Protein 6PR1 (pdb70)

Foldseek 3Di:
DPADDDDDQQAAAEEEEEAADPQSVVVVVVSLVSNHAYEYEYQDHDCVVVVCVVVVSYHYHHDADDLVSCVRHQEYEYEHPDVVSSVVNLVSCVVVVHQYHDAVCLVDTHDDAFDWDDLVVDIDTFDPSPPCVPVRVVVSVVVNVVDDNLLNLLVVVCVVCVVVLPVLDPDPQQSVQLVVVSNPDVVLSVCSVVVVVVSNVVVVVVSSVDDDDLFAAEEEAECEQEANVQGDPVSLVLQQPFQEEEEEDRRYPVVVVSGHPNHHYHYCVDDDVRLLCVRLVVRVVSTHYYYYYYAFCPQPNCNVVSCPVCPVVVHHYYYHTGHHPVRQLCQQLQQPQDDDQFAPEEAEEEQDDPPPDDDPLLVVLDGRGKYKYFPNLVVQVVNLVSSVVNPRDQFWKKKKWASGPDPPIAMDIGTSVCRNVRSVVYDPPMMMITTNSSVSSVPRNDNDND/DPDDDDDDQAAAAEEEEEAADPQSVVVVVVSLVSNHAYEYEYQDHDVVVVVCVVVVSYHYHHDADDLVSCVRHQEYEYRHPDPVSSLVNQVSCVVVVHFYAYPVDQVSHRHDAFDWDDLPVDIDTDDDSPPCNPVSVVVSVVVNLQDDNNLNLLVVVCVVCVVVLCVLDVDVVLSVLLVVLSSLQDQCSVCSVVVVPVSNVVVVVVSSPDDSLADFAEEEAECEQEANVQGHSVNLNLQQPFQEEEEEDRRYPVVVVSGHPNHHYHYQYPVHHDVVVVLVVSVVQSVVRTRYYYYYYAFCPQPNCNVVSVVSVVVVVHHYYYHTGHHPVNQLCQQLQQPQDDDQFAPEEDEEELVPHDPLLVVLDGRYKYKYFPCLVCQVVNLVSSVVNDRDQQWKKKKWASGPDPAIAMDIGTSNCRNVVSVVYDPPMMMITTNSSVSSVPRNDHDHD

InterPro domains:
  IPR000878 Tetrapyrrole methylase [PF00590] (218-426)
  IPR003043 Uroporphiryn-III C-methyltransferase, conserved site [PS00839] (221-235)
  IPR003043 Uroporphiryn-III C-methyltransferase, conserved site [PS00840] (296-329)
  IPR006366 Uroporphyrin-III C-methyltransferase [TIGR01469] (216-448)
  IPR006366 Uroporphyrin-III C-methyltransferase [cd11642] (221-445)
  IPR006367 Sirohaem synthase, N-terminal [TIGR01470] (4-202)
  IPR012409 Sirohaem synthase [MF_01646] (1-457)
  IPR012409 Sirohaem synthase [PIRSF036426] (1-456)
  IPR014776 Tetrapyrrole methylase, subdomain 2 [G3DSA:3.30.950.10] (332-457)
  IPR014777 Tetrapyrrole methylase, subdomain 1 [G3DSA:3.40.1010.10] (210-331)
  IPR019478 Sirohaem synthase, dimerisation domain [PF10414] (150-207)
  IPR028281 Siroheme synthase, central domain [PF14824] (119-145)
  IPR035996 Tetrapyrrole methylase superfamily [SSF53790] (215-456)
  IPR036291 NAD(P)-binding domain superfamily [SSF51735] (1-112)
  IPR037115 Sirohaem synthase, dimerisation domain superfamily [G3DSA:1.10.8.210] (149-209)
  IPR050161 Siroheme/cobalamin biosynthesis enzyme [PTHR45790] (189-448)

B-factor: mean 43.77, std 21.54, range [15.13, 157.99]

Secondary structure (DSSP, 8-state):
---EEEEE--TT-EEEEE--SHHHHHHHHHHHHTT-EEEEEESS--HHHHHHHHTTSSEEEESS--GGGGTT-SEEEE--S-HHHHHHHHHHHHTTT-EEEETT-TTSSSEEPPEEEEETTEEEEEE-TTS-HHHHHHHHHHHHTTS-TTHHHHHHHHHHHHHHHHHH--SHHHHHHHHHHHTT-HHHHHHHHTT-HHHHHHHHHHHHHS------EEEEEE-BSS-GGGSBHHHHHHHHH-SEEEE-TTS-HHHHTTS-TTSEEEE----HHHHHHHHHHHHHTT-EEEEEESB-TTSSS-HHHHHHTTTTTT--EEEE----HHHHHHHHHT--S--TTS-SEEEEEES---TT----HHHHT-SSEEEEEES-GGGHHHHHHHHHHTT--TT-EEEEEESTTSTT-EEEEEEGGGHHHHHTT--SSEEEEESGGGGGHHHH--S---/---EEEEE--TT-EEEEE--SHHHHHHHHHHHHTT-EEEEEESS--HHHHHHHHTTSSEEEESS--GGGGTT-SEEEE--S-HHHHHHHHHHHHHTT-EEEETT-TTSSSEEPPEEEEETTEEEEEE-TTS-HHHHHHHHHHHHHHS-TTHHHHHHHHHHSHHHHHHH--SHHHHHHHHHHHTT-HHHHHHHHTT-HHHHHHHHHHHHHS-TT---EEEEEE-BSS-GGGSBHHHHHHHHH-SEEEE-TTS-HHHHTTS-TT-EEEE-------HHHHHHHHHHHHHTT-EEEEEESB-TTSSS-HHHHHHHHHHHT--EEEE----HHHHHHHHHT--S--TTS-SEEEEEE------HHHHT-SSEEEEEES-STTHHHHHHHHHHTT--TT-EEEEEESTTSTT-EEEEEEGGGHHHHGGG--SSEEEEESGGGGGHHHH--S---

Solvent-accessible surface area: 36578 Å² total; per-residue (Å²): 25,40,19,0,0,0,2,0,25,0,117,94,34,34,2,0,0,4,4,7,28,107,56,0,28,134,15,0,101,45,0,25,87,0,13,9,135,5,30,0,0,8,123,102,43,53,107,47,0,69,73,12,34,124,111,67,88,18,76,55,46,132,15,106,36,58,70,83,46,0,75,56,4,19,0,0,1,0,9,30,144,71,83,101,47,3,112,152,0,14,96,11,0,85,88,66,96,9,4,2,7,8,39,86,33,52,194,47,30,3,3,12,34,10,44,25,0,60,16,63,27,0,6,1,0,0,12,3,12,35,27,2,47,12,11,9,125,28,16,72,89,110,6,45,107,51,9,86,124,93,23,7,68,8,0,156,22,0,26,114,16,63,71,89,2,102,185,88,14,87,65,138,34,28,52,47,77,0,12,31,42,2,22,99,48,123,116,1,33,105,3,23,35,93,89,61,100,173,5,1,66,37,10,3,107,141,8,17,91,70,125,13,82,131,157,6,51,0,3,0,0,1,0,1,30,6,27,3,5,1,0,0,28,48,0,0,86,20,0,6,31,4,23,8,0,0,44,24,147,81,7,29,124,62,0,14,106,3,3,2,86,86,7,52,95,49,110,9,53,106,95,46,91,81,10,7,93,37,0,28,141,47,3,106,127,30,79,31,0,2,10,0,7,23,9,3,0,3,11,31,22,63,1,1,20,1,0,40,37,0,61,183,41,57,14,41,26,19,0,0,0,1,1,9,26,1,2,0,5,0,1,0,0,0,0,0,0,10,8,141,100,73,6,46,3,0,3,4,0,10,7,138,39,158,142,72,39,110,19,49,18,117,7,4,8,26,132,118,15,1,1,0,0,22,105,0,32,147,77,3,68,47,1,41,110,57,0,63,76,103,61,15,95,53,82,18,18,0,0,0,1,10,52,7,3,32,56,148,4,82,11,20,106,14,51,0,72,86,0,16,116,16,9,148,91,14,123,64,46,13,8,0,0,1,1,85,1,6,65,7,25,126,77,0,37,25,16,16,102,93,47,56,5,0,0,0,2,0,46,0,128,103,32,44,3,2,0,4,4,9,30,77,54,0,26,61,40,0,88,11,0,27,73,0,14,8,144,3,33,0,0,8,126,97,31,53,106,58,0,62,70,12,30,133,109,66,92,16,77,46,48,127,18,101,30,58,82,78,50,0,76,63,3,17,0,0,0,1,8,30,150,67,112,86,23,4,91,109,0,11,78,8,0,85,78,68,100,10,3,3,7,6,46,86,32,49,117,50,16,3,0,10,29,10,19,2,0,46,16,36,2,0,1,0,0,0,6,4,9,20,31,2,69,18,7,9,32,51,22,20,34,87,6,9,4,37,13,54,43,60,14,6,78,4,0,103,36,1,26,126,16,122,71,78,1,114,155,103,24,83,68,113,28,71,36,108,123,0,15,88,11,2,26,37,31,26,103,0,27,34,2,32,14,11,78,27,136,153,10,14,96,53,12,6,86,118,12,32,87,51,83,31,114,41,107,4,18,0,0,0,0,1,0,1,32,6,36,22,18,1,0,0,0,44,0,10,13,14,0,66,86,8,26,4,0,0,43,25,151,98,6,29,120,77,0,10,116,62,9,26,234,128,10,78,113,40,102,9,13,132,203,114,52,82,21,97,88,12,4,72,21,0,27,119,14,0,109,127,7,65,6,0,0,8,0,11,25,8,4,1,4,11,42,21,122,1,2,8,0,0,16,25,0,53,154,44,51,18,34,29,9,0,0,0,1,1,8,25,1,2,0,4,0,1,1,0,0,0,0,1,7,3,131,90,68,7,31,4,0,8,4,0,30,40,131,83,133,27,70,23,122,14,2,8,25,130,93,17,0,1,0,0,20,114,1,31,144,65,2,67,54,0,42,100,56,0,66,78,93,62,17,93,51,83,21,18,0,0,0,1,6,27,6,3,26,122,128,3,68,7,23,102,20,57,0,77,68,0,12,117,15,8,148,104,11,103,88,64,15,6,1,0,0,1,83,0,4,69,13,22,142,80,1,63,60,40,63,76,108

Sequence (899 aa):
MDHLPIFCQLRDRDCLIVGGGDVAERRKARLLLEAGARLTVNALTFIPQFTVWANEGMLTLVEGPFDETLLDSCWLAIAATDDDTVNQRVSSDAAESSRRIFCNVVDAPKAASFIMMPSIIDRSPLMMVAVSAGGTSPVLARLLREKLESLLPQHHLGQVARYAGQLRARVKKQFATMGERRRRFWEKFFVNDRLAQSLANADEKAVNATTEERLFSEPLDHRGEVVLVGAGPGDAGLLTLKGLQQQIQQADIVVYDRLVSDDIMNLVARDADRVFVGVPQEEINQILLREAQKGKRVVRLKGGDPFIFGRGGEELETLCCHAGIPFSVVPGITAASGCSAYSGIPLTHRDYAQSVRLVTGHLKTGGELDWENLAAEKQTLVFYMGLNQAATIQEKLIAFGMQADMPVALVENGTSVKQRVVHGVLTQLGELAQQVESPALIIVGRVVALRDKLNWFSNHMDHLPIFCQLRRDRDCLIVGGGDVAERKARLLLEAGARLTVNALTFIPQFTVWANEGMLTLVEGPFDETLLDSCCWLAIAATDDDTVNQRVSDAAESRRIFCNVVDAPKAASFIMMPSSIIDRSPLMVAVSAGGTSPVLARLLRREKLESLLPQHLGQVARYAGQLRRARVKKQFATMGERRRFWEKFFVNDRLAQSLANADEKAVNATTERLFSEPLDHRGEVVLVGAGPGDAGLLTLKGLQQIQQQADIVVYDRLVSDDIMNLVARDADRVFVGKHCVPQEEINQILLREAQKGKRVVRLKGGDPFIFGRGGEELETLCHAGIPFSVVPGITAASGCSAYSGIPLTHRDYAQSVRLVTGGGELDWENLAAEKQTLVFYMGLNQAATIQEKLIAFGMQADMPVALVENGTSVKQRVVHGVLTQQLGELAQQVESPALIIVGRVVALRDKLNWFSNH

Structure (mmCIF, N/CA/C/O backbone):
data_6PR1
#
_entry.id   6PR1
#
_cell.length_a   59.619
_cell.length_b   99.553
_cell.length_c   147.516
_cell.angle_alpha   90.000
_cell.angle_beta   90.000
_cell.angle_gamma   90.000
#
_symmetry.space_group_name_H-M   'P 21 21 21'
#
loop_
_entity.id
_entity.type
_entity.pdbx_description
1 polymer 'Siroheme synthase'
2 non-polymer 'CHLORIDE ION'
3 non-polymer S-ADENOSYL-L-HOMOCYSTEINE
4 water water
#
loop_
_atom_site.group_PDB
_atom_site.id
_atom_site.type_symbol
_atom_site.label_atom_id
_atom_site.label_alt_id
_atom_site.label_comp_id
_atom_site.label_asym_id
_atom_site.label_entity_id
_atom_site.label_seq_id
_atom_site.pdbx_PDB_ins_code
_atom_site.Cartn_x
_atom_site.Cartn_y
_atom_site.Cartn_z
_atom_site.occupancy
_atom_site.B_iso_or_equiv
_atom_site.auth_seq_id
_atom_site.auth_comp_id
_atom_site.auth_asym_id
_atom_site.auth_atom_id
_atom_site.pdbx_PDB_model_num
ATOM 1 N N . MET A 1 1 ? 42.62796 -6.95061 30.58723 1.000 44.74767 1 MET A N 1
ATOM 2 C CA . MET A 1 1 ? 42.58882 -8.31113 31.11017 1.000 42.78991 1 MET A CA 1
ATOM 3 C C . MET A 1 1 ? 41.17274 -8.75666 31.39736 1.000 36.63921 1 MET A C 1
ATOM 4 O O . MET A 1 1 ? 40.32437 -7.96410 31.80741 1.000 39.15651 1 MET A O 1
ATOM 9 N N . ASP A 1 2 ? 40.93800 -10.05275 31.16419 1.000 36.25048 2 ASP A N 1
ATOM 10 C CA . ASP A 1 2 ? 39.61054 -10.63941 31.32997 1.000 35.08409 2 ASP A CA 1
ATOM 11 C C . ASP A 1 2 ? 39.13921 -10.58732 32.77369 1.000 34.86031 2 ASP A C 1
ATOM 12 O O . ASP A 1 2 ? 37.95732 -10.33559 33.04187 1.000 30.55211 2 ASP A O 1
ATOM 17 N N . HIS A 1 3 ? 40.02824 -10.88815 33.71554 1.000 29.58013 3 HIS A N 1
ATOM 18 C CA . HIS A 1 3 ? 39.67507 -10.89558 35.12707 1.000 23.19202 3 HIS A CA 1
ATOM 19 C C . HIS A 1 3 ? 40.76648 -10.19653 35.91250 1.000 24.33475 3 HIS A C 1
ATOM 20 O O . HIS A 1 3 ? 41.91349 -10.10864 35.46500 1.000 30.28796 3 HIS A O 1
ATOM 27 N N . LEU A 1 4 ? 40.40404 -9.75216 37.12106 1.000 22.25127 4 LEU A N 1
ATOM 28 C CA . LEU A 1 4 ? 41.38018 -9.25939 38.08285 1.000 29.00806 4 LEU A CA 1
ATOM 29 C C . LEU A 1 4 ? 41.62179 -10.31883 39.15236 1.000 20.35376 4 LEU A C 1
ATOM 30 O O . LEU A 1 4 ? 40.72448 -10.57538 39.95925 1.000 20.93994 4 LEU A O 1
ATOM 35 N N . PRO A 1 5 ? 42.80639 -10.91951 39.22585 1.000 22.36944 5 PRO A N 1
ATOM 36 C CA . PRO A 1 5 ? 43.11529 -11.82012 40.34839 1.000 21.39015 5 PRO A CA 1
ATOM 37 C C . PRO A 1 5 ? 43.29850 -11.03062 41.63826 1.000 25.45558 5 PRO A C 1
ATOM 38 O O . PRO A 1 5 ? 44.01529 -10.02438 41.66949 1.000 21.33931 5 PRO A O 1
ATOM 42 N N . ILE A 1 6 ? 42.62494 -11.48044 42.69686 1.000 23.54563 6 ILE A N 1
ATOM 43 C CA . ILE A 1 6 ? 42.82232 -10.94812 44.04432 1.000 21.05347 6 ILE A CA 1
ATOM 44 C C . ILE A 1 6 ? 42.95204 -12.12709 44.99666 1.000 24.71212 6 ILE A C 1
ATOM 45 O O . ILE A 1 6 ? 42.45342 -13.21564 44.72358 1.000 23.40777 6 ILE A O 1
ATOM 50 N N . PHE A 1 7 ? 43.67208 -11.92955 46.09406 1.000 21.45137 7 PHE A N 1
ATOM 51 C CA . PHE A 1 7 ? 43.80040 -12.95996 47.11642 1.000 21.19700 7 PHE A CA 1
ATOM 52 C C . PHE A 1 7 ? 42.99562 -12.50156 48.32253 1.000 28.82357 7 PHE A C 1
ATOM 53 O O . PHE A 1 7 ? 43.40985 -11.57261 49.02083 1.000 27.49346 7 PHE A O 1
ATOM 61 N N . CYS A 1 8 ? 41.87239 -13.17534 48.58186 1.000 20.63945 8 CYS A N 1
ATOM 62 C CA . CYS A 1 8 ? 40.92870 -12.74749 49.61489 1.000 23.00717 8 CYS A CA 1
ATOM 63 C C . CYS A 1 8 ? 41.27357 -13.32099 50.97558 1.000 28.48826 8 CYS A C 1
ATOM 64 O O . CYS A 1 8 ? 41.68315 -14.47985 51.09325 1.000 29.88187 8 CYS A O 1
ATOM 67 N N . GLN A 1 9 ? 41.06161 -12.51604 52.01131 1.000 23.31369 9 GLN A N 1
ATOM 68 C CA . GLN A 1 9 ? 41.19633 -12.96858 53.38870 1.000 21.35872 9 GLN A CA 1
ATOM 69 C C . GLN A 1 9 ? 39.79250 -13.33505 53.85102 1.000 25.95505 9 GLN A C 1
ATOM 70 O O . GLN A 1 9 ? 38.92971 -12.45701 54.00751 1.000 25.43690 9 GLN A O 1
ATOM 76 N N . LEU A 1 10 ? 39.53823 -14.63631 53.99399 1.000 22.78699 10 LEU A N 1
ATOM 77 C CA . LEU A 1 10 ? 38.20874 -15.12915 54.32757 1.000 22.26328 10 LEU A CA 1
ATOM 78 C C . LEU A 1 10 ? 38.07155 -15.54911 55.78209 1.000 25.27657 10 LEU A C 1
ATOM 79 O O . LEU A 1 10 ? 36.98622 -16.00168 56.17644 1.000 27.88452 10 LEU A O 1
ATOM 84 N N . ARG A 1 11 ? 39.12520 -15.42093 56.58096 1.000 27.03388 11 ARG A N 1
ATOM 85 C CA . ARG A 1 11 ? 39.05695 -15.87153 57.96652 1.000 32.85562 11 ARG A CA 1
ATOM 86 C C . ARG A 1 11 ? 37.88083 -15.21409 58.66240 1.000 31.98000 11 ARG A C 1
ATOM 87 O O . ARG A 1 11 ? 37.78789 -13.98606 58.70863 1.000 29.07545 11 ARG A O 1
ATOM 95 N N . ASP A 1 12 ? 36.95465 -16.04081 59.14169 1.000 36.49865 12 ASP A N 1
ATOM 96 C CA . ASP A 1 12 ? 35.79221 -15.60485 59.91549 1.000 40.59696 12 ASP A CA 1
ATOM 97 C C . ASP A 1 12 ? 34.83087 -14.73223 59.11604 1.000 40.41102 12 ASP A C 1
ATOM 98 O O . ASP A 1 12 ? 34.06567 -13.96213 59.69844 1.000 38.37679 12 ASP A O 1
ATOM 103 N N . ARG A 1 13 ? 34.82773 -14.83636 57.79011 1.000 27.08728 13 ARG A N 1
ATOM 104 C CA . ARG A 1 13 ? 33.89311 -14.09744 56.95961 1.000 26.20799 13 ARG A CA 1
ATOM 105 C C . ARG A 1 13 ? 32.86473 -15.07471 56.41279 1.000 28.12370 13 ARG A C 1
ATOM 106 O O . ARG A 1 13 ? 33.22303 -16.16799 55.97440 1.000 25.24436 13 ARG A O 1
ATOM 114 N N . ASP A 1 14 ? 31.59116 -14.69226 56.48082 1.000 26.50550 14 ASP A N 1
ATOM 115 C CA . ASP A 1 14 ? 30.50315 -15.56291 56.04785 1.000 23.84803 14 ASP A CA 1
ATOM 116 C C . ASP A 1 14 ? 30.55615 -15.79003 54.54504 1.000 24.95120 14 ASP A C 1
ATOM 117 O O . ASP A 1 14 ? 30.66195 -14.83420 53.77013 1.000 24.57383 14 ASP A O 1
ATOM 122 N N . CYS A 1 15 ? 30.45567 -17.05598 54.13390 1.000 20.57106 15 CYS A N 1
ATOM 123 C CA . CYS A 1 15 ? 30.32181 -17.43231 52.73321 1.000 22.38307 15 CYS A CA 1
ATOM 124 C C . CYS A 1 15 ? 29.20043 -18.45522 52.60340 1.000 22.06924 15 CYS A C 1
ATOM 125 O O . CYS A 1 15 ? 28.87927 -19.17313 53.55617 1.000 24.69462 15 CYS A O 1
ATOM 128 N N . LEU A 1 16 ? 28.62769 -18.54066 51.40015 1.000 18.83595 16 LEU A N 1
ATOM 129 C CA . LEU A 1 16 ? 27.49792 -19.42683 51.13134 1.000 18.28269 16 LEU A CA 1
ATOM 130 C C . LEU A 1 16 ? 27.79458 -20.30750 49.92752 1.000 23.02969 16 LEU A C 1
ATOM 131 O O . LEU A 1 16 ? 28.15506 -19.79341 48.86624 1.000 21.78685 16 LEU A O 1
ATOM 136 N N . ILE A 1 17 ? 27.62753 -21.62918 50.08197 1.000 18.24067 17 ILE A N 1
ATOM 137 C CA . ILE A 1 17 ? 27.57214 -22.55960 48.95781 1.000 18.98367 17 ILE A CA 1
ATOM 138 C C . ILE A 1 17 ? 26.14326 -23.08192 48.83127 1.000 24.49090 17 ILE A C 1
ATOM 139 O O . ILE A 1 17 ? 25.54094 -23.51288 49.81963 1.000 24.16574 17 ILE A O 1
ATOM 144 N N . VAL A 1 18 ? 25.60359 -23.05173 47.61626 1.000 18.90610 18 VAL A N 1
ATOM 145 C CA . VAL A 1 18 ? 24.29638 -23.64054 47.33088 1.000 17.49575 18 VAL A CA 1
ATOM 146 C C . VAL A 1 18 ? 24.54203 -24.91291 46.52753 1.000 23.53601 18 VAL A C 1
ATOM 147 O O . VAL A 1 18 ? 25.19220 -24.88045 45.47104 1.000 22.23594 18 VAL A O 1
ATOM 151 N N . GLY A 1 19 ? 24.04562 -26.03990 47.03779 1.000 22.35822 19 GLY A N 1
ATOM 152 C CA . GLY A 1 19 ? 24.31341 -27.33563 46.44862 1.000 22.66332 19 GLY A CA 1
ATOM 153 C C . GLY A 1 19 ? 25.07106 -28.22059 47.41891 1.000 30.59280 19 GLY A C 1
ATOM 154 O O . GLY A 1 19 ? 25.72570 -27.71240 48.33509 1.000 25.64089 19 GLY A O 1
ATOM 155 N N . GLY A 1 20 ? 24.98837 -29.53861 47.24490 1.000 26.28112 20 GLY A N 1
ATOM 156 C CA . GLY A 1 20 ? 25.53904 -30.45106 48.22985 1.000 27.69441 20 GLY A CA 1
ATOM 157 C C . GLY A 1 20 ? 26.12905 -31.73627 47.67581 1.000 27.87450 20 GLY A C 1
ATOM 158 O O . GLY A 1 20 ? 26.18294 -32.74280 48.38382 1.000 32.29884 20 GLY A O 1
ATOM 159 N N . GLY A 1 21 ? 26.56880 -31.73190 46.41600 1.000 28.86158 21 GLY A N 1
ATOM 160 C CA . GLY A 1 21 ? 27.17556 -32.89169 45.80657 1.000 30.99928 21 GLY A CA 1
ATOM 161 C C . GLY A 1 21 ? 28.67860 -32.77238 45.72567 1.000 36.30612 21 GLY A C 1
ATOM 162 O O . GLY A 1 21 ? 29.31176 -31.99011 46.46443 1.000 29.38234 21 GLY A O 1
ATOM 163 N N . ASP A 1 22 ? 29.27291 -33.50757 44.78163 1.000 36.49123 22 ASP A N 1
ATOM 164 C CA . ASP A 1 22 ? 30.72836 -33.59027 44.67662 1.000 39.74314 22 ASP A CA 1
ATOM 165 C C . ASP A 1 22 ? 31.34736 -32.23454 44.36258 1.000 39.66273 22 ASP A C 1
ATOM 166 O O . ASP A 1 22 ? 32.41713 -31.89017 44.88825 1.000 34.95964 22 ASP A O 1
ATOM 171 N N . VAL A 1 23 ? 30.69319 -31.44780 43.50405 1.000 31.86732 23 VAL A N 1
ATOM 172 C CA . VAL A 1 23 ? 31.22480 -30.13153 43.16759 1.000 32.20696 23 VAL A CA 1
ATOM 173 C C . VAL A 1 23 ? 31.23774 -29.24019 44.39893 1.000 35.86375 23 VAL A C 1
ATOM 174 O O . VAL A 1 23 ? 32.23982 -28.58139 44.69946 1.000 31.26323 23 VAL A O 1
ATOM 178 N N . ALA A 1 24 ? 30.11584 -29.20171 45.12930 1.000 29.57838 24 ALA A N 1
ATOM 179 C CA . ALA A 1 24 ? 30.06304 -28.37693 46.33326 1.000 27.66264 24 ALA A CA 1
ATOM 180 C C . ALA A 1 24 ? 31.06413 -28.84856 47.37116 1.000 24.76945 24 ALA A C 1
ATOM 181 O O . ALA A 1 24 ? 31.60385 -28.03194 48.12289 1.000 30.82272 24 ALA A O 1
ATOM 183 N N . GLU A 1 25 ? 31.30814 -30.16042 47.44385 1.000 26.30245 25 GLU A N 1
ATOM 184 C CA . GLU A 1 25 ? 32.27381 -30.68781 48.40765 1.000 27.79490 25 GLU A CA 1
ATOM 185 C C . GLU A 1 25 ? 33.68553 -30.17371 48.13355 1.000 31.48972 25 GLU A C 1
ATOM 186 O O . GLU A 1 25 ? 34.41057 -29.81021 49.06706 1.000 31.28096 25 GLU A O 1
ATOM 192 N N A ARG A 1 26 ? 34.09922 -30.15736 46.86243 0.517 37.67003 26 ARG A N 1
ATOM 193 N N B ARG A 1 26 ? 34.09569 -30.12773 46.86411 0.483 37.56290 26 ARG A N 1
ATOM 194 C CA A ARG A 1 26 ? 35.42066 -29.63811 46.51609 0.517 36.77782 26 ARG A CA 1
ATOM 195 C CA B ARG A 1 26 ? 35.44029 -29.64470 46.55931 0.483 36.77152 26 ARG A CA 1
ATOM 196 C C A ARG A 1 26 ? 35.55255 -28.17645 46.92163 0.517 33.49276 26 ARG A C 1
ATOM 197 C C B ARG A 1 26 ? 35.58086 -28.16109 46.88326 0.483 33.57332 26 ARG A C 1
ATOM 198 O O A ARG A 1 26 ? 36.54082 -27.77723 47.55051 0.517 34.10359 26 ARG A O 1
ATOM 199 O O B ARG A 1 26 ? 36.60478 -27.73540 47.43295 0.483 33.70456 26 ARG A O 1
ATOM 214 N N . LYS A 1 27 ? 34.56600 -27.36018 46.55079 1.000 29.29983 27 LYS A N 1
ATOM 215 C CA . LYS A 1 27 ? 34.61999 -25.93295 46.85818 1.000 30.54155 27 LYS A CA 1
ATOM 216 C C . LYS A 1 27 ? 34.52097 -25.67999 48.35502 1.000 32.94283 27 LYS A C 1
ATOM 217 O O . LYS A 1 27 ? 35.14823 -24.74264 48.86589 1.000 28.14681 27 LYS A O 1
ATOM 223 N N . ALA A 1 28 ? 33.75654 -26.50524 49.07330 1.000 31.33550 28 ALA A N 1
ATOM 224 C CA . ALA A 1 28 ? 33.64994 -26.32822 50.51552 1.000 27.01991 28 ALA A CA 1
ATOM 225 C C . ALA A 1 28 ? 34.98641 -26.58965 51.19202 1.000 31.03045 28 ALA A C 1
ATOM 226 O O . ALA A 1 28 ? 35.36349 -25.86197 52.11636 1.000 29.40969 28 ALA A O 1
ATOM 228 N N . ARG A 1 29 ? 35.72028 -27.61681 50.73653 1.000 32.86272 29 ARG A N 1
ATOM 229 C CA . ARG A 1 29 ? 37.03099 -27.90791 51.32009 1.000 33.25680 29 ARG A CA 1
ATOM 230 C C . ARG A 1 29 ? 37.97349 -26.72402 51.16475 1.000 29.60040 29 ARG A C 1
ATOM 231 O O . ARG A 1 29 ? 38.72969 -26.40521 52.08881 1.000 30.92260 29 ARG A O 1
ATOM 239 N N . LEU A 1 30 ? 37.95276 -26.07348 49.99689 1.000 30.90474 30 LEU A N 1
ATOM 240 C CA . LEU A 1 30 ? 38.77266 -24.88565 49.77352 1.000 37.44353 30 LEU A CA 1
ATOM 241 C C . LEU A 1 30 ? 38.40692 -23.77873 50.74552 1.000 34.09869 30 LEU A C 1
ATOM 242 O O . LEU A 1 30 ? 39.27850 -23.18512 51.39231 1.000 32.14524 30 LEU A O 1
ATOM 247 N N . LEU A 1 31 ? 37.11537 -23.46969 50.84644 1.000 29.27177 31 LEU A N 1
ATOM 248 C CA . LEU A 1 31 ? 36.71444 -22.35131 51.68832 1.000 31.63252 31 LEU A CA 1
ATOM 249 C C . LEU A 1 31 ? 36.98370 -22.63742 53.15876 1.000 27.92380 31 LEU A C 1
ATOM 250 O O . LEU A 1 31 ? 37.27352 -21.71236 53.92505 1.000 30.03182 31 LEU A O 1
ATOM 255 N N . LEU A 1 32 ? 36.86954 -23.89917 53.58104 1.000 29.33284 32 LEU A N 1
ATOM 256 C CA . LEU A 1 32 ? 37.19026 -24.21933 54.96794 1.000 26.55536 32 LEU A CA 1
ATOM 257 C C . LEU A 1 32 ? 38.67572 -24.02752 55.23851 1.000 34.06425 32 LEU A C 1
ATOM 258 O O . LEU A 1 32 ? 39.05581 -23.44265 56.26001 1.000 34.36352 32 LEU A O 1
ATOM 263 N N . GLU A 1 33 ? 39.52954 -24.49952 54.32434 1.000 36.82577 33 GLU A N 1
ATOM 264 C CA . GLU A 1 33 ? 40.96869 -24.27751 54.46017 1.000 37.27670 33 GLU A CA 1
ATOM 265 C C . GLU A 1 33 ? 41.30929 -22.79291 54.54633 1.000 36.60936 33 GLU A C 1
ATOM 266 O O . GLU A 1 33 ? 42.28819 -22.42412 55.19776 1.000 37.74525 33 GLU A O 1
ATOM 272 N N . ALA A 1 34 ? 40.53617 -21.93356 53.88249 1.000 29.03830 34 ALA A N 1
ATOM 273 C CA . ALA A 1 34 ? 40.76848 -20.49323 53.95457 1.000 29.30796 34 ALA A CA 1
ATOM 274 C C . ALA A 1 34 ? 40.15635 -19.85007 55.19917 1.000 34.63254 34 ALA A C 1
ATOM 275 O O . ALA A 1 34 ? 40.27766 -18.63234 55.37521 1.000 31.02566 34 ALA A O 1
ATOM 277 N N . GLY A 1 35 ? 39.51746 -20.62671 56.07018 1.000 35.42577 35 GLY A N 1
ATOM 278 C CA . GLY A 1 35 ? 38.97931 -20.09580 57.30377 1.000 31.82918 35 GLY A CA 1
ATOM 279 C C . GLY A 1 35 ? 37.60518 -19.47484 57.20045 1.000 33.09119 35 GLY A C 1
ATOM 280 O O . GLY A 1 35 ? 37.17533 -18.81218 58.15251 1.000 30.67845 35 GLY A O 1
ATOM 281 N N . ALA A 1 36 ? 36.89624 -19.67265 56.08538 1.000 27.64917 36 ALA A N 1
ATOM 282 C CA . ALA A 1 36 ? 35.58417 -19.06783 55.91885 1.000 24.42895 36 ALA A CA 1
ATOM 283 C C . ALA A 1 36 ? 34.61846 -19.56229 56.98472 1.000 28.29819 36 ALA A C 1
ATOM 284 O O . ALA A 1 36 ? 34.73205 -20.68370 57.48923 1.000 27.91997 36 ALA A O 1
ATOM 286 N N . ARG A 1 37 ? 33.65333 -18.71707 57.32224 1.000 26.08723 37 ARG A N 1
ATOM 287 C CA . ARG A 1 37 ? 32.49180 -19.15633 58.09157 1.000 31.04253 37 ARG A CA 1
ATOM 288 C C . ARG A 1 37 ? 31.41623 -19.57912 57.09784 1.000 27.14933 37 ARG A C 1
ATOM 289 O O . ARG A 1 37 ? 30.73510 -18.73207 56.50868 1.000 30.10277 37 ARG A O 1
ATOM 297 N N . LEU A 1 38 ? 31.24242 -20.88622 56.92994 1.000 26.78036 38 LEU A N 1
ATOM 298 C CA . LEU A 1 38 ? 30.58715 -21.43608 55.75056 1.000 29.21226 38 LEU A CA 1
ATOM 299 C C . LEU A 1 38 ? 29.20416 -21.98334 56.07499 1.000 29.58363 38 LEU A C 1
ATOM 300 O O . LEU A 1 38 ? 29.05098 -22.76819 57.01545 1.000 31.41174 38 LEU A O 1
ATOM 305 N N . THR A 1 39 ? 28.20914 -21.58321 55.27884 1.000 27.95208 39 THR A N 1
ATOM 306 C CA . THR A 1 39 ? 26.89921 -22.21871 55.24156 1.000 23.32047 39 THR A CA 1
ATOM 307 C C . THR A 1 39 ? 26.73095 -22.91115 53.90085 1.000 24.92874 39 THR A C 1
ATOM 308 O O . THR A 1 39 ? 27.12423 -22.36705 52.86218 1.000 21.84147 39 THR A O 1
ATOM 312 N N . VAL A 1 40 ? 26.13054 -24.09953 53.92628 1.000 22.36352 40 VAL A N 1
ATOM 313 C CA . VAL A 1 40 ? 25.87318 -24.88078 52.72324 1.000 25.98654 40 VAL A CA 1
ATOM 314 C C . VAL A 1 40 ? 24.37042 -25.15456 52.67912 1.000 25.63863 40 VAL A C 1
ATOM 315 O O . VAL A 1 40 ? 23.80739 -25.72091 53.62450 1.000 29.90939 40 VAL A O 1
ATOM 319 N N . ASN A 1 41 ? 23.72403 -24.74057 51.59100 1.000 23.47550 41 ASN A N 1
ATOM 320 C CA . ASN A 1 41 ? 22.26669 -24.77804 51.42959 1.000 21.80794 41 ASN A CA 1
ATOM 321 C C . ASN A 1 41 ? 21.96637 -25.70633 50.25737 1.000 22.68275 41 ASN A C 1
ATOM 322 O O . ASN A 1 41 ? 22.30326 -25.38808 49.11405 1.000 25.47196 41 ASN A O 1
ATOM 327 N N . ALA A 1 42 ? 21.39374 -26.88588 50.53782 1.000 23.30176 42 ALA A N 1
ATOM 328 C CA . ALA A 1 42 ? 21.11240 -27.84869 49.47763 1.000 29.16954 42 ALA A CA 1
ATOM 329 C C . ALA A 1 42 ? 19.91074 -28.71357 49.83306 1.000 25.44460 42 ALA A C 1
ATOM 330 O O . ALA A 1 42 ? 19.60719 -28.93400 51.00770 1.000 27.71369 42 ALA A O 1
ATOM 332 N N . LEU A 1 43 ? 19.27140 -29.26533 48.78809 1.000 26.64634 43 LEU A N 1
ATOM 333 C CA . LEU A 1 43 ? 18.17054 -30.20751 48.98542 1.000 32.17846 43 LEU A CA 1
ATOM 334 C C . LEU A 1 43 ? 18.65638 -31.50580 49.61782 1.000 38.20290 43 LEU A C 1
ATOM 335 O O . LEU A 1 43 ? 17.94216 -32.12189 50.42061 1.000 34.89706 43 LEU A O 1
ATOM 340 N N . THR A 1 44 ? 19.84808 -31.95933 49.23351 1.000 33.42177 44 THR A N 1
ATOM 341 C CA . THR A 1 44 ? 20.42380 -33.18444 49.77267 1.000 38.22924 44 THR A CA 1
ATOM 342 C C . THR A 1 44 ? 21.92674 -32.99552 49.83048 1.000 31.38228 44 THR A C 1
ATOM 343 O O . THR A 1 44 ? 22.49905 -32.21785 49.06276 1.000 27.65654 44 THR A O 1
ATOM 347 N N . PHE A 1 45 ? 22.56712 -33.74032 50.72547 1.000 31.96045 45 PHE A N 1
ATOM 348 C CA . PHE A 1 45 ? 24.00235 -33.62968 50.93049 1.000 32.88121 45 PHE A CA 1
ATOM 349 C C . PHE A 1 45 ? 24.65939 -34.99733 50.82180 1.000 32.09181 45 PHE A C 1
ATOM 350 O O . PHE A 1 45 ? 24.11563 -35.99432 51.31017 1.000 35.35780 45 PHE A O 1
ATOM 358 N N . ILE A 1 46 ? 25.84289 -35.03723 50.21098 1.000 32.32318 46 ILE A N 1
ATOM 359 C CA . ILE A 1 46 ? 26.61561 -36.28429 50.15553 1.000 35.15821 46 ILE A CA 1
ATOM 360 C C . ILE A 1 46 ? 27.28798 -36.46824 51.51385 1.000 38.70568 46 ILE A C 1
ATOM 361 O O . ILE A 1 46 ? 27.39884 -35.49388 52.27214 1.000 37.17795 46 ILE A O 1
ATOM 366 N N . PRO A 1 47 ? 27.77884 -37.67167 51.84710 1.000 39.30249 47 PRO A N 1
ATOM 367 C CA . PRO A 1 47 ? 28.17574 -37.95220 53.24381 1.000 42.35192 47 PRO A CA 1
ATOM 368 C C . PRO A 1 47 ? 29.24678 -37.04419 53.82637 1.000 45.86842 47 PRO A C 1
ATOM 369 O O . PRO A 1 47 ? 29.21666 -36.79488 55.03736 1.000 46.54056 47 PRO A O 1
ATOM 373 N N . GLN A 1 48 ? 30.19312 -36.54624 53.02614 1.000 44.02169 48 GLN A N 1
ATOM 374 C CA . GLN A 1 48 ? 31.24886 -35.70130 53.58684 1.000 44.49756 48 GLN A CA 1
ATOM 375 C C . GLN A 1 48 ? 30.68481 -34.47192 54.29643 1.000 44.18996 48 GLN A C 1
ATOM 376 O O . GLN A 1 48 ? 31.29985 -33.97762 55.24911 1.000 38.98350 48 GLN A O 1
ATOM 382 N N . PHE A 1 49 ? 29.52432 -33.96113 53.85731 1.000 35.21569 49 PHE A N 1
ATOM 383 C CA . PHE A 1 49 ? 28.94253 -32.79267 54.52650 1.000 37.81146 49 PHE A CA 1
ATOM 384 C C . PHE A 1 49 ? 28.43699 -33.13944 55.91831 1.000 42.65656 49 PHE A C 1
ATOM 385 O O . PHE A 1 49 ? 28.37128 -32.26241 56.78862 1.000 40.02528 49 PHE A O 1
ATOM 393 N N . THR A 1 50 ? 28.05979 -34.40010 56.13325 1.000 49.39571 50 THR A N 1
ATOM 394 C CA . THR A 1 50 ? 27.72123 -34.86739 57.47325 1.000 53.13070 50 THR A CA 1
ATOM 395 C C . THR A 1 50 ? 28.95400 -34.90471 58.36809 1.000 50.94283 50 THR A C 1
ATOM 396 O O . THR A 1 50 ? 28.90435 -34.46189 59.52390 1.000 51.94429 50 THR A O 1
ATOM 400 N N . VAL A 1 51 ? 30.07313 -35.41648 57.84296 1.000 45.47762 51 VAL A N 1
ATOM 401 C CA . VAL A 1 51 ? 31.31114 -35.47493 58.61760 1.000 48.09663 51 VAL A CA 1
ATOM 402 C C . VAL A 1 51 ? 31.71387 -34.07851 59.07303 1.000 50.14060 51 VAL A C 1
ATOM 403 O O . VAL A 1 51 ? 32.08535 -33.87451 60.23380 1.000 51.71751 51 VAL A O 1
ATOM 407 N N . TRP A 1 52 ? 31.61396 -33.08918 58.17592 1.000 43.96801 52 TRP A N 1
ATOM 408 C CA . TRP A 1 52 ? 31.99780 -31.72177 58.52276 1.000 46.78156 52 TRP A CA 1
ATOM 409 C C . TRP A 1 52 ? 31.02444 -31.08928 59.50718 1.000 41.69943 52 TRP A C 1
ATOM 410 O O . TRP A 1 52 ? 31.43734 -30.35189 60.40876 1.000 44.30031 52 TRP A O 1
ATOM 421 N N . ALA A 1 53 ? 29.72699 -31.31911 59.31696 1.000 46.34627 53 ALA A N 1
ATOM 422 C CA . ALA A 1 53 ? 28.73775 -30.69071 60.18506 1.000 40.75983 53 ALA A CA 1
ATOM 423 C C . ALA A 1 53 ? 28.77586 -31.28277 61.58888 1.000 53.06281 53 ALA A C 1
ATOM 424 O O . ALA A 1 53 ? 28.52609 -30.56861 62.57001 1.000 46.79039 53 ALA A O 1
ATOM 426 N N . ASN A 1 54 ? 29.10541 -32.57408 61.70705 1.000 48.10336 54 ASN A N 1
ATOM 427 C CA . ASN A 1 54 ? 29.22856 -33.18940 63.02273 1.000 51.83497 54 ASN A CA 1
ATOM 428 C C . ASN A 1 54 ? 30.48656 -32.74101 63.75361 1.000 49.08611 54 ASN A C 1
ATOM 429 O O . ASN A 1 54 ? 30.55160 -32.85866 64.98191 1.000 49.58601 54 ASN A O 1
ATOM 434 N N . GLU A 1 55 ? 31.49237 -32.26029 63.03133 1.000 49.91381 55 GLU A N 1
ATOM 435 C CA . GLU A 1 55 ? 32.68138 -31.68469 63.64243 1.000 56.07933 55 GLU A CA 1
ATOM 436 C C . GLU A 1 55 ? 32.53163 -30.19380 63.91535 1.000 52.19212 55 GLU A C 1
ATOM 437 O O . GLU A 1 55 ? 33.47992 -29.56334 64.39069 1.000 49.59294 55 GLU A O 1
ATOM 443 N N . GLY A 1 56 ? 31.36799 -29.61780 63.62877 1.000 49.71420 56 GLY A N 1
ATOM 444 C CA . GLY A 1 56 ? 31.15457 -28.20296 63.86131 1.000 46.96240 56 GLY A CA 1
ATOM 445 C C . GLY A 1 56 ? 31.89209 -27.26802 62.92520 1.000 52.07796 56 GLY A C 1
ATOM 446 O O . GLY A 1 56 ? 32.10925 -26.10575 63.27674 1.000 50.95761 56 GLY A O 1
ATOM 447 N N . MET A 1 57 ? 32.26615 -27.72705 61.72926 1.000 44.89554 57 MET A N 1
ATOM 448 C CA . MET A 1 57 ? 33.09120 -26.91708 60.84096 1.000 38.88286 57 MET A CA 1
ATOM 449 C C . MET A 1 57 ? 32.28932 -26.07658 59.86103 1.000 34.27451 57 MET A C 1
ATOM 450 O O . MET A 1 57 ? 32.86587 -25.19282 59.21598 1.000 38.83968 57 MET A O 1
ATOM 455 N N . LEU A 1 58 ? 30.99099 -26.32386 59.72843 1.000 30.59918 58 LEU A N 1
ATOM 456 C CA . LEU A 1 58 ? 30.13921 -25.51421 58.86519 1.000 30.07596 58 LEU A CA 1
ATOM 457 C C . LEU A 1 58 ? 28.69124 -25.68888 59.30769 1.000 30.65857 58 LEU A C 1
ATOM 458 O O . LEU A 1 58 ? 28.38233 -26.47174 60.21147 1.000 35.75518 58 LEU A O 1
ATOM 463 N N . THR A 1 59 ? 27.80160 -24.96300 58.64011 1.000 29.26758 59 THR A N 1
ATOM 464 C CA . THR A 1 59 ? 26.36860 -25.01183 58.89335 1.000 37.24785 59 THR A CA 1
ATOM 465 C C . THR A 1 59 ? 25.66587 -25.56239 57.66065 1.000 34.85207 59 THR A C 1
ATOM 466 O O . THR A 1 59 ? 25.92370 -25.09803 56.55045 1.000 32.99387 59 THR A O 1
ATOM 470 N N . LEU A 1 60 ? 24.79157 -26.55168 57.85781 1.000 31.23397 60 LEU A N 1
ATOM 471 C CA . LEU A 1 60 ? 23.97398 -27.10662 56.78515 1.000 29.10283 60 LEU A CA 1
ATOM 472 C C . LEU A 1 60 ? 22.56778 -26.53770 56.88545 1.000 34.02087 60 LEU A C 1
ATOM 473 O O . LEU A 1 60 ? 21.98988 -26.51214 57.97724 1.000 37.01284 60 LEU A O 1
ATOM 478 N N . VAL A 1 61 ? 22.01302 -26.10260 55.75083 1.000 28.84672 61 VAL A N 1
ATOM 479 C CA . VAL A 1 61 ? 20.60755 -25.69384 55.64763 1.000 25.64707 61 VAL A CA 1
ATOM 480 C C . VAL A 1 61 ? 19.98302 -26.60384 54.60086 1.000 30.62639 61 VAL A C 1
ATOM 481 O O . VAL A 1 61 ? 20.16927 -26.39599 53.39598 1.000 27.59026 61 VAL A O 1
ATOM 485 N N . GLU A 1 62 ? 19.25654 -27.63206 55.05210 1.000 28.20721 62 GLU A N 1
ATOM 486 C CA . GLU A 1 62 ? 18.70792 -28.64290 54.15943 1.000 27.72604 62 GLU A CA 1
ATOM 487 C C . GLU A 1 62 ? 17.37555 -28.15277 53.60943 1.000 35.74513 62 GLU A C 1
ATOM 488 O O . GLU A 1 62 ? 16.39112 -28.05444 54.34613 1.000 40.23004 62 GLU A O 1
ATOM 494 N N . GLY A 1 63 ? 17.33938 -27.87005 52.31334 1.000 32.86111 63 GLY A N 1
ATOM 495 C CA . GLY A 1 63 ? 16.12873 -27.42731 51.66109 1.000 34.65747 63 GLY A CA 1
ATOM 496 C C . GLY A 1 63 ? 16.43569 -26.58837 50.43881 1.000 27.64029 63 GLY A C 1
ATOM 497 O O . GLY A 1 63 ? 17.59859 -26.43098 50.03885 1.000 25.12551 63 GLY A O 1
ATOM 498 N N . PRO A 1 64 ? 15.39868 -26.04403 49.80681 1.000 26.59192 64 PRO A N 1
ATOM 499 C CA . PRO A 1 64 ? 15.61970 -25.20158 48.62853 1.000 25.18027 64 PRO A CA 1
ATOM 500 C C . PRO A 1 64 ? 16.33581 -23.91397 49.00745 1.000 26.66385 64 PRO A C 1
ATOM 501 O O . PRO A 1 64 ? 16.55353 -23.59375 50.17726 1.000 25.01354 64 PRO A O 1
ATOM 505 N N . PHE A 1 65 ? 16.71405 -23.17597 47.97393 1.000 24.24127 65 PHE A N 1
ATOM 506 C CA . PHE A 1 65 ? 17.53157 -21.97729 48.14065 1.000 24.33268 65 PHE A CA 1
ATOM 507 C C . PHE A 1 65 ? 16.79217 -20.90779 48.94356 1.000 24.59870 65 PHE A C 1
ATOM 508 O O . PHE A 1 65 ? 15.63230 -20.59216 48.65996 1.000 24.51706 65 PHE A O 1
ATOM 516 N N . ASP A 1 66 ? 17.47773 -20.33257 49.93676 1.000 23.84019 66 ASP A N 1
ATOM 517 C CA . ASP A 1 66 ? 16.96275 -19.23108 50.75425 1.000 22.74924 66 ASP A CA 1
ATOM 518 C C . ASP A 1 66 ? 17.83443 -18.01274 50.45799 1.000 22.22128 66 ASP A C 1
ATOM 519 O O . ASP A 1 66 ? 18.96666 -17.92662 50.92632 1.000 22.02106 66 ASP A O 1
ATOM 524 N N . GLU A 1 67 ? 17.32346 -17.05528 49.67805 1.000 24.15756 67 GLU A N 1
ATOM 525 C CA . GLU A 1 67 ? 18.22939 -15.97259 49.31189 1.000 27.06595 67 GLU A CA 1
ATOM 526 C C . GLU A 1 67 ? 18.61616 -15.10962 50.51521 1.000 20.30290 67 GLU A C 1
ATOM 527 O O . GLU A 1 67 ? 19.62933 -14.41276 50.44997 1.000 21.68372 67 GLU A O 1
ATOM 533 N N . THR A 1 68 ? 17.84824 -15.13927 51.60757 1.000 20.95054 68 THR A N 1
ATOM 534 C CA . THR A 1 68 ? 18.27516 -14.36346 52.77505 1.000 22.48138 68 THR A CA 1
ATOM 535 C C . THR A 1 68 ? 19.57044 -14.88914 53.37558 1.000 22.92143 68 THR A C 1
ATOM 536 O O . THR A 1 68 ? 20.21367 -14.16281 54.14639 1.000 20.87840 68 THR A O 1
ATOM 540 N N . LEU A 1 69 ? 19.98338 -16.11770 53.03491 1.000 20.14068 69 LEU A N 1
ATOM 541 C CA . LEU A 1 69 ? 21.26295 -16.62351 53.52481 1.000 21.47935 69 LEU A CA 1
ATOM 542 C C . LEU A 1 69 ? 22.43170 -15.86370 52.91685 1.000 25.29825 69 LEU A C 1
ATOM 543 O O . LEU A 1 69 ? 23.55193 -15.94919 53.43074 1.000 25.51653 69 LEU A O 1
ATOM 548 N N . LEU A 1 70 ? 22.19767 -15.10677 51.84595 1.000 19.97281 70 LEU A N 1
ATOM 549 C CA . LEU A 1 70 ? 23.25154 -14.26045 51.30226 1.000 18.40029 70 LEU A CA 1
ATOM 550 C C . LEU A 1 70 ? 23.45651 -12.97336 52.08772 1.000 26.14412 70 LEU A C 1
ATOM 551 O O . LEU A 1 70 ? 24.46591 -12.29208 51.87802 1.000 24.83344 70 LEU A O 1
ATOM 556 N N . ASP A 1 71 ? 22.53785 -12.62086 52.98988 1.000 20.95444 71 ASP A N 1
ATOM 557 C CA . ASP A 1 71 ? 22.50951 -11.25115 53.48373 1.000 19.31258 71 ASP A CA 1
ATOM 558 C C . ASP A 1 71 ? 23.80049 -10.83953 54.17183 1.000 28.69318 71 ASP A C 1
ATOM 559 O O . ASP A 1 71 ? 24.17301 -9.66138 54.11656 1.000 30.82003 71 ASP A O 1
ATOM 564 N N . SER A 1 72 ? 24.49622 -11.76623 54.81949 1.000 22.64227 72 SER A N 1
ATOM 565 C CA . SER A 1 72 ? 25.72942 -11.40422 55.51477 1.000 29.03799 72 SER A CA 1
ATOM 566 C C . SER A 1 72 ? 26.98839 -11.85700 54.78518 1.000 31.07010 72 SER A C 1
ATOM 567 O O . SER A 1 72 ? 28.07418 -11.83594 55.38031 1.000 28.17932 72 SER A O 1
ATOM 570 N N . CYS A 1 73 ? 26.88839 -12.24265 53.51869 1.000 22.75387 73 CYS A N 1
ATOM 571 C CA . CYS A 1 73 ? 27.96203 -12.99700 52.88928 1.000 19.31380 73 CYS A CA 1
ATOM 572 C C . CYS A 1 73 ? 28.91126 -12.10969 52.09964 1.000 21.03749 73 CYS A C 1
ATOM 573 O O . CYS A 1 73 ? 28.53611 -11.05015 51.58888 1.000 22.85429 73 CYS A O 1
ATOM 576 N N . TRP A 1 74 ? 30.14659 -12.59666 51.98032 1.000 17.92989 74 TRP A N 1
ATOM 577 C CA . TRP A 1 74 ? 31.21965 -11.99192 51.20436 1.000 20.03443 74 TRP A CA 1
ATOM 578 C C . TRP A 1 74 ? 31.47637 -12.70485 49.88128 1.000 21.31932 74 TRP A C 1
ATOM 579 O O . TRP A 1 74 ? 31.98287 -12.08542 48.93843 1.000 21.33557 74 TRP A O 1
ATOM 590 N N . LEU A 1 75 ? 31.15770 -14.00046 49.79451 1.000 17.85793 75 LEU A N 1
ATOM 591 C CA . LEU A 1 75 ? 31.31182 -14.78863 48.57837 1.000 16.90687 75 LEU A CA 1
ATOM 592 C C . LEU A 1 75 ? 30.16449 -15.77866 48.52279 1.000 20.78032 75 LEU A C 1
ATOM 593 O O . LEU A 1 75 ? 29.70991 -16.25351 49.56132 1.000 20.92399 75 LEU A O 1
ATOM 598 N N . ALA A 1 76 ? 29.73260 -16.11941 47.31506 1.000 18.35341 76 ALA A N 1
ATOM 599 C CA . ALA A 1 76 ? 28.69573 -17.12284 47.11293 1.000 17.35987 76 ALA A CA 1
ATOM 600 C C . ALA A 1 76 ? 29.14194 -18.06658 46.01193 1.000 22.10925 76 ALA A C 1
ATOM 601 O O . ALA A 1 76 ? 29.75542 -17.63613 45.03203 1.000 20.70098 76 ALA A O 1
ATOM 603 N N . ILE A 1 77 ? 28.84569 -19.35493 46.16358 1.000 18.43733 77 ILE A N 1
ATOM 604 C CA . ILE A 1 77 ? 29.12905 -20.32656 45.10989 1.000 19.02055 77 ILE A CA 1
ATOM 605 C C . ILE A 1 77 ? 27.85209 -21.08993 44.79062 1.000 23.83193 77 ILE A C 1
ATOM 606 O O . ILE A 1 77 ? 27.21582 -21.63723 45.69697 1.000 25.50527 77 ILE A O 1
ATOM 611 N N . ALA A 1 78 ? 27.46700 -21.10620 43.50640 1.000 20.49308 78 ALA A N 1
ATOM 612 C CA . ALA A 1 78 ? 26.31788 -21.87206 43.03059 1.000 20.88436 78 ALA A CA 1
ATOM 613 C C . ALA A 1 78 ? 26.83619 -23.17603 42.44399 1.000 25.67389 78 ALA A C 1
ATOM 614 O O . ALA A 1 78 ? 27.41094 -23.19263 41.34662 1.000 21.63956 78 ALA A O 1
ATOM 616 N N . ALA A 1 79 ? 26.62354 -24.26961 43.16834 1.000 23.19153 79 ALA A N 1
ATOM 617 C CA . ALA A 1 79 ? 27.18944 -25.55893 42.81731 1.000 25.85642 79 ALA A CA 1
ATOM 618 C C . ALA A 1 79 ? 26.10975 -26.63285 42.71485 1.000 30.20052 79 ALA A C 1
ATOM 619 O O . ALA A 1 79 ? 26.33551 -27.79428 43.06064 1.000 30.32561 79 ALA A O 1
ATOM 621 N N . THR A 1 80 ? 24.92416 -26.28190 42.22689 1.000 28.41126 80 THR A N 1
ATOM 622 C CA . THR A 1 80 ? 23.94114 -27.31781 41.92364 1.000 28.45521 80 THR A CA 1
ATOM 623 C C . THR A 1 80 ? 24.01622 -27.71621 40.44761 1.000 32.75171 80 THR A C 1
ATOM 624 O O . THR A 1 80 ? 24.69623 -27.08478 39.63678 1.000 35.11338 80 THR A O 1
ATOM 628 N N . ASP A 1 81 ? 23.28937 -28.78289 40.09821 1.000 32.39106 81 ASP A N 1
ATOM 629 C CA . ASP A 1 81 ? 23.15103 -29.20510 38.71136 1.000 47.27167 81 ASP A CA 1
ATOM 630 C C . ASP A 1 81 ? 21.91142 -28.62261 38.05087 1.000 48.44623 81 ASP A C 1
ATOM 631 O O . ASP A 1 81 ? 21.60277 -28.97698 36.90762 1.000 50.44009 81 ASP A O 1
ATOM 636 N N . ASP A 1 82 ? 21.21012 -27.73240 38.74492 1.000 38.37731 82 ASP A N 1
ATOM 637 C CA . ASP A 1 82 ? 19.97418 -27.12751 38.27337 1.000 35.16784 82 ASP A CA 1
ATOM 638 C C . ASP A 1 82 ? 20.31417 -25.70632 37.85180 1.000 38.75408 82 ASP A C 1
ATOM 639 O O . ASP A 1 82 ? 20.60167 -24.85593 38.69896 1.000 31.79659 82 ASP A O 1
ATOM 644 N N . ASP A 1 83 ? 20.30469 -25.45730 36.54126 1.000 37.06109 83 ASP A N 1
ATOM 645 C CA . ASP A 1 83 ? 20.69022 -24.14461 36.03973 1.000 38.00441 83 ASP A CA 1
ATOM 646 C C . ASP A 1 83 ? 19.70052 -23.06419 36.45793 1.000 31.68373 83 ASP A C 1
ATOM 647 O O . ASP A 1 83 ? 20.08973 -21.90158 36.60506 1.000 30.27798 83 ASP A O 1
ATOM 652 N N . THR A 1 84 ? 18.42472 -23.41249 36.64223 1.000 31.90856 84 THR A N 1
ATOM 653 C CA . THR A 1 84 ? 17.46592 -22.41810 37.11284 1.000 29.33815 84 THR A CA 1
ATOM 654 C C . THR A 1 84 ? 17.82600 -21.94768 38.52006 1.000 31.96553 84 THR A C 1
ATOM 655 O O . THR A 1 84 ? 17.80035 -20.74489 38.81862 1.000 28.88875 84 THR A O 1
ATOM 659 N N . VAL A 1 85 ? 18.16261 -22.89167 39.39678 1.000 23.35236 85 VAL A N 1
ATOM 660 C CA . VAL A 1 85 ? 18.54259 -22.54814 40.76668 1.000 25.85148 85 VAL A CA 1
ATOM 661 C C . VAL A 1 85 ? 19.85738 -21.78320 40.77943 1.000 23.58212 85 VAL A C 1
ATOM 662 O O . VAL A 1 85 ? 20.00942 -20.79147 41.50018 1.000 25.57279 85 VAL A O 1
ATOM 666 N N . ASN A 1 86 ? 20.84334 -22.24671 40.00078 1.000 21.91566 86 ASN A N 1
ATOM 667 C CA . ASN A 1 86 ? 22.12673 -21.54398 39.97135 1.000 18.82218 86 ASN A CA 1
ATOM 668 C C . ASN A 1 86 ? 21.93863 -20.09029 39.55394 1.000 23.12492 86 ASN A C 1
ATOM 669 O O . ASN A 1 86 ? 22.60333 -19.19474 40.07953 1.000 22.77113 86 ASN A O 1
ATOM 674 N N . GLN A 1 87 ? 21.03932 -19.83728 38.59949 1.000 28.48966 87 GLN A N 1
ATOM 675 C CA . GLN A 1 87 ? 20.81671 -18.46866 38.13633 1.000 27.31213 87 GLN A CA 1
ATOM 676 C C . GLN A 1 87 ? 20.11327 -17.62922 39.19995 1.000 24.64000 87 GLN A C 1
ATOM 677 O O . GLN A 1 87 ? 20.36509 -16.41696 39.31673 1.000 26.80067 87 GLN A O 1
ATOM 683 N N . ARG A 1 88 ? 19.21709 -18.24814 39.97329 1.000 25.28007 88 ARG A N 1
ATOM 684 C CA . ARG A 1 88 ? 18.58322 -17.52994 41.07066 1.000 23.21984 88 ARG A CA 1
ATOM 685 C C . ARG A 1 88 ? 19.61273 -17.10808 42.09854 1.000 20.05161 88 ARG A C 1
ATOM 686 O O . ARG A 1 88 ? 19.52971 -15.99907 42.63981 1.000 21.17602 88 ARG A O 1
ATOM 694 N N . VAL A 1 89 ? 20.58997 -17.97905 42.37509 1.000 20.31514 89 VAL A N 1
ATOM 695 C CA . VAL A 1 89 ? 21.65969 -17.64837 43.32035 1.000 18.59578 89 VAL A CA 1
ATOM 696 C C . VAL A 1 89 ? 22.49309 -16.49805 42.77425 1.000 22.40191 89 VAL A C 1
ATOM 697 O O . VAL A 1 89 ? 22.75903 -15.50332 43.46741 1.000 19.09416 89 VAL A O 1
ATOM 701 N N . SER A 1 90 ? 22.89847 -16.60007 41.50627 1.000 20.48552 90 SER A N 1
ATOM 702 C CA A SER A 1 90 ? 23.74991 -15.56105 40.94039 0.559 20.22531 90 SER A CA 1
ATOM 703 C CA B SER A 1 90 ? 23.73927 -15.56493 40.91509 0.441 20.39619 90 SER A CA 1
ATOM 704 C C . SER A 1 90 ? 23.01411 -14.22493 40.85880 1.000 20.90759 90 SER A C 1
ATOM 705 O O . SER A 1 90 ? 23.60656 -13.16939 41.11661 1.000 21.87637 90 SER A O 1
ATOM 710 N N . ASP A 1 91 ? 21.71893 -14.24361 40.52815 1.000 22.11356 91 ASP A N 1
ATOM 711 C CA . ASP A 1 91 ? 20.93258 -13.00955 40.50395 1.000 27.15997 91 ASP A CA 1
ATOM 712 C C . ASP A 1 91 ? 20.84059 -12.38034 41.88835 1.000 23.86763 91 ASP A C 1
ATOM 713 O O . ASP A 1 91 ? 20.99181 -11.16018 42.04073 1.000 23.16952 91 ASP A O 1
ATOM 718 N N . ALA A 1 92 ? 20.58109 -13.20291 42.90375 1.000 21.90165 92 ALA A N 1
ATOM 719 C CA . ALA A 1 92 ? 20.51139 -12.72794 44.28289 1.000 20.85845 92 ALA A CA 1
ATOM 720 C C . ALA A 1 92 ? 21.85192 -12.19128 44.76488 1.000 22.84700 92 ALA A C 1
ATOM 721 O O . ALA A 1 92 ? 21.89991 -11.18354 45.48468 1.000 21.91180 92 ALA A O 1
ATOM 723 N N . ALA A 1 93 ? 22.94806 -12.86417 44.42763 1.000 20.72186 93 ALA A N 1
ATOM 724 C CA . ALA A 1 93 ? 24.26107 -12.34521 44.81195 1.000 21.45770 93 ALA A CA 1
ATOM 725 C C . ALA A 1 93 ? 24.56109 -11.02589 44.10574 1.000 23.67057 93 ALA A C 1
ATOM 726 O O . ALA A 1 93 ? 25.07251 -10.08202 44.71791 1.000 22.90057 93 ALA A O 1
ATOM 728 N N . GLU A 1 94 ? 24.24520 -10.94130 42.81458 1.000 22.51280 94 GLU A N 1
ATOM 729 C CA . GLU A 1 94 ? 24.51112 -9.71639 42.06629 1.000 22.40100 94 GLU A CA 1
ATOM 730 C C . GLU A 1 94 ? 23.78050 -8.52152 42.66669 1.000 23.13680 94 GLU A C 1
ATOM 731 O O . GLU A 1 94 ? 24.35288 -7.42599 42.77691 1.000 25.04824 94 GLU A O 1
ATOM 737 N N A SER A 1 95 ? 22.52181 -8.71064 43.07183 0.324 22.23588 95 SER A N 1
ATOM 738 N N B SER A 1 95 ? 22.51631 -8.70320 43.06101 0.676 20.58341 95 SER A N 1
ATOM 739 C CA A SER A 1 95 ? 21.74549 -7.61970 43.65431 0.324 25.90391 95 SER A CA 1
ATOM 740 C CA B SER A 1 95 ? 21.78552 -7.58043 43.64547 0.676 25.83750 95 SER A CA 1
ATOM 741 C C A SER A 1 95 ? 22.24565 -7.20671 45.03216 0.324 26.21324 95 SER A C 1
ATOM 742 C C B SER A 1 95 ? 22.45491 -7.09337 44.92364 0.676 27.48291 95 SER A C 1
ATOM 743 O O A SER A 1 95 ? 21.80002 -6.17804 45.55167 0.324 26.09473 95 SER A O 1
ATOM 744 O O B SER A 1 95 ? 22.38185 -5.90165 45.25069 0.676 26.01839 95 SER A O 1
ATOM 749 N N . ARG A 1 96 ? 23.14814 -7.97948 45.63148 1.000 25.95473 96 ARG A N 1
ATOM 750 C CA . ARG A 1 96 ? 23.80793 -7.63211 46.89061 1.000 23.60580 96 ARG A CA 1
ATOM 751 C C . ARG A 1 96 ? 25.27072 -7.25851 46.70470 1.000 22.92050 96 ARG A C 1
ATOM 752 O O . ARG A 1 96 ? 25.96993 -7.03436 47.70259 1.000 24.36144 96 ARG A O 1
ATOM 760 N N . ARG A 1 97 ? 25.75134 -7.19448 45.46166 1.000 20.68887 97 ARG A N 1
ATOM 761 C CA . ARG A 1 97 ? 27.17079 -6.96712 45.15800 1.000 18.10159 97 ARG A CA 1
ATOM 762 C C . ARG A 1 97 ? 28.08572 -7.97025 45.88556 1.000 24.61179 97 ARG A C 1
ATOM 763 O O . ARG A 1 97 ? 29.14831 -7.62877 46.42719 1.000 20.63590 97 ARG A O 1
ATOM 771 N N . ILE A 1 98 ? 27.69402 -9.24386 45.83998 1.000 21.06884 98 ILE A N 1
ATOM 772 C CA . ILE A 1 98 ? 28.48204 -10.34841 46.38549 1.000 18.89695 98 ILE A CA 1
ATOM 773 C C . ILE A 1 98 ? 29.11025 -11.08999 45.21366 1.000 18.76932 98 ILE A C 1
ATOM 774 O O . ILE A 1 98 ? 28.39115 -11.56765 44.32425 1.000 20.83223 98 ILE A O 1
ATOM 779 N N . PHE A 1 99 ? 30.44553 -11.18519 45.19114 1.000 18.06514 99 PHE A N 1
ATOM 780 C CA . PHE A 1 99 ? 31.07355 -11.95677 44.12758 1.000 16.93730 99 PHE A CA 1
ATOM 781 C C . PHE A 1 99 ? 30.56699 -13.39040 44.19109 1.000 20.15125 99 PHE A C 1
ATOM 782 O O . PHE A 1 99 ? 30.47956 -13.97891 45.27100 1.000 18.58519 99 PHE A O 1
ATOM 790 N N . CYS A 1 100 ? 30.22768 -13.94291 43.02414 1.000 18.28352 100 CYS A N 1
ATOM 791 C CA . CYS A 1 100 ? 29.54957 -15.23186 42.92568 1.000 16.35139 100 CYS A CA 1
ATOM 792 C C . CYS A 1 100 ? 30.17797 -16.05838 41.81398 1.000 19.13903 100 CYS A C 1
ATOM 793 O O . CYS A 1 100 ? 30.41861 -15.54805 40.71923 1.000 22.24959 100 CYS A O 1
ATOM 796 N N . ASN A 1 101 ? 30.44283 -17.33079 42.09132 1.000 20.48061 101 ASN A N 1
ATOM 797 C CA . ASN A 1 101 ? 30.93867 -18.28749 41.10612 1.000 21.83074 101 ASN A CA 1
ATOM 798 C C . ASN A 1 101 ? 29.82040 -19.27646 40.80893 1.000 25.57788 101 ASN A C 1
ATOM 799 O O . ASN A 1 101 ? 29.24888 -19.84459 41.74009 1.000 24.21864 101 ASN A O 1
ATOM 804 N N . VAL A 1 102 ? 29.48392 -19.45884 39.53278 1.000 25.30630 102 VAL A N 1
ATOM 805 C CA . VAL A 1 102 ? 28.58675 -20.53816 39.11774 1.000 22.26946 102 VAL A CA 1
ATOM 806 C C . VAL A 1 102 ? 29.46330 -21.61304 38.51112 1.000 24.14596 102 VAL A C 1
ATOM 807 O O . VAL A 1 102 ? 29.99225 -21.44492 37.40527 1.000 26.15717 102 VAL A O 1
ATOM 811 N N . VAL A 1 103 ? 29.62993 -22.72519 39.22731 1.000 26.06183 103 VAL A N 1
ATOM 812 C CA . VAL A 1 103 ? 30.73266 -23.62195 38.88780 1.000 29.09011 103 VAL A CA 1
ATOM 813 C C . VAL A 1 103 ? 30.62212 -24.11822 37.45223 1.000 38.50426 103 VAL A C 1
ATOM 814 O O . VAL A 1 103 ? 31.62429 -24.18021 36.72689 1.000 37.80501 103 VAL A O 1
ATOM 818 N N . ASP A 1 104 ? 29.42026 -24.45714 37.00043 1.000 30.94799 104 ASP A N 1
ATOM 819 C CA . ASP A 1 104 ? 29.32701 -25.03508 35.66714 1.000 40.24407 104 ASP A CA 1
ATOM 820 C C . ASP A 1 104 ? 29.14684 -23.98474 34.57450 1.000 41.05353 104 ASP A C 1
ATOM 821 O O . ASP A 1 104 ? 28.92692 -24.34839 33.41888 1.000 35.13836 104 ASP A O 1
ATOM 826 N N . ALA A 1 105 ? 29.26915 -22.70027 34.89971 1.000 31.97186 105 ALA A N 1
ATOM 827 C CA . ALA A 1 105 ? 29.04250 -21.62090 33.93821 1.000 33.73301 105 ALA A CA 1
ATOM 828 C C . ALA A 1 105 ? 30.06970 -20.52484 34.17106 1.000 30.02038 105 ALA A C 1
ATOM 829 O O . ALA A 1 105 ? 29.75994 -19.47148 34.74159 1.000 28.90665 105 ALA A O 1
ATOM 831 N N . PRO A 1 106 ? 31.31475 -20.73557 33.73374 1.000 33.03218 106 PRO A N 1
ATOM 832 C CA . PRO A 1 106 ? 32.36854 -19.73347 34.00710 1.000 35.32163 106 PRO A CA 1
ATOM 833 C C . PRO A 1 106 ? 32.07467 -18.35103 33.45189 1.000 33.02021 106 PRO A C 1
ATOM 834 O O . PRO A 1 106 ? 32.47469 -17.35186 34.06148 1.000 42.05757 106 PRO A O 1
ATOM 838 N N . LYS A 1 107 ? 31.39757 -18.25537 32.30632 1.000 31.50830 107 LYS A N 1
ATOM 839 C CA . LYS A 1 107 ? 31.14871 -16.95024 31.69622 1.000 30.15746 107 LYS A CA 1
ATOM 840 C C . LYS A 1 107 ? 30.07549 -16.16592 32.43471 1.000 31.94840 107 LYS A C 1
ATOM 841 O O . LYS A 1 107 ? 30.00045 -14.94118 32.29239 1.000 43.71676 107 LYS A O 1
ATOM 847 N N . ALA A 1 108 ? 29.25201 -16.83920 33.21713 1.000 26.83431 108 ALA A N 1
ATOM 848 C CA . ALA A 1 108 ? 28.20093 -16.18072 33.96891 1.000 32.89613 108 ALA A CA 1
ATOM 849 C C . ALA A 1 108 ? 28.76283 -15.70707 35.30702 1.000 33.50798 108 ALA A C 1
ATOM 850 O O . ALA A 1 108 ? 29.87501 -16.06597 35.70139 1.000 35.34498 108 ALA A O 1
ATOM 852 N N . ALA A 1 109 ? 27.98774 -14.87187 35.99615 1.000 35.31178 109 ALA A N 1
ATOM 853 C CA . ALA A 1 109 ? 28.35557 -14.39256 37.32929 1.000 37.04498 109 ALA A CA 1
ATOM 854 C C . ALA A 1 109 ? 29.76470 -13.79698 37.35739 1.000 45.56710 109 ALA A C 1
ATOM 855 O O . ALA A 1 109 ? 30.32106 -13.45541 36.30665 1.000 59.59895 109 ALA A O 1
ATOM 857 N N . SER A 1 110 ? 30.36589 -13.66883 38.53827 1.000 29.66497 110 SER A N 1
ATOM 858 C CA . SER A 1 110 ? 31.32580 -12.59136 38.71012 1.000 23.15110 110 SER A CA 1
ATOM 859 C C . SER A 1 110 ? 32.70403 -12.99892 39.22642 1.000 21.98257 110 SER A C 1
ATOM 860 O O . SER A 1 110 ? 33.56858 -12.11855 39.36433 1.000 23.69460 110 SER A O 1
ATOM 863 N N . PHE A 1 111 ? 32.95143 -14.27766 39.51734 1.000 20.58165 111 PHE A N 1
ATOM 864 C CA . PHE A 1 111 ? 34.33271 -14.69876 39.75521 1.000 20.93658 111 PHE A CA 1
ATOM 865 C C . PHE A 1 111 ? 34.48813 -16.16182 39.37993 1.000 25.62510 111 PHE A C 1
ATOM 866 O O . PHE A 1 111 ? 33.52493 -16.93019 39.36212 1.000 24.51393 111 PHE A O 1
ATOM 874 N N . ILE A 1 112 ? 35.71312 -16.52447 39.00744 1.000 21.65698 112 ILE A N 1
ATOM 875 C CA . ILE A 1 112 ? 36.02449 -17.92432 38.77782 1.000 25.30746 112 ILE A CA 1
ATOM 876 C C . ILE A 1 112 ? 37.11178 -18.33153 39.75664 1.000 29.97883 112 ILE A C 1
ATOM 877 O O . ILE A 1 112 ? 37.90303 -17.50879 40.23869 1.000 25.51962 112 ILE A O 1
ATOM 882 N N A MET A 1 113 ? 37.12371 -19.62081 40.07464 0.435 25.69266 113 MET A N 1
ATOM 883 N N B MET A 1 113 ? 37.15344 -19.62393 40.03413 0.565 25.23923 113 MET A N 1
ATOM 884 C CA A MET A 1 113 ? 38.09561 -20.19328 40.99981 0.435 28.07683 113 MET A CA 1
ATOM 885 C CA B MET A 1 113 ? 38.09412 -20.17938 40.98933 0.565 27.92577 113 MET A CA 1
ATOM 886 C C A MET A 1 113 ? 39.28539 -20.71450 40.20942 0.435 29.19787 113 MET A C 1
ATOM 887 C C B MET A 1 113 ? 39.28806 -20.73971 40.24056 0.565 29.15176 113 MET A C 1
ATOM 888 O O A MET A 1 113 ? 39.10422 -21.59626 39.35853 0.435 33.18681 113 MET A O 1
ATOM 889 O O B MET A 1 113 ? 39.11172 -21.66793 39.43516 0.565 33.70259 113 MET A O 1
ATOM 898 N N . PRO A 1 114 ? 40.50124 -20.23215 40.45314 1.000 25.95248 114 PRO A N 1
ATOM 899 C CA . PRO A 1 114 ? 41.65574 -20.73464 39.70259 1.000 25.77200 114 PRO A CA 1
ATOM 900 C C . PRO A 1 114 ? 42.21133 -22.03427 40.26973 1.000 36.53095 114 PRO A C 1
ATOM 901 O O . PRO A 1 114 ? 41.95447 -22.40886 41.41135 1.000 36.08741 114 PRO A O 1
ATOM 905 N N . SER A 1 115 ? 43.02148 -22.70141 39.44516 1.000 29.91202 115 SER A N 1
ATOM 906 C CA . SER A 1 115 ? 43.91044 -23.75157 39.93423 1.000 32.75473 115 SER A CA 1
ATOM 907 C C . SER A 1 115 ? 45.01418 -23.13906 40.77845 1.000 29.43668 115 SER A C 1
ATOM 908 O O . SER A 1 115 ? 45.53702 -22.07135 40.45127 1.000 31.86994 115 SER A O 1
ATOM 911 N N . ILE A 1 116 ? 45.40431 -23.82964 41.84351 1.000 28.44482 116 ILE A N 1
ATOM 912 C CA . ILE A 1 116 ? 46.34724 -23.28148 42.80972 1.000 31.01163 116 ILE A CA 1
ATOM 913 C C . ILE A 1 116 ? 47.57383 -24.18541 42.92684 1.000 39.58199 116 ILE A C 1
ATOM 914 O O . ILE A 1 116 ? 47.43940 -25.40787 43.06169 1.000 44.16158 116 ILE A O 1
ATOM 919 N N . ILE A 1 117 ? 48.76154 -23.57842 42.89524 1.000 35.42066 117 ILE A N 1
ATOM 920 C CA . ILE A 1 117 ? 50.01408 -24.22101 43.29340 1.000 33.21203 117 ILE A CA 1
ATOM 921 C C . ILE A 1 117 ? 50.38220 -23.70827 44.68121 1.000 35.44519 117 ILE A C 1
ATOM 922 O O . ILE A 1 117 ? 50.61100 -22.50757 44.86239 1.000 34.04597 117 ILE A O 1
ATOM 927 N N . ASP A 1 118 ? 50.46960 -24.60611 45.66040 1.000 34.44822 118 ASP A N 1
ATOM 928 C CA . ASP A 1 118 ? 50.56111 -24.21282 47.06262 1.000 37.07243 118 ASP A CA 1
ATOM 929 C C . ASP A 1 118 ? 51.98332 -24.37370 47.59485 1.000 34.92939 118 ASP A C 1
ATOM 930 O O . ASP A 1 118 ? 52.50970 -25.48792 47.66525 1.000 35.92482 118 ASP A O 1
ATOM 935 N N . ARG A 1 119 ? 52.58670 -23.26214 47.99557 1.000 33.89526 119 ARG A N 1
ATOM 936 C CA . ARG A 1 119 ? 53.85986 -23.22119 48.71858 1.000 29.85578 119 ARG A CA 1
ATOM 937 C C . ARG A 1 119 ? 53.71553 -22.30698 49.92522 1.000 35.19755 119 ARG A C 1
ATOM 938 O O . ARG A 1 119 ? 54.53411 -21.41620 50.16553 1.000 31.90070 119 ARG A O 1
ATOM 946 N N . SER A 1 120 ? 52.63063 -22.50989 50.67053 1.000 36.75216 120 SER A N 1
ATOM 947 C CA . SER A 1 120 ? 52.16411 -21.53221 51.64070 1.000 38.27478 120 SER A CA 1
ATOM 948 C C . SER A 1 120 ? 53.32383 -21.03240 52.50294 1.000 31.34102 120 SER A C 1
ATOM 949 O O . SER A 1 120 ? 54.10690 -21.84798 53.00985 1.000 38.96307 120 SER A O 1
ATOM 952 N N . PRO A 1 121 ? 53.46065 -19.70960 52.70754 1.000 34.44909 121 PRO A N 1
ATOM 953 C CA . PRO A 1 121 ? 52.52085 -18.64308 52.30765 1.000 34.10364 121 PRO A CA 1
ATOM 954 C C . PRO A 1 121 ? 52.55565 -18.23796 50.83631 1.000 32.41315 121 PRO A C 1
ATOM 955 O O . PRO A 1 121 ? 51.73331 -17.42843 50.41029 1.000 31.39299 121 PRO A O 1
ATOM 959 N N . LEU A 1 122 ? 53.50709 -18.77057 50.07562 1.000 24.62347 122 LEU A N 1
ATOM 960 C CA . LEU A 1 122 ? 53.56816 -18.49241 48.65357 1.000 27.93683 122 LEU A CA 1
ATOM 961 C C . LEU A 1 122 ? 52.51050 -19.31719 47.93498 1.000 30.31504 122 LEU A C 1
ATOM 962 O O . LEU A 1 122 ? 52.35949 -20.50885 48.20454 1.000 28.79711 122 LEU A O 1
ATOM 967 N N A MET A 1 123 ? 51.76755 -18.67506 47.03252 0.669 28.26119 123 MET A N 1
ATOM 968 N N B MET A 1 123 ? 51.76701 -18.67247 47.03603 0.331 27.93611 123 MET A N 1
ATOM 969 C CA A MET A 1 123 ? 50.73136 -19.33936 46.24859 0.669 28.99923 123 MET A CA 1
ATOM 970 C CA B MET A 1 123 ? 50.72986 -19.32582 46.24872 0.331 29.13843 123 MET A CA 1
ATOM 971 C C A MET A 1 123 ? 50.76759 -18.80338 44.82846 0.669 28.23199 123 MET A C 1
ATOM 972 C C B MET A 1 123 ? 50.79094 -18.80328 44.82417 0.331 27.92006 123 MET A C 1
ATOM 973 O O A MET A 1 123 ? 50.97624 -17.60585 44.61409 0.669 27.14563 123 MET A O 1
ATOM 974 O O B MET A 1 123 ? 51.04253 -17.61549 44.60245 0.331 27.68540 123 MET A O 1
ATOM 983 N N . VAL A 1 124 ? 50.55574 -19.68814 43.86095 1.000 25.22965 124 VAL A N 1
ATOM 984 C CA . VAL A 1 124 ? 50.46142 -19.31193 42.46014 1.000 24.09047 124 VAL A CA 1
ATOM 985 C C . VAL A 1 124 ? 49.12308 -19.81778 41.93941 1.000 29.09958 124 VAL A C 1
ATOM 986 O O . VAL A 1 124 ? 48.76280 -20.97977 42.16227 1.000 31.55984 124 VAL A O 1
ATOM 990 N N . ALA A 1 125 ? 48.37135 -18.93904 41.28366 1.000 23.02106 125 ALA A N 1
ATOM 991 C CA . ALA A 1 125 ? 47.03924 -19.27048 40.79735 1.000 26.43506 125 ALA A CA 1
ATOM 992 C C . ALA A 1 125 ? 47.00750 -19.15669 39.28102 1.000 29.00356 125 ALA A C 1
ATOM 993 O O . ALA A 1 125 ? 47.56341 -18.21215 38.70764 1.000 25.90170 125 ALA A O 1
ATOM 995 N N . VAL A 1 126 ? 46.36433 -20.12718 38.62438 1.000 24.62583 126 VAL A N 1
ATOM 996 C CA . VAL A 1 126 ? 46.34870 -20.21267 37.16769 1.000 24.60652 126 VAL A CA 1
ATOM 997 C C . VAL A 1 126 ? 44.92575 -20.45912 36.69345 1.000 25.87632 126 VAL A C 1
ATOM 998 O O . VAL A 1 126 ? 44.23233 -21.32427 37.23747 1.000 34.02097 126 VAL A O 1
ATOM 1002 N N . SER A 1 127 ? 44.49233 -19.71301 35.67256 1.000 27.67739 127 SER A N 1
ATOM 1003 C CA . SER A 1 127 ? 43.20483 -20.01096 35.04386 1.000 30.36402 127 SER A CA 1
ATOM 1004 C C . SER A 1 127 ? 43.15446 -19.43548 33.63849 1.000 35.01296 127 SER A C 1
ATOM 1005 O O . SER A 1 127 ? 43.76424 -18.40425 33.35391 1.000 37.53492 127 SER A O 1
ATOM 1008 N N . ALA A 1 128 ? 42.38363 -20.09908 32.77020 1.000 33.90339 128 ALA A N 1
ATOM 1009 C CA . ALA A 1 128 ? 42.11839 -19.60649 31.42512 1.000 35.40961 128 ALA A CA 1
ATOM 1010 C C . ALA A 1 128 ? 40.68157 -19.12543 31.26564 1.000 45.67553 128 ALA A C 1
ATOM 1011 O O . ALA A 1 128 ? 40.19914 -18.98653 30.13640 1.000 47.89375 128 ALA A O 1
ATOM 1013 N N . GLY A 1 129 ? 39.98829 -18.87207 32.37133 1.000 43.14578 129 GLY A N 1
ATOM 1014 C CA . GLY A 1 129 ? 38.61763 -18.39665 32.29521 1.000 51.36470 129 GLY A CA 1
ATOM 1015 C C . GLY A 1 129 ? 37.61589 -19.40034 31.77129 1.000 54.88934 129 GLY A C 1
ATOM 1016 O O . GLY A 1 129 ? 36.59233 -19.00320 31.20362 1.000 60.55494 129 GLY A O 1
ATOM 1017 N N . GLY A 1 130 ? 37.87190 -20.69650 31.95291 1.000 51.97718 130 GLY A N 1
ATOM 1018 C CA . GLY A 1 130 ? 37.02785 -21.72463 31.38087 1.000 50.01667 130 GLY A CA 1
ATOM 1019 C C . GLY A 1 130 ? 37.18921 -21.93796 29.89119 1.000 58.89595 130 GLY A C 1
ATOM 1020 O O . GLY A 1 130 ? 36.62749 -22.90572 29.35996 1.000 65.60649 130 GLY A O 1
ATOM 1021 N N . THR A 1 131 ? 37.94124 -21.07715 29.19385 1.000 53.29679 131 THR A N 1
ATOM 1022 C CA . THR A 1 131 ? 38.10112 -21.23427 27.74966 1.000 55.97630 131 THR A CA 1
ATOM 1023 C C . THR A 1 131 ? 38.91114 -22.47972 27.40692 1.000 58.01364 131 THR A C 1
ATOM 1024 O O . THR A 1 131 ? 38.58220 -23.19495 26.45666 1.000 65.31294 131 THR A O 1
ATOM 1028 N N . SER A 1 132 ? 39.96601 -22.76531 28.16220 1.000 56.04416 132 SER A N 1
ATOM 1029 C CA . SER A 1 132 ? 40.81768 -23.92352 27.89456 1.000 54.34210 132 SER A CA 1
ATOM 1030 C C . SER A 1 132 ? 41.28825 -24.54020 29.20003 1.000 52.93034 132 SER A C 1
ATOM 1031 O O . SER A 1 132 ? 42.41271 -24.29403 29.65741 1.000 49.18215 132 SER A O 1
ATOM 1034 N N . PRO A 1 133 ? 40.45285 -25.37386 29.82233 1.000 61.76125 133 PRO A N 1
ATOM 1035 C CA . PRO A 1 133 ? 40.87421 -26.03811 31.06680 1.000 64.27982 133 PRO A CA 1
ATOM 1036 C C . PRO A 1 133 ? 42.12099 -26.88814 30.90219 1.000 54.69169 133 PRO A C 1
ATOM 1037 O O . PRO A 1 133 ? 42.89531 -27.03186 31.85626 1.000 60.05547 133 PRO A O 1
ATOM 1041 N N . VAL A 1 134 ? 42.34759 -27.44873 29.71388 1.000 48.99955 134 VAL A N 1
ATOM 1042 C CA . VAL A 1 134 ? 43.51939 -28.29411 29.50948 1.000 49.95228 134 VAL A CA 1
ATOM 1043 C C . VAL A 1 134 ? 44.79971 -27.46932 29.56175 1.000 48.54702 134 VAL A C 1
ATOM 1044 O O . VAL A 1 134 ? 45.81369 -27.91075 30.11597 1.000 53.19391 134 VAL A O 1
ATOM 1048 N N . LEU A 1 135 ? 44.78181 -26.26033 28.99045 1.000 47.68865 135 LEU A N 1
ATOM 1049 C CA . LEU A 1 135 ? 45.97188 -25.41333 29.04938 1.000 39.50777 135 LEU A CA 1
ATOM 1050 C C . LEU A 1 135 ? 46.28912 -25.02360 30.48436 1.000 34.35330 135 LEU A C 1
ATOM 1051 O O . LEU A 1 135 ? 47.45783 -24.99423 30.88548 1.000 36.57116 135 LEU A O 1
ATOM 1056 N N . ALA A 1 136 ? 45.25960 -24.71921 31.27288 1.000 42.45359 136 ALA A N 1
ATOM 1057 C CA . ALA A 1 136 ? 45.48929 -24.39416 32.67449 1.000 44.20017 136 ALA A CA 1
ATOM 1058 C C . ALA A 1 136 ? 46.14652 -25.56182 33.39664 1.000 44.46732 136 ALA A C 1
ATOM 1059 O O . ALA A 1 136 ? 47.11136 -25.38050 34.15130 1.000 46.14265 136 ALA A O 1
ATOM 1061 N N . ARG A 1 137 ? 45.64066 -26.77654 33.16451 1.000 45.57195 137 ARG A N 1
ATOM 1062 C CA . ARG A 1 137 ? 46.20654 -27.94941 33.82136 1.000 51.33375 137 ARG A CA 1
ATOM 1063 C C . ARG A 1 137 ? 47.62255 -28.22267 33.33830 1.000 49.11967 137 ARG A C 1
ATOM 1064 O O . ARG A 1 137 ? 48.50127 -28.56430 34.13731 1.000 47.94452 137 ARG A O 1
ATOM 1072 N N . LEU A 1 138 ? 47.86540 -28.08486 32.03329 1.000 46.45435 138 LEU A N 1
ATOM 1073 C CA . LEU A 1 138 ? 49.23160 -28.21072 31.53896 1.000 46.54027 138 LEU A CA 1
ATOM 1074 C C . LEU A 1 138 ? 50.14539 -27.17570 32.17849 1.000 45.57722 138 LEU A C 1
ATOM 1075 O O . LEU A 1 138 ? 51.21965 -27.51626 32.68613 1.000 47.77243 138 LEU A O 1
ATOM 1080 N N . LEU A 1 139 ? 49.72870 -25.90798 32.19258 1.000 39.93607 139 LEU A N 1
ATOM 1081 C CA . LEU A 1 139 ? 50.55877 -24.87032 32.79919 1.000 37.63877 139 LEU A CA 1
ATOM 1082 C C . LEU A 1 139 ? 50.73161 -25.09629 34.29879 1.000 43.06296 139 LEU A C 1
ATOM 1083 O O . LEU A 1 139 ? 51.81296 -24.85810 34.85011 1.000 36.99285 139 LEU A O 1
ATOM 1088 N N . ARG A 1 140 ? 49.67376 -25.53915 34.98323 1.000 41.05316 140 ARG A N 1
ATOM 1089 C CA . ARG A 1 140 ? 49.79908 -25.78902 36.41669 1.000 42.07535 140 ARG A CA 1
ATOM 1090 C C . ARG A 1 140 ? 50.89077 -26.81516 36.69883 1.000 39.55309 140 ARG A C 1
ATOM 1091 O O . ARG A 1 140 ? 51.66504 -26.66927 37.65525 1.000 42.91865 140 ARG A O 1
ATOM 1099 N N . GLU A 1 141 ? 50.99942 -27.83775 35.84915 1.000 49.19511 141 GLU A N 1
ATOM 1100 C CA . GLU A 1 141 ? 51.95202 -28.90818 36.11569 1.000 48.38339 141 GLU A CA 1
ATOM 1101 C C . GLU A 1 141 ? 53.39335 -28.44502 35.92369 1.000 44.34759 141 GLU A C 1
ATOM 1102 O O . GLU A 1 141 ? 54.28767 -28.86931 36.66595 1.000 53.28319 141 GLU A O 1
ATOM 1108 N N . LYS A 1 142 ? 53.64792 -27.55326 34.95967 1.000 49.62235 142 LYS A N 1
ATOM 1109 C CA . LYS A 1 142 ? 55.01608 -27.06589 34.79506 1.000 52.07593 142 LYS A CA 1
ATOM 1110 C C . LYS A 1 142 ? 55.39710 -26.07823 35.89188 1.000 49.61891 142 LYS A C 1
ATOM 1111 O O . LYS A 1 142 ? 56.55695 -26.04129 36.31290 1.000 44.08131 142 LYS A O 1
ATOM 1117 N N . LEU A 1 143 ? 54.44397 -25.29317 36.39221 1.000 39.83704 143 LEU A N 1
ATOM 1118 C CA . LEU A 1 143 ? 54.76279 -24.40949 37.50578 1.000 39.97206 143 LEU A CA 1
ATOM 1119 C C . LEU A 1 143 ? 55.11040 -25.21529 38.75187 1.000 41.10642 143 LEU A C 1
ATOM 1120 O O . LEU A 1 143 ? 55.97867 -24.81664 39.53781 1.000 43.14568 143 LEU A O 1
ATOM 1125 N N . GLU A 1 144 ? 54.43658 -26.35274 38.94707 1.000 43.88111 144 GLU A N 1
ATOM 1126 C CA . GLU A 1 144 ? 54.78051 -27.24831 40.04901 1.000 51.66535 144 GLU A CA 1
ATOM 1127 C C . GLU A 1 144 ? 56.23253 -27.70092 39.95748 1.000 54.51731 144 GLU A C 1
ATOM 1128 O O . GLU A 1 144 ? 56.96729 -27.67102 40.95130 1.000 42.08021 144 GLU A O 1
ATOM 1134 N N . SER A 1 145 ? 56.66941 -28.10922 38.76460 1.000 67.06527 145 SER A N 1
ATOM 1135 C CA . SER A 1 145 ? 58.02646 -28.59871 38.54048 1.000 71.35878 145 SER A CA 1
ATOM 1136 C C . SER A 1 145 ? 59.06478 -27.48636 38.47848 1.000 72.60719 145 SER A C 1
ATOM 1137 O O . SER A 1 145 ? 60.22801 -27.76081 38.17130 1.000 84.59776 145 SER A O 1
ATOM 1140 N N . LEU A 1 146 ? 58.67564 -26.24469 38.74978 1.000 59.62263 146 LEU A N 1
ATOM 1141 C CA . LEU A 1 146 ? 59.59157 -25.11913 38.72284 1.000 54.13713 146 LEU A CA 1
ATOM 1142 C C . LEU A 1 146 ? 59.76991 -24.45598 40.07988 1.000 54.43820 146 LEU A C 1
ATOM 1143 O O . LEU A 1 146 ? 60.82142 -23.85092 40.31945 1.000 56.44874 146 LEU A O 1
ATOM 1148 N N . LEU A 1 147 ? 58.79363 -24.57783 40.98191 1.000 40.46094 147 LEU A N 1
ATOM 1149 C CA . LEU A 1 147 ? 58.86313 -23.94722 42.29253 1.000 35.92114 147 LEU A CA 1
ATOM 1150 C C . LEU A 1 147 ? 59.34061 -24.95758 43.32192 1.000 40.54766 147 LEU A C 1
ATOM 1151 O O . LEU A 1 147 ? 58.60751 -25.91648 43.60908 1.000 37.95348 147 LEU A O 1
ATOM 1156 N N . PRO A 1 148 ? 60.53137 -24.79343 43.91005 1.000 37.56933 148 PRO A N 1
ATOM 1157 C CA . PRO A 1 148 ? 61.00514 -25.76463 44.90879 1.000 41.17219 148 PRO A CA 1
ATOM 1158 C C . PRO A 1 148 ? 60.02890 -25.93457 46.06812 1.000 45.21921 148 PRO A C 1
ATOM 1159 O O . PRO A 1 148 ? 59.34177 -24.99722 46.47789 1.000 40.40366 148 PRO A O 1
ATOM 1163 N N . GLN A 1 149 ? 59.98957 -27.15420 46.61000 1.000 46.82650 149 GLN A N 1
ATOM 1164 C CA . GLN A 1 149 ? 59.01189 -27.48642 47.63868 1.000 57.91402 149 GLN A CA 1
ATOM 1165 C C . GLN A 1 149 ? 59.25077 -26.74468 48.94683 1.000 64.76093 149 GLN A C 1
ATOM 1166 O O . GLN A 1 149 ? 58.31376 -26.59141 49.73596 1.000 75.86451 149 GLN A O 1
ATOM 1172 N N A HIS A 1 150 ? 60.46989 -26.27806 49.19905 0.497 60.39473 150 HIS A N 1
ATOM 1173 N N B HIS A 1 150 ? 60.47312 -26.27921 49.19063 0.503 60.40504 150 HIS A N 1
ATOM 1174 C CA A HIS A 1 150 ? 60.77320 -25.55694 50.42563 0.497 58.63590 150 HIS A CA 1
ATOM 1175 C CA B HIS A 1 150 ? 60.80969 -25.56732 50.41600 0.503 58.54980 150 HIS A CA 1
ATOM 1176 C C A HIS A 1 150 ? 60.83469 -24.04823 50.20960 0.497 50.17467 150 HIS A C 1
ATOM 1177 C C B HIS A 1 150 ? 60.67958 -24.05556 50.28605 0.503 50.25593 150 HIS A C 1
ATOM 1178 O O A HIS A 1 150 ? 61.44557 -23.33105 51.00954 0.497 46.97745 150 HIS A O 1
ATOM 1179 O O B HIS A 1 150 ? 61.01494 -23.33904 51.23553 0.503 46.84958 150 HIS A O 1
ATOM 1192 N N . LEU A 1 151 ? 60.21252 -23.55416 49.13859 1.000 42.04079 151 LEU A N 1
ATOM 1193 C CA . LEU A 1 151 ? 60.08974 -22.11109 48.96370 1.000 37.85179 151 LEU A CA 1
ATOM 1194 C C . LEU A 1 151 ? 59.19328 -21.50080 50.02496 1.000 35.60069 151 LEU A C 1
ATOM 1195 O O . LEU A 1 151 ? 59.37980 -20.34267 50.39866 1.000 32.56232 151 LEU A O 1
ATOM 1200 N N . GLY A 1 152 ? 58.21761 -22.25965 50.52444 1.000 30.18934 152 GLY A N 1
ATOM 1201 C CA . GLY A 1 152 ? 57.35495 -21.72788 51.56543 1.000 31.41877 152 GLY A CA 1
ATOM 1202 C C . GLY A 1 152 ? 58.10360 -21.41246 52.84525 1.000 33.46962 152 GLY A C 1
ATOM 1203 O O . GLY A 1 152 ? 57.80258 -20.42728 53.52559 1.000 31.46479 152 GLY A O 1
ATOM 1204 N N . GLN A 1 153 ? 59.08153 -22.24909 53.20219 1.000 30.87025 153 GLN A N 1
ATOM 1205 C CA . GLN A 1 153 ? 59.85765 -21.97358 54.40653 1.000 32.31642 153 GLN A CA 1
ATOM 1206 C C . GLN A 1 153 ? 60.66180 -20.69479 54.24634 1.000 29.18892 153 GLN A C 1
ATOM 1207 O O . GLN A 1 153 ? 60.81764 -19.92683 55.20629 1.000 30.15149 153 GLN A O 1
ATOM 1213 N N . VAL A 1 154 ? 61.15051 -20.43873 53.02908 1.000 25.29389 154 VAL A N 1
ATOM 1214 C CA . VAL A 1 154 ? 61.88385 -19.20440 52.76468 1.000 28.83871 154 VAL A CA 1
ATOM 1215 C C . VAL A 1 154 ? 60.95704 -18.00104 52.88623 1.000 27.79475 154 VAL A C 1
ATOM 1216 O O . VAL A 1 154 ? 61.29848 -17.00158 53.52943 1.000 25.64757 154 VAL A O 1
ATOM 1220 N N . ALA A 1 155 ? 59.75990 -18.08323 52.28317 1.000 22.91233 155 ALA A N 1
ATOM 1221 C CA . ALA A 1 155 ? 58.80918 -16.98013 52.38710 1.000 21.53231 155 ALA A CA 1
ATOM 1222 C C . ALA A 1 155 ? 58.32009 -16.80284 53.81546 1.000 27.61154 155 ALA A C 1
ATOM 1223 O O . ALA A 1 155 ? 58.10474 -15.67440 54.26313 1.000 26.27672 155 ALA A O 1
ATOM 1225 N N . ARG A 1 156 ? 58.10366 -17.90169 54.53617 1.000 29.08814 156 ARG A N 1
ATOM 1226 C CA . ARG A 1 156 ? 57.69488 -17.78734 55.93421 1.000 32.65294 156 ARG A CA 1
ATOM 1227 C C . ARG A 1 156 ? 58.73373 -17.02185 56.74167 1.000 30.67018 156 ARG A C 1
ATOM 1228 O O . ARG A 1 156 ? 58.39467 -16.14741 57.55391 1.000 28.70734 156 ARG A O 1
ATOM 1236 N N . TYR A 1 157 ? 60.00661 -17.35125 56.54066 1.000 26.87873 157 TYR A N 1
ATOM 1237 C CA . TYR A 1 157 ? 61.06280 -16.70841 57.32109 1.000 26.95962 157 TYR A CA 1
ATOM 1238 C C . TYR A 1 157 ? 61.19321 -15.23918 56.93905 1.000 28.08186 157 TYR A C 1
ATOM 1239 O O . TYR A 1 157 ? 61.41942 -14.38329 57.80377 1.000 29.46387 157 TYR A O 1
ATOM 1248 N N . ALA A 1 158 ? 61.02993 -14.92701 55.64719 1.000 27.78739 158 ALA A N 1
ATOM 1249 C CA . ALA A 1 158 ? 61.02121 -13.53347 55.21357 1.000 26.27704 158 ALA A CA 1
ATOM 1250 C C . ALA A 1 158 ? 59.95749 -12.73558 55.95606 1.000 27.64947 158 ALA A C 1
ATOM 1251 O O . ALA A 1 158 ? 60.22768 -11.63428 56.44745 1.000 31.98500 158 ALA A O 1
ATOM 1253 N N . GLY A 1 159 ? 58.73416 -13.27585 56.04578 1.000 27.98033 159 GLY A N 1
ATOM 1254 C CA . GLY A 1 159 ? 57.68004 -12.57279 56.75683 1.000 30.57071 159 GLY A CA 1
ATOM 1255 C C . GLY A 1 159 ? 58.03071 -12.31339 58.20991 1.000 34.09229 159 GLY A C 1
ATOM 1256 O O . GLY A 1 159 ? 57.70745 -11.25355 58.75506 1.000 35.58128 159 GLY A O 1
ATOM 1257 N N . GLN A 1 160 ? 58.70887 -13.27369 58.85345 1.000 35.16106 160 GLN A N 1
ATOM 1258 C CA . GLN A 1 160 ? 59.13002 -13.09652 60.24293 1.000 39.66240 160 GLN A CA 1
ATOM 1259 C C . GLN A 1 160 ? 60.20240 -12.02290 60.38823 1.000 40.06310 160 GLN A C 1
ATOM 1260 O O . GLN A 1 160 ? 60.33768 -11.43096 61.46393 1.000 38.06762 160 GLN A O 1
ATOM 1266 N N . LEU A 1 161 ? 60.98927 -11.77762 59.33918 1.000 31.38446 161 LEU A N 1
ATOM 1267 C CA . LEU A 1 161 ? 62.07445 -10.80038 59.38243 1.000 32.57014 161 LEU A CA 1
ATOM 1268 C C . LEU A 1 161 ? 61.66459 -9.41502 58.90364 1.000 33.35990 161 LEU A C 1
ATOM 1269 O O . LEU A 1 161 ? 62.45202 -8.47451 59.05364 1.000 32.17311 161 LEU A O 1
ATOM 1274 N N . ARG A 1 162 ? 60.46674 -9.26648 58.32816 1.000 34.21343 162 ARG A N 1
ATOM 1275 C CA . ARG A 1 162 ? 60.09692 -7.99421 57.71506 1.000 27.42831 162 ARG A CA 1
ATOM 1276 C C . ARG A 1 162 ? 60.19072 -6.83955 58.70482 1.000 36.36046 162 ARG A C 1
ATOM 1277 O O . ARG A 1 162 ? 60.67310 -5.75861 58.35388 1.000 33.08444 162 ARG A O 1
ATOM 1285 N N . ALA A 1 163 ? 59.76133 -7.04813 59.95281 1.000 34.62758 163 ALA A N 1
ATOM 1286 C CA . ALA A 1 163 ? 59.82703 -5.96497 60.92428 1.000 35.57341 163 ALA A CA 1
ATOM 1287 C C . ALA A 1 163 ? 61.26746 -5.54990 61.18529 1.000 37.54215 163 ALA A C 1
ATOM 1288 O O . ALA A 1 163 ? 61.56265 -4.35323 61.29466 1.000 36.19269 163 ALA A O 1
ATOM 1290 N N . ARG A 1 164 ? 62.17848 -6.52281 61.27687 1.000 32.87715 164 ARG A N 1
ATOM 1291 C CA . ARG A 1 164 ? 63.57950 -6.20020 61.53752 1.000 33.39636 164 ARG A CA 1
ATOM 1292 C C . ARG A 1 164 ? 64.21007 -5.48615 60.34536 1.000 35.34718 164 ARG A C 1
ATOM 1293 O O . ARG A 1 164 ? 64.99381 -4.54209 60.52077 1.000 31.88068 164 ARG A O 1
ATOM 1301 N N . VAL A 1 165 ? 63.86165 -5.91265 59.12587 1.000 33.46317 165 VAL A N 1
ATOM 1302 C CA . VAL A 1 165 ? 64.38068 -5.27071 57.92282 1.000 28.92277 165 VAL A CA 1
ATOM 1303 C C . VAL A 1 165 ? 63.92425 -3.81868 57.83958 1.000 33.07343 165 VAL A C 1
ATOM 1304 O O . VAL A 1 165 ? 64.70914 -2.93446 57.47759 1.000 31.14399 165 VAL A O 1
ATOM 1308 N N . LYS A 1 166 ? 62.65339 -3.53926 58.17100 1.000 33.96930 166 LYS A N 1
ATOM 1309 C CA . LYS A 1 166 ? 62.20686 -2.14753 58.13406 1.000 36.82309 166 LYS A CA 1
ATOM 1310 C C . LYS A 1 166 ? 62.89604 -1.31654 59.19582 1.000 37.14878 166 LYS A C 1
ATOM 1311 O O . LYS A 1 166 ? 63.17575 -0.13634 58.96579 1.000 43.96201 166 LYS A O 1
ATOM 1317 N N . LYS A 1 167 ? 63.18746 -1.91324 60.35031 1.000 36.36924 167 LYS A N 1
ATOM 1318 C CA . LYS A 1 167 ? 63.81046 -1.15957 61.43226 1.000 38.56196 167 LYS A CA 1
ATOM 1319 C C . LYS A 1 167 ? 65.26854 -0.84154 61.12142 1.000 40.97395 167 LYS A C 1
ATOM 1320 O O . LYS A 1 167 ? 65.73987 0.26631 61.39990 1.000 36.86734 167 LYS A O 1
ATOM 1326 N N . GLN A 1 168 ? 65.99733 -1.78500 60.52985 1.000 32.30920 168 GLN A N 1
ATOM 1327 C CA . GLN A 1 168 ? 67.44222 -1.62838 60.40088 1.000 36.10720 168 GLN A CA 1
ATOM 1328 C C . GLN A 1 168 ? 67.88099 -0.91111 59.12532 1.000 35.24668 168 GLN A C 1
ATOM 1329 O O . GLN A 1 168 ? 68.98744 -0.36447 59.09649 1.000 39.03385 168 GLN A O 1
ATOM 1335 N N . PHE A 1 169 ? 67.05861 -0.87667 58.07949 1.000 30.63315 169 PHE A N 1
ATOM 1336 C CA . PHE A 1 169 ? 67.45032 -0.24781 56.82089 1.000 39.54469 169 PHE A CA 1
ATOM 1337 C C . PHE A 1 169 ? 66.57320 0.97564 56.57378 1.000 41.06068 169 PHE A C 1
ATOM 1338 O O . PHE A 1 169 ? 65.34305 0.87100 56.56108 1.000 47.25004 169 PHE A O 1
ATOM 1346 N N . ALA A 1 170 ? 67.21871 2.13077 56.37707 1.000 43.55200 170 ALA A N 1
ATOM 1347 C CA . ALA A 1 170 ? 66.50395 3.40344 56.33481 1.000 52.27967 170 ALA A CA 1
ATOM 1348 C C . ALA A 1 170 ? 65.73579 3.59212 55.03005 1.000 54.70675 170 ALA A C 1
ATOM 1349 O O . ALA A 1 170 ? 64.65492 4.18985 55.02664 1.000 55.17751 170 ALA A O 1
ATOM 1351 N N . THR A 1 171 ? 66.26899 3.10281 53.91443 1.000 45.12524 171 THR A N 1
ATOM 1352 C CA . THR A 1 171 ? 65.71142 3.40129 52.60006 1.000 41.43039 171 THR A CA 1
ATOM 1353 C C . THR A 1 171 ? 65.13284 2.16132 51.93210 1.000 49.69111 171 THR A C 1
ATOM 1354 O O . THR A 1 171 ? 65.48653 1.02359 52.25572 1.000 47.81698 171 THR A O 1
ATOM 1358 N N . MET A 1 172 ? 64.23116 2.40261 50.97492 1.000 45.80758 172 MET A N 1
ATOM 1359 C CA . MET A 1 172 ? 63.65832 1.30039 50.20737 1.000 52.57271 172 MET A CA 1
ATOM 1360 C C . MET A 1 172 ? 64.72081 0.60427 49.36783 1.000 46.34492 172 MET A C 1
ATOM 1361 O O . MET A 1 172 ? 64.67646 -0.61867 49.18367 1.000 41.48959 172 MET A O 1
ATOM 1366 N N . GLY A 1 173 ? 65.68461 1.36906 48.85047 1.000 45.17692 173 GLY A N 1
ATOM 1367 C CA . GLY A 1 173 ? 66.76137 0.76832 48.08112 1.000 45.49211 173 GLY A CA 1
ATOM 1368 C C . GLY A 1 173 ? 67.53469 -0.27147 48.86715 1.000 42.15135 173 GLY A C 1
ATOM 1369 O O . GLY A 1 173 ? 67.83381 -1.35109 48.35292 1.000 36.57281 173 GLY A O 1
ATOM 1370 N N . GLU A 1 174 ? 67.86478 0.03805 50.12641 1.000 40.20057 174 GLU A N 1
ATOM 1371 C CA . GLU A 1 174 ? 68.60899 -0.90267 50.96270 1.000 35.04412 174 GLU A CA 1
ATOM 1372 C C . GLU A 1 174 ? 67.77216 -2.13163 51.28943 1.000 31.71828 174 GLU A C 1
ATOM 1373 O O . GLU A 1 174 ? 68.27384 -3.26150 51.26221 1.000 26.66921 174 GLU A O 1
ATOM 1379 N N . ARG A 1 175 ? 66.49516 -1.93198 51.60775 1.000 29.60694 175 ARG A N 1
ATOM 1380 C CA . ARG A 1 175 ? 65.63685 -3.07308 51.90757 1.000 29.83190 175 ARG A CA 1
ATOM 1381 C C . ARG A 1 175 ? 65.49524 -3.97954 50.69602 1.000 32.58629 175 ARG A C 1
ATOM 1382 O O . ARG A 1 175 ? 65.57358 -5.20749 50.81499 1.000 26.23129 175 ARG A O 1
ATOM 1390 N N . ARG A 1 176 ? 65.29719 -3.39395 49.51545 1.000 29.15979 176 ARG A N 1
ATOM 1391 C CA . ARG A 1 176 ? 65.19194 -4.21576 48.31305 1.000 25.41519 176 ARG A CA 1
ATOM 1392 C C . ARG A 1 176 ? 66.46504 -5.02347 48.08887 1.000 27.04385 176 ARG A C 1
ATOM 1393 O O . ARG A 1 176 ? 66.40998 -6.21231 47.74631 1.000 26.26149 176 ARG A O 1
ATOM 1401 N N A ARG A 1 177 ? 67.62901 -4.40250 48.28433 0.490 29.95302 177 ARG A N 1
ATOM 1402 N N B ARG A 1 177 ? 67.62214 -4.37919 48.25652 0.510 29.98678 177 ARG A N 1
ATOM 1403 C CA A ARG A 1 177 ? 68.87964 -5.11821 48.04967 0.490 28.72441 177 ARG A CA 1
ATOM 1404 C CA B ARG A 1 177 ? 68.89919 -5.06511 48.09083 0.510 28.89259 177 ARG A CA 1
ATOM 1405 C C A ARG A 1 177 ? 69.05602 -6.26314 49.04119 0.490 24.87402 177 ARG A C 1
ATOM 1406 C C B ARG A 1 177 ? 68.99503 -6.26399 49.02336 0.510 24.95556 177 ARG A C 1
ATOM 1407 O O A ARG A 1 177 ? 69.57593 -7.32653 48.68420 0.490 25.65267 177 ARG A O 1
ATOM 1408 O O B ARG A 1 177 ? 69.39347 -7.35938 48.61014 0.510 24.03858 177 ARG A O 1
ATOM 1423 N N . PHE A 1 178 ? 68.61072 -6.07598 50.28644 1.000 21.68503 178 PHE A N 1
ATOM 1424 C CA . PHE A 1 178 ? 68.61669 -7.17955 51.24336 1.000 21.79405 178 PHE A CA 1
ATOM 1425 C C . PHE A 1 178 ? 67.76153 -8.34569 50.74811 1.000 21.93398 178 PHE A C 1
ATOM 1426 O O . PHE A 1 178 ? 68.20275 -9.50553 50.74705 1.000 19.48854 178 PHE A O 1
ATOM 1434 N N . TRP A 1 179 ? 66.52676 -8.05825 50.32701 1.000 20.74202 179 TRP A N 1
ATOM 1435 C CA . TRP A 1 179 ? 65.63528 -9.13517 49.89516 1.000 20.47796 179 TRP A CA 1
ATOM 1436 C C . TRP A 1 179 ? 66.14609 -9.81757 48.63353 1.000 26.04620 179 TRP A C 1
ATOM 1437 O O . TRP A 1 179 ? 65.98910 -11.03294 48.48140 1.000 23.74587 179 TRP A O 1
ATOM 1448 N N . GLU A 1 180 ? 66.74271 -9.05695 47.70834 1.000 23.06340 180 GLU A N 1
ATOM 1449 C CA . GLU A 1 180 ? 67.24746 -9.68634 46.49557 1.000 21.80529 180 GLU A CA 1
ATOM 1450 C C . GLU A 1 180 ? 68.35615 -10.67157 46.81787 1.000 27.53308 180 GLU A C 1
ATOM 1451 O O . GLU A 1 180 ? 68.46128 -11.71363 46.17170 1.000 26.65281 180 GLU A O 1
ATOM 1457 N N . LYS A 1 181 ? 69.16862 -10.37756 47.83779 1.000 22.19461 181 LYS A N 1
ATOM 1458 C CA . LYS A 1 181 ? 70.15636 -11.35080 48.29737 1.000 21.96070 181 LYS A CA 1
ATOM 1459 C C . LYS A 1 181 ? 69.49372 -12.49425 49.05483 1.000 19.77805 181 LYS A C 1
ATOM 1460 O O . LYS A 1 181 ? 69.78954 -13.67265 48.81512 1.000 24.19741 181 LYS A O 1
ATOM 1466 N N . PHE A 1 182 ? 68.60043 -12.15601 49.98139 1.000 18.95332 182 PHE A N 1
ATOM 1467 C CA . PHE A 1 182 ? 67.91384 -13.15085 50.79901 1.000 20.84970 182 PHE A CA 1
ATOM 1468 C C . PHE A 1 182 ? 67.29566 -14.25844 49.95117 1.000 25.27161 182 PHE A C 1
ATOM 1469 O O . PHE A 1 182 ? 67.49210 -15.44916 50.21917 1.000 20.28345 182 PHE A O 1
ATOM 1477 N N . PHE A 1 183 ? 66.56623 -13.88583 48.90479 1.000 19.51831 183 PHE A N 1
ATOM 1478 C CA . PHE A 1 183 ? 65.77022 -14.88109 48.18223 1.000 24.34313 183 PHE A CA 1
ATOM 1479 C C . PHE A 1 183 ? 66.56302 -15.70784 47.17259 1.000 28.83749 183 PHE A C 1
ATOM 1480 O O . PHE A 1 183 ? 65.97722 -16.59239 46.53911 1.000 28.68182 183 PHE A O 1
ATOM 1488 N N . VAL A 1 18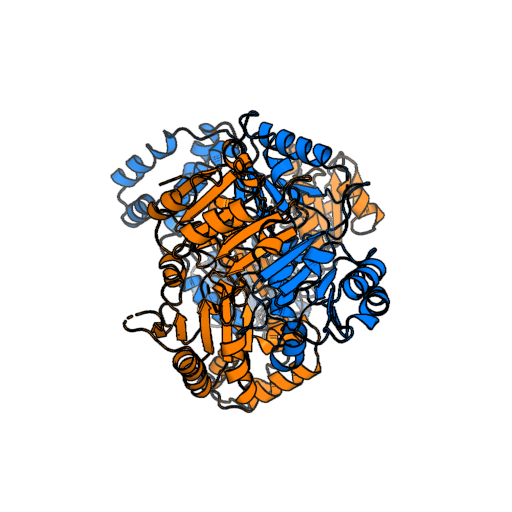4 ? 67.86338 -15.46777 46.98912 1.000 24.20735 184 VAL A N 1
ATOM 1489 C CA . VAL A 1 184 ? 68.67590 -16.30925 46.12148 1.000 29.46511 184 VAL A CA 1
ATOM 1490 C C . VAL A 1 184 ? 69.79095 -17.02330 46.88014 1.000 26.34480 184 VAL A C 1
ATOM 1491 O O . VAL A 1 184 ? 70.65476 -17.65578 46.25991 1.000 24.03437 184 VAL A O 1
ATOM 1495 N N . ASN A 1 185 ? 69.78800 -16.96294 48.20920 1.000 22.22338 185 ASN A N 1
ATOM 1496 C CA . ASN A 1 185 ? 70.81861 -17.65460 48.98503 1.000 23.59303 185 ASN A CA 1
ATOM 1497 C C . ASN A 1 185 ? 70.42154 -19.11731 49.15803 1.000 21.72339 185 ASN A C 1
ATOM 1498 O O . ASN A 1 185 ? 69.53925 -19.43521 49.96028 1.000 24.61282 185 ASN A O 1
ATOM 1503 N N . ASP A 1 186 ? 71.09786 -20.01250 48.42663 1.000 24.52353 186 ASP A N 1
ATOM 1504 C CA . ASP A 1 186 ? 70.71009 -21.42354 48.43684 1.000 28.06480 186 ASP A CA 1
ATOM 1505 C C . ASP A 1 186 ? 71.03000 -22.08533 49.76382 1.000 28.68835 186 ASP A C 1
ATOM 1506 O O . ASP A 1 186 ? 70.35469 -23.04631 50.15706 1.000 28.39884 186 ASP A O 1
ATOM 1511 N N . ARG A 1 187 ? 72.05758 -21.60466 50.46439 1.000 23.42089 187 ARG A N 1
ATOM 1512 C CA . ARG A 1 187 ? 72.39310 -22.23377 51.73561 1.000 28.66303 187 ARG A CA 1
ATOM 1513 C C . ARG A 1 187 ? 71.35037 -21.90872 52.78830 1.000 27.19552 187 ARG A C 1
ATOM 1514 O O . ARG A 1 187 ? 70.96115 -22.77342 53.58299 1.000 25.83155 187 ARG A O 1
ATOM 1522 N N . LEU A 1 188 ? 70.88447 -20.66820 52.80432 1.000 26.37816 188 LEU A N 1
ATOM 1523 C CA . LEU A 1 188 ? 69.81598 -20.29573 53.71281 1.000 26.58154 188 LEU A CA 1
ATOM 1524 C C . LEU A 1 188 ? 68.56223 -21.13601 53.47428 1.000 27.75070 188 LEU A C 1
ATOM 1525 O O . LEU A 1 188 ? 67.91366 -21.58652 54.42822 1.000 27.72992 188 LEU A O 1
ATOM 1530 N N . ALA A 1 189 ? 68.19452 -21.33890 52.20987 1.000 26.68108 189 ALA A N 1
ATOM 1531 C CA . ALA A 1 189 ? 67.03174 -22.17170 51.90349 1.000 24.94958 189 ALA A CA 1
ATOM 1532 C C . ALA A 1 189 ? 67.23042 -23.60074 52.39353 1.000 31.83646 189 ALA A C 1
ATOM 1533 O O . ALA A 1 189 ? 66.31702 -24.19825 52.97831 1.000 35.46896 189 ALA A O 1
ATOM 1535 N N . GLN A 1 190 ? 68.43256 -24.15548 52.20627 1.000 28.52861 190 GLN A N 1
ATOM 1536 C CA . GLN A 1 190 ? 68.71355 -25.49928 52.70922 1.000 29.73090 190 GLN A CA 1
ATOM 1537 C C . GLN A 1 190 ? 68.67699 -25.54638 54.23289 1.000 33.30809 190 GLN A C 1
ATOM 1538 O O . GLN A 1 190 ? 68.13508 -26.49281 54.82009 1.000 37.62903 190 GLN A O 1
ATOM 1544 N N . SER A 1 191 ? 69.24459 -24.53506 54.89160 1.000 30.46046 191 SER A N 1
ATOM 1545 C CA . SER A 1 191 ? 69.27460 -24.54116 56.34840 1.000 33.61753 191 SER A CA 1
ATOM 1546 C C . SER A 1 191 ? 67.86554 -24.45733 56.92665 1.000 30.97917 191 SER A C 1
ATOM 1547 O O . SER A 1 191 ? 67.56475 -25.10435 57.94238 1.000 36.11092 191 SER A O 1
ATOM 1550 N N . LEU A 1 192 ? 66.98608 -23.68237 56.29052 1.000 28.81196 192 LEU A N 1
ATOM 1551 C CA . LEU A 1 192 ? 65.59994 -23.62460 56.74378 1.000 32.31703 192 LEU A CA 1
ATOM 1552 C C . LEU A 1 192 ? 64.93058 -24.98495 56.59054 1.000 42.43498 192 LEU A C 1
ATOM 1553 O O . LEU A 1 192 ? 64.25118 -25.46557 57.50622 1.000 50.43839 192 LEU A O 1
ATOM 1558 N N . ALA A 1 193 ? 65.14088 -25.63721 55.44190 1.000 41.85587 193 ALA A N 1
ATOM 1559 C CA . ALA A 1 193 ? 64.55411 -26.95756 55.21256 1.000 44.25495 193 ALA A CA 1
ATOM 1560 C C . ALA A 1 193 ? 65.05854 -27.98781 56.21357 1.000 48.60722 193 ALA A C 1
ATOM 1561 O O . ALA A 1 193 ? 64.32623 -28.91645 56.57339 1.000 49.38030 193 ALA A O 1
ATOM 1563 N N . ASN A 1 194 ? 66.29614 -27.85108 56.67110 1.000 44.39923 194 ASN A N 1
ATOM 1564 C CA . ASN A 1 194 ? 66.87800 -28.78727 57.61959 1.000 54.70496 194 ASN A CA 1
ATOM 1565 C C . ASN A 1 194 ? 66.60928 -28.41091 59.07083 1.000 55.71163 194 ASN A C 1
ATOM 1566 O O . ASN A 1 194 ? 67.08643 -29.11319 59.96955 1.000 58.51002 194 ASN A O 1
ATOM 1571 N N . ALA A 1 195 ? 65.87520 -27.32070 59.31955 1.000 48.32408 195 ALA A N 1
ATOM 1572 C CA . ALA A 1 195 ? 65.63867 -26.82362 60.67882 1.000 50.06322 195 ALA A CA 1
ATOM 1573 C C . ALA A 1 195 ? 66.94647 -26.64244 61.44350 1.000 49.02566 195 ALA A C 1
ATOM 1574 O O . ALA A 1 195 ? 67.01609 -26.87770 62.65134 1.000 55.44712 195 ALA A O 1
ATOM 1576 N N . ASP A 1 196 ? 68.00132 -26.23884 60.73515 1.000 48.49723 196 ASP A N 1
ATOM 1577 C CA . ASP A 1 196 ? 69.31258 -25.99477 61.33589 1.000 47.51960 196 ASP A CA 1
ATOM 1578 C C . ASP A 1 196 ? 69.36740 -24.52791 61.73599 1.000 51.25069 196 ASP A C 1
ATOM 1579 O O . ASP A 1 196 ? 69.86692 -23.68405 60.99189 1.000 48.07585 196 ASP A O 1
ATOM 1584 N N . GLU A 1 197 ? 68.86846 -24.21538 62.93703 1.000 49.84889 197 GLU A N 1
ATOM 1585 C CA . GLU A 1 197 ? 68.72152 -22.80761 63.29661 1.000 48.42311 197 GLU A CA 1
ATOM 1586 C C . GLU A 1 197 ? 70.06893 -22.13419 63.50244 1.000 40.59575 197 GLU A C 1
ATOM 1587 O O . GLU A 1 197 ? 70.18258 -20.91971 63.30140 1.000 43.01919 197 GLU A O 1
ATOM 1593 N N . LYS A 1 198 ? 71.09312 -22.89592 63.89544 1.000 41.28577 198 LYS A N 1
ATOM 1594 C CA . LYS A 1 198 ? 72.43090 -22.32868 64.02808 1.000 45.10030 198 LYS A CA 1
ATOM 1595 C C . LYS A 1 198 ? 72.90927 -21.75853 62.69852 1.000 42.54767 198 LYS A C 1
ATOM 1596 O O . LYS A 1 198 ? 73.40488 -20.62667 62.63343 1.000 34.23648 198 LYS A O 1
ATOM 1602 N N . ALA A 1 199 ? 72.74286 -22.52762 61.61868 1.000 41.17766 199 ALA A N 1
ATOM 1603 C CA . ALA A 1 199 ? 73.20246 -22.07830 60.30715 1.000 38.54308 199 ALA A CA 1
ATOM 1604 C C . ALA A 1 199 ? 72.32181 -20.95767 59.76842 1.000 26.40895 199 ALA A C 1
ATOM 1605 O O . ALA A 1 199 ? 72.81866 -20.03059 59.11880 1.000 29.47423 199 ALA A O 1
ATOM 1607 N N . VAL A 1 200 ? 71.01083 -21.04076 60.01164 1.000 28.49276 200 VAL A N 1
ATOM 1608 C CA . VAL A 1 200 ? 70.09590 -19.97039 59.61632 1.000 30.12290 200 VAL A CA 1
ATOM 1609 C C . VAL A 1 200 ? 70.53988 -18.65001 60.22548 1.000 31.58802 200 VAL A C 1
ATOM 1610 O O . VAL A 1 200 ? 70.65063 -17.62967 59.53467 1.000 28.59759 200 VAL A O 1
ATOM 1614 N N . ASN A 1 201 ? 70.78179 -18.64615 61.53996 1.000 33.66340 201 ASN A N 1
ATOM 1615 C CA . ASN A 1 201 ? 71.16528 -17.40743 62.21049 1.000 34.49740 201 ASN A CA 1
ATOM 1616 C C . ASN A 1 201 ? 72.50035 -16.88573 61.69955 1.000 32.61124 201 ASN A C 1
ATOM 1617 O O . ASN A 1 201 ? 72.67046 -15.67580 61.52531 1.000 33.79520 201 ASN A O 1
ATOM 1622 N N . ALA A 1 202 ? 73.46239 -17.77725 61.44952 1.000 36.37720 202 ALA A N 1
ATOM 1623 C CA . ALA A 1 202 ? 74.76997 -17.32004 60.98461 1.000 33.66033 202 ALA A CA 1
ATOM 1624 C C . ALA A 1 202 ? 74.66420 -16.59958 59.64210 1.000 30.53550 202 ALA A C 1
ATOM 1625 O O . ALA A 1 202 ? 75.18531 -15.48983 59.48007 1.000 26.70122 202 ALA A O 1
ATOM 1627 N N . THR A 1 203 ? 74.00373 -17.21584 58.65770 1.000 24.74760 203 THR A N 1
ATOM 1628 C CA . THR A 1 203 ? 73.82725 -16.54279 57.37169 1.000 23.67245 203 THR A CA 1
ATOM 1629 C C . THR A 1 203 ? 73.02282 -15.25685 57.53120 1.000 23.85893 203 THR A C 1
ATOM 1630 O O . THR A 1 203 ? 73.32044 -14.23859 56.89150 1.000 22.74232 203 THR A O 1
ATOM 1634 N N . THR A 1 204 ? 71.99122 -15.28859 58.37488 1.000 25.44945 204 THR A N 1
ATOM 1635 C CA . THR A 1 204 ? 71.12494 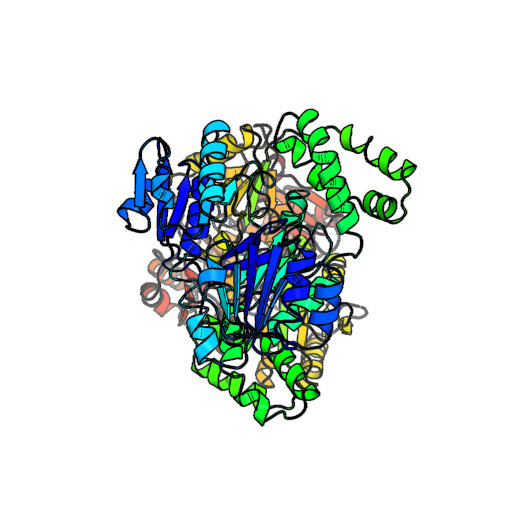-14.12445 58.53474 1.000 27.24481 204 THR A CA 1
ATOM 1636 C C . THR A 1 204 ? 71.89067 -12.95127 59.12584 1.000 26.79478 204 THR A C 1
ATOM 1637 O O . THR A 1 204 ? 71.76457 -11.81197 58.65848 1.000 23.81550 204 THR A O 1
ATOM 1641 N N A GLU A 1 205 ? 72.70550 -13.21115 60.14756 0.493 25.96351 205 GLU A N 1
ATOM 1642 N N B GLU A 1 205 ? 72.69398 -13.21084 60.15853 0.507 25.94138 205 GLU A N 1
ATOM 1643 C CA A GLU A 1 205 ? 73.45347 -12.12568 60.77020 0.493 31.16632 205 GLU A CA 1
ATOM 1644 C CA B GLU A 1 205 ? 73.45941 -12.12981 60.76899 0.507 31.14760 205 GLU A CA 1
ATOM 1645 C C A GLU A 1 205 ? 74.50420 -11.55218 59.82531 0.493 30.35996 205 GLU A C 1
ATOM 1646 C C B GLU A 1 205 ? 74.45664 -11.53704 59.77947 0.507 30.30220 205 GLU A C 1
ATOM 1647 O O A GLU A 1 205 ? 74.77344 -10.34772 59.86340 0.493 26.81138 205 GLU A O 1
ATOM 1648 O O B GLU A 1 205 ? 74.64551 -10.31626 59.73717 0.507 28.13710 205 GLU A O 1
ATOM 1659 N N . ARG A 1 206 ? 75.08601 -12.37661 58.95204 1.000 27.13868 206 ARG A N 1
ATOM 1660 C CA . ARG A 1 206 ? 76.00569 -11.83352 57.95594 1.000 23.72858 206 ARG A CA 1
ATOM 1661 C C . ARG A 1 206 ? 75.26088 -10.98135 56.93142 1.000 22.80842 206 ARG A C 1
ATOM 1662 O O . ARG A 1 206 ? 75.73055 -9.90090 56.55956 1.000 25.33750 206 ARG A O 1
ATOM 1670 N N . LEU A 1 207 ? 74.08542 -11.43206 56.48226 1.000 23.64489 207 LEU A N 1
ATOM 1671 C CA . LEU A 1 207 ? 73.31794 -10.65670 55.51125 1.000 20.49524 207 LEU A CA 1
ATOM 1672 C C . LEU A 1 207 ? 72.96465 -9.27946 56.05937 1.000 22.17447 207 LEU A C 1
ATOM 1673 O O . LEU A 1 207 ? 73.07892 -8.27323 55.35287 1.000 25.32607 207 LEU A O 1
ATOM 1678 N N . PHE A 1 208 ? 72.51942 -9.22239 57.30891 1.000 20.97383 208 PHE A N 1
ATOM 1679 C CA . PHE A 1 208 ? 72.21586 -7.93053 57.92295 1.000 25.58288 208 PHE A CA 1
ATOM 1680 C C . PHE A 1 208 ? 73.45187 -7.04777 58.05170 1.000 31.56669 208 PHE A C 1
ATOM 1681 O O . PHE A 1 208 ? 73.32106 -5.81751 58.15589 1.000 28.99108 208 PHE A O 1
ATOM 1689 N N . SER A 1 209 ? 74.64912 -7.63298 58.03605 1.000 25.65800 209 SER A N 1
ATOM 1690 C CA . SER A 1 209 ? 75.85721 -6.86644 58.30715 1.000 25.43387 209 SER A CA 1
ATOM 1691 C C . SER A 1 209 ? 76.52990 -6.34617 57.05015 1.000 28.18150 209 SER A C 1
ATOM 1692 O O . SER A 1 209 ? 77.53691 -5.63785 57.16193 1.000 30.13215 209 SER A O 1
ATOM 1695 N N . GLU A 1 210 ? 76.02154 -6.67610 55.88461 1.000 52.46043 210 GLU A N 1
ATOM 1696 C CA . GLU A 1 210 ? 76.71989 -6.29944 54.67119 1.000 51.55919 210 GLU A CA 1
ATOM 1697 C C . GLU A 1 210 ? 76.44841 -4.83853 54.33197 1.000 52.51175 210 GLU A C 1
ATOM 1698 O O . GLU A 1 210 ? 75.34803 -4.33970 54.57188 1.000 52.43279 210 GLU A O 1
ATOM 1704 N N . PRO A 1 211 ? 77.43068 -4.13759 53.77569 1.000 66.69662 211 PRO A N 1
ATOM 1705 C CA . PRO A 1 211 ? 77.14421 -2.83556 53.17102 1.000 64.09744 211 PRO A CA 1
ATOM 1706 C C . PRO A 1 211 ? 76.23188 -3.01412 51.97342 1.000 58.94749 211 PRO A C 1
ATOM 1707 O O . PRO A 1 211 ? 76.35077 -3.97986 51.21962 1.000 67.46597 211 PRO A O 1
ATOM 1711 N N . LEU A 1 212 ? 75.31556 -2.07681 51.79201 1.000 62.38077 212 LEU A N 1
ATOM 1712 C CA . LEU A 1 212 ? 74.45888 -2.05867 50.61419 1.000 74.04308 212 LEU A CA 1
ATOM 1713 C C . LEU A 1 212 ? 74.74005 -0.80077 49.80642 1.000 89.70358 212 LEU A C 1
ATOM 1714 O O . LEU A 1 212 ? 74.75877 0.30263 50.35931 1.000 89.65670 212 LEU A O 1
ATOM 1719 N N . ASP A 1 213 ? 74.96367 -0.96634 48.50383 1.000 98.65674 213 ASP A N 1
ATOM 1720 C CA . ASP A 1 213 ? 75.34720 0.16408 47.66388 1.000 110.47839 213 ASP A CA 1
ATOM 1721 C C . ASP A 1 213 ? 74.15009 1.08768 47.46699 1.000 110.36096 213 ASP A C 1
ATOM 1722 O O . ASP A 1 213 ? 73.16289 0.72980 46.81464 1.000 111.26423 213 ASP A O 1
ATOM 1727 N N . HIS A 1 214 ? 74.23753 2.28744 48.03633 1.000 106.19326 214 HIS A N 1
ATOM 1728 C CA . HIS A 1 214 ? 73.17875 3.27330 47.87016 1.000 103.46656 214 HIS A CA 1
ATOM 1729 C C . HIS A 1 214 ? 73.10993 3.83228 46.45887 1.000 94.48670 214 HIS A C 1
ATOM 1730 O O . HIS A 1 214 ? 72.23771 4.66571 46.18595 1.000 101.59532 214 HIS A O 1
ATOM 1737 N N . ARG A 1 215 ? 73.99119 3.39612 45.56355 1.000 74.20883 215 ARG A N 1
ATOM 1738 C CA . ARG A 1 215 ? 74.10592 4.03532 44.26487 1.000 66.63272 215 ARG A CA 1
ATOM 1739 C C . ARG A 1 215 ? 72.88300 3.73118 43.41135 1.000 66.13691 215 ARG A C 1
ATOM 1740 O O . ARG A 1 215 ? 72.45301 2.57881 43.30731 1.000 69.28581 215 ARG A O 1
ATOM 1748 N N . GLY A 1 216 ? 72.30677 4.77117 42.82506 1.000 58.88172 216 GLY A N 1
ATOM 1749 C CA . GLY A 1 216 ? 71.46390 4.57547 41.67016 1.000 50.36534 216 GLY A CA 1
ATOM 1750 C C . GLY A 1 216 ? 72.29827 4.30996 40.43794 1.000 50.31225 216 GLY A C 1
ATOM 1751 O O . GLY A 1 216 ? 73.46587 4.69122 40.36238 1.000 53.51223 216 GLY A O 1
ATOM 1752 N N . GLU A 1 217 ? 71.68457 3.65386 39.45636 1.000 45.05118 217 GLU A N 1
ATOM 1753 C CA . GLU A 1 217 ? 72.38097 3.21872 38.25471 1.000 48.65461 217 GLU A CA 1
ATOM 1754 C C . GLU A 1 217 ? 71.53191 3.54398 37.03668 1.000 35.31942 217 GLU A C 1
ATOM 1755 O O . GLU A 1 217 ? 70.33266 3.81068 37.14401 1.000 42.20078 217 GLU A O 1
ATOM 1761 N N . VAL A 1 218 ? 72.17386 3.53907 35.87406 1.000 34.27315 218 VAL A N 1
ATOM 1762 C CA . VAL A 1 218 ? 71.48573 3.67948 34.59638 1.000 32.75026 218 VAL A CA 1
ATOM 1763 C C . VAL A 1 218 ? 71.85939 2.49976 33.71878 1.000 36.71943 218 VAL A C 1
ATOM 1764 O O . VAL A 1 218 ? 73.04460 2.23687 33.50670 1.000 37.51974 218 VAL A O 1
ATOM 1768 N N . VAL A 1 219 ? 70.85532 1.80868 33.18722 1.000 30.97265 219 VAL A N 1
ATOM 1769 C CA . VAL A 1 219 ? 71.06872 0.69442 32.27563 1.000 26.14883 219 VAL A CA 1
ATOM 1770 C C . VAL A 1 219 ? 70.41726 1.05186 30.95105 1.000 25.25925 219 VAL A C 1
ATOM 1771 O O . VAL A 1 219 ? 69.20462 1.29211 30.90081 1.000 28.13489 219 VAL A O 1
ATOM 1775 N N . LEU A 1 220 ? 71.20479 1.08895 29.88435 1.000 24.65825 220 LEU A N 1
ATOM 1776 C CA . LEU A 1 220 ? 70.61392 1.18961 28.55670 1.000 25.43718 220 LEU A CA 1
ATOM 1777 C C . LEU A 1 220 ? 70.17443 -0.19504 28.13518 1.000 27.75284 220 LEU A C 1
ATOM 1778 O O . LEU A 1 220 ? 70.97831 -1.12673 28.15619 1.000 25.26792 220 LEU A O 1
ATOM 1783 N N . VAL A 1 221 ? 68.91946 -0.33282 27.72172 1.000 20.95410 221 VAL A N 1
ATOM 1784 C CA . VAL A 1 221 ? 68.37743 -1.63078 27.35372 1.000 19.41793 221 VAL A CA 1
ATOM 1785 C C . VAL A 1 221 ? 67.84373 -1.55826 25.93403 1.000 21.63106 221 VAL A C 1
ATOM 1786 O O . VAL A 1 221 ? 66.97903 -0.72592 25.64089 1.000 22.34178 221 VAL A O 1
ATOM 1790 N N . GLY A 1 222 ? 68.31781 -2.46569 25.07885 1.000 21.28221 222 GLY A N 1
ATOM 1791 C CA . GLY A 1 222 ? 67.79322 -2.57560 23.72520 1.000 22.11310 222 GLY A CA 1
ATOM 1792 C C . GLY A 1 222 ? 66.46222 -3.31301 23.71365 1.000 23.44900 222 GLY A C 1
ATOM 1793 O O . GLY A 1 222 ? 66.39798 -4.48593 24.07834 1.000 23.98555 222 GLY A O 1
ATOM 1794 N N . ALA A 1 223 ? 65.38667 -2.63724 23.32015 1.000 20.04493 223 ALA A N 1
ATOM 1795 C CA . ALA A 1 223 ? 64.07221 -3.26550 23.30504 1.000 20.36909 223 ALA A CA 1
ATOM 1796 C C . ALA A 1 223 ? 63.88761 -4.20938 22.12953 1.000 27.60211 223 ALA A C 1
ATOM 1797 O O . ALA A 1 223 ? 62.93715 -4.99980 22.12811 1.000 22.72326 223 ALA A O 1
ATOM 1799 N N . GLY A 1 224 ? 64.76503 -4.14858 21.13315 1.000 22.19143 224 GLY A N 1
ATOM 1800 C CA . GLY A 1 224 ? 64.52472 -4.85947 19.90170 1.000 21.72031 224 GLY A CA 1
ATOM 1801 C C . GLY A 1 224 ? 63.56492 -4.06583 19.04201 1.000 20.16368 224 GLY A C 1
ATOM 1802 O O . GLY A 1 224 ? 63.07914 -3.00222 19.43278 1.000 23.56145 224 GLY A O 1
ATOM 1803 N N . PRO A 1 225 ? 63.25539 -4.58564 17.84807 1.000 18.01119 225 PRO A N 1
ATOM 1804 C CA . PRO A 1 225 ? 62.52213 -3.78847 16.85556 1.000 20.13426 225 PRO A CA 1
ATOM 1805 C C . PRO A 1 225 ? 61.01297 -3.79776 17.03782 1.000 23.70224 225 PRO A C 1
ATOM 1806 O O . PRO A 1 225 ? 60.31587 -3.05547 16.33613 1.000 26.29775 225 PRO A O 1
ATOM 1810 N N . GLY A 1 226 ? 60.47453 -4.59559 17.95482 1.000 20.41648 226 GLY A N 1
ATOM 1811 C CA . GLY A 1 226 ? 59.04936 -4.46317 18.23191 1.000 25.69237 226 GLY A CA 1
ATOM 1812 C C . GLY A 1 226 ? 58.39156 -5.68809 18.83879 1.000 27.87499 226 GLY A C 1
ATOM 1813 O O . GLY A 1 226 ? 57.67080 -5.57023 19.83370 1.000 27.87928 226 GLY A O 1
ATOM 1814 N N . ASP A 1 227 ? 58.58671 -6.85631 18.22256 1.000 20.68671 227 ASP A N 1
ATOM 1815 C CA . ASP A 1 227 ? 58.09600 -8.10789 18.79436 1.000 19.84327 227 ASP A CA 1
ATOM 1816 C C . ASP A 1 227 ? 58.63650 -8.26719 20.21610 1.000 19.15145 227 ASP A C 1
ATOM 1817 O O . ASP A 1 227 ? 59.85088 -8.28665 20.41805 1.000 21.20356 227 ASP A O 1
ATOM 1822 N N . ALA A 1 228 ? 57.73000 -8.33196 21.20806 1.000 21.94277 228 ALA A N 1
ATOM 1823 C CA . ALA A 1 228 ? 58.16527 -8.42171 22.60018 1.000 22.11616 228 ALA A CA 1
ATOM 1824 C C . ALA A 1 228 ? 58.93685 -9.69546 22.87373 1.000 26.25910 228 ALA A C 1
ATOM 1825 O O . ALA A 1 228 ? 59.73744 -9.73763 23.81519 1.000 21.69930 228 ALA A O 1
ATOM 1827 N N . GLY A 1 229 ? 58.72682 -10.73127 22.06467 1.000 23.09224 229 GLY A N 1
ATOM 1828 C CA . GLY A 1 229 ? 59.52581 -11.92728 22.21395 1.000 22.74346 229 GLY A CA 1
ATOM 1829 C C . GLY A 1 229 ? 60.99244 -11.73593 21.89166 1.000 23.78783 229 GLY A C 1
ATOM 1830 O O . GLY A 1 229 ? 61.79631 -12.61802 22.20327 1.000 20.03879 229 GLY A O 1
ATOM 1831 N N . LEU A 1 230 ? 61.36509 -10.61803 21.26193 1.000 16.44470 230 LEU A N 1
ATOM 1832 C CA . LEU A 1 230 ? 62.76328 -10.38455 20.93458 1.000 15.80992 230 LEU A CA 1
ATOM 1833 C C . LEU A 1 230 ? 63.49673 -9.55932 21.98601 1.000 17.44035 230 LEU A C 1
ATOM 1834 O O . LEU A 1 230 ? 64.67775 -9.25971 21.80468 1.000 19.72031 230 LEU A O 1
ATOM 1839 N N . LEU A 1 231 ? 62.85438 -9.22571 23.09489 1.000 18.31841 231 LEU A N 1
ATOM 1840 C CA . LEU A 1 231 ? 63.60212 -8.71952 24.24338 1.000 15.28922 231 LEU A CA 1
ATOM 1841 C C . LEU A 1 231 ? 64.55169 -9.80059 24.76050 1.000 22.91148 231 LEU A C 1
ATOM 1842 O O . LEU A 1 231 ? 64.26129 -10.99956 24.68586 1.000 17.23970 231 LEU A O 1
ATOM 1847 N N . THR A 1 232 ? 65.71722 -9.37736 25.25732 1.000 17.32126 232 THR A N 1
ATOM 1848 C CA . THR A 1 232 ? 66.62132 -10.35231 25.84745 1.000 20.99517 232 THR A CA 1
ATOM 1849 C C . THR A 1 232 ? 66.14832 -10.72863 27.24542 1.000 19.66158 232 THR A C 1
ATOM 1850 O O . THR A 1 232 ? 65.39726 -9.99580 27.88419 1.000 18.24728 232 THR A O 1
ATOM 1854 N N . LEU A 1 233 ? 66.61258 -11.89336 27.72129 1.000 16.93046 233 LEU A N 1
ATOM 1855 C CA . LEU A 1 233 ? 66.31350 -12.29641 29.09317 1.000 20.36577 233 LEU A CA 1
ATOM 1856 C C . LEU A 1 233 ? 66.84833 -11.26981 30.09335 1.000 19.43692 233 LEU A C 1
ATOM 1857 O O . LEU A 1 233 ? 66.15804 -10.90240 31.05497 1.000 20.34051 233 LEU A O 1
ATOM 1862 N N . LYS A 1 234 ? 68.07155 -10.78606 29.86999 1.000 18.02893 234 LYS A N 1
ATOM 1863 C CA . LYS A 1 234 ? 68.62754 -9.76112 30.74704 1.000 17.78419 234 LYS A CA 1
ATOM 1864 C C . LYS A 1 234 ? 67.83914 -8.46069 30.63729 1.000 19.91635 234 LYS A C 1
ATOM 1865 O O . LYS A 1 234 ? 67.63084 -7.77150 31.63951 1.000 19.52696 234 LYS A O 1
ATOM 1871 N N . GLY A 1 235 ? 67.37245 -8.12310 29.43408 1.000 18.74523 235 GLY A N 1
ATOM 1872 C CA . GLY A 1 235 ? 66.59067 -6.90577 29.27954 1.000 17.56230 235 GLY A CA 1
ATOM 1873 C C . GLY A 1 235 ? 65.27771 -6.98426 30.01995 1.000 23.70532 235 GLY A C 1
ATOM 1874 O O . GLY A 1 235 ? 64.83075 -6.00642 30.63619 1.000 18.00031 235 GLY A O 1
ATOM 1875 N N . LEU A 1 236 ? 64.63765 -8.15208 29.97877 1.000 17.20449 236 LEU A N 1
ATOM 1876 C CA . LEU A 1 236 ? 63.43256 -8.33377 30.78568 1.000 19.43514 236 LEU A CA 1
ATOM 1877 C C . LEU A 1 236 ? 63.72251 -8.16272 32.27165 1.000 17.92956 236 LEU A C 1
ATOM 1878 O O . LEU A 1 236 ? 62.94381 -7.51588 32.99120 1.000 19.90575 236 LEU A O 1
ATOM 1883 N N A GLN A 1 237 ? 64.81366 -8.76644 32.76110 0.581 18.76982 237 GLN A N 1
ATOM 1884 N N B GLN A 1 237 ? 64.82733 -8.73598 32.75629 0.419 18.95642 237 GLN A N 1
ATOM 1885 C CA A GLN A 1 237 ? 65.15870 -8.62354 34.17532 0.581 22.51770 237 GLN A CA 1
ATOM 1886 C CA B GLN A 1 237 ? 65.14247 -8.62698 34.17955 0.419 22.27305 237 GLN A CA 1
ATOM 1887 C C A GLN A 1 237 ? 65.24325 -7.15174 34.56153 0.581 27.43989 237 GLN A C 1
ATOM 1888 C C B GLN A 1 237 ? 65.32087 -7.17145 34.60249 0.419 26.82124 237 GLN A C 1
ATOM 1889 O O A GLN A 1 237 ? 64.66830 -6.72601 35.57027 0.581 20.76315 237 GLN A O 1
ATOM 1890 O O B GLN A 1 237 ? 64.90047 -6.78035 35.69818 0.419 26.28058 237 GLN A O 1
ATOM 1901 N N . GLN A 1 238 ? 65.94158 -6.35710 33.74594 1.000 24.08464 238 GLN A N 1
ATOM 1902 C CA . GLN A 1 238 ? 66.14859 -4.93932 34.06564 1.000 23.13903 238 GLN A CA 1
ATOM 1903 C C . GLN A 1 238 ? 64.82881 -4.17564 34.15245 1.000 22.68790 238 GLN A C 1
ATOM 1904 O O . GLN A 1 238 ? 64.60835 -3.40788 35.10045 1.000 28.03009 238 GLN A O 1
ATOM 1910 N N . ILE A 1 239 ? 63.93672 -4.35323 33.17188 1.000 22.14119 239 ILE A N 1
ATOM 1911 C CA . ILE A 1 239 ? 62.69589 -3.57811 33.23099 1.000 24.87089 239 ILE A CA 1
ATOM 1912 C C . ILE A 1 239 ? 61.70185 -4.12953 34.25419 1.000 26.55350 239 ILE A C 1
ATOM 1913 O O . ILE A 1 239 ? 60.78778 -3.40729 34.66581 1.000 29.60850 239 ILE A O 1
ATOM 1918 N N . GLN A 1 240 ? 61.85491 -5.37724 34.69605 1.000 24.20200 240 GLN A N 1
ATOM 1919 C CA . GLN A 1 240 ? 61.01141 -5.88836 35.77049 1.000 26.07640 240 GLN A CA 1
ATOM 1920 C C . GLN A 1 240 ? 61.47647 -5.43439 37.14864 1.000 31.91418 240 GLN A C 1
ATOM 1921 O O . GLN A 1 240 ? 60.71576 -5.54282 38.11580 1.000 30.14771 240 GLN A O 1
ATOM 1927 N N . GLN A 1 241 ? 62.69620 -4.91527 37.26679 1.000 25.80570 241 GLN A N 1
ATOM 1928 C CA . GLN A 1 241 ? 63.21039 -4.47407 38.55548 1.000 30.61484 241 GLN A CA 1
ATOM 1929 C C . GLN A 1 241 ? 63.52558 -2.98089 38.58935 1.000 36.11441 241 GLN A C 1
ATOM 1930 O O . GLN A 1 241 ? 64.05918 -2.49129 39.59898 1.000 33.41593 241 GLN A O 1
ATOM 1936 N N . ALA A 1 242 ? 63.19298 -2.24189 37.53459 1.000 26.73388 242 ALA A N 1
ATOM 1937 C CA . ALA A 1 242 ? 63.54073 -0.82407 37.45212 1.000 31.62787 242 ALA A CA 1
ATOM 1938 C C . ALA A 1 242 ? 62.64153 0.03856 38.33560 1.000 42.19680 242 ALA A C 1
ATOM 1939 O O . ALA A 1 242 ? 61.47994 -0.29233 38.59544 1.000 35.65213 242 ALA A O 1
ATOM 1941 N N . ASP A 1 243 ? 63.19761 1.16499 38.79818 1.000 32.47339 243 ASP A N 1
ATOM 1942 C CA . ASP A 1 243 ? 62.39110 2.17368 39.48827 1.000 34.95748 243 ASP A CA 1
ATOM 1943 C C . ASP A 1 243 ? 61.73059 3.11735 38.49264 1.000 35.54503 243 ASP A C 1
ATOM 1944 O O . ASP A 1 243 ? 60.58971 3.55117 38.69087 1.000 36.90038 243 ASP A O 1
ATOM 1949 N N . ILE A 1 244 ? 62.46237 3.48196 37.44979 1.000 37.79806 244 ILE A N 1
ATOM 1950 C CA . ILE A 1 244 ? 62.01708 4.44619 36.45035 1.000 40.56331 244 ILE A CA 1
ATOM 1951 C C . ILE A 1 244 ? 62.47731 3.93722 35.10111 1.000 37.39439 244 ILE A C 1
ATOM 1952 O O . ILE A 1 244 ? 63.63279 3.53138 34.95124 1.000 33.37812 244 ILE A O 1
ATOM 1957 N N . VAL A 1 245 ? 61.58996 3.98020 34.11238 1.000 32.49784 245 VAL A N 1
ATOM 1958 C CA . VAL A 1 245 ? 61.91780 3.56432 32.75316 1.000 30.49187 245 VAL A CA 1
ATOM 1959 C C . VAL A 1 245 ? 61.66978 4.74690 31.82232 1.000 32.54245 245 VAL A C 1
ATOM 1960 O O . VAL A 1 245 ? 60.54852 5.26277 31.75402 1.000 39.03374 245 VAL A O 1
ATOM 1964 N N . VAL A 1 246 ? 62.71284 5.16616 31.11186 1.000 32.17685 246 VAL A N 1
ATOM 1965 C CA . VAL A 1 246 ? 62.66635 6.27679 30.16393 1.000 35.89429 246 VAL A CA 1
ATOM 1966 C C . VAL A 1 246 ? 62.64633 5.67435 28.76659 1.000 40.10597 246 VAL A C 1
ATOM 1967 O O . VAL A 1 246 ? 63.59681 4.98791 28.37556 1.000 34.75869 246 VAL A O 1
ATOM 1971 N N . TYR A 1 247 ? 61.57596 5.92541 28.00852 1.000 33.66915 247 TYR A N 1
ATOM 1972 C CA . TYR A 1 247 ? 61.32955 5.20194 26.75878 1.000 33.00163 247 TYR A CA 1
ATOM 1973 C C . TYR A 1 247 ? 60.82243 6.16776 25.69281 1.000 39.84261 247 TYR A C 1
ATOM 1974 O O . TYR A 1 247 ? 60.47582 7.31776 25.97905 1.000 41.74608 247 TYR A O 1
ATOM 1983 N N . ASP A 1 248 ? 60.75681 5.68647 24.44934 1.000 54.48104 248 ASP A N 1
ATOM 1984 C CA . ASP A 1 248 ? 60.36934 6.53710 23.32677 1.000 63.73619 248 ASP A CA 1
ATOM 1985 C C . ASP A 1 248 ? 59.45866 5.77076 22.37340 1.000 53.86382 248 ASP A C 1
ATOM 1986 O O . ASP A 1 248 ? 59.10958 4.61082 22.60833 1.000 42.06555 248 ASP A O 1
ATOM 1991 N N . ARG A 1 249 ? 59.12335 6.42890 21.25496 1.000 47.83850 249 ARG A N 1
ATOM 1992 C CA . ARG A 1 249 ? 58.08233 5.94693 20.34765 1.000 48.68900 249 ARG A CA 1
ATOM 1993 C C . ARG A 1 249 ? 58.45738 4.63942 19.65287 1.000 48.04360 249 ARG A C 1
ATOM 1994 O O . ARG A 1 249 ? 57.56650 3.88840 19.24174 1.000 49.44649 249 ARG A O 1
ATOM 2002 N N . LEU A 1 250 ? 59.74875 4.34040 19.50334 1.000 39.39857 250 LEU A N 1
ATOM 2003 C CA . LEU A 1 250 ? 60.16328 3.12382 18.81915 1.000 36.21037 250 LEU A CA 1
ATOM 2004 C C . LEU A 1 250 ? 60.25394 1.92241 19.75349 1.000 34.70341 250 LEU A C 1
ATOM 2005 O O . LEU A 1 250 ? 60.66688 0.84860 19.31959 1.000 37.40343 250 LEU A O 1
ATOM 2010 N N . VAL A 1 251 ? 59.88291 2.07516 21.01917 1.000 35.69454 251 VAL A N 1
ATOM 2011 C CA . VAL A 1 251 ? 59.67831 0.93260 21.90554 1.000 32.42735 251 VAL A CA 1
ATOM 2012 C C . VAL A 1 251 ? 58.21372 0.52806 21.78847 1.000 30.53478 251 VAL A C 1
ATOM 2013 O O . VAL A 1 251 ? 57.32174 1.34917 22.01927 1.000 33.14777 251 VAL A O 1
ATOM 2017 N N . SER A 1 252 ? 57.95837 -0.73395 21.44387 1.000 29.32381 252 SER A N 1
ATOM 2018 C CA . SER A 1 252 ? 56.58987 -1.14132 21.13193 1.000 34.04645 252 SER A CA 1
ATOM 2019 C C . SER A 1 252 ? 55.71584 -1.18464 22.38856 1.000 36.37339 252 SER A C 1
ATOM 2020 O O . SER A 1 252 ? 56.20076 -1.33013 23.51198 1.000 32.60902 252 SER A O 1
ATOM 2023 N N . ASP A 1 253 ? 54.39757 -1.04819 22.18466 1.000 35.66462 253 ASP A N 1
ATOM 2024 C CA . ASP A 1 253 ? 53.45297 -1.17469 23.29978 1.000 38.22066 253 ASP A CA 1
ATOM 2025 C C . ASP A 1 253 ? 53.59016 -2.52440 23.98322 1.000 33.14075 253 ASP A C 1
ATOM 2026 O O . ASP A 1 253 ? 53.41300 -2.63942 25.20357 1.000 35.53655 253 ASP A O 1
ATOM 2031 N N . ASP A 1 254 ? 53.89319 -3.56910 23.21133 1.000 35.97947 254 ASP A N 1
ATOM 2032 C CA . ASP A 1 254 ? 54.01194 -4.89428 23.81200 1.000 35.02900 254 ASP A CA 1
ATOM 2033 C C . ASP A 1 254 ? 55.21752 -4.97283 24.73807 1.000 25.00668 254 ASP A C 1
ATOM 2034 O O . ASP A 1 254 ? 55.15358 -5.61503 25.78788 1.000 29.87839 254 ASP A O 1
ATOM 2039 N N . ILE A 1 255 ? 56.32478 -4.33113 24.36630 1.000 29.07489 255 ILE A N 1
ATOM 2040 C CA . ILE A 1 255 ? 57.47810 -4.28875 25.26212 1.000 25.60920 255 ILE A CA 1
ATOM 2041 C C . ILE A 1 255 ? 57.13558 -3.50766 26.52765 1.000 26.87405 255 ILE A C 1
ATOM 2042 O O . ILE A 1 255 ? 57.48077 -3.92184 27.64539 1.000 30.05446 255 ILE A O 1
ATOM 2047 N N . MET A 1 256 ? 56.41561 -2.38174 26.38410 1.000 27.80362 256 MET A N 1
ATOM 2048 C CA . MET A 1 256 ? 56.07270 -1.60439 27.57328 1.000 32.22769 256 MET A CA 1
ATOM 2049 C C . MET A 1 256 ? 55.17406 -2.39796 28.51394 1.000 36.19196 256 MET A C 1
ATOM 2050 O O . MET A 1 256 ? 55.19628 -2.16581 29.72477 1.000 33.58175 256 MET A O 1
ATOM 2055 N N . ASN A 1 257 ? 54.42106 -3.37127 27.98983 1.000 40.59272 257 ASN A N 1
ATOM 2056 C CA . ASN A 1 257 ? 53.62343 -4.24073 28.85058 1.000 36.45134 257 ASN A CA 1
ATOM 2057 C C . ASN A 1 257 ? 54.47963 -5.11557 29.76113 1.000 37.75427 257 ASN A C 1
ATOM 2058 O O . ASN A 1 257 ? 53.95072 -5.69300 30.71537 1.000 37.83915 257 ASN A O 1
ATOM 2063 N N . LEU A 1 258 ? 55.77856 -5.24709 29.48486 1.000 33.15990 258 LEU A N 1
ATOM 2064 C CA . LEU A 1 258 ? 56.66128 -6.06047 30.31154 1.000 29.81523 258 LEU A CA 1
ATOM 2065 C C . LEU A 1 258 ? 57.37168 -5.24594 31.38223 1.000 28.97848 258 LEU A C 1
ATOM 2066 O O . LEU A 1 258 ? 58.11236 -5.81421 32.18865 1.000 30.99682 258 LEU A O 1
ATOM 2071 N N . VAL A 1 259 ? 57.19319 -3.92930 31.38152 1.000 28.54328 259 VAL A N 1
ATOM 2072 C CA . VAL A 1 259 ? 57.79105 -3.09253 32.40695 1.000 24.51101 259 VAL A CA 1
ATOM 2073 C C . VAL A 1 259 ? 57.04754 -3.31869 33.71916 1.000 35.27789 259 VAL A C 1
ATOM 2074 O O . VAL A 1 259 ? 55.81286 -3.43517 33.73352 1.000 41.68015 259 VAL A O 1
ATOM 2078 N N . ALA A 1 260 ? 57.79726 -3.41258 34.82424 1.000 31.73164 260 ALA A N 1
ATOM 2079 C CA . ALA A 1 260 ? 57.18847 -3.58751 36.14289 1.000 33.69220 260 ALA A CA 1
ATOM 2080 C C . ALA A 1 260 ? 56.05843 -2.59337 36.34451 1.000 34.60580 260 ALA A C 1
ATOM 2081 O O . ALA A 1 260 ? 56.18394 -1.41720 36.01057 1.000 32.44211 260 ALA A O 1
ATOM 2083 N N . ARG A 1 261 ? 54.94483 -3.07908 36.89018 1.000 37.02571 261 ARG A N 1
ATOM 2084 C CA . ARG A 1 261 ? 53.78373 -2.22365 37.04797 1.000 42.87007 261 ARG A CA 1
ATOM 2085 C C . ARG A 1 261 ? 54.06150 -1.09849 38.03640 1.000 43.02411 261 ARG A C 1
ATOM 2086 O O . ARG A 1 261 ? 53.49772 -0.01066 37.90053 1.000 42.87841 261 ARG A O 1
ATOM 2094 N N . ASP A 1 262 ? 54.95474 -1.31422 39.00399 1.000 40.73741 262 ASP A N 1
ATOM 2095 C CA . ASP A 1 262 ? 55.26955 -0.27633 39.98208 1.000 45.59129 262 ASP A CA 1
ATOM 2096 C C . ASP A 1 262 ? 56.35306 0.69455 39.51401 1.000 49.63911 262 ASP A C 1
ATOM 2097 O O . ASP A 1 262 ? 56.69604 1.61953 40.25923 1.000 52.61656 262 ASP A O 1
ATOM 2102 N N . ALA A 1 263 ? 56.88609 0.52500 38.30228 1.000 47.39477 263 ALA A N 1
ATOM 2103 C CA . ALA A 1 263 ? 57.86747 1.46079 37.77317 1.000 34.03312 263 ALA A CA 1
ATOM 2104 C C . ALA A 1 263 ? 57.18330 2.71244 37.23793 1.000 46.18011 263 ALA A C 1
ATOM 2105 O O . ALA A 1 263 ? 56.10272 2.64075 36.64513 1.000 44.47072 263 ALA A O 1
ATOM 2107 N N . ASP A 1 264 ? 57.82440 3.86122 37.44896 1.000 40.52526 264 ASP A N 1
ATOM 2108 C CA . ASP A 1 264 ? 57.42702 5.09508 36.78206 1.000 49.92235 264 ASP A CA 1
ATOM 2109 C C . ASP A 1 264 ? 57.93487 5.09090 35.34782 1.000 51.57069 264 ASP A C 1
ATOM 2110 O O . ASP A 1 264 ? 59.01358 4.56192 35.05754 1.000 46.24347 264 ASP A O 1
ATOM 2115 N N . ARG A 1 265 ? 57.16154 5.69720 34.45032 1.000 38.22181 265 ARG A N 1
ATOM 2116 C CA . ARG A 1 265 ? 57.47858 5.70801 33.02838 1.000 45.84006 265 ARG A CA 1
ATOM 2117 C C . ARG A 1 265 ? 57.57838 7.14727 32.55388 1.000 50.63432 265 ARG A C 1
ATOM 2118 O O . ARG A 1 265 ? 56.70082 7.96627 32.84832 1.000 49.19249 265 ARG A O 1
ATOM 2126 N N . VAL A 1 266 ? 58.65721 7.45652 31.84443 1.000 43.90169 266 VAL A N 1
ATOM 2127 C CA . VAL A 1 266 ? 58.89914 8.79410 31.32256 1.000 44.60514 266 VAL A CA 1
ATOM 2128 C C . VAL A 1 266 ? 59.09073 8.67596 29.82051 1.000 47.24922 266 VAL A C 1
ATOM 2129 O O . VAL A 1 266 ? 60.04397 8.03545 29.35783 1.000 45.80721 266 VAL A O 1
ATOM 2133 N N . PHE A 1 267 ? 58.18921 9.29210 29.06081 1.000 49.06826 267 PHE A N 1
ATOM 2134 C CA . PHE A 1 267 ? 58.22838 9.23971 27.60380 1.000 49.30935 267 PHE A CA 1
ATOM 2135 C C . PHE A 1 267 ? 59.06589 10.39173 27.06290 1.000 51.38945 267 PHE A C 1
ATOM 2136 O O . PHE A 1 267 ? 58.92068 11.53372 27.50420 1.000 60.55407 267 PHE A O 1
ATOM 2144 N N . VAL A 1 268 ? 59.94508 10.09319 26.10386 1.000 49.60761 268 VAL A N 1
ATOM 2145 C CA . VAL A 1 268 ? 60.83037 11.12466 25.56360 1.000 58.61529 268 VAL A CA 1
ATOM 2146 C C . VAL A 1 268 ? 60.79453 11.15225 24.03914 1.000 77.58830 268 VAL A C 1
ATOM 2147 O O . VAL A 1 268 ? 61.80096 11.46322 23.39170 1.000 84.91524 268 VAL A O 1
ATOM 2151 N N . GLY A 1 269 ? 59.63770 10.85705 23.45380 1.000 88.02139 269 GLY A N 1
ATOM 2152 C CA . GLY A 1 269 ? 59.49229 10.89185 22.00621 1.000 90.52692 269 GLY A CA 1
ATOM 2153 C C . GLY A 1 269 ? 59.08695 12.24257 21.43525 1.000 88.77996 269 GLY A C 1
ATOM 2154 O O . GLY A 1 269 ? 59.14186 13.26763 22.11670 1.000 82.99161 269 GLY A O 1
ATOM 2155 N N . VAL A 1 277 ? 61.75101 16.44668 21.70478 1.000 110.23370 277 VAL A N 1
ATOM 2156 C CA . VAL A 1 277 ? 62.66635 16.44040 22.83987 1.000 108.75152 277 VAL A CA 1
ATOM 2157 C C . VAL A 1 277 ? 64.10536 16.29648 22.35260 1.000 114.95721 277 VAL A C 1
ATOM 2158 O O . VAL A 1 277 ? 64.43357 15.33442 21.65445 1.000 110.53740 277 VAL A O 1
ATOM 2162 N N . PRO A 1 278 ? 64.96108 17.25066 22.71701 1.000 121.23377 278 PRO A N 1
ATOM 2163 C CA . PRO A 1 278 ? 66.36839 17.18249 22.30616 1.000 120.02755 278 PRO A CA 1
ATOM 2164 C C . PRO A 1 278 ? 67.11921 16.11988 23.09443 1.000 111.38344 278 PRO A C 1
ATOM 2165 O O . PRO A 1 278 ? 66.60785 15.52356 24.04481 1.000 117.79816 278 PRO A O 1
ATOM 2169 N N . GLN A 1 279 ? 68.36889 15.89164 22.68586 1.000 96.91156 279 GLN A N 1
ATOM 2170 C CA . GLN A 1 279 ? 69.12203 14.76962 23.23756 1.000 80.51392 279 GLN A CA 1
ATOM 2171 C C . GLN A 1 279 ? 69.65769 15.07745 24.63483 1.000 75.72745 279 GLN A C 1
ATOM 2172 O O . GLN A 1 279 ? 69.47597 14.27765 25.56028 1.000 66.51193 279 GLN A O 1
ATOM 2178 N N . GLU A 1 280 ? 70.30674 16.23224 24.82758 1.000 77.14700 280 GLU A N 1
ATOM 2179 C CA . GLU A 1 280 ? 70.79407 16.49868 26.17786 1.000 72.76654 280 GLU A CA 1
ATOM 2180 C C . GLU A 1 280 ? 69.65768 16.74224 27.16734 1.000 68.22084 280 GLU A C 1
ATOM 2181 O O . GLU A 1 280 ? 69.90380 16.73599 28.37952 1.000 76.28068 280 GLU A O 1
ATOM 2187 N N . GLU A 1 281 ? 68.42256 16.92402 26.68863 1.000 58.34718 281 GLU A N 1
ATOM 2188 C CA . GLU A 1 281 ? 67.27458 16.87532 27.59079 1.000 64.29181 281 GLU A CA 1
ATOM 2189 C C . GLU A 1 281 ? 67.09436 15.47993 28.17409 1.000 65.65777 281 GLU A C 1
ATOM 2190 O O . GLU A 1 281 ? 66.88443 15.32604 29.38578 1.000 68.42946 281 GLU A O 1
ATOM 2196 N N . ILE A 1 282 ? 67.15914 14.45419 27.31952 1.000 52.92924 282 ILE A N 1
ATOM 2197 C CA . ILE A 1 282 ? 67.13620 13.07519 27.79541 1.000 50.10121 282 ILE A CA 1
ATOM 2198 C C . ILE A 1 282 ? 68.30409 12.82244 28.73684 1.000 52.62254 282 ILE A C 1
ATOM 2199 O O . ILE A 1 282 ? 68.14023 12.22380 29.80881 1.000 52.70583 282 ILE A O 1
ATOM 2204 N N . ASN A 1 283 ? 69.49430 13.30849 28.36514 1.000 62.99892 283 ASN A N 1
ATOM 2205 C CA . ASN A 1 283 ? 70.69001 13.08693 29.17391 1.000 63.21661 283 ASN A CA 1
ATOM 2206 C C . ASN A 1 283 ? 70.50078 13.58049 30.60029 1.000 67.76244 283 ASN A C 1
ATOM 2207 O O . ASN A 1 283 ? 70.92688 12.91911 31.55590 1.000 61.44288 283 ASN A O 1
ATOM 2212 N N . GLN A 1 284 ? 69.86193 14.74016 30.76446 1.000 77.92682 284 GLN A N 1
ATOM 2213 C CA . GLN A 1 284 ? 69.68149 15.29340 32.10142 1.000 85.55475 284 GLN A CA 1
ATOM 2214 C C . GLN A 1 284 ? 68.73040 14.43785 32.92528 1.000 80.55562 284 GLN A C 1
ATOM 2215 O O . GLN A 1 284 ? 68.99501 14.17197 34.10311 1.000 75.58404 284 GLN A O 1
ATOM 2221 N N . ILE A 1 285 ? 67.63122 13.98189 32.31455 1.000 78.45865 285 ILE A N 1
ATOM 2222 C CA . ILE A 1 285 ? 66.65660 13.15231 33.02432 1.000 65.24266 285 ILE A CA 1
ATOM 2223 C C . ILE A 1 285 ? 67.32939 11.91213 33.60299 1.000 59.24594 285 ILE A C 1
ATOM 2224 O O . ILE A 1 285 ? 67.11947 11.55296 34.76898 1.000 55.17932 285 ILE A O 1
ATOM 2229 N N . LEU A 1 286 ? 68.15020 11.24192 32.79140 1.000 53.73667 286 LEU A N 1
ATOM 2230 C CA . LEU A 1 286 ? 68.85549 10.04754 33.24658 1.000 57.97509 286 LEU A CA 1
ATOM 2231 C C . LEU A 1 286 ? 69.75523 10.36081 34.43211 1.000 64.33452 286 LEU A C 1
ATOM 2232 O O . LEU A 1 286 ? 69.67253 9.71600 35.48503 1.000 63.11793 286 LEU A O 1
ATOM 2237 N N . LEU A 1 287 ? 70.64779 11.33938 34.26253 1.000 63.55299 287 LEU A N 1
ATOM 2238 C CA . LEU A 1 287 ? 71.53936 11.71729 35.35064 1.000 65.38101 287 LEU A CA 1
ATOM 2239 C C . LEU A 1 287 ? 70.74211 12.18690 36.56592 1.000 64.61606 287 LEU A C 1
ATOM 2240 O O . LEU A 1 287 ? 71.06148 11.81891 37.70354 1.000 70.73749 287 LEU A O 1
ATOM 2245 N N . ARG A 1 288 ? 69.67547 12.96501 36.33295 1.000 65.19529 288 ARG A N 1
ATOM 2246 C CA . ARG A 1 288 ? 68.78561 13.42183 37.40469 1.000 73.95602 288 ARG A CA 1
ATOM 2247 C C . ARG A 1 288 ? 68.27846 12.26375 38.25187 1.000 72.26221 288 ARG A C 1
ATOM 2248 O O . ARG A 1 288 ? 68.42663 12.25506 39.48221 1.000 65.64875 288 ARG A O 1
ATOM 2256 N N . GLU A 1 289 ? 67.64258 11.28756 37.60206 1.000 71.40356 289 GLU A N 1
ATOM 2257 C CA . GLU A 1 289 ? 66.95625 10.23763 38.34013 1.000 66.09708 289 GLU A CA 1
ATOM 2258 C C . GLU A 1 289 ? 67.93660 9.26479 38.97452 1.000 56.65739 289 GLU A C 1
ATOM 2259 O O . GLU A 1 289 ? 67.65120 8.70588 40.04106 1.000 58.69555 289 GLU A O 1
ATOM 2265 N N . ALA A 1 290 ? 69.09940 9.06557 38.35420 1.000 57.77777 290 ALA A N 1
ATOM 2266 C CA . ALA A 1 290 ? 70.10077 8.18998 38.95153 1.000 58.48940 290 ALA A CA 1
ATOM 2267 C C . ALA A 1 290 ? 70.73690 8.83945 40.17227 1.000 59.12925 290 ALA A C 1
ATOM 2268 O O . ALA A 1 290 ? 71.01393 8.16294 41.17217 1.000 58.71900 290 ALA A O 1
ATOM 2270 N N . GLN A 1 291 ? 70.96186 10.15438 40.11426 1.000 59.78041 291 GLN A N 1
ATOM 2271 C CA . GLN A 1 291 ? 71.51467 10.86125 41.26222 1.000 65.98252 291 GLN A CA 1
ATOM 2272 C C . GLN A 1 291 ? 70.59625 10.79812 42.47515 1.000 71.58923 291 GLN A C 1
ATOM 2273 O O . GLN A 1 291 ? 71.05579 11.01760 43.60167 1.000 76.90185 291 GLN A O 1
ATOM 2279 N N . LYS A 1 292 ? 69.31934 10.49232 42.27956 1.000 70.07527 292 LYS A N 1
ATOM 2280 C CA . LYS A 1 292 ? 68.39629 10.33025 43.39395 1.000 70.60146 292 LYS A CA 1
ATOM 2281 C C . LYS A 1 292 ? 68.36454 8.89998 43.92397 1.000 67.43465 292 LYS A C 1
ATOM 2282 O O . LYS A 1 292 ? 67.48105 8.57007 44.72295 1.000 64.78989 292 LYS A O 1
ATOM 2288 N N . GLY A 1 293 ? 69.29608 8.05116 43.48443 1.000 61.35773 293 GLY A N 1
ATOM 2289 C CA . GLY A 1 293 ? 69.44495 6.70971 44.00887 1.000 52.48709 293 GLY A CA 1
ATOM 2290 C C . GLY A 1 293 ? 68.57325 5.65005 43.37226 1.000 56.69671 293 GLY A C 1
ATOM 2291 O O . GLY A 1 293 ? 68.48474 4.54176 43.91198 1.000 56.39529 293 GLY A O 1
ATOM 2292 N N . LYS A 1 294 ? 67.94122 5.94085 42.24127 1.000 53.38896 294 LYS A N 1
ATOM 2293 C CA . LYS A 1 294 ? 66.98759 5.02525 41.63589 1.000 50.84117 294 LYS A CA 1
ATOM 2294 C C . LYS A 1 294 ? 67.65566 4.16766 40.57062 1.000 40.59170 294 LYS A C 1
ATOM 2295 O O . LYS A 1 294 ? 68.62263 4.58349 39.92424 1.000 40.50720 294 LYS A O 1
ATOM 2301 N N . ARG A 1 295 ? 67.11007 2.96551 40.38301 1.000 39.07642 295 ARG A N 1
ATOM 2302 C CA . ARG A 1 295 ? 67.46967 2.11513 39.25756 1.000 36.44236 295 ARG A CA 1
ATOM 2303 C C . ARG A 1 295 ? 66.76009 2.63519 38.01666 1.000 33.67644 295 ARG A C 1
ATOM 2304 O O . ARG A 1 295 ? 65.54675 2.46798 37.87640 1.000 33.37407 295 ARG A O 1
ATOM 2312 N N . VAL A 1 296 ? 67.50582 3.25276 37.11462 1.000 33.71730 296 VAL A N 1
ATOM 2313 C CA . VAL A 1 296 ? 66.94383 3.84412 35.90697 1.000 36.17996 296 VAL A CA 1
ATOM 2314 C C . VAL A 1 296 ? 67.23640 2.92481 34.73056 1.000 38.59526 296 VAL A C 1
ATOM 2315 O O . VAL A 1 296 ? 68.36235 2.43652 34.57717 1.000 31.36122 296 VAL A O 1
ATOM 2319 N N . VAL A 1 297 ? 66.23022 2.68438 33.89801 1.000 29.41116 297 VAL A N 1
ATOM 2320 C CA . VAL A 1 297 ? 66.43126 2.00923 32.62682 1.000 27.28762 297 VAL A CA 1
ATOM 2321 C C . VAL A 1 297 ? 66.08931 2.98360 31.51420 1.000 29.05424 297 VAL A C 1
ATOM 2322 O O . VAL A 1 297 ? 65.00452 3.57739 31.51348 1.000 31.40176 297 VAL A O 1
ATOM 2326 N N . ARG A 1 298 ? 67.01899 3.15800 30.58342 1.000 29.26060 298 ARG A N 1
ATOM 2327 C CA . ARG A 1 298 ? 66.74899 3.83345 29.31971 1.000 30.56807 298 ARG A CA 1
ATOM 2328 C C . ARG A 1 298 ? 66.44889 2.74147 28.30692 1.000 24.82047 298 ARG A C 1
ATOM 2329 O O . ARG A 1 298 ? 67.35755 2.03278 27.85774 1.000 25.26482 298 ARG A O 1
ATOM 2337 N N . LEU A 1 299 ? 65.17241 2.59903 27.96533 1.000 26.50379 299 LEU A N 1
ATOM 2338 C CA . LEU A 1 299 ? 64.70921 1.54924 27.06588 1.000 26.26689 299 LEU A CA 1
ATOM 2339 C C . LEU A 1 299 ? 64.65298 2.11649 25.65313 1.000 27.74069 299 LEU A C 1
ATOM 2340 O O . LEU A 1 299 ? 63.92848 3.08641 25.40610 1.000 27.65820 299 LEU A O 1
ATOM 2345 N N . LYS A 1 300 ? 65.43397 1.54738 24.73974 1.000 28.43955 300 LYS A N 1
ATOM 2346 C CA . LYS A 1 300 ? 65.63637 2.13052 23.41853 1.000 25.16294 300 LYS A CA 1
ATOM 2347 C C . LYS A 1 300 ? 65.21244 1.14279 22.34771 1.000 27.28752 300 LYS A C 1
ATOM 2348 O O . LYS A 1 300 ? 65.48046 -0.05123 22.46508 1.000 25.29851 300 LYS A O 1
ATOM 2354 N N . GLY A 1 301 ? 64.59680 1.63880 21.27784 1.000 26.23800 301 GLY A N 1
ATOM 2355 C CA . GLY A 1 301 ? 64.25841 0.74519 20.18039 1.000 25.85143 301 GLY A CA 1
ATOM 2356 C C . GLY A 1 301 ? 65.50495 0.08321 19.61501 1.000 24.24994 301 GLY A C 1
ATOM 2357 O O . GLY A 1 301 ? 66.58038 0.68876 19.56368 1.000 25.15612 301 GLY A O 1
ATOM 2358 N N . GLY A 1 302 ? 65.36281 -1.18839 19.22291 1.000 21.07741 302 GLY A N 1
ATOM 2359 C CA . GLY A 1 302 ? 66.46685 -1.91180 18.58048 1.000 22.25347 302 GLY A CA 1
ATOM 2360 C C . GLY A 1 302 ? 67.62113 -2.17602 19.53825 1.000 24.75012 302 GLY A C 1
ATOM 2361 O O . GLY A 1 302 ? 67.42649 -2.68151 20.64771 1.000 19.71139 302 GLY A O 1
ATOM 2362 N N . ASP A 1 303 ? 68.85349 -1.83081 19.10505 1.000 19.82652 303 ASP A N 1
ATOM 2363 C CA . ASP A 1 303 ? 70.08254 -1.92677 19.89560 1.000 19.88857 303 ASP A CA 1
ATOM 2364 C C . ASP A 1 303 ? 70.53852 -0.53548 20.33097 1.000 25.12842 303 ASP A C 1
ATOM 2365 O O . ASP A 1 303 ? 70.45121 0.40375 19.53802 1.000 27.14110 303 ASP A O 1
ATOM 2370 N N . PRO A 1 304 ? 71.01506 -0.35482 21.57661 1.000 26.46452 304 PRO A N 1
ATOM 2371 C CA . PRO A 1 304 ? 71.32228 1.01008 22.05099 1.000 25.62660 304 PRO A CA 1
ATOM 2372 C C . PRO A 1 304 ? 72.49263 1.68634 21.34853 1.000 28.77663 304 PRO A C 1
ATOM 2373 O O . PRO A 1 304 ? 72.58070 2.92002 21.37243 1.000 32.34242 304 PRO A O 1
ATOM 2377 N N . PHE A 1 305 ? 73.42348 0.93052 20.77616 1.000 27.88988 305 PHE A N 1
ATOM 2378 C CA . PHE A 1 305 ? 74.65952 1.50048 20.25416 1.000 29.30842 305 PHE A CA 1
ATOM 2379 C C . PHE A 1 305 ? 74.69844 1.51650 18.72064 1.000 36.58023 305 PHE A C 1
ATOM 2380 O O . PHE A 1 305 ? 75.77329 1.67092 18.14146 1.000 35.70352 305 PHE A O 1
ATOM 2388 N N . ILE A 1 306 ? 73.55659 1.33693 18.05063 1.000 29.09349 306 ILE A N 1
ATOM 2389 C CA . ILE A 1 306 ? 73.45948 1.42354 16.58128 1.000 26.62776 306 ILE A CA 1
ATOM 2390 C C . ILE A 1 306 ? 72.44347 2.51756 16.24931 1.000 32.80519 306 ILE A C 1
ATOM 2391 O O . ILE A 1 306 ? 71.22494 2.29745 16.31310 1.000 33.23411 306 ILE A O 1
ATOM 2396 N N . PHE A 1 307 ? 72.94470 3.70751 15.89270 1.000 26.98096 307 PHE A N 1
ATOM 2397 C CA . PHE A 1 307 ? 72.10893 4.86558 15.54833 1.000 34.09284 307 PHE A CA 1
ATOM 2398 C C . PHE A 1 307 ? 71.08585 5.17291 16.64466 1.000 39.11816 307 PHE A C 1
ATOM 2399 O O . PHE A 1 307 ? 69.98062 5.64099 16.37204 1.000 34.54855 307 PHE A O 1
ATOM 2407 N N . GLY A 1 308 ? 71.46467 4.94145 17.90228 1.000 36.75045 308 GLY A N 1
ATOM 2408 C CA . GLY A 1 308 ? 70.56614 5.19393 19.01778 1.000 38.71190 308 GLY A CA 1
ATOM 2409 C C . GLY A 1 308 ? 70.99149 6.29030 19.97983 1.000 37.97573 308 GLY A C 1
ATOM 2410 O O . GLY A 1 308 ? 70.28150 6.56735 20.95028 1.000 37.76081 308 GLY A O 1
ATOM 2411 N N . ARG A 1 309 ? 72.13337 6.92839 19.72821 1.000 33.40726 309 ARG A N 1
ATOM 2412 C CA . ARG A 1 309 ? 72.71075 7.95910 20.60098 1.000 34.30844 309 ARG A CA 1
ATOM 2413 C C . ARG A 1 309 ? 72.98970 7.45783 22.01600 1.000 31.96029 309 ARG A C 1
ATOM 2414 O O . ARG A 1 309 ? 73.13906 8.26291 22.94038 1.000 33.42535 309 ARG A O 1
ATOM 2422 N N . GLY A 1 310 ? 73.13752 6.14413 22.19147 1.000 34.82039 310 GLY A N 1
ATOM 2423 C CA . GLY A 1 310 ? 73.42016 5.60676 23.51630 1.000 38.56827 310 GLY A CA 1
ATOM 2424 C C . GLY A 1 310 ? 74.75006 6.07916 24.06820 1.000 37.93090 310 GLY A C 1
ATOM 2425 O O . GLY A 1 310 ? 74.89172 6.30354 25.27391 1.000 36.99895 310 GLY A O 1
ATOM 2426 N N . GLY A 1 311 ? 75.74218 6.24171 23.19346 1.000 32.86396 311 GLY A N 1
ATOM 2427 C CA . GLY A 1 311 ? 77.01020 6.80050 23.63202 1.000 33.71042 311 GLY A CA 1
ATOM 2428 C C . GLY A 1 311 ? 76.85276 8.14782 24.30753 1.000 40.39535 311 GLY A C 1
ATOM 2429 O O . GLY A 1 311 ? 77.42564 8.38938 25.37253 1.000 44.99415 311 GLY A O 1
ATOM 2430 N N . GLU A 1 312 ? 76.06630 9.04817 23.69913 1.000 36.11910 312 GLU A N 1
ATOM 2431 C CA . GLU A 1 312 ? 75.87091 10.37423 24.29506 1.000 39.13356 312 GLU A CA 1
ATOM 2432 C C . GLU A 1 312 ? 75.22197 10.26762 25.66822 1.000 42.09994 312 GLU A C 1
ATOM 2433 O O . GLU A 1 312 ? 75.60611 10.97841 26.60752 1.000 41.77810 312 GLU A O 1
ATOM 2439 N N . GLU A 1 313 ? 74.24184 9.37250 25.80109 1.000 41.86342 313 GLU A N 1
ATOM 2440 C CA . GLU A 1 313 ? 73.51092 9.20375 27.04962 1.000 45.25595 313 GLU A CA 1
ATOM 2441 C C . GLU A 1 313 ? 74.39214 8.68092 28.17378 1.000 50.85705 313 GLU A C 1
ATOM 2442 O O . GLU A 1 313 ? 74.07066 8.89637 29.34495 1.000 57.46205 313 GLU A O 1
ATOM 2448 N N . LEU A 1 314 ? 75.48807 7.99939 27.85159 1.000 41.36969 314 LEU A N 1
ATOM 2449 C CA . LEU A 1 314 ? 76.36949 7.45869 28.87513 1.000 41.00458 314 LEU A CA 1
ATOM 2450 C C . LEU A 1 314 ? 77.55536 8.35131 29.18114 1.000 41.69907 314 LEU A C 1
ATOM 2451 O O . LEU A 1 314 ? 78.07150 8.29916 30.29777 1.000 48.32747 314 LEU A O 1
ATOM 2456 N N . GLU A 1 315 ? 78.00641 9.16730 28.22863 1.000 40.52711 315 GLU A N 1
ATOM 2457 C CA . GLU A 1 315 ? 79.28315 9.84643 28.42508 1.000 56.00754 315 GLU A CA 1
ATOM 2458 C C . GLU A 1 315 ? 79.24239 10.85253 29.57120 1.000 66.06576 315 GLU A C 1
ATOM 2459 O O . GLU A 1 315 ? 80.29946 11.20322 30.11053 1.000 70.70540 315 GLU A O 1
ATOM 2465 N N . THR A 1 316 ? 78.05328 11.29878 29.98328 1.000 78.07834 316 THR A N 1
ATOM 2466 C CA . THR A 1 316 ? 77.96177 12.18059 31.14553 1.000 85.65357 316 THR A CA 1
ATOM 2467 C C . THR A 1 316 ? 78.25479 11.41525 32.43714 1.000 75.59108 316 THR A C 1
ATOM 2468 O O . THR A 1 316 ? 78.97979 11.90286 33.31854 1.000 64.93417 316 THR A O 1
ATOM 2472 N N . LEU A 1 317 ? 77.70764 10.19279 32.55108 1.000 61.62995 317 LEU A N 1
ATOM 2473 C CA . LEU A 1 317 ? 77.65628 9.44817 33.80476 1.000 58.17362 317 LEU A CA 1
ATOM 2474 C C . LEU A 1 317 ? 79.01674 8.94682 34.27891 1.000 75.06083 317 LEU A C 1
ATOM 2475 O O . LEU A 1 317 ? 79.13201 8.55105 35.44433 1.000 76.18157 317 LEU A O 1
ATOM 2480 N N A CYS A 1 318 ? 80.03359 8.92537 33.41010 0.610 84.00822 318 CYS A N 1
ATOM 2481 N N B CYS A 1 318 ? 80.04359 8.97490 33.42915 0.390 84.21091 318 CYS A N 1
ATOM 2482 C CA A CYS A 1 318 ? 81.32404 8.35749 33.79407 0.610 89.56918 318 CYS A CA 1
ATOM 2483 C CA B CYS A 1 318 ? 81.31680 8.35704 33.78634 0.390 89.46377 318 CY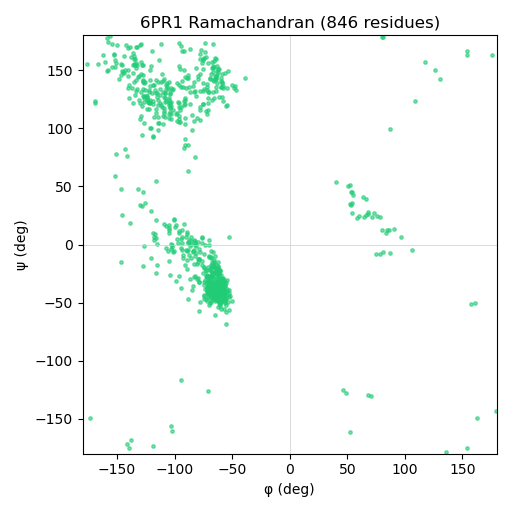S A CA 1
ATOM 2484 C C A CYS A 1 318 ? 81.98848 9.19378 34.88030 0.610 99.03895 318 CYS A C 1
ATOM 2485 C C B CYS A 1 318 ? 82.06112 9.17555 34.83523 0.390 98.93897 318 CYS A C 1
ATOM 2486 O O A CYS A 1 318 ? 82.32970 8.68467 35.95454 0.610 98.49756 318 CYS A O 1
ATOM 2487 O O B CYS A 1 318 ? 82.53196 8.63128 35.84073 0.390 98.56066 318 CYS A O 1
ATOM 2492 N N . HIS A 1 319 ? 82.18663 10.48302 34.61697 1.000 111.42578 319 HIS A N 1
ATOM 2493 C CA . HIS A 1 319 ? 82.76944 11.36472 35.61654 1.000 122.92066 319 HIS A CA 1
ATOM 2494 C C . HIS A 1 319 ? 81.72829 11.92703 36.57120 1.000 115.56142 319 HIS A C 1
ATOM 2495 O O . HIS A 1 319 ? 82.09867 12.46346 37.62111 1.000 123.19078 319 HIS A O 1
ATOM 2502 N N . ALA A 1 320 ? 80.44072 11.80955 36.24065 1.000 95.89304 320 ALA A N 1
ATOM 2503 C CA . ALA A 1 320 ? 79.39882 12.16318 37.19398 1.000 76.60111 320 ALA A CA 1
ATOM 2504 C C . ALA A 1 320 ? 79.25343 11.13392 38.30266 1.000 69.84202 320 ALA A C 1
ATOM 2505 O O . ALA A 1 320 ? 78.41496 11.32290 39.19014 1.000 73.64008 320 ALA A O 1
ATOM 2507 N N . GLY A 1 321 ? 80.04954 10.06542 38.27916 1.000 65.60608 321 GLY A N 1
ATOM 2508 C CA . GLY A 1 321 ? 80.09256 9.10540 39.36409 1.000 63.01521 321 GLY A CA 1
ATOM 2509 C C . GLY A 1 321 ? 78.98009 8.08314 39.37772 1.000 60.19375 321 GLY A C 1
ATOM 2510 O O . GLY A 1 321 ? 78.82547 7.37593 40.38169 1.000 65.07187 321 GLY A O 1
ATOM 2511 N N . ILE A 1 322 ? 78.21689 7.96157 38.30171 1.000 61.20737 322 ILE A N 1
ATOM 2512 C CA . ILE A 1 322 ? 77.01410 7.12475 38.27924 1.000 56.39165 322 ILE A CA 1
ATOM 2513 C C . ILE A 1 322 ? 77.31693 5.84952 37.53881 1.000 49.52249 322 ILE A C 1
ATOM 2514 O O . ILE A 1 322 ? 77.73931 5.89700 36.36392 1.000 49.70019 322 ILE A O 1
ATOM 2519 N N . PRO A 1 323 ? 77.14078 4.66965 38.14841 1.000 44.88834 323 PRO A N 1
ATOM 2520 C CA . PRO A 1 323 ? 77.38139 3.40943 37.45106 1.000 45.76379 323 PRO A CA 1
ATOM 2521 C C . PRO A 1 323 ? 76.37616 3.16668 36.34196 1.000 37.11077 323 PRO A C 1
ATOM 2522 O O . PRO A 1 323 ? 75.22494 3.60782 36.39169 1.000 40.45431 323 PRO A O 1
ATOM 2526 N N . PHE A 1 324 ? 76.81951 2.42204 35.34096 1.000 35.21104 324 PHE A N 1
ATOM 2527 C CA . PHE A 1 324 ? 75.95548 2.15449 34.21116 1.000 32.84783 324 PHE A CA 1
ATOM 2528 C C . PHE A 1 324 ? 76.36025 0.83544 33.58189 1.000 31.16395 324 PHE A C 1
ATOM 2529 O O . PHE A 1 324 ? 77.45337 0.31749 33.82019 1.000 33.94667 324 PHE A O 1
ATOM 2537 N N . SER A 1 325 ? 75.46121 0.30965 32.75542 1.000 31.90488 325 SER A N 1
ATOM 2538 C CA . SER A 1 325 ? 75.74662 -0.86766 31.95786 1.000 30.25015 325 SER A CA 1
ATOM 2539 C C . SER A 1 325 ? 74.84546 -0.81595 30.73910 1.000 31.01318 325 SER A C 1
ATOM 2540 O O . SER A 1 325 ? 73.96847 0.04630 30.63018 1.000 27.72960 325 SER A O 1
ATOM 2543 N N . VAL A 1 326 ? 75.07960 -1.74252 29.80954 1.000 24.55070 326 VAL A N 1
ATOM 2544 C CA . VAL A 1 326 ? 74.41087 -1.74335 28.51689 1.000 22.22500 326 VAL A CA 1
ATOM 2545 C C . VAL A 1 326 ? 73.94471 -3.16564 28.23108 1.000 21.49072 326 VAL A C 1
ATOM 2546 O O . VAL A 1 326 ? 74.73595 -4.10764 28.33510 1.000 26.56755 326 VAL A O 1
ATOM 2550 N N . VAL A 1 327 ? 72.66778 -3.32356 27.89463 1.000 19.56994 327 VAL A N 1
ATOM 2551 C CA . VAL A 1 327 ? 72.13946 -4.61129 27.45249 1.000 19.82263 327 VAL A CA 1
ATOM 2552 C C . VAL A 1 327 ? 71.84953 -4.48961 25.96233 1.000 19.59549 327 VAL A C 1
ATOM 2553 O O . VAL A 1 327 ? 70.96434 -3.71099 25.56455 1.000 19.48733 327 VAL A O 1
ATOM 2557 N N . PRO A 1 328 ? 72.57028 -5.19152 25.09484 1.000 16.89080 328 PRO A N 1
ATOM 2558 C CA . PRO A 1 328 ? 72.31963 -5.04447 23.65650 1.000 22.55641 328 PRO A CA 1
ATOM 2559 C C . PRO A 1 328 ? 70.93355 -5.55101 23.30522 1.000 23.01455 328 PRO A C 1
ATOM 2560 O O . PRO A 1 328 ? 70.29663 -6.29599 24.05675 1.000 20.64469 328 PRO A O 1
ATOM 2564 N N . GLY A 1 329 ? 70.44528 -5.11107 22.14313 1.000 21.48171 329 GLY A N 1
ATOM 2565 C CA . GLY A 1 329 ? 69.15970 -5.54761 21.65374 1.000 15.50466 329 GLY A CA 1
ATOM 2566 C C . GLY A 1 329 ? 69.27775 -5.96083 20.20064 1.000 16.34292 329 GLY A C 1
ATOM 2567 O O . GLY A 1 329 ? 70.29826 -5.74307 19.54785 1.000 20.49294 329 GLY A O 1
ATOM 2568 N N . ILE A 1 330 ? 68.21030 -6.58308 19.70852 1.000 17.15227 330 ILE A N 1
ATOM 2569 C CA . ILE A 1 330 ? 68.13434 -6.94127 18.29527 1.000 18.54225 330 ILE A CA 1
ATOM 2570 C C . ILE A 1 330 ? 67.95205 -5.65933 17.48079 1.000 18.49671 330 ILE A C 1
ATOM 2571 O O . ILE A 1 330 ? 66.92908 -4.97675 17.59892 1.000 18.26445 330 ILE A O 1
ATOM 2576 N N . THR A 1 331 ? 68.92766 -5.33687 16.64022 1.000 18.51790 331 THR A N 1
ATOM 2577 C CA . THR A 1 331 ? 68.79311 -4.11342 15.85018 1.000 18.58448 331 THR A CA 1
ATOM 2578 C C . THR A 1 331 ? 67.77769 -4.33140 14.72876 1.000 19.41594 331 THR A C 1
ATOM 2579 O O . THR A 1 331 ? 67.43357 -5.46189 14.36758 1.000 18.58759 331 THR A O 1
ATOM 2583 N N . ALA A 1 332 ? 67.25723 -3.22497 14.19467 1.000 19.54578 332 ALA A N 1
ATOM 2584 C CA . ALA A 1 332 ? 66.20430 -3.35040 13.19099 1.000 21.27883 332 ALA A CA 1
ATOM 2585 C C . ALA A 1 332 ? 66.66023 -4.18479 12.00145 1.000 18.42039 332 ALA A C 1
ATOM 2586 O O . ALA A 1 332 ? 65.86085 -4.93354 11.43161 1.000 22.11793 332 ALA A O 1
ATOM 2588 N N . ALA A 1 333 ? 67.92733 -4.04148 11.58408 1.000 22.70312 333 ALA A N 1
ATOM 2589 C CA . ALA A 1 333 ? 68.43178 -4.82745 10.45081 1.000 22.19490 333 ALA A CA 1
ATOM 2590 C C . ALA A 1 333 ? 68.27689 -6.32688 10.68882 1.000 25.54546 333 ALA A C 1
ATOM 2591 O O . ALA A 1 333 ? 67.86704 -7.06442 9.79442 1.000 21.35093 333 ALA A O 1
ATOM 2593 N N . SER A 1 334 ? 68.62536 -6.80319 11.88764 1.000 20.14104 334 SER A N 1
ATOM 2594 C CA . SER A 1 334 ? 68.55692 -8.23461 12.16171 1.000 19.53053 334 SER A CA 1
ATOM 2595 C C . SER A 1 334 ? 67.12062 -8.72351 12.26275 1.000 25.00024 334 SER A C 1
ATOM 2596 O O . SER A 1 334 ? 66.78922 -9.82186 11.78846 1.000 26.54020 334 SER A O 1
ATOM 2599 N N . GLY A 1 335 ? 66.26969 -7.95459 12.93067 1.000 17.40535 335 GLY A N 1
ATOM 2600 C CA . GLY A 1 335 ? 64.87616 -8.35410 13.06010 1.000 20.10115 335 GLY A CA 1
ATOM 2601 C C . GLY A 1 335 ? 64.13073 -8.28708 11.74080 1.000 24.16839 335 GLY A C 1
ATOM 2602 O O . GLY A 1 335 ? 63.38302 -9.20255 11.39110 1.000 21.13891 335 GLY A O 1
ATOM 2603 N N . CYS A 1 336 ? 64.31306 -7.19546 10.99096 1.000 20.44014 336 CYS A N 1
ATOM 2604 C CA . CYS A 1 336 ? 63.63648 -7.09502 9.69601 1.000 26.52828 336 CYS A CA 1
ATOM 2605 C C . CYS A 1 336 ? 64.13292 -8.16105 8.73569 1.000 24.05888 336 CYS A C 1
ATOM 2606 O O . CYS A 1 336 ? 63.34948 -8.71390 7.95303 1.000 25.91800 336 CYS A O 1
ATOM 2609 N N . SER A 1 337 ? 65.43106 -8.46035 8.78336 1.000 23.72362 337 SER A N 1
ATOM 2610 C CA . SER A 1 337 ? 66.00074 -9.55797 7.99536 1.000 22.53751 337 SER A CA 1
ATOM 2611 C C . SER A 1 337 ? 65.28912 -10.87771 8.27171 1.000 28.57086 337 SER A C 1
ATOM 2612 O O . SER A 1 337 ? 64.76752 -11.53296 7.35764 1.000 28.42228 337 SER A O 1
ATOM 2615 N N . ALA A 1 338 ? 65.27897 -11.30327 9.53275 1.000 26.04340 338 ALA A N 1
ATOM 2616 C CA . ALA A 1 338 ? 64.69625 -12.59296 9.85487 1.000 25.52237 338 ALA A CA 1
ATOM 2617 C C . ALA A 1 338 ? 63.22273 -12.64583 9.45768 1.000 28.11039 338 ALA A C 1
ATOM 2618 O O . ALA A 1 338 ? 62.75564 -13.64148 8.89025 1.000 27.32931 338 ALA A O 1
ATOM 2620 N N . TYR A 1 339 ? 62.47809 -11.58247 9.73818 1.000 21.65592 339 TYR A N 1
ATOM 2621 C CA . TYR A 1 339 ? 61.02467 -11.63754 9.60544 1.000 22.07660 339 TYR A CA 1
ATOM 2622 C C . TYR A 1 339 ? 60.53224 -11.30242 8.20416 1.000 20.83250 339 TYR A C 1
ATOM 2623 O O . TYR A 1 339 ? 59.33289 -11.46776 7.93361 1.000 25.57069 339 TYR A O 1
ATOM 2632 N N . SER A 1 340 ? 61.40425 -10.82821 7.30875 1.000 25.33067 340 SER A N 1
ATOM 2633 C CA . SER A 1 340 ? 61.02045 -10.64002 5.91200 1.000 26.92116 340 SER A CA 1
ATOM 2634 C C . SER A 1 340 ? 61.52596 -11.75503 5.01227 1.000 31.02632 340 SER A C 1
ATOM 2635 O O . SER A 1 340 ? 61.18500 -11.77757 3.82192 1.000 32.38630 340 SER A O 1
ATOM 2638 N N . GLY A 1 341 ? 62.33677 -12.66644 5.54092 1.000 24.76223 341 GLY A N 1
ATOM 2639 C CA . GLY A 1 341 ? 62.90662 -13.70812 4.71650 1.000 27.34013 341 GLY A CA 1
ATOM 2640 C C . GLY A 1 341 ? 64.08129 -13.24725 3.89291 1.000 24.52179 341 GLY A C 1
ATOM 2641 O O . GLY A 1 341 ? 64.38223 -13.85500 2.86159 1.000 25.76588 341 GLY A O 1
ATOM 2642 N N . ILE A 1 342 ? 64.75202 -12.18568 4.32048 1.000 23.54796 342 ILE A N 1
ATOM 2643 C CA . ILE A 1 342 ? 65.86075 -11.61391 3.56480 1.000 21.49827 342 ILE A CA 1
ATOM 2644 C C . ILE A 1 342 ? 67.10307 -11.71379 4.43745 1.000 22.90612 342 ILE A C 1
ATOM 2645 O O . ILE A 1 342 ? 67.34269 -10.81911 5.25932 1.000 26.26636 342 ILE A O 1
ATOM 2650 N N . PRO A 1 343 ? 67.90285 -12.76636 4.31085 1.000 26.11463 343 PRO A N 1
ATOM 2651 C CA . PRO A 1 343 ? 69.11418 -12.85689 5.12783 1.000 21.18549 343 PRO A CA 1
ATOM 2652 C C . PRO A 1 343 ? 70.08790 -11.76136 4.73134 1.000 26.89647 343 PRO A C 1
ATOM 2653 O O . PRO A 1 343 ? 70.22158 -11.41940 3.55298 1.000 24.79447 343 PRO A O 1
ATOM 2657 N N . LEU A 1 344 ? 70.77236 -11.19384 5.72487 1.000 20.35487 344 LEU A N 1
ATOM 2658 C CA . LEU A 1 344 ? 71.66430 -10.07634 5.40628 1.000 24.04073 344 LEU A CA 1
ATOM 2659 C C . LEU A 1 344 ? 72.91483 -10.55795 4.68038 1.000 26.19945 344 LEU A C 1
ATOM 2660 O O . LEU A 1 344 ? 73.51688 -9.80233 3.91350 1.000 24.89347 344 LEU A O 1
ATOM 2665 N N . THR A 1 345 ? 73.32419 -11.80186 4.91291 1.000 22.06471 345 THR A N 1
ATOM 2666 C CA . THR A 1 345 ? 74.37548 -12.43642 4.12818 1.000 25.49334 345 THR A CA 1
ATOM 2667 C C . THR A 1 345 ? 73.87267 -13.79399 3.66068 1.000 27.68293 345 THR A C 1
ATOM 2668 O O . THR A 1 345 ? 72.96304 -14.37531 4.25140 1.000 24.98935 345 THR A O 1
ATOM 2672 N N . HIS A 1 346 ? 74.47700 -14.29081 2.58579 1.000 26.72623 346 HIS A N 1
ATOM 2673 C CA . HIS A 1 346 ? 74.11066 -15.58762 2.02978 1.000 29.29001 346 HIS A CA 1
ATOM 2674 C C . HIS A 1 346 ? 75.14936 -15.98303 1.00132 1.000 33.46031 346 HIS A C 1
ATOM 2675 O O . HIS A 1 346 ? 75.37623 -15.23762 0.04390 1.000 34.47875 346 HIS A O 1
ATOM 2682 N N . ARG A 1 347 ? 75.77413 -17.14607 1.18546 1.000 33.48048 347 ARG A N 1
ATOM 2683 C CA . ARG A 1 347 ? 76.72979 -17.69577 0.22064 1.000 41.50522 347 ARG A CA 1
ATOM 2684 C C . ARG A 1 347 ? 77.70641 -16.57718 -0.13539 1.000 41.25076 347 ARG A C 1
ATOM 2685 O O . ARG A 1 347 ? 78.23791 -15.93305 0.77970 1.000 45.66226 347 ARG A O 1
ATOM 2693 N N . ASP A 1 348 ? 77.92400 -16.28841 -1.41519 1.000 40.02314 348 ASP A N 1
ATOM 2694 C CA . ASP A 1 348 ? 78.84719 -15.25964 -1.86659 1.000 52.32771 348 ASP A CA 1
ATOM 2695 C C . ASP A 1 348 ? 78.14073 -13.95969 -2.24472 1.000 54.07622 348 ASP A C 1
ATOM 2696 O O . ASP A 1 348 ? 78.74910 -13.10864 -2.90386 1.000 49.15937 348 ASP A O 1
ATOM 2701 N N . TYR A 1 349 ? 76.87228 -13.79132 -1.84172 1.000 48.21385 349 TYR A N 1
ATOM 2702 C CA . TYR A 1 349 ? 76.10011 -12.61248 -2.23605 1.000 44.87544 349 TYR A CA 1
ATOM 2703 C C . TYR A 1 349 ? 76.68723 -11.33566 -1.65456 1.000 45.70127 349 TYR A C 1
ATOM 2704 O O . TYR A 1 349 ? 76.72185 -10.29668 -2.33179 1.000 41.19613 349 TYR A O 1
ATOM 2713 N N . ALA A 1 350 ? 77.11173 -11.38023 -0.38727 1.000 35.64454 350 ALA A N 1
ATOM 2714 C CA . ALA A 1 350 ? 77.55384 -10.19469 0.33543 1.000 33.32207 350 ALA A CA 1
ATOM 2715 C C . ALA A 1 350 ? 78.83032 -10.48972 1.11225 1.000 35.15069 350 ALA A C 1
ATOM 2716 O O . ALA A 1 350 ? 78.85800 -11.37204 1.97600 1.000 35.42122 350 ALA A O 1
ATOM 2718 N N . GLN A 1 351 ? 79.87929 -9.73045 0.81052 1.000 37.55273 351 GLN A N 1
ATOM 2719 C CA . GLN A 1 351 ? 81.08420 -9.71505 1.62706 1.000 37.66920 351 GLN A CA 1
ATOM 2720 C C . GLN A 1 351 ? 80.93766 -8.79512 2.83728 1.000 41.94366 351 GLN A C 1
ATOM 2721 O O . GLN A 1 351 ? 81.59194 -9.01532 3.86545 1.000 35.18432 351 GLN A O 1
ATOM 2727 N N . SER A 1 352 ? 80.08721 -7.76957 2.72063 1.000 33.69759 352 SER A N 1
ATOM 2728 C CA . SER A 1 352 ? 79.83736 -6.76945 3.74883 1.000 29.98311 352 SER A CA 1
ATOM 2729 C C . SER A 1 352 ? 78.33866 -6.58653 3.93217 1.000 25.77581 352 SER A C 1
ATOM 2730 O O . SER A 1 352 ? 77.57472 -6.64936 2.96823 1.000 32.17908 352 SER A O 1
ATOM 2733 N N . VAL A 1 353 ? 77.93494 -6.34857 5.18009 1.000 23.11652 353 VAL A N 1
ATOM 2734 C CA . VAL A 1 353 ? 76.66020 -5.72510 5.51776 1.000 23.62326 353 VAL A CA 1
ATOM 2735 C C . VAL A 1 353 ? 76.95748 -4.29399 5.93798 1.000 25.60552 353 VAL A C 1
ATOM 2736 O O . VAL A 1 353 ? 77.77421 -4.07589 6.83756 1.000 27.01309 353 VAL A O 1
ATOM 2740 N N . ARG A 1 354 ? 76.29702 -3.32392 5.31213 1.000 20.43025 354 ARG A N 1
ATOM 2741 C CA . ARG A 1 354 ? 76.47675 -1.91657 5.65838 1.000 18.77092 354 ARG A CA 1
ATOM 2742 C C . ARG A 1 354 ? 75.21293 -1.38002 6.31719 1.000 22.59079 354 ARG A C 1
ATOM 2743 O O . ARG A 1 354 ? 74.14643 -1.34917 5.69561 1.000 24.57618 354 ARG A O 1
ATOM 2751 N N . LEU A 1 355 ? 75.32723 -0.94705 7.56676 1.000 20.20956 355 LEU A N 1
ATOM 2752 C CA . LEU A 1 355 ? 74.24320 -0.25844 8.23971 1.000 19.41950 355 LEU A CA 1
ATOM 2753 C C . LEU A 1 355 ? 74.50110 1.23502 8.09765 1.000 26.81200 355 LEU A C 1
ATOM 2754 O O . LEU A 1 355 ? 75.52343 1.73362 8.57245 1.000 23.38286 355 LEU A O 1
ATOM 2759 N N . VAL A 1 356 ? 73.58454 1.94348 7.44061 1.000 20.41551 356 VAL A N 1
ATOM 2760 C CA . VAL A 1 356 ? 73.82838 3.30225 6.97039 1.000 21.95488 356 VAL A CA 1
ATOM 2761 C C . VAL A 1 356 ? 72.73631 4.21860 7.49493 1.000 22.19161 356 VAL A C 1
ATOM 2762 O O . VAL A 1 356 ? 71.55334 3.85911 7.48007 1.000 24.60287 356 VAL A O 1
ATOM 2766 N N . THR A 1 357 ? 73.11101 5.42436 7.90663 1.000 28.23289 357 THR A N 1
ATOM 2767 C CA . THR A 1 357 ? 72.08317 6.37601 8.28463 1.000 30.35650 357 THR A CA 1
ATOM 2768 C C . THR A 1 357 ? 71.61390 7.14905 7.06201 1.000 30.32642 357 THR A C 1
ATOM 2769 O O . THR A 1 357 ? 72.42170 7.57868 6.23169 1.000 34.06954 357 THR A O 1
ATOM 2773 N N . GLY A 1 358 ? 70.29630 7.30436 6.95070 1.000 42.78851 358 GLY A N 1
ATOM 2774 C CA . GLY A 1 358 ? 69.70539 8.10004 5.89428 1.000 57.06119 358 GLY A CA 1
ATOM 2775 C C . GLY A 1 358 ? 69.50706 9.57282 6.19492 1.000 66.49504 358 GLY A C 1
ATOM 2776 O O . GLY A 1 358 ? 69.09605 10.31788 5.30100 1.000 68.70351 358 GLY A O 1
ATOM 2777 N N . HIS A 1 359 ? 69.76755 10.01855 7.42520 1.000 77.77473 359 HIS A N 1
ATOM 2778 C CA . HIS A 1 359 ? 69.67734 11.43047 7.79312 1.000 94.21324 359 HIS A CA 1
ATOM 2779 C C . HIS A 1 359 ? 70.96242 11.81461 8.51710 1.000 102.14286 359 HIS A C 1
ATOM 2780 O O . HIS A 1 359 ? 71.28274 11.24614 9.56613 1.000 107.53360 359 HIS A O 1
ATOM 2787 N N . LEU A 1 360 ? 71.67013 12.80457 7.98230 1.000 103.55451 360 LEU A N 1
ATOM 2788 C CA . LEU A 1 360 ? 72.99056 13.21689 8.44739 1.000 96.30551 360 LEU A CA 1
ATOM 2789 C C . LEU A 1 360 ? 72.96557 14.66783 8.93825 1.000 98.91294 360 LEU A C 1
ATOM 2790 O O . LEU A 1 360 ? 71.91677 15.31288 9.01607 1.000 99.63029 360 LEU A O 1
ATOM 2795 N N . LYS A 1 361 ? 74.15002 15.18158 9.25931 1.000 98.18805 361 LYS A N 1
ATOM 2796 C CA . LYS A 1 361 ? 74.29454 16.57069 9.67105 1.000 100.06709 361 LYS A CA 1
ATOM 2797 C C . LYS A 1 361 ? 73.98427 17.50653 8.50420 1.000 103.66720 361 LYS A C 1
ATOM 2798 O O . LYS A 1 361 ? 74.16543 17.15914 7.33342 1.000 97.69529 361 LYS A O 1
ATOM 2804 N N . THR A 1 362 ? 73.51990 18.71310 8.84139 1.000 109.23689 362 THR A N 1
ATOM 2805 C CA . THR A 1 362 ? 73.08095 19.73344 7.89185 1.000 112.85032 362 THR A CA 1
ATOM 2806 C C . THR A 1 362 ? 74.09083 20.07582 6.79657 1.000 115.02930 362 THR A C 1
ATOM 2807 O O . THR A 1 362 ? 73.86043 21.01022 6.02224 1.000 118.78171 362 THR A O 1
ATOM 2811 N N . GLY A 1 363 ? 75.19986 19.34194 6.70870 1.000 113.13191 363 GLY A N 1
ATOM 2812 C CA . GLY A 1 363 ? 76.20968 19.63635 5.70964 1.000 112.95063 363 GLY A CA 1
ATOM 2813 C C . GLY A 1 363 ? 76.95219 18.42939 5.17116 1.000 108.24599 363 GLY A C 1
ATOM 2814 O O . GLY A 1 363 ? 77.62301 18.52059 4.13793 1.000 107.89248 363 GLY A O 1
ATOM 2815 N N . GLY A 1 364 ? 76.84877 17.29449 5.85795 1.000 103.27038 364 GLY A N 1
ATOM 2816 C CA . GLY A 1 364 ? 77.53189 16.08566 5.42989 1.000 101.06144 364 GLY A CA 1
ATOM 2817 C C . GLY A 1 364 ? 76.65954 15.24571 4.51051 1.000 97.05311 364 GLY A C 1
ATOM 2818 O O . GLY A 1 364 ? 75.44427 15.17107 4.68174 1.000 104.71590 364 GLY A O 1
ATOM 2819 N N . GLU A 1 365 ? 77.29988 14.61304 3.52770 1.000 82.94298 365 GLU A N 1
ATOM 2820 C CA . GLU A 1 365 ? 76.60541 13.74208 2.59191 1.000 71.09035 365 GLU A CA 1
ATOM 2821 C C . GLU A 1 365 ? 77.30584 12.38618 2.52553 1.000 54.77336 365 GLU A C 1
ATOM 2822 O O . GLU A 1 365 ? 78.49799 12.25622 2.81513 1.000 53.89991 365 GLU A O 1
ATOM 2828 N N . LEU A 1 366 ? 76.53352 11.36832 2.15691 1.000 43.97944 366 LEU A N 1
ATOM 2829 C CA . LEU A 1 366 ? 77.01976 10.00060 2.08626 1.000 39.38278 366 LEU A CA 1
ATOM 2830 C C . LEU A 1 366 ? 78.05787 9.83033 0.96839 1.000 40.84625 366 LEU A C 1
ATOM 2831 O O . LEU A 1 366 ? 78.11288 10.59654 0.00029 1.000 39.91482 366 LEU A O 1
ATOM 2836 N N . ASP A 1 367 ? 78.89249 8.79783 1.12523 1.000 35.56161 367 ASP A N 1
ATOM 2837 C CA . ASP A 1 367 ? 79.96707 8.46539 0.18359 1.000 38.39498 367 ASP A CA 1
ATOM 2838 C C . ASP A 1 367 ? 79.41537 7.47225 -0.83632 1.000 34.32511 367 ASP A C 1
ATOM 2839 O O . ASP A 1 367 ? 79.57977 6.25214 -0.72557 1.000 30.41211 367 ASP A O 1
ATOM 2844 N N . TRP A 1 368 ? 78.73597 8.01519 -1.85611 1.000 36.05593 368 TRP A N 1
ATOM 2845 C CA . TRP A 1 368 ? 77.92238 7.16139 -2.71906 1.000 32.79127 368 TRP A CA 1
ATOM 2846 C C . TRP A 1 368 ? 78.77858 6.17367 -3.49855 1.000 33.17623 368 TRP A C 1
ATOM 2847 O O . TRP A 1 368 ? 78.35596 5.03439 -3.72791 1.000 31.55868 368 TRP A O 1
ATOM 2858 N N . GLU A 1 369 ? 79.98065 6.58993 -3.91411 1.000 36.54243 369 GLU A N 1
ATOM 2859 C CA . GLU A 1 369 ? 80.88622 5.66748 -4.59805 1.000 42.64521 369 GLU A CA 1
ATOM 2860 C C . GLU A 1 369 ? 81.17709 4.45853 -3.71521 1.000 40.14401 369 GLU A C 1
ATOM 2861 O O . GLU A 1 369 ? 81.19823 3.31594 -4.19000 1.000 41.54891 369 GLU A O 1
ATOM 2867 N N . ASN A 1 370 ? 81.34995 4.69622 -2.41258 1.000 41.72636 370 ASN A N 1
ATOM 2868 C CA . ASN A 1 370 ? 81.59364 3.62576 -1.45623 1.000 35.98968 370 ASN A CA 1
ATOM 2869 C C . ASN A 1 370 ? 80.37795 2.71839 -1.33247 1.000 40.80455 370 ASN A C 1
ATOM 2870 O O . ASN A 1 370 ? 80.50812 1.48892 -1.35590 1.000 43.47879 370 ASN A O 1
ATOM 2875 N N . LEU A 1 371 ? 79.17976 3.30685 -1.23739 1.000 34.40108 371 LEU A N 1
ATOM 2876 C CA . LEU A 1 371 ? 77.98203 2.51158 -0.99722 1.000 29.36607 371 LEU A CA 1
ATOM 2877 C C . LEU A 1 371 ? 77.59204 1.69289 -2.21859 1.000 35.28006 371 LEU A C 1
ATOM 2878 O O . LEU A 1 371 ? 76.97854 0.62785 -2.07869 1.000 31.35850 371 LEU A O 1
ATOM 2883 N N . ALA A 1 372 ? 77.93338 2.16200 -3.41862 1.000 28.53870 372 ALA A N 1
ATOM 2884 C CA . ALA A 1 372 ? 77.45320 1.49571 -4.62193 1.000 26.17738 372 ALA A CA 1
ATOM 2885 C C . ALA A 1 372 ? 78.23518 0.23158 -4.97743 1.000 35.42458 372 ALA A C 1
ATOM 2886 O O . ALA A 1 372 ? 77.85020 -0.45645 -5.93124 1.000 36.96869 372 ALA A O 1
ATOM 2888 N N . ALA A 1 373 ? 79.29849 -0.09613 -4.23892 1.000 41.13224 373 ALA A N 1
ATOM 2889 C CA . ALA A 1 373 ? 80.16658 -1.21796 -4.59252 1.000 39.58709 373 ALA A CA 1
ATOM 2890 C C . ALA A 1 373 ? 79.41307 -2.54513 -4.54579 1.000 36.88504 373 ALA A C 1
ATOM 2891 O O . ALA A 1 373 ? 78.44410 -2.71259 -3.80482 1.000 31.56905 373 ALA A O 1
ATOM 2893 N N . GLU A 1 374 ? 79.88396 -3.50681 -5.33518 1.000 39.28966 374 GLU A N 1
ATOM 2894 C CA . GLU A 1 374 ? 79.21011 -4.79214 -5.43918 1.000 31.28423 374 GLU A CA 1
ATOM 2895 C C . GLU A 1 374 ? 79.50079 -5.66731 -4.21908 1.000 33.37212 374 GLU A C 1
ATOM 2896 O O . GLU A 1 374 ? 80.39070 -5.38685 -3.41138 1.000 34.55291 374 GLU A O 1
ATOM 2902 N N . LYS A 1 375 ? 78.72207 -6.74776 -4.10184 1.000 35.30498 375 LYS A N 1
ATOM 2903 C CA . LYS A 1 375 ? 78.90135 -7.76554 -3.06176 1.000 31.57532 375 LYS A CA 1
ATOM 2904 C C . LYS A 1 375 ? 78.68702 -7.19857 -1.65782 1.000 35.43900 375 LYS A C 1
ATOM 2905 O O . LYS A 1 375 ? 79.41348 -7.53104 -0.71508 1.000 29.75952 375 LYS A O 1
ATOM 2911 N N . GLN A 1 376 ? 77.68026 -6.34036 -1.50397 1.000 29.93967 376 GLN A N 1
ATOM 2912 C CA . GLN A 1 376 ? 77.25478 -5.94866 -0.16727 1.000 29.66709 376 GLN A CA 1
ATOM 2913 C C . GLN A 1 376 ? 75.73902 -5.91225 -0.07577 1.000 28.02264 376 GLN A C 1
ATOM 2914 O O . GLN A 1 376 ? 75.01350 -5.91582 -1.07686 1.000 29.83681 376 GLN A O 1
ATOM 2920 N N . THR A 1 377 ? 75.27948 -5.94590 1.16029 1.000 23.03170 377 THR A N 1
ATOM 2921 C CA . THR A 1 377 ? 73.88835 -5.71085 1.50901 1.000 22.44860 377 THR A CA 1
ATOM 2922 C C . THR A 1 377 ? 73.83728 -4.35808 2.20096 1.000 25.03130 377 THR A C 1
ATOM 2923 O O . THR A 1 377 ? 74.46524 -4.18247 3.24798 1.000 24.78412 377 THR A O 1
ATOM 2927 N N . LEU A 1 378 ? 73.12609 -3.40180 1.60908 1.000 20.14223 378 LEU A N 1
ATOM 2928 C CA . LEU A 1 378 ? 72.95876 -2.08474 2.21597 1.000 18.61339 378 LEU A CA 1
ATOM 2929 C C . LEU A 1 378 ? 71.66742 -2.04787 3.01486 1.000 22.40591 378 LEU A C 1
ATOM 2930 O O . LEU A 1 378 ? 70.61962 -2.48107 2.52369 1.000 24.27074 378 LEU A O 1
ATOM 2935 N N . VAL A 1 379 ? 71.73089 -1.48722 4.22097 1.000 18.26415 379 VAL A N 1
ATOM 2936 C CA . VAL A 1 379 ? 70.55774 -1.31721 5.06731 1.000 17.73649 379 VAL A CA 1
ATOM 2937 C C . VAL A 1 379 ? 70.51684 0.13382 5.52624 1.000 23.53223 379 VAL A C 1
ATOM 2938 O O . VAL A 1 379 ? 71.36744 0.56412 6.31839 1.000 21.22601 379 VAL A O 1
ATOM 2942 N N . PHE A 1 380 ? 69.53942 0.89301 5.03378 1.000 18.79787 380 PHE A N 1
ATOM 2943 C CA . PHE A 1 380 ? 69.42456 2.30306 5.38087 1.000 22.41119 380 PHE A CA 1
ATOM 2944 C C . PHE A 1 380 ? 68.43794 2.45552 6.52515 1.000 24.93110 380 PHE A C 1
ATOM 2945 O O . PHE A 1 380 ? 67.27583 2.06080 6.39435 1.000 25.03467 380 PHE A O 1
ATOM 2953 N N . TYR A 1 381 ? 68.90998 3.04245 7.62648 1.000 22.66137 381 TYR A N 1
ATOM 2954 C CA . TYR A 1 381 ? 68.08172 3.50689 8.73280 1.000 23.70901 381 TYR A CA 1
ATOM 2955 C C . TYR A 1 381 ? 67.63304 4.95111 8.50117 1.000 25.02615 381 TYR A C 1
ATOM 2956 O O . TYR A 1 381 ? 68.41483 5.77399 8.01510 1.000 29.07060 381 TYR A O 1
ATOM 2965 N N . MET A 1 382 ? 66.39304 5.26616 8.91153 1.000 22.80687 382 MET A N 1
ATOM 2966 C CA . MET A 1 382 ? 65.75608 6.58969 8.74551 1.000 25.83138 382 MET A CA 1
ATOM 2967 C C . MET A 1 382 ? 66.06831 7.21659 7.38483 1.000 32.64789 382 MET A C 1
ATOM 2968 O O . MET A 1 382 ? 66.51165 8.36938 7.27469 1.000 30.43227 382 MET A O 1
ATOM 2973 N N . GLY A 1 383 ? 65.78133 6.45434 6.32747 1.000 31.07750 383 GLY A N 1
ATOM 2974 C CA . GLY A 1 383 ? 66.08518 6.90811 4.97411 1.000 34.69387 383 GLY A CA 1
ATOM 2975 C C . GLY A 1 383 ? 64.88938 7.11907 4.06299 1.000 34.65768 383 GLY A C 1
ATOM 2976 O O . GLY A 1 383 ? 65.05498 7.41949 2.87280 1.000 29.96028 383 GLY A O 1
ATOM 2977 N N . LEU A 1 384 ? 63.67592 6.99409 4.60741 1.000 32.92837 384 LEU A N 1
ATOM 2978 C CA . LEU A 1 384 ? 62.47102 7.15659 3.79136 1.000 38.62717 384 LEU A CA 1
ATOM 2979 C C . LEU A 1 384 ? 62.47001 8.47254 3.03205 1.000 38.96542 384 LEU A C 1
ATOM 2980 O O . LEU A 1 384 ? 62.22193 8.50951 1.81765 1.000 38.99404 384 LEU A O 1
ATOM 2985 N N . ASN A 1 385 ? 62.73896 9.57242 3.73473 1.000 35.23282 385 ASN A N 1
ATOM 2986 C CA . ASN A 1 385 ? 62.68475 10.88195 3.10139 1.000 41.81401 385 ASN A CA 1
ATOM 2987 C C . ASN A 1 385 ? 63.71412 11.03499 1.99317 1.000 40.84891 385 ASN A C 1
ATOM 2988 O O . ASN A 1 385 ? 63.52035 11.85885 1.09668 1.000 41.42261 385 ASN A O 1
ATOM 2993 N N . GLN A 1 386 ? 64.79025 10.25545 2.01888 1.000 37.20998 386 GLN A N 1
ATOM 2994 C CA . GLN A 1 386 ? 65.85729 10.37243 1.03259 1.000 38.97053 386 GLN A CA 1
ATOM 2995 C C . GLN A 1 386 ? 65.83190 9.25474 -0.00238 1.000 38.29769 386 GLN A C 1
ATOM 2996 O O . GLN A 1 386 ? 66.80130 9.10811 -0.76238 1.000 37.74900 386 GLN A O 1
ATOM 3002 N N . ALA A 1 387 ? 64.74839 8.47021 -0.05853 1.000 34.31382 387 ALA A N 1
ATOM 3003 C CA . ALA A 1 387 ? 64.74427 7.27312 -0.89745 1.000 31.14916 387 ALA A CA 1
ATOM 3004 C C . ALA A 1 387 ? 64.98105 7.61733 -2.36286 1.000 27.70509 387 ALA A C 1
ATOM 3005 O O . ALA A 1 387 ? 65.73472 6.92133 -3.05810 1.000 32.89044 387 ALA A O 1
ATOM 3007 N N . ALA A 1 388 ? 64.34852 8.69163 -2.85077 1.000 32.67571 388 ALA A N 1
ATOM 3008 C CA . ALA A 1 388 ? 64.53084 9.07554 -4.24863 1.000 37.09562 388 ALA A CA 1
ATOM 3009 C C . ALA A 1 388 ? 65.97072 9.49792 -4.51915 1.000 37.01298 388 ALA A C 1
ATOM 3010 O O . ALA A 1 388 ? 66.52778 9.19100 -5.58241 1.000 33.94723 388 ALA A O 1
ATOM 3012 N N . THR A 1 389 ? 66.59075 10.19328 -3.56389 1.000 34.39836 389 THR A N 1
ATOM 3013 C CA . THR A 1 389 ? 67.99981 10.54884 -3.69003 1.000 37.79550 389 THR A CA 1
ATOM 3014 C C . THR A 1 389 ? 68.88437 9.31165 -3.66474 1.000 32.80158 389 THR A C 1
ATOM 3015 O O . THR A 1 389 ? 69.84687 9.22453 -4.43424 1.000 28.31061 389 THR A O 1
ATOM 3019 N N . ILE A 1 390 ? 68.58503 8.35311 -2.77161 1.000 27.35761 390 ILE A N 1
ATOM 3020 C CA . ILE A 1 390 ? 69.34352 7.10482 -2.71183 1.000 29.37610 390 ILE A CA 1
ATOM 3021 C C . ILE A 1 390 ? 69.30491 6.38562 -4.05809 1.000 32.36806 390 ILE A C 1
ATOM 3022 O O . ILE A 1 390 ? 70.33032 5.89958 -4.55731 1.000 26.00249 390 ILE A O 1
ATOM 3027 N N . GLN A 1 391 ? 68.12045 6.30434 -4.66925 1.000 26.48474 391 GLN A N 1
ATOM 3028 C CA . GLN A 1 391 ? 68.01584 5.67016 -5.98230 1.000 26.96021 391 GLN A CA 1
ATOM 3029 C C . GLN A 1 391 ? 68.87808 6.39236 -7.01291 1.000 29.71350 391 GLN A C 1
ATOM 3030 O O . GLN A 1 391 ? 69.64272 5.76875 -7.76158 1.000 30.83998 391 GLN A O 1
ATOM 3036 N N . GLU A 1 392 ? 68.74539 7.71444 -7.08641 1.000 28.87257 392 GLU A N 1
ATOM 3037 C CA . GLU A 1 392 ? 69.44717 8.46008 -8.12118 1.000 29.94219 392 GLU A CA 1
ATOM 3038 C C . GLU A 1 392 ? 70.95936 8.34233 -7.95820 1.000 32.94562 392 GLU A C 1
ATOM 3039 O O . GLU A 1 392 ? 71.68513 8.17997 -8.94792 1.000 29.83811 392 GLU A O 1
ATOM 3045 N N . LYS A 1 393 ? 71.44621 8.40623 -6.71672 1.000 28.57858 393 LYS A N 1
ATOM 3046 C CA . LYS A 1 393 ? 72.88571 8.37912 -6.46146 1.000 28.32953 393 LYS A CA 1
ATOM 3047 C C . LYS A 1 393 ? 73.48258 6.98257 -6.64975 1.000 27.39740 393 LYS A C 1
ATOM 3048 O O . LYS A 1 393 ? 74.57755 6.84306 -7.20996 1.000 28.53454 393 LYS A O 1
ATOM 3054 N N . LEU A 1 394 ? 72.81240 5.94345 -6.14957 1.000 26.37416 394 LEU A N 1
ATOM 3055 C CA . LEU A 1 394 ? 73.32004 4.58488 -6.34393 1.000 25.75777 394 LEU A CA 1
ATOM 3056 C C . LEU A 1 394 ? 73.40503 4.24332 -7.83622 1.000 26.69585 394 LEU A C 1
ATOM 3057 O O . LEU A 1 394 ? 74.40570 3.68721 -8.31066 1.000 26.90598 394 LEU A O 1
ATOM 3062 N N . ILE A 1 395 ? 72.36821 4.58382 -8.59223 1.000 27.38589 395 ILE A N 1
ATOM 3063 C CA . ILE A 1 395 ? 72.42595 4.39668 -10.04481 1.000 28.49118 395 ILE A CA 1
ATOM 3064 C C . ILE A 1 395 ? 73.57836 5.19851 -10.65311 1.000 30.01242 395 ILE A C 1
ATOM 3065 O O . ILE A 1 395 ? 74.31158 4.69894 -11.51916 1.000 29.89172 395 ILE A O 1
ATOM 3070 N N . ALA A 1 396 ? 73.75682 6.45543 -10.22132 1.000 29.58254 396 ALA A N 1
ATOM 3071 C CA . ALA A 1 396 ? 74.77393 7.29563 -10.85491 1.000 30.63903 396 ALA A CA 1
ATOM 3072 C C . ALA A 1 396 ? 76.18260 6.79019 -10.56724 1.000 30.36363 396 ALA A C 1
ATOM 3073 O O . ALA A 1 396 ? 77.09974 7.02918 -11.36073 1.000 31.34897 396 ALA A O 1
ATOM 3075 N N . PHE A 1 397 ? 76.37821 6.09740 -9.44603 1.000 29.19865 397 PHE A N 1
ATOM 3076 C CA . PHE A 1 397 ? 77.68526 5.55310 -9.10522 1.000 29.59190 397 PHE A CA 1
ATOM 3077 C C . PHE A 1 397 ? 77.79131 4.06261 -9.41874 1.000 28.73696 397 PHE A C 1
ATOM 3078 O O . PHE A 1 397 ? 78.65693 3.37336 -8.87462 1.000 30.70621 397 PHE A O 1
ATOM 3086 N N . GLY A 1 398 ? 76.93689 3.55630 -10.29830 1.000 29.43631 398 GLY A N 1
ATOM 3087 C CA . GLY A 1 398 ? 77.21507 2.30918 -10.97748 1.000 35.27107 398 GLY A CA 1
ATOM 3088 C C . GLY A 1 398 ? 76.42456 1.10919 -10.51322 1.000 34.80434 398 GLY A C 1
ATOM 3089 O O . GLY A 1 398 ? 76.56552 0.04356 -11.12208 1.000 29.17421 398 GLY A O 1
ATOM 3090 N N . MET A 1 399 ? 75.60086 1.21773 -9.47323 1.000 29.25715 399 MET A N 1
ATOM 3091 C CA . MET A 1 399 ? 74.80695 0.05459 -9.09240 1.000 27.56546 399 MET A CA 1
ATOM 3092 C C . MET A 1 399 ? 73.85057 -0.32017 -10.21683 1.000 31.67980 399 MET A C 1
ATOM 3093 O O . MET A 1 399 ? 73.26604 0.54376 -10.87211 1.000 30.93604 399 MET A O 1
ATOM 3098 N N . GLN A 1 400 ? 73.70884 -1.62159 -10.46192 1.000 31.26137 400 GLN A N 1
ATOM 3099 C CA . GLN A 1 400 ? 72.88999 -2.05815 -11.58605 1.000 41.86926 400 GLN A CA 1
ATOM 3100 C C . GLN A 1 400 ? 71.42167 -1.70105 -11.36807 1.000 38.20970 400 GLN A C 1
ATOM 3101 O O . GLN A 1 400 ? 70.89153 -1.79591 -10.25698 1.000 31.82344 400 GLN A O 1
ATOM 3107 N N . ALA A 1 401 ? 70.76659 -1.27937 -12.45018 1.000 35.99670 401 ALA A N 1
ATOM 3108 C CA . ALA A 1 401 ? 69.39325 -0.79116 -12.35996 1.000 40.62171 401 ALA A CA 1
ATOM 3109 C C . ALA A 1 401 ? 68.43066 -1.85981 -11.85675 1.000 35.18393 401 ALA A C 1
ATOM 3110 O O . ALA A 1 401 ? 67.38922 -1.53079 -11.27741 1.000 39.23420 401 ALA A O 1
ATOM 3112 N N . ASP A 1 402 ? 68.75577 -3.13641 -12.04841 1.000 34.61419 402 ASP A N 1
ATOM 3113 C CA . ASP A 1 402 ? 67.85850 -4.21497 -11.66150 1.000 35.22499 402 ASP A CA 1
ATOM 3114 C C . ASP A 1 402 ? 68.19669 -4.80235 -10.28802 1.000 35.43888 402 ASP A C 1
ATOM 3115 O O . ASP A 1 402 ? 67.65969 -5.85601 -9.92079 1.000 33.13896 402 ASP A O 1
ATOM 3120 N N . MET A 1 403 ? 69.06245 -4.14477 -9.52191 1.000 31.43002 403 MET A N 1
ATOM 3121 C CA . MET A 1 403 ? 69.36282 -4.61140 -8.17155 1.000 28.48396 403 MET A CA 1
ATOM 3122 C C . MET A 1 403 ? 68.07762 -4.65808 -7.35676 1.000 28.89749 403 MET A C 1
ATOM 3123 O O . MET A 1 403 ? 67.34753 -3.66127 -7.31908 1.000 26.53873 403 MET A O 1
ATOM 3128 N N . PRO A 1 404 ? 67.74949 -5.78556 -6.72152 1.000 27.98197 404 PRO A N 1
ATOM 3129 C CA . PRO A 1 404 ? 66.52034 -5.84204 -5.92060 1.000 30.73927 404 PRO A CA 1
ATOM 3130 C C . PRO A 1 404 ? 66.59175 -4.98180 -4.66696 1.000 24.58715 404 PRO A C 1
ATOM 3131 O O . PRO A 1 404 ? 67.63984 -4.82310 -4.02995 1.000 28.86572 404 PRO A O 1
ATOM 3135 N N . VAL A 1 405 ? 65.43472 -4.43529 -4.29993 1.000 24.67523 405 VAL A N 1
ATOM 3136 C CA . VAL A 1 405 ? 65.30223 -3.63042 -3.09423 1.000 24.92433 405 VAL A CA 1
ATOM 3137 C C . VAL A 1 405 ? 64.02393 -4.03758 -2.38017 1.000 27.71548 405 VAL A C 1
ATOM 3138 O O . VAL A 1 405 ? 63.07035 -4.53361 -2.98662 1.000 29.84122 405 VAL A O 1
ATOM 3142 N N . ALA A 1 406 ? 64.01655 -3.81840 -1.07073 1.000 22.62737 406 ALA A N 1
ATOM 3143 C CA . ALA A 1 406 ? 62.84682 -4.07348 -0.25088 1.000 23.39371 406 ALA A CA 1
ATOM 3144 C C . ALA A 1 406 ? 62.77303 -3.00234 0.82657 1.000 28.08536 406 ALA A C 1
ATOM 3145 O O . ALA A 1 406 ? 63.79634 -2.47576 1.27891 1.000 26.83376 406 ALA A O 1
ATOM 3147 N N . LEU A 1 407 ? 61.55212 -2.65404 1.20023 1.000 25.28709 407 LEU A N 1
ATOM 3148 C CA . LEU A 1 407 ? 61.30043 -1.79275 2.34488 1.000 22.29541 407 LEU A CA 1
ATOM 3149 C C . LEU A 1 407 ? 60.46302 -2.57582 3.34038 1.000 24.96917 407 LEU A C 1
ATOM 3150 O O . LEU A 1 407 ? 59.44518 -3.16720 2.97185 1.000 26.94447 407 LEU A O 1
ATOM 3155 N N . VAL A 1 408 ? 60.88955 -2.57604 4.59529 1.000 22.10469 408 VAL A N 1
ATOM 3156 C CA . VAL A 1 408 ? 60.20769 -3.31220 5.65075 1.000 25.13798 408 VAL A CA 1
ATOM 3157 C C . VAL A 1 408 ? 59.69333 -2.28191 6.64002 1.000 26.53973 408 VAL A C 1
ATOM 3158 O O . VAL A 1 408 ? 60.48777 -1.56571 7.25707 1.000 24.89604 408 VAL A O 1
ATOM 3162 N N . GLU A 1 409 ? 58.37388 -2.21078 6.78587 1.000 26.07488 409 GLU A N 1
ATOM 3163 C CA . GLU A 1 409 ? 57.71122 -1.24227 7.64747 1.000 26.79405 409 GLU A CA 1
ATOM 3164 C C . GLU A 1 409 ? 57.23634 -1.94594 8.91360 1.000 25.22316 409 GLU A C 1
ATOM 3165 O O . GLU A 1 409 ? 56.57513 -2.98489 8.82885 1.000 30.62780 409 GLU A O 1
ATOM 3171 N N . ASN A 1 410 ? 57.56829 -1.38429 10.07494 1.000 25.35212 410 ASN A N 1
ATOM 3172 C CA . ASN A 1 410 ? 57.18472 -1.98403 11.35311 1.000 23.70163 410 ASN A CA 1
ATOM 3173 C C . ASN A 1 410 ? 57.61325 -3.45003 11.40231 1.000 23.99996 410 ASN A C 1
ATOM 3174 O O . ASN A 1 410 ? 56.81781 -4.35654 11.68910 1.000 24.80567 410 ASN A O 1
ATOM 3179 N N . GLY A 1 411 ? 58.89010 -3.67211 11.10114 1.000 22.54839 411 GLY A N 1
ATOM 3180 C CA . GLY A 1 411 ? 59.40994 -5.03018 11.05732 1.000 23.59081 411 GLY A CA 1
ATOM 3181 C C . GLY A 1 411 ? 59.24637 -5.73012 12.39672 1.000 23.34294 411 GLY A C 1
ATOM 3182 O O . GLY A 1 411 ? 59.45117 -5.14068 13.45728 1.000 22.49514 411 GLY A O 1
ATOM 3183 N N . THR A 1 412 ? 58.87931 -7.01009 12.33720 1.000 21.55038 412 THR A N 1
ATOM 3184 C CA . THR A 1 412 ? 58.68339 -7.95976 13.43649 1.000 22.71988 412 THR A CA 1
ATOM 3185 C C . THR A 1 412 ? 57.35720 -7.76496 14.16135 1.000 30.63154 412 THR A C 1
ATOM 3186 O O . THR A 1 412 ? 57.01620 -8.60076 14.99395 1.000 23.17935 412 THR A O 1
ATOM 3190 N N . SER A 1 413 ? 56.58695 -6.71665 13.87991 1.000 27.17114 413 SER A N 1
ATOM 3191 C CA . SER A 1 413 ? 55.31349 -6.57684 14.56826 1.000 25.19649 413 SER A CA 1
ATOM 3192 C C . SER A 1 413 ? 54.19771 -7.23684 13.75431 1.000 27.06642 413 SER A C 1
ATOM 3193 O O . SER A 1 413 ? 54.36629 -7.58076 12.58119 1.000 26.84027 413 SER A O 1
ATOM 3196 N N . VAL A 1 414 ? 53.04044 -7.42770 14.39734 1.000 27.78195 414 VAL A N 1
ATOM 3197 C CA . VAL A 1 414 ? 51.89282 -7.99118 13.68156 1.000 31.64127 414 VAL A CA 1
ATOM 3198 C C . VAL A 1 414 ? 51.44527 -7.09616 12.53292 1.000 38.07456 414 VAL A C 1
ATOM 3199 O O . VAL A 1 414 ? 50.74664 -7.55819 11.62463 1.000 38.80592 414 VAL A O 1
ATOM 3203 N N . LYS A 1 415 ? 51.83203 -5.82558 12.53809 1.000 35.77635 415 LYS A N 1
ATOM 3204 C CA . LYS A 1 415 ? 51.48478 -4.90952 11.45848 1.000 33.41304 415 LYS A CA 1
ATOM 3205 C C . LYS A 1 415 ? 52.56238 -4.82048 10.37805 1.000 34.01478 415 LYS A C 1
ATOM 3206 O O . LYS A 1 415 ? 52.49436 -3.92846 9.52578 1.000 34.64488 415 LYS A O 1
ATOM 3212 N N . GLN A 1 416 ? 53.54035 -5.72134 10.38314 1.000 27.92888 416 GLN A N 1
ATOM 3213 C CA . GLN A 1 416 ? 54.65746 -5.61028 9.44381 1.000 28.72090 416 GLN A CA 1
ATOM 3214 C C . GLN A 1 416 ? 54.16501 -5.59826 8.00327 1.000 30.20589 416 GLN A C 1
ATOM 3215 O O . GLN A 1 416 ? 53.28566 -6.37697 7.62118 1.000 30.30271 416 GLN A O 1
ATOM 3221 N N . ARG A 1 417 ? 54.74025 -4.70245 7.20041 1.000 29.20849 417 ARG A N 1
ATOM 3222 C CA . ARG A 1 417 ? 54.49484 -4.65884 5.76579 1.000 27.71076 417 ARG A CA 1
ATOM 3223 C C . ARG A 1 417 ? 55.82606 -4.67113 5.02786 1.000 32.95650 417 ARG A C 1
ATOM 3224 O O . ARG A 1 417 ? 56.78273 -4.01879 5.45292 1.000 30.19880 417 ARG A O 1
ATOM 3232 N N . VAL A 1 418 ? 55.87974 -5.41415 3.92263 1.000 30.31882 418 VAL A N 1
ATOM 3233 C CA . VAL A 1 418 ? 57.05803 -5.50129 3.06978 1.000 27.81741 418 VAL A CA 1
ATOM 3234 C C . VAL A 1 418 ? 56.64244 -5.16268 1.64542 1.000 29.16584 418 VAL A C 1
ATOM 3235 O O . VAL A 1 418 ? 55.67880 -5.73364 1.12559 1.000 32.96174 418 VAL A O 1
ATOM 3239 N N . VAL A 1 419 ? 57.34501 -4.21909 1.02389 1.000 33.11049 419 VAL A N 1
ATOM 3240 C CA . VAL A 1 419 ? 57.19657 -3.97821 -0.40412 1.000 32.21492 419 VAL A CA 1
ATOM 3241 C C . VAL A 1 419 ? 58.56397 -4.17309 -1.03519 1.000 35.99059 419 VAL A C 1
ATOM 3242 O O . VAL A 1 419 ? 59.59918 -3.95332 -0.39711 1.000 28.69228 419 VAL A O 1
ATOM 3246 N N . HIS A 1 420 ? 58.57814 -4.60550 -2.29201 1.000 33.88159 420 HIS A N 1
ATOM 3247 C CA . HIS A 1 420 ? 59.87408 -4.88791 -2.88302 1.000 28.55743 420 HIS A CA 1
ATOM 3248 C C . HIS A 1 420 ? 59.80856 -4.70288 -4.38645 1.000 29.10518 420 HIS A C 1
ATOM 3249 O O . HIS A 1 420 ? 58.73521 -4.67510 -4.98550 1.000 30.83496 420 HIS A O 1
ATOM 3256 N N . GLY A 1 421 ? 60.98280 -4.58463 -4.98413 1.000 32.42619 421 GLY A N 1
ATOM 3257 C CA . GLY A 1 421 ? 61.08225 -4.36017 -6.41070 1.000 38.41653 421 GLY A CA 1
ATOM 3258 C C . GLY A 1 421 ? 62.53668 -4.25682 -6.80092 1.000 32.01672 421 GLY A C 1
ATOM 3259 O O . GLY A 1 421 ? 63.39331 -4.95909 -6.24226 1.000 32.23216 421 GLY A O 1
ATOM 3260 N N . VAL A 1 422 ? 62.83340 -3.38487 -7.75661 1.000 31.93713 422 VAL A N 1
ATOM 3261 C CA . VAL A 1 422 ? 64.19892 -3.15330 -8.18719 1.000 34.67031 422 VAL A CA 1
ATOM 3262 C C . VAL A 1 422 ? 64.54766 -1.69342 -7.93919 1.000 28.39074 422 VAL A C 1
ATOM 3263 O O . VAL A 1 422 ? 63.68502 -0.85464 -7.68265 1.000 35.12015 422 VAL A O 1
ATOM 3267 N N . LEU A 1 423 ? 65.84766 -1.41045 -8.03187 1.000 27.67885 423 LEU A N 1
ATOM 3268 C CA . LEU A 1 423 ? 66.38408 -0.10729 -7.65420 1.000 32.33625 423 LEU A CA 1
ATOM 3269 C C . LEU A 1 423 ? 65.69143 1.04435 -8.37673 1.000 33.92981 423 LEU A C 1
ATOM 3270 O O . LEU A 1 423 ? 65.42843 2.08955 -7.77268 1.000 29.52363 423 LEU A O 1
ATOM 3275 N N . THR A 1 424 ? 65.37806 0.88428 -9.67072 1.000 31.32993 424 THR A N 1
ATOM 3276 C CA . THR A 1 424 ? 64.70388 1.97552 -10.36848 1.000 31.00956 424 THR A CA 1
ATOM 3277 C C . THR A 1 424 ? 63.30322 2.26220 -9.82710 1.000 36.57652 424 THR A C 1
ATOM 3278 O O . THR A 1 424 ? 62.71122 3.27977 -10.20912 1.000 35.99366 424 THR A O 1
ATOM 3282 N N . GLN A 1 425 ? 62.77000 1.40849 -8.95485 1.000 33.44952 425 GLN A N 1
ATOM 3283 C CA . GLN A 1 425 ? 61.48020 1.60472 -8.30402 1.000 33.58524 425 GLN A CA 1
ATOM 3284 C C . GLN A 1 425 ? 61.58615 2.09819 -6.85888 1.000 34.00803 425 GLN A C 1
ATOM 3285 O O . GLN A 1 425 ? 60.54886 2.29966 -6.21949 1.000 34.60694 425 GLN A O 1
ATOM 3291 N N . LEU A 1 426 ? 62.79936 2.29741 -6.33009 1.000 32.37835 426 LEU A N 1
ATOM 3292 C CA . LEU A 1 426 ? 62.96076 2.58612 -4.90015 1.000 30.13250 426 LEU A CA 1
ATOM 3293 C C . LEU A 1 426 ? 62.17804 3.83111 -4.47761 1.000 34.50112 426 LEU A C 1
ATOM 3294 O O . LEU A 1 426 ? 61.44442 3.81121 -3.48121 1.000 31.65743 426 LEU A O 1
ATOM 3299 N N . GLY A 1 427 ? 62.32090 4.92925 -5.22123 1.000 33.80966 427 GLY A N 1
ATOM 3300 C CA . GLY A 1 427 ? 61.59421 6.13742 -4.86382 1.000 37.60114 427 GLY A CA 1
ATOM 3301 C C . GLY A 1 427 ? 60.09410 5.91261 -4.79576 1.000 43.60476 427 GLY A C 1
ATOM 3302 O O . GLY A 1 427 ? 59.42967 6.33068 -3.83864 1.000 36.67624 427 GLY A O 1
ATOM 3303 N N . GLU A 1 428 ? 59.54397 5.22683 -5.80416 1.000 35.72454 428 GLU A N 1
ATOM 3304 C CA . GLU A 1 428 ? 58.10810 4.95118 -5.83907 1.000 42.01686 428 GLU A CA 1
ATOM 3305 C C . GLU A 1 428 ? 57.70113 4.00785 -4.71867 1.000 39.50281 428 GLU A C 1
ATOM 3306 O O . GLU A 1 428 ? 56.66459 4.20976 -4.07138 1.000 39.56053 428 GLU A O 1
ATOM 3312 N N . LEU A 1 429 ? 58.50704 2.96842 -4.47896 1.000 35.62982 429 LEU A N 1
ATOM 3313 C CA . LEU A 1 429 ? 58.19543 2.00692 -3.42739 1.000 38.30592 429 LEU A CA 1
ATOM 3314 C C . LEU A 1 429 ? 58.13650 2.67064 -2.05843 1.000 41.03003 429 LEU A C 1
ATOM 3315 O O . LEU A 1 429 ? 57.30765 2.30038 -1.21831 1.000 36.03736 429 LEU A O 1
ATOM 3320 N N . ALA A 1 430 ? 59.00838 3.65191 -1.80993 1.000 37.35391 430 ALA A N 1
ATOM 3321 C CA . ALA A 1 430 ? 59.06983 4.25865 -0.48470 1.000 36.69427 430 ALA A CA 1
ATOM 3322 C C . ALA A 1 430 ? 57.83160 5.07881 -0.15299 1.000 37.21022 430 ALA A C 1
ATOM 3323 O O . ALA A 1 430 ? 57.54475 5.29039 1.03090 1.000 40.02874 430 ALA A O 1
ATOM 3325 N N . GLN A 1 431 ? 57.09338 5.54837 -1.15797 1.000 38.22156 431 GLN A N 1
ATOM 3326 C CA . GLN A 1 431 ? 55.86893 6.27482 -0.85902 1.000 45.06605 431 GLN A CA 1
ATOM 3327 C C . GLN A 1 431 ? 54.74785 5.35582 -0.40214 1.000 49.04017 431 GLN A C 1
ATOM 3328 O O . GLN A 1 431 ? 53.71031 5.84956 0.04739 1.000 49.30006 431 GLN A O 1
ATOM 3334 N N . GLN A 1 432 ? 54.93621 4.04350 -0.48636 1.000 42.76414 432 GLN A N 1
ATOM 3335 C CA . GLN A 1 432 ? 53.91761 3.09035 -0.07400 1.000 42.71822 432 GLN A CA 1
ATOM 3336 C C . GLN A 1 432 ? 54.03303 2.68066 1.38675 1.000 40.52075 432 GLN A C 1
ATOM 3337 O O . GLN A 1 432 ? 53.17751 1.92961 1.86797 1.000 44.31339 432 GLN A O 1
ATOM 3343 N N . VAL A 1 433 ? 55.06626 3.13972 2.09691 1.000 41.79835 433 VAL A N 1
ATOM 3344 C CA . VAL A 1 433 ? 55.27616 2.81864 3.50613 1.000 42.07849 433 VAL A CA 1
ATOM 3345 C C . VAL A 1 433 ? 55.50011 4.11628 4.27715 1.000 41.75219 433 VAL A C 1
ATOM 3346 O O . VAL A 1 433 ? 55.63463 5.19497 3.70127 1.000 39.42999 433 VAL A O 1
ATOM 3350 N N . GLU A 1 434 ? 55.54714 3.99900 5.60038 1.000 40.02171 434 GLU A N 1
ATOM 3351 C CA . GLU A 1 434 ? 55.84499 5.13830 6.45737 1.000 37.21695 434 GLU A CA 1
ATOM 3352 C C . GLU A 1 434 ? 56.74422 4.67979 7.59137 1.000 36.47482 434 GLU A C 1
ATOM 3353 O O . GLU A 1 434 ? 56.95313 3.48101 7.80475 1.000 30.75609 434 GLU A O 1
ATOM 3359 N N . SER A 1 435 ? 57.27767 5.64874 8.32983 1.000 32.52047 435 SER A N 1
ATOM 3360 C CA . SER A 1 435 ? 58.16959 5.31003 9.43649 1.000 34.44897 435 SER A CA 1
ATOM 3361 C C . SER A 1 435 ? 57.42567 4.48448 10.48813 1.000 37.60379 435 SER A C 1
ATOM 3362 O O . SER A 1 435 ? 56.21005 4.62699 10.65300 1.000 39.77107 435 SER A O 1
ATOM 3365 N N . PRO A 1 436 ? 58.13295 3.60959 11.22028 1.000 33.18009 436 PRO A N 1
ATOM 3366 C CA . PRO A 1 436 ? 59.54654 3.28197 10.99368 1.000 27.45164 436 PRO A CA 1
ATOM 3367 C C . PRO A 1 436 ? 59.71588 2.24406 9.89567 1.000 27.62593 436 PRO A C 1
ATOM 3368 O O . PRO A 1 436 ? 59.04025 1.21220 9.91149 1.000 29.93317 436 PRO A O 1
ATOM 3372 N N . ALA A 1 437 ? 60.62515 2.49502 8.95636 1.000 26.07493 437 ALA A N 1
ATOM 3373 C CA . ALA A 1 437 ? 60.87835 1.53211 7.89868 1.000 26.17586 437 ALA A CA 1
ATOM 3374 C C . ALA A 1 437 ? 62.36734 1.47138 7.60240 1.000 27.14226 437 ALA A C 1
ATOM 3375 O O . ALA A 1 437 ? 63.09355 2.45904 7.75194 1.000 26.90856 437 ALA A O 1
ATOM 3377 N N . LEU A 1 438 ? 62.79979 0.29696 7.16744 1.000 25.14959 438 LEU A N 1
ATOM 3378 C CA . LEU A 1 438 ? 64.16782 0.03799 6.74124 1.000 22.07830 438 LEU A CA 1
ATOM 3379 C C . LEU A 1 438 ? 64.19063 -0.15299 5.23297 1.000 28.44166 438 LEU A C 1
ATOM 3380 O O . LEU A 1 438 ? 63.27395 -0.75293 4.66682 1.000 25.06724 438 LEU A O 1
ATOM 3385 N N . ILE A 1 439 ? 65.23418 0.34680 4.58162 1.000 24.53609 439 ILE A N 1
ATOM 3386 C CA . ILE A 1 439 ? 65.46592 0.08901 3.16446 1.000 21.79899 439 ILE A CA 1
ATOM 3387 C C . ILE A 1 439 ? 66.59637 -0.92566 3.06786 1.000 21.60662 439 ILE A C 1
ATOM 3388 O O . ILE A 1 439 ? 67.69528 -0.68198 3.58638 1.000 24.16797 439 ILE A O 1
ATOM 3393 N N . ILE A 1 440 ? 66.34854 -2.04759 2.39221 1.000 20.51939 440 ILE A N 1
ATOM 3394 C CA . ILE A 1 440 ? 67.37272 -3.05970 2.14206 1.000 22.63786 440 ILE A CA 1
ATOM 3395 C C . ILE A 1 440 ? 67.67109 -3.10781 0.64647 1.000 23.63494 440 ILE A C 1
ATOM 3396 O O . ILE A 1 440 ? 66.75054 -3.23981 -0.17450 1.000 24.63808 440 ILE A O 1
ATOM 3401 N N . VAL A 1 441 ? 68.95446 -3.01989 0.29441 1.000 22.11702 441 VAL A N 1
ATOM 3402 C CA . VAL A 1 441 ? 69.39727 -3.01941 -1.10424 1.000 22.66776 441 VAL A CA 1
ATOM 3403 C C . VAL A 1 441 ? 70.45244 -4.10640 -1.26639 1.000 23.28188 441 VAL A C 1
ATOM 3404 O O . VAL A 1 441 ? 71.47886 -4.07940 -0.57382 1.000 23.45953 441 VAL A O 1
ATOM 3408 N N . GLY A 1 442 ? 70.21987 -5.04705 -2.17525 1.000 22.52861 442 GLY A N 1
ATOM 3409 C CA . GLY A 1 442 ? 71.20114 -6.09119 -2.41674 1.000 24.33621 442 GLY A CA 1
ATOM 3410 C C . GLY A 1 442 ? 70.56190 -7.35324 -2.96546 1.000 24.36230 442 GLY A C 1
ATOM 3411 O O . GLY A 1 442 ? 69.35575 -7.57626 -2.86757 1.000 26.31487 442 GLY A O 1
ATOM 3412 N N . ARG A 1 443 ? 71.40737 -8.21852 -3.53216 1.000 23.72173 443 ARG A N 1
ATOM 3413 C CA . ARG A 1 443 ? 70.90744 -9.42857 -4.18091 1.000 25.71302 443 ARG A CA 1
ATOM 3414 C C . ARG A 1 443 ? 70.19222 -10.36195 -3.20612 1.000 24.82223 443 ARG A C 1
ATOM 3415 O O . ARG A 1 443 ? 69.36524 -11.17513 -3.64042 1.000 27.26568 443 ARG A O 1
ATOM 3423 N N . VAL A 1 444 ? 70.47615 -10.26556 -1.90555 1.000 23.60968 444 VAL A N 1
ATOM 3424 C CA . VAL A 1 444 ? 69.79909 -11.13316 -0.94115 1.000 27.16242 444 VAL A CA 1
ATOM 3425 C C . VAL A 1 444 ? 68.29215 -10.90963 -0.95484 1.000 29.85579 444 VAL A C 1
ATOM 3426 O O . VAL A 1 444 ? 67.53226 -11.79104 -0.55592 1.000 27.94906 444 VAL A O 1
ATOM 3430 N N . VAL A 1 445 ? 67.83025 -9.74256 -1.40284 1.000 25.83329 445 VAL A N 1
ATOM 3431 C CA . VAL A 1 445 ? 66.39137 -9.48030 -1.37849 1.000 23.47396 445 VAL A CA 1
ATOM 3432 C C . VAL A 1 445 ? 65.64115 -10.53205 -2.18344 1.000 26.40095 445 VAL A C 1
ATOM 3433 O O . VAL A 1 445 ? 64.50227 -10.88289 -1.85181 1.000 28.73331 445 VAL A O 1
ATOM 3437 N N . ALA A 1 446 ? 66.28528 -11.10127 -3.21037 1.000 30.08676 446 ALA A N 1
ATOM 3438 C CA . ALA A 1 446 ? 65.62711 -12.10211 -4.04057 1.000 36.21688 446 ALA A CA 1
ATOM 3439 C C . ALA A 1 446 ? 65.39789 -13.42188 -3.31448 1.000 32.13673 446 ALA A C 1
ATOM 3440 O O . ALA A 1 446 ? 64.69256 -14.28084 -3.84934 1.000 40.13604 446 ALA A O 1
ATOM 3442 N N . LEU A 1 447 ? 65.97027 -13.61319 -2.12833 1.000 30.53870 447 LEU A N 1
ATOM 3443 C CA . LEU A 1 447 ? 65.72755 -14.84531 -1.38432 1.000 30.82334 447 LEU A CA 1
ATOM 3444 C C . LEU A 1 447 ? 64.39006 -14.85113 -0.65776 1.000 36.25692 447 LEU A C 1
ATOM 3445 O O . LEU A 1 447 ? 63.95412 -15.91707 -0.20955 1.000 38.91348 447 LEU A O 1
ATOM 3450 N N . ARG A 1 448 ? 63.72466 -13.69745 -0.55654 1.000 29.68326 448 ARG A N 1
ATOM 3451 C CA . ARG A 1 448 ? 62.45303 -13.60936 0.15846 1.000 31.94550 448 ARG A CA 1
ATOM 3452 C C . ARG A 1 448 ? 61.43366 -14.64170 -0.33149 1.000 35.40254 448 ARG A C 1
ATOM 3453 O O . ARG A 1 448 ? 60.73192 -15.26949 0.47432 1.000 38.16143 448 ARG A O 1
ATOM 3461 N N . ASP A 1 449 ? 61.33864 -14.84697 -1.64604 1.000 38.65640 449 ASP A N 1
ATOM 3462 C CA . ASP A 1 449 ? 60.31220 -15.76557 -2.13331 1.000 55.91416 449 ASP A CA 1
ATOM 3463 C C . ASP A 1 449 ? 60.50417 -17.18877 -1.61315 1.000 56.30461 449 ASP A C 1
ATOM 3464 O O . ASP A 1 449 ? 59.52928 -17.94643 -1.55076 1.000 60.96338 449 ASP A O 1
ATOM 3469 N N . LYS A 1 450 ? 61.72156 -17.56280 -1.21092 1.000 46.69300 450 LYS A N 1
ATOM 3470 C CA . LYS A 1 450 ? 61.98263 -18.89969 -0.68320 1.000 48.12248 450 LYS A CA 1
ATOM 3471 C C . LYS A 1 450 ? 62.01205 -18.96160 0.83616 1.000 46.94017 450 LYS A C 1
ATOM 3472 O O . LYS A 1 450 ? 61.66027 -19.99739 1.40975 1.000 42.71431 450 LYS A O 1
ATOM 3478 N N . LEU A 1 451 ? 62.43152 -17.88795 1.49656 1.000 33.12583 451 LEU A N 1
ATOM 3479 C CA . LEU A 1 451 ? 62.70835 -17.90717 2.92131 1.000 33.47699 451 LEU A CA 1
ATOM 3480 C C . LEU A 1 451 ? 61.66646 -17.17662 3.75276 1.000 34.88852 451 LEU A C 1
ATOM 3481 O O . LEU A 1 451 ? 61.78572 -17.15520 4.98097 1.000 33.15853 451 LEU A O 1
ATOM 3486 N N . ASN A 1 452 ? 60.66577 -16.55691 3.13428 1.000 35.90218 452 ASN A N 1
ATOM 3487 C CA . ASN A 1 452 ? 59.70454 -15.78801 3.91518 1.000 38.38899 452 ASN A CA 1
ATOM 3488 C C . ASN A 1 452 ? 58.74778 -16.72907 4.63789 1.000 36.50510 452 ASN A C 1
ATOM 3489 O O . ASN A 1 452 ? 58.02875 -17.50133 3.99907 1.000 42.85106 452 ASN A O 1
ATOM 3494 N N . TRP A 1 453 ? 58.72097 -16.64658 5.96690 1.000 27.28508 453 TRP A N 1
ATOM 3495 C CA . TRP A 1 453 ? 57.88933 -17.52018 6.78110 1.000 39.70262 453 TRP A CA 1
ATOM 3496 C C . TRP A 1 453 ? 56.88710 -16.77453 7.64234 1.000 37.79939 453 TRP A C 1
ATOM 3497 O O . TRP A 1 453 ? 56.00673 -17.41157 8.22449 1.000 45.34294 453 TRP A O 1
ATOM 3508 N N . PHE A 1 454 ? 57.00511 -15.45411 7.76095 1.000 27.12312 454 PHE A N 1
ATOM 3509 C CA . PHE A 1 454 ? 56.29126 -14.74828 8.81942 1.000 30.58888 454 PHE A CA 1
ATOM 3510 C C . PHE A 1 454 ? 54.88990 -14.33201 8.39649 1.000 41.34623 454 PHE A C 1
ATOM 3511 O O . PHE A 1 454 ? 53.92981 -14.51389 9.15177 1.000 51.82506 454 PHE A O 1
ATOM 3519 N N . SER A 1 455 ? 54.77367 -13.75640 7.20539 1.000 40.11039 455 SER A N 1
ATOM 3520 C CA . SER A 1 455 ? 53.50556 -13.30662 6.64810 1.000 55.79779 455 SER A CA 1
ATOM 3521 C C . SER A 1 455 ? 53.75803 -12.59779 5.33229 1.000 66.98406 455 SER A C 1
ATOM 3522 O O . SER A 1 455 ? 54.89073 -12.20508 5.03547 1.000 58.59182 455 SER A O 1
ATOM 3525 N N . ASN A 1 456 ? 52.70526 -12.44154 4.53935 1.000 90.16044 456 ASN A N 1
ATOM 3526 C CA . ASN A 1 456 ? 52.60826 -11.31172 3.62828 1.000 103.70072 456 ASN A CA 1
ATOM 3527 C C . ASN A 1 456 ? 51.42586 -10.45451 4.05159 1.000 107.41875 456 ASN A C 1
ATOM 3528 O O . ASN A 1 456 ? 50.51367 -10.19555 3.25787 1.000 113.90576 456 ASN A O 1
ATOM 3533 N N . HIS A 1 457 ? 51.45644 -10.05214 5.32810 1.000 101.96751 457 HIS A N 1
ATOM 3534 C CA . HIS A 1 457 ? 50.65709 -8.97927 5.93944 1.000 93.82145 457 HIS A CA 1
ATOM 3535 C C . HIS A 1 457 ? 49.34333 -9.48749 6.52457 1.000 88.04232 457 HIS A C 1
ATOM 3536 O O . HIS A 1 457 ? 49.01814 -9.15835 7.66475 1.000 82.97287 457 HIS A O 1
ATOM 3544 N N . MET B 1 1 ? 45.81582 -22.48396 54.44690 1.000 70.37811 1 MET B N 1
ATOM 3545 C CA . MET B 1 1 ? 45.78951 -21.46255 53.40702 1.000 66.74936 1 MET B CA 1
ATOM 3546 C C . MET B 1 1 ? 45.41141 -20.10530 53.99476 1.000 57.81542 1 MET B C 1
ATOM 3547 O O . MET B 1 1 ? 44.36665 -19.96271 54.62765 1.000 62.04062 1 MET B O 1
ATOM 3552 N N . ASP B 1 2 ? 46.25862 -19.10134 53.78159 1.000 47.15146 2 ASP B N 1
ATOM 3553 C CA . ASP B 1 2 ? 46.03406 -17.80168 54.40262 1.000 47.22048 2 ASP B CA 1
ATOM 3554 C C . ASP B 1 2 ? 45.07110 -16.92924 53.60403 1.000 36.83370 2 ASP B C 1
ATOM 3555 O O . ASP B 1 2 ? 44.29599 -16.16615 54.19609 1.000 41.53009 2 ASP B O 1
ATOM 3560 N N . HIS B 1 3 ? 45.11379 -17.01542 52.27743 1.000 35.58809 3 HIS B N 1
ATOM 3561 C CA . HIS B 1 3 ? 44.24776 -16.23536 51.40340 1.000 32.99155 3 HIS B CA 1
ATOM 3562 C C . HIS B 1 3 ? 43.70535 -17.13438 50.30515 1.000 32.28905 3 HIS B C 1
ATOM 3563 O O . HIS B 1 3 ? 44.38601 -18.05459 49.84875 1.000 34.62305 3 HIS B O 1
ATOM 3570 N N . LEU B 1 4 ? 42.47628 -16.84811 49.86432 1.000 23.97082 4 LEU B N 1
ATOM 3571 C CA . LEU B 1 4 ? 41.88330 -17.60279 48.76611 1.000 20.08978 4 LEU B CA 1
ATOM 3572 C C . LEU B 1 4 ? 41.99382 -16.78862 47.49352 1.000 20.13818 4 LEU B C 1
ATOM 3573 O O . LEU B 1 4 ? 41.38397 -15.70829 47.41491 1.000 23.49621 4 LEU B O 1
ATOM 3578 N N . PRO B 1 5 ? 42.73128 -17.24125 46.48663 1.000 23.24334 5 PRO B N 1
ATOM 3579 C CA . PRO B 1 5 ? 42.77903 -16.49132 45.22602 1.000 21.66410 5 PRO B CA 1
ATOM 3580 C C . PRO B 1 5 ? 41.49056 -16.69748 44.44486 1.000 25.65586 5 PRO B C 1
ATOM 3581 O O . PRO B 1 5 ? 41.01958 -17.82476 44.28561 1.000 23.83625 5 PRO B O 1
ATOM 3585 N N . ILE B 1 6 ? 40.91469 -15.60087 43.96915 1.000 19.59752 6 ILE B N 1
ATOM 3586 C CA . ILE B 1 6 ? 39.78078 -15.66412 43.05060 1.000 21.55335 6 ILE B CA 1
ATOM 3587 C C . ILE B 1 6 ? 40.06984 -14.69905 41.90966 1.000 24.05255 6 ILE B C 1
ATOM 3588 O O . ILE B 1 6 ? 40.84145 -13.74679 42.06508 1.000 24.67892 6 ILE B O 1
ATOM 3593 N N . PHE B 1 7 ? 39.46868 -14.96778 40.74783 1.000 20.19067 7 PHE B N 1
ATOM 3594 C CA . PHE B 1 7 ? 39.66598 -14.15571 39.54956 1.000 24.00770 7 PHE B CA 1
ATOM 3595 C C . PHE B 1 7 ? 38.34420 -13.42219 39.29872 1.000 21.95415 7 PHE B C 1
ATOM 3596 O O . PHE B 1 7 ? 37.39017 -14.02085 38.80723 1.000 22.51473 7 PHE B O 1
ATOM 3604 N N . CYS B 1 8 ? 38.30563 -12.13201 39.62468 1.000 22.37490 8 CYS B N 1
ATOM 3605 C CA . CYS B 1 8 ? 37.08188 -11.34688 39.58662 1.000 23.36033 8 CYS B CA 1
ATOM 3606 C C . CYS B 1 8 ? 36.76190 -10.83116 38.19359 1.000 27.05019 8 CYS B C 1
ATOM 3607 O O . CYS B 1 8 ? 37.63324 -10.32984 37.48019 1.000 24.56274 8 CYS B O 1
ATOM 3610 N N . GLN B 1 9 ? 35.48763 -10.86454 37.85034 1.000 23.74330 9 GLN B N 1
ATOM 3611 C CA . GLN B 1 9 ? 35.00489 -10.20978 36.64221 1.000 24.75453 9 GLN B CA 1
ATOM 3612 C C . GLN B 1 9 ? 34.58363 -8.79102 37.01558 1.000 28.72065 9 GLN B C 1
ATOM 3613 O O . GLN B 1 9 ? 33.56707 -8.59592 37.69177 1.000 26.43091 9 GLN B O 1
ATOM 3619 N N . LEU B 1 10 ? 35.35735 -7.79835 36.58021 1.000 28.05029 10 LEU B N 1
ATOM 3620 C CA . LEU B 1 10 ? 35.12485 -6.41251 36.97836 1.000 30.38102 10 LEU B CA 1
ATOM 3621 C C . LEU B 1 10 ? 34.51778 -5.54753 35.88663 1.000 28.84430 10 LEU B C 1
ATOM 3622 O O . LEU B 1 10 ? 34.26363 -4.36385 36.13423 1.000 27.86968 10 LEU B O 1
ATOM 3627 N N A ARG B 1 11 ? 34.29140 -6.08150 34.68997 0.491 30.62701 11 ARG B N 1
ATOM 3628 N N B ARG B 1 11 ? 34.25978 -6.10334 34.70236 0.509 30.59553 11 ARG B N 1
ATOM 3629 C CA A ARG B 1 11 ? 33.86905 -5.22596 33.58853 0.491 35.84438 11 ARG B CA 1
ATOM 3630 C CA B ARG B 1 11 ? 33.73574 -5.31754 33.59060 0.509 35.83952 11 ARG B CA 1
ATOM 3631 C C A ARG B 1 11 ? 32.53469 -4.56486 33.91468 0.491 31.51883 11 ARG B C 1
ATOM 3632 C C B ARG B 1 11 ? 32.48631 -4.56046 34.00908 0.509 32.38232 11 ARG B C 1
ATOM 3633 O O A ARG B 1 11 ? 31.54749 -5.23716 34.23304 0.491 33.49587 11 ARG B O 1
ATOM 3634 O O B ARG B 1 11 ? 31.50341 -5.15884 34.46171 0.509 27.22064 11 ARG B O 1
ATOM 3649 N N . ASP B 1 12 ? 32.54332 -3.23300 33.89730 1.000 33.74083 12 ASP B N 1
ATOM 3650 C CA . ASP B 1 12 ? 31.40842 -2.36994 34.22474 1.000 33.60214 12 ASP B CA 1
ATOM 3651 C C . ASP B 1 12 ? 30.93395 -2.49496 35.67835 1.000 35.04646 12 ASP B C 1
ATOM 3652 O O . ASP B 1 12 ? 29.82825 -2.06680 35.99321 1.000 37.39448 12 ASP B O 1
ATOM 3657 N N . ARG B 1 13 ? 31.73552 -3.03247 36.60154 1.000 30.11617 13 ARG B N 1
ATOM 3658 C CA . ARG B 1 13 ? 31.36502 -3.04232 38.01753 1.000 28.41383 13 ARG B CA 1
ATOM 3659 C C . ARG B 1 13 ? 31.99576 -1.86015 38.74627 1.000 25.45908 13 ARG B C 1
ATOM 3660 O O . ARG B 1 13 ? 33.16606 -1.54027 38.53145 1.000 27.90186 13 ARG B O 1
ATOM 3668 N N . ASP B 1 14 ? 31.20506 -1.22667 39.61237 1.000 25.74194 14 ASP B N 1
ATOM 3669 C CA . ASP B 1 14 ? 31.66788 -0.05786 40.35665 1.000 26.47508 14 ASP B CA 1
ATOM 3670 C C . ASP B 1 14 ? 32.77487 -0.45911 41.31632 1.000 29.46857 14 ASP B C 1
ATOM 3671 O O . ASP B 1 14 ? 32.59340 -1.37786 42.11890 1.000 25.38926 14 ASP B O 1
ATOM 3676 N N . CYS B 1 15 ? 33.91814 0.22561 41.22389 1.000 24.62845 15 CYS B N 1
ATOM 3677 C CA . CYS B 1 15 ? 35.04962 0.08237 42.13557 1.000 22.60940 15 CYS B CA 1
ATOM 3678 C C . CYS B 1 15 ? 35.53630 1.46797 42.52869 1.000 28.31831 15 CYS B C 1
ATOM 3679 O O . CYS B 1 15 ? 35.37650 2.43339 41.77914 1.000 27.61968 15 CYS B O 1
ATOM 3682 N N . LEU B 1 16 ? 36.16859 1.54620 43.69685 1.000 22.58040 16 LEU B N 1
ATOM 3683 C CA . LEU B 1 16 ? 36.58337 2.82460 44.26624 1.000 23.59937 16 LEU B CA 1
ATOM 3684 C C . LEU B 1 16 ? 38.04379 2.76331 44.66184 1.000 26.48139 16 LEU B C 1
ATOM 3685 O O . LEU B 1 16 ? 38.46627 1.83259 45.35051 1.000 24.92706 16 LEU B O 1
ATOM 3690 N N . ILE B 1 17 ? 38.80745 3.76737 44.24391 1.000 22.76140 17 ILE B N 1
ATOM 3691 C CA . ILE B 1 17 ? 40.15281 3.99395 44.73892 1.000 22.56881 17 ILE B CA 1
ATOM 3692 C C . ILE B 1 17 ? 40.12471 5.29284 45.52096 1.000 27.83751 17 ILE B C 1
ATOM 3693 O O . ILE B 1 17 ? 39.54309 6.28209 45.06368 1.000 23.90862 17 ILE B O 1
ATOM 3698 N N . VAL B 1 18 ? 40.71921 5.28392 46.70251 1.000 23.12477 18 VAL B N 1
ATOM 3699 C CA . VAL B 1 18 ? 40.90254 6.50083 47.48808 1.000 26.58631 18 VAL B CA 1
ATOM 3700 C C . VAL B 1 18 ? 42.38740 6.84673 47.44044 1.000 26.11455 18 VAL B C 1
ATOM 3701 O O . VAL B 1 18 ? 43.23107 6.02757 47.82040 1.000 25.14765 18 VAL B O 1
ATOM 3705 N N . GLY B 1 19 ? 42.70879 8.04678 46.96149 1.000 28.51141 19 GLY B N 1
ATOM 3706 C CA . GLY B 1 19 ? 44.08552 8.45752 46.73219 1.000 26.52630 19 GLY B CA 1
ATOM 3707 C C . GLY B 1 19 ? 44.24163 8.93887 45.30194 1.000 30.13751 19 GLY B C 1
ATOM 3708 O O . GLY B 1 19 ? 43.55426 8.48076 44.38460 1.000 27.56370 19 GLY B O 1
ATOM 3709 N N . GLY B 1 20 ? 45.16573 9.87102 45.10753 1.000 28.13659 20 GLY B N 1
ATOM 3710 C CA . GLY B 1 20 ? 45.31779 10.49632 43.80973 1.000 33.05821 20 GLY B CA 1
ATOM 3711 C C . GLY B 1 20 ? 46.75228 10.71010 43.37070 1.000 34.73730 20 GLY B C 1
ATOM 3712 O O . GLY B 1 20 ? 47.00104 11.50893 42.46155 1.000 32.29551 20 GLY B O 1
ATOM 3713 N N . GLY B 1 21 ? 47.69845 9.99844 43.99047 1.000 26.29538 21 GLY B N 1
ATOM 3714 C CA . GLY B 1 21 ? 49.10230 10.10344 43.65654 1.000 30.63071 21 GLY B CA 1
ATOM 3715 C C . GLY B 1 21 ? 49.58763 8.94474 42.80606 1.000 30.21557 21 GLY B C 1
ATOM 3716 O O . GLY B 1 21 ? 48.80628 8.23147 42.17046 1.000 30.33185 21 GLY B O 1
ATOM 3717 N N . ASP B 1 22 ? 50.90813 8.74660 42.80439 1.000 31.43992 22 ASP B N 1
ATOM 3718 C CA . ASP B 1 22 ? 51.49371 7.73246 41.92980 1.000 32.54456 22 ASP B CA 1
ATOM 3719 C C . ASP B 1 22 ? 51.00426 6.33827 42.28508 1.000 25.70330 22 ASP B C 1
ATOM 3720 O O . ASP B 1 22 ? 50.74050 5.52239 41.39400 1.000 30.27683 22 ASP B O 1
ATOM 3725 N N . VAL B 1 23 ? 50.88118 6.03610 43.57807 1.000 27.95576 23 VAL B N 1
ATOM 3726 C CA . VAL B 1 23 ? 50.43131 4.70028 43.97987 1.000 32.43175 23 VAL B CA 1
ATOM 3727 C C . VAL B 1 23 ? 49.01458 4.45245 43.49340 1.000 31.55169 23 VAL B C 1
ATOM 3728 O O . VAL B 1 23 ? 48.70825 3.40049 42.91845 1.000 29.89798 23 VAL B O 1
ATOM 3732 N N . ALA B 1 24 ? 48.12710 5.42655 43.70224 1.000 23.43249 24 ALA B N 1
ATOM 3733 C CA . ALA B 1 24 ? 46.75678 5.27069 43.22419 1.000 23.15981 24 ALA B CA 1
ATOM 3734 C C . ALA B 1 24 ? 46.70798 5.15143 41.70450 1.000 30.40096 24 ALA B C 1
ATOM 3735 O O . ALA B 1 24 ? 45.87668 4.41398 41.16066 1.000 27.03873 24 ALA B O 1
ATOM 3737 N N . GLU B 1 25 ? 47.59412 5.86006 41.00209 1.000 25.03192 25 GLU B N 1
ATOM 3738 C CA . GLU B 1 25 ? 47.58814 5.81099 39.53947 1.000 29.50774 25 GLU B CA 1
ATOM 3739 C C . GLU B 1 25 ? 47.89102 4.40313 39.03677 1.000 30.03657 25 GLU B C 1
ATOM 3740 O O . GLU B 1 25 ? 47.27065 3.93016 38.06925 1.000 27.22806 25 GLU B O 1
ATOM 3746 N N . ARG B 1 26 ? 48.84277 3.71662 39.68584 1.000 25.00196 26 ARG B N 1
ATOM 3747 C CA . ARG B 1 26 ? 49.19772 2.35540 39.27466 1.000 32.08053 26 ARG B CA 1
ATOM 3748 C C . ARG B 1 26 ? 48.04038 1.39073 39.48382 1.000 31.55950 26 ARG B C 1
ATOM 3749 O O . ARG B 1 26 ? 47.78122 0.52472 38.63503 1.000 28.99420 26 ARG B O 1
ATOM 3757 N N . LYS B 1 27 ? 47.34323 1.51462 40.61681 1.000 22.70757 27 LYS B N 1
ATOM 3758 C CA . LYS B 1 27 ? 46.17226 0.68613 40.86684 1.000 27.12131 27 LYS B CA 1
ATOM 3759 C C . LYS B 1 27 ? 45.04674 1.02131 39.89977 1.000 27.31574 27 LYS B C 1
ATOM 3760 O O . LYS B 1 27 ? 44.31432 0.13118 39.46950 1.000 26.70854 27 LYS B O 1
ATOM 3766 N N . ALA B 1 28 ? 44.87110 2.30533 39.57911 1.000 26.13979 28 ALA B N 1
ATOM 3767 C CA . ALA B 1 28 ? 43.82381 2.69207 38.63729 1.000 23.91960 28 ALA B CA 1
ATOM 3768 C C . ALA B 1 28 ? 44.09328 2.12807 37.24700 1.000 23.08117 28 ALA B C 1
ATOM 3769 O O . ALA B 1 28 ? 43.16587 1.66466 36.56400 1.000 26.80180 28 ALA B O 1
ATOM 3771 N N . ARG B 1 29 ? 45.34688 2.17773 36.79692 1.000 25.78749 29 ARG B N 1
ATOM 3772 C CA . ARG B 1 29 ? 45.64971 1.62566 35.48257 1.000 30.43481 29 ARG B CA 1
ATOM 3773 C C . ARG B 1 29 ? 45.30756 0.14219 35.43503 1.000 32.61157 29 ARG B C 1
ATOM 3774 O O . ARG B 1 29 ? 44.79052 -0.35636 34.42781 1.000 31.63964 29 ARG B O 1
ATOM 3782 N N . LEU B 1 30 ? 45.56121 -0.56712 36.53373 1.000 26.86748 30 LEU B N 1
ATOM 3783 C CA . LEU B 1 30 ? 45.25304 -1.99400 36.60783 1.000 31.68465 30 LEU B CA 1
ATOM 3784 C C . LEU B 1 30 ? 43.74991 -2.23735 36.55491 1.000 30.59287 30 LEU B C 1
ATOM 3785 O O . LEU B 1 30 ? 43.27300 -3.11089 35.81262 1.000 31.25302 30 LEU B O 1
ATOM 3790 N N . LEU B 1 31 ? 42.97912 -1.47010 37.33505 1.000 26.48482 31 LEU B N 1
ATOM 3791 C CA . LEU B 1 31 ? 41.53130 -1.68019 37.36032 1.000 28.32513 31 LEU B CA 1
ATOM 3792 C C . LEU B 1 31 ? 40.88031 -1.24414 36.05291 1.000 29.52016 31 LEU B C 1
ATOM 3793 O O . LEU B 1 31 ? 39.88459 -1.84084 35.63412 1.000 26.72988 31 LEU B O 1
ATOM 3798 N N . LEU B 1 32 ? 41.42524 -0.21410 35.39724 1.000 24.93956 32 LEU B N 1
ATOM 3799 C CA . LEU B 1 32 ? 40.93419 0.15084 34.07118 1.000 27.81186 32 LEU B CA 1
ATOM 3800 C C . LEU B 1 32 ? 41.18707 -0.97124 33.06607 1.000 31.00626 32 LEU B C 1
ATOM 3801 O O . LEU B 1 32 ? 40.31548 -1.27777 32.24440 1.000 35.59423 32 LEU B O 1
ATOM 3806 N N . GLU B 1 33 ? 42.36589 -1.59860 33.12021 1.000 31.34698 33 GLU B N 1
ATOM 3807 C CA . GLU B 1 33 ? 42.65458 -2.72884 32.23464 1.000 29.47738 33 GLU B CA 1
ATOM 3808 C C . GLU B 1 33 ? 41.66485 -3.86524 32.41975 1.000 34.49413 33 GLU B C 1
ATOM 3809 O O . GLU B 1 33 ? 41.36893 -4.58640 31.46376 1.000 34.50693 33 GLU B O 1
ATOM 3815 N N . ALA B 1 34 ? 41.17426 -4.06646 33.64184 1.000 28.66152 34 ALA B N 1
ATOM 3816 C CA . ALA B 1 34 ? 40.15210 -5.06406 33.92375 1.000 26.65972 34 ALA B CA 1
ATOM 3817 C C . ALA B 1 34 ? 38.73463 -4.59252 33.62442 1.000 32.82352 34 ALA B C 1
ATOM 3818 O O . ALA B 1 34 ? 37.78512 -5.33588 33.89914 1.000 31.23810 34 ALA B O 1
ATOM 3820 N N . GLY B 1 35 ? 38.55181 -3.38286 33.09566 1.000 28.89639 35 GLY B N 1
ATOM 3821 C CA . GLY B 1 35 ? 37.24108 -2.92992 32.68480 1.000 33.22300 35 GLY B CA 1
ATOM 3822 C C . GLY B 1 35 ? 36.36691 -2.33673 33.76815 1.000 29.73802 35 GLY B C 1
ATOM 3823 O O . GLY B 1 35 ? 35.18689 -2.07842 33.50627 1.000 30.63593 35 GLY B O 1
ATOM 3824 N N . ALA B 1 36 ? 36.90509 -2.08402 34.96316 1.000 26.39876 36 ALA B N 1
ATOM 3825 C CA . ALA B 1 36 ? 36.08199 -1.60527 36.06619 1.000 24.03181 36 ALA B CA 1
ATOM 3826 C C . ALA B 1 36 ? 35.46680 -0.24670 35.74214 1.000 28.47795 36 ALA B C 1
ATOM 3827 O O . ALA B 1 36 ? 36.05571 0.57431 35.03373 1.000 30.22302 36 ALA B O 1
ATOM 3829 N N . ARG B 1 37 ? 34.27260 -0.01012 36.27652 1.000 26.69508 37 ARG B N 1
ATOM 3830 C CA . ARG B 1 37 ? 33.67821 1.33069 36.26923 1.000 30.34727 37 ARG B CA 1
ATOM 3831 C C . ARG B 1 37 ? 34.24382 2.06193 37.47996 1.000 32.00955 37 ARG B C 1
ATOM 3832 O O . ARG B 1 37 ? 33.77761 1.87507 38.60401 1.000 32.03739 37 ARG B O 1
ATOM 3840 N N . LEU B 1 38 ? 35.26437 2.89091 37.26154 1.000 29.47027 38 LEU B N 1
ATOM 3841 C CA . LEU B 1 38 ? 36.14018 3.34103 38.33424 1.000 26.47149 38 LEU B CA 1
ATOM 3842 C C . LEU B 1 38 ? 35.80609 4.76410 38.76359 1.000 35.56529 38 LEU B C 1
ATOM 3843 O O . LEU B 1 38 ? 35.62515 5.64865 37.91869 1.000 32.01277 38 LEU B O 1
ATOM 3848 N N . THR B 1 39 ? 35.70779 4.96824 40.07909 1.000 28.16442 39 THR B N 1
ATOM 3849 C CA . THR B 1 39 ? 35.67259 6.28716 40.69740 1.000 29.54987 39 THR B CA 1
ATOM 3850 C C . THR B 1 39 ? 36.93577 6.43402 41.53080 1.000 29.41430 39 THR B C 1
ATOM 3851 O O . THR B 1 39 ? 37.38896 5.47341 42.16178 1.000 25.54182 39 THR B O 1
ATOM 3855 N N . VAL B 1 40 ? 37.53630 7.61507 41.49020 1.000 25.65759 40 VAL B N 1
ATOM 3856 C CA . VAL B 1 40 ? 38.72921 7.90218 42.26902 1.000 25.37826 40 VAL B CA 1
ATOM 3857 C C . VAL B 1 40 ? 38.41887 9.12424 43.11062 1.000 29.35283 40 VAL B C 1
ATOM 3858 O O . VAL B 1 40 ? 37.96437 10.14297 42.57992 1.000 28.89221 40 VAL B O 1
ATOM 3862 N N . ASN B 1 41 ? 38.65530 9.01732 44.41342 1.000 25.87092 41 ASN B N 1
ATOM 3863 C CA . ASN B 1 41 ? 38.30823 10.05537 45.37724 1.000 26.59741 41 ASN B CA 1
ATOM 3864 C C . ASN B 1 41 ? 39.58494 10.46496 46.09504 1.000 29.86401 41 ASN B C 1
ATOM 3865 O O . ASN B 1 41 ? 40.26717 9.61578 46.66844 1.000 28.24215 41 ASN B O 1
ATOM 3870 N N . ALA B 1 42 ? 39.93720 11.75687 46.03291 1.000 27.47054 42 ALA B N 1
ATOM 3871 C CA . ALA B 1 42 ? 41.21025 12.18246 46.59755 1.000 27.60153 42 ALA B CA 1
ATOM 3872 C C . ALA B 1 42 ? 41.16558 13.67859 46.83959 1.000 28.80041 42 ALA B C 1
ATOM 3873 O O . ALA B 1 42 ? 40.38188 14.39536 46.21758 1.000 29.52742 42 ALA B O 1
ATOM 3875 N N . LEU B 1 43 ? 42.02334 14.13731 47.75003 1.000 29.41990 43 LEU B N 1
ATOM 3876 C CA . LEU B 1 43 ? 42.09189 15.57412 48.01587 1.000 30.33800 43 LEU B CA 1
ATOM 3877 C C . LEU B 1 43 ? 42.68302 16.32566 46.83263 1.000 37.76839 43 LEU B C 1
ATOM 3878 O O . LEU B 1 43 ? 42.32387 17.48093 46.59244 1.000 34.03764 43 LEU B O 1
ATOM 3883 N N . THR B 1 44 ? 43.57996 15.68895 46.08382 1.000 30.44407 44 THR B N 1
ATOM 3884 C CA . THR B 1 44 ? 44.14752 16.26389 44.87243 1.000 33.54649 44 THR B CA 1
ATOM 3885 C C . THR B 1 44 ? 44.53324 15.11263 43.95123 1.000 33.18769 44 THR B C 1
ATOM 3886 O O . THR B 1 44 ? 44.70961 13.97655 44.39643 1.000 31.89272 44 THR B O 1
ATOM 3890 N N . PHE B 1 45 ? 44.64973 15.40370 42.65543 1.000 30.55978 45 PHE B N 1
ATOM 3891 C CA . PHE B 1 45 ? 44.95952 14.37460 41.66442 1.000 31.79026 45 PHE B CA 1
ATOM 3892 C C . PHE B 1 45 ? 46.16889 14.77181 40.82819 1.000 36.92012 45 PHE B C 1
ATOM 3893 O O . PHE B 1 45 ? 46.28623 15.92423 40.40460 1.000 33.87967 45 PHE B O 1
ATOM 3901 N N . ILE B 1 46 ? 47.04220 13.80811 40.54654 1.000 32.79829 46 ILE B N 1
ATOM 3902 C CA . ILE B 1 46 ? 48.14774 14.05284 39.61750 1.000 35.87202 46 ILE B CA 1
ATOM 3903 C C . ILE B 1 46 ? 47.59299 14.06867 38.19198 1.000 40.96741 46 ILE B C 1
ATOM 3904 O O . ILE B 1 46 ? 46.50801 13.51570 37.95050 1.000 35.19958 46 ILE B O 1
ATOM 3909 N N . PRO B 1 47 ? 48.30110 14.66319 37.21837 1.000 36.19713 47 PRO B N 1
ATOM 3910 C CA . PRO B 1 47 ? 47.66701 14.94535 35.91016 1.000 39.81448 47 PRO B CA 1
ATOM 3911 C C . PRO B 1 47 ? 47.11763 13.73932 35.15666 1.000 38.26302 47 PRO B C 1
ATOM 3912 O O . PRO B 1 47 ? 46.09977 13.88673 34.46520 1.000 40.79196 47 PRO B O 1
ATOM 3916 N N . GLN B 1 48 ? 47.74617 12.56144 35.24709 1.000 39.48069 48 GLN B N 1
ATOM 3917 C CA . GLN B 1 48 ? 47.21771 11.39535 34.53590 1.000 35.07763 48 GLN B CA 1
ATOM 3918 C C . GLN B 1 48 ? 45.75562 11.12802 34.87475 1.000 34.58934 48 GLN B C 1
ATOM 3919 O O . GLN B 1 48 ? 45.00263 10.62802 34.03217 1.000 34.07357 48 GLN B O 1
ATOM 3925 N N . PHE B 1 49 ? 45.32173 11.46372 36.09207 1.000 36.67453 49 PHE B N 1
ATOM 3926 C CA . PHE B 1 49 ? 43.92072 11.23816 36.43563 1.000 31.42734 49 PHE B CA 1
ATOM 3927 C C . PHE B 1 49 ? 43.00591 12.19026 35.67224 1.000 35.43210 49 PHE B C 1
ATOM 3928 O O . PHE B 1 49 ? 41.91813 11.79642 35.23793 1.000 34.67174 49 PHE B O 1
ATOM 3936 N N . THR B 1 50 ? 43.41646 13.45218 35.50260 1.000 39.96457 50 THR B N 1
ATOM 3937 C CA . THR B 1 50 ? 42.57281 14.36045 34.73083 1.000 38.69837 50 THR B CA 1
ATOM 3938 C C . THR B 1 50 ? 42.57582 13.99382 33.25419 1.000 44.65874 50 THR B C 1
ATOM 3939 O O . THR B 1 50 ? 41.54808 14.14678 32.58265 1.000 46.08434 50 THR B O 1
ATOM 3943 N N . VAL B 1 51 ? 43.69965 13.49072 32.73517 1.000 39.61292 51 VAL B N 1
ATOM 3944 C CA . VAL B 1 51 ? 43.70746 12.97225 31.36633 1.000 44.62136 51 VAL B CA 1
ATOM 3945 C C . VAL B 1 51 ? 42.65398 11.88050 31.21541 1.000 47.33375 51 VAL B C 1
ATOM 3946 O O . VAL B 1 51 ? 41.76960 11.95976 30.35505 1.000 42.88145 51 VAL B O 1
ATOM 3950 N N . TRP B 1 52 ? 42.72614 10.85063 32.06949 1.000 41.05450 52 TRP B N 1
ATOM 3951 C CA . TRP B 1 52 ? 41.73536 9.77875 32.03187 1.000 32.67831 52 TRP B CA 1
ATOM 3952 C C . TRP B 1 52 ? 40.31624 10.31619 32.18591 1.000 36.58051 52 TRP B C 1
ATOM 3953 O O . TRP B 1 52 ? 39.39062 9.85275 31.50982 1.000 44.23758 52 TRP B O 1
ATOM 3964 N N . ALA B 1 53 ? 40.11444 11.26612 33.09842 1.000 30.41524 53 ALA B N 1
ATOM 3965 C CA . ALA B 1 53 ? 38.77342 11.79112 33.31921 1.000 35.95058 53 ALA B CA 1
ATOM 3966 C C . ALA B 1 53 ? 38.24716 12.48638 32.06661 1.000 43.92926 53 ALA B C 1
ATOM 3967 O O . ALA B 1 53 ? 37.09861 12.27351 31.65789 1.000 46.76149 53 ALA B O 1
ATOM 3969 N N . ASN B 1 54 ? 39.08103 13.32326 31.44225 1.000 43.81239 54 ASN B N 1
ATOM 3970 C CA . ASN B 1 54 ? 38.65787 14.03278 30.23744 1.000 48.50861 54 ASN B CA 1
ATOM 3971 C C . ASN B 1 54 ? 38.40439 13.07136 29.08559 1.000 50.12603 54 ASN B C 1
ATOM 3972 O O . ASN B 1 54 ? 37.54880 13.33538 28.23402 1.000 54.73228 54 ASN B O 1
ATOM 3977 N N . GLU B 1 55 ? 39.14557 11.96699 29.03101 1.000 47.22819 55 GLU B N 1
ATOM 3978 C CA . GLU B 1 55 ? 38.88973 10.90747 28.06481 1.000 49.69380 55 GLU B CA 1
ATOM 3979 C C . GLU B 1 55 ? 37.69147 10.04893 28.44737 1.000 54.81955 55 GLU B C 1
ATOM 3980 O O . GLU B 1 55 ? 37.38735 9.08774 27.73555 1.000 53.88904 55 GLU B O 1
ATOM 3986 N N . GLY B 1 56 ? 37.01842 10.36854 29.55160 1.000 53.09498 56 GLY B N 1
ATOM 3987 C CA . GLY B 1 56 ? 35.83010 9.64646 29.97084 1.000 47.64345 56 GLY B CA 1
ATOM 3988 C C . GLY B 1 56 ? 36.08152 8.22505 30.41652 1.000 45.26288 56 GLY B C 1
ATOM 3989 O O . GLY B 1 56 ? 35.17296 7.39540 30.34432 1.000 46.66197 56 GLY B O 1
ATOM 3990 N N . MET B 1 57 ? 37.28980 7.92205 30.89255 1.000 43.61619 57 MET B N 1
ATOM 3991 C CA . MET B 1 57 ? 37.64896 6.56338 31.28468 1.000 43.90474 57 MET B CA 1
ATOM 3992 C C . MET B 1 57 ? 37.37151 6.26444 32.75186 1.000 41.19444 57 MET B C 1
ATOM 3993 O O . MET B 1 57 ? 37.31356 5.08812 33.13257 1.000 36.53634 57 MET B O 1
ATOM 3998 N N . LEU B 1 58 ? 37.19612 7.29153 33.57586 1.000 40.22264 58 LEU B N 1
ATOM 3999 C CA . LEU B 1 58 ? 36.85601 7.11875 34.98358 1.000 36.97923 58 LEU B CA 1
ATOM 4000 C C . LEU B 1 58 ? 36.16084 8.38846 35.46026 1.000 39.68259 58 LEU B C 1
ATOM 4001 O O . LEU B 1 58 ? 35.98170 9.35170 34.70535 1.000 36.39005 58 LEU B O 1
ATOM 4006 N N . THR B 1 59 ? 35.77322 8.38094 36.72655 1.000 30.66290 59 THR B N 1
ATOM 4007 C CA . THR B 1 59 ? 35.13962 9.51470 37.38559 1.000 32.77843 59 THR B CA 1
ATOM 4008 C C . THR B 1 59 ? 36.01404 9.95490 38.55178 1.000 36.65859 59 THR B C 1
ATOM 4009 O O . THR B 1 59 ? 36.54041 9.11396 39.28112 1.000 30.96948 59 THR B O 1
ATOM 4013 N N . LEU B 1 60 ? 36.18744 11.27186 38.71928 1.000 32.72221 60 LEU B N 1
ATOM 4014 C CA . LEU B 1 60 ? 36.96317 11.81649 39.82776 1.000 33.51148 60 LEU B CA 1
ATOM 4015 C C . LEU B 1 60 ? 36.04387 12.51479 40.82295 1.000 40.31776 60 LEU B C 1
ATOM 4016 O O . LEU B 1 60 ? 35.10401 13.21745 40.43285 1.000 40.69057 60 LEU B O 1
ATOM 4021 N N . VAL B 1 61 ? 36.32950 12.34048 42.10948 1.000 32.80242 61 VAL B N 1
ATOM 4022 C CA . VAL B 1 61 ? 35.62274 13.04470 43.18086 1.000 37.61702 61 VAL B CA 1
ATOM 4023 C C . VAL B 1 61 ? 36.68832 13.72670 44.03719 1.000 33.52985 61 VAL B C 1
ATOM 4024 O O . VAL B 1 61 ? 37.39551 13.07093 44.81100 1.000 29.18904 61 VAL B O 1
ATOM 4028 N N . GLU B 1 62 ? 36.82261 15.03942 43.89733 1.000 31.15878 62 GLU B N 1
ATOM 4029 C CA . GLU B 1 62 ? 37.84854 15.76695 44.62716 1.000 37.80071 62 GLU B CA 1
ATOM 4030 C C . GLU B 1 62 ? 37.30682 16.15562 45.99272 1.000 48.29938 62 GLU B C 1
ATOM 4031 O O . GLU B 1 62 ? 36.20039 16.69600 46.09606 1.000 60.02297 62 GLU B O 1
ATOM 4037 N N . GLY B 1 63 ? 38.08375 15.87827 47.03489 1.000 37.76355 63 GLY B N 1
ATOM 4038 C CA . GLY B 1 63 ? 37.67762 16.19879 48.37927 1.000 32.79513 63 GLY B CA 1
ATOM 4039 C C . GLY B 1 63 ? 37.95243 15.06557 49.33992 1.000 33.04894 63 GLY B C 1
ATOM 4040 O O . GLY B 1 63 ? 38.49617 14.01883 48.96402 1.000 30.97948 63 GLY B O 1
ATOM 4041 N N . PRO B 1 64 ? 37.58331 15.26427 50.60725 1.000 32.55580 64 PRO B N 1
ATOM 4042 C CA . PRO B 1 64 ? 37.83952 14.24764 51.63476 1.000 34.99167 64 PRO B CA 1
ATOM 4043 C C . PRO B 1 64 ? 37.06721 12.96626 51.36323 1.000 35.02765 64 PRO B C 1
ATOM 4044 O O . PRO B 1 64 ? 36.07028 12.95270 50.64081 1.000 32.74067 64 PRO B O 1
ATOM 4048 N N . PHE B 1 65 ? 37.53784 11.87787 51.97053 1.000 32.55900 65 PHE B N 1
ATOM 4049 C CA . PHE B 1 65 ? 36.92045 10.57516 51.73500 1.000 32.11552 65 PHE B CA 1
ATOM 4050 C C . PHE B 1 65 ? 35.46437 10.57967 52.17029 1.000 39.15580 65 PHE B C 1
ATOM 4051 O O . PHE B 1 65 ? 35.14454 10.91669 53.31147 1.000 38.83875 65 PHE B O 1
ATOM 4059 N N . ASP B 1 66 ? 34.59306 10.17447 51.25363 1.000 41.85339 66 ASP B N 1
ATOM 4060 C CA . ASP B 1 66 ? 33.14879 10.12725 51.45113 1.000 44.09846 66 ASP B CA 1
ATOM 4061 C C . ASP B 1 66 ? 32.74242 8.65688 51.43018 1.000 33.94380 66 ASP B C 1
ATOM 4062 O O . ASP B 1 66 ? 32.70759 8.03746 50.36335 1.000 41.26718 66 ASP B O 1
ATOM 4067 N N . GLU B 1 67 ? 32.45469 8.09679 52.60825 1.000 31.72891 67 GLU B N 1
ATOM 4068 C CA . GLU B 1 67 ? 32.14343 6.67374 52.68078 1.000 34.80387 67 GLU B CA 1
ATOM 4069 C C . GLU B 1 67 ? 30.86749 6.31538 51.92324 1.000 38.43734 67 GLU B C 1
ATOM 4070 O O . GLU B 1 67 ? 30.68104 5.14584 51.57938 1.000 35.60932 67 GLU B O 1
ATOM 4076 N N . THR B 1 68 ? 30.00135 7.28702 51.60854 1.000 30.50284 68 THR B N 1
ATOM 4077 C CA . THR B 1 68 ? 28.86595 6.95527 50.74994 1.000 36.66136 68 THR B CA 1
ATOM 4078 C C . THR B 1 68 ? 29.30135 6.60293 49.33051 1.000 38.65506 68 THR B C 1
ATOM 4079 O O . THR B 1 68 ? 28.52816 5.97428 48.59821 1.000 38.43859 68 THR B O 1
ATOM 4083 N N . LEU B 1 69 ? 30.52658 6.96792 48.93473 1.000 31.50251 69 LEU B N 1
ATOM 4084 C CA . LEU B 1 69 ? 31.05181 6.53495 47.64098 1.000 39.28908 69 LEU B CA 1
ATOM 4085 C C . LEU B 1 69 ? 31.18827 5.01858 47.54353 1.000 38.78105 69 LEU B C 1
ATOM 4086 O O . LEU B 1 69 ? 31.38396 4.49079 46.44145 1.000 40.25988 69 LEU B O 1
ATOM 4091 N N . LEU B 1 70 ? 31.13063 4.30836 48.66718 1.000 30.70084 70 LEU B N 1
ATOM 4092 C CA . LEU B 1 70 ? 31.18887 2.84879 48.63910 1.000 25.35862 70 LEU B CA 1
ATOM 4093 C C . LEU B 1 70 ? 29.82932 2.19858 48.47534 1.000 33.33315 70 LEU B C 1
ATOM 4094 O O . LEU B 1 70 ? 29.76057 0.97035 48.34584 1.000 35.57987 70 LEU B O 1
ATOM 4099 N N . ASP B 1 71 ? 28.75043 2.97851 48.47145 1.000 35.58313 71 ASP B N 1
ATOM 4100 C CA . ASP B 1 71 ? 27.42249 2.39077 48.62111 1.000 39.83413 71 ASP B CA 1
ATOM 4101 C C . ASP B 1 71 ? 27.08331 1.39048 47.52039 1.000 34.77943 71 ASP B C 1
ATOM 4102 O O . ASP B 1 71 ? 26.31826 0.44667 47.76701 1.000 37.52023 71 ASP B O 1
ATOM 4107 N N . SER B 1 72 ? 27.62419 1.56061 46.31130 1.000 32.55636 72 SER B N 1
ATOM 4108 C CA . SER B 1 72 ? 27.32093 0.63008 45.22065 1.000 41.85526 72 SER B CA 1
ATOM 4109 C C . SER B 1 72 ? 28.56572 -0.10054 44.73219 1.000 38.62932 72 SER B C 1
ATOM 4110 O O . SER B 1 72 ? 28.59408 -0.60590 43.60277 1.000 34.66761 72 SER B O 1
ATOM 4113 N N A CYS B 1 73 ? 29.55226 -0.22672 45.60831 0.415 29.16789 73 CYS B N 1
ATOM 4114 N N B CYS B 1 73 ? 29.61524 -0.14992 45.55046 0.585 27.22904 73 CYS B N 1
ATOM 4115 C CA A CYS B 1 73 ? 30.89746 -0.65869 45.27321 0.415 28.45160 73 CYS B CA 1
ATOM 4116 C CA B CYS B 1 73 ? 30.92037 -0.62372 45.11203 0.585 24.20311 73 CYS B CA 1
ATOM 4117 C C A CYS B 1 73 ? 31.07087 -2.17219 45.39439 0.415 25.84354 73 CYS B C 1
ATOM 4118 C C B CYS B 1 73 ? 31.13146 -2.10695 45.39660 0.585 25.84197 73 CYS B C 1
ATOM 4119 O O A CYS B 1 73 ? 30.47226 -2.81638 46.26114 0.415 26.74149 73 CYS B O 1
ATOM 4120 O O B CYS B 1 73 ? 30.62705 -2.65751 46.37970 0.585 26.05403 73 CYS B O 1
ATOM 4125 N N . TRP B 1 74 ? 31.92527 -2.73385 44.52803 1.000 24.44152 74 TRP B N 1
ATOM 4126 C CA . TRP B 1 74 ? 32.31564 -4.14474 44.61820 1.000 22.46306 74 TRP B CA 1
ATOM 4127 C C . TRP B 1 74 ? 33.73430 -4.35678 45.14649 1.000 22.59119 74 TRP B C 1
ATOM 4128 O O . TRP B 1 74 ? 34.03834 -5.42949 45.67247 1.000 24.14702 74 TRP B O 1
ATOM 4139 N N . LEU B 1 75 ? 34.63361 -3.39517 44.95065 1.000 21.48878 75 LEU B N 1
ATOM 4140 C CA . LEU B 1 75 ? 36.00827 -3.47422 45.42519 1.000 20.91134 75 LEU B CA 1
ATOM 4141 C C . LEU B 1 75 ? 36.45109 -2.07419 45.79745 1.000 21.11991 75 LEU B C 1
ATOM 4142 O O . LEU B 1 75 ? 36.10093 -1.11428 45.11850 1.000 24.50969 75 LEU B O 1
ATOM 4147 N N . ALA B 1 76 ? 37.28265 -1.97224 46.82434 1.000 20.90591 76 ALA B N 1
ATOM 4148 C CA . ALA B 1 76 ? 37.82442 -0.68866 47.24399 1.000 21.67627 76 ALA B CA 1
ATOM 4149 C C . ALA B 1 76 ? 39.33228 -0.81188 47.41930 1.000 22.57610 76 ALA B C 1
ATOM 4150 O O . ALA B 1 76 ? 39.84719 -1.86638 47.81363 1.000 23.35633 76 ALA B O 1
ATOM 4152 N N . ILE B 1 77 ? 40.05857 0.24808 47.08661 1.000 20.97664 77 ILE B N 1
ATOM 4153 C CA . ILE B 1 77 ? 41.49611 0.27129 47.31145 1.000 20.80120 77 ILE B CA 1
ATOM 4154 C C . ILE B 1 77 ? 41.83984 1.57868 48.01411 1.000 23.79672 77 ILE B C 1
ATOM 4155 O O . ILE B 1 77 ? 41.51565 2.65752 47.50922 1.000 26.04365 77 ILE B O 1
ATOM 4160 N N . ALA B 1 78 ? 42.49920 1.48112 49.16967 1.000 21.83388 78 ALA B N 1
ATOM 4161 C CA . ALA B 1 78 ? 42.95803 2.64186 49.92011 1.000 24.83652 78 ALA B CA 1
ATOM 4162 C C . ALA B 1 78 ? 44.41118 2.86356 49.53041 1.000 28.30122 78 ALA B C 1
ATOM 4163 O O . ALA B 1 78 ? 45.28515 2.06009 49.87189 1.000 25.03861 78 ALA B O 1
ATOM 4165 N N . ALA B 1 79 ? 44.66728 3.94504 48.80620 1.000 23.14811 79 ALA B N 1
ATOM 4166 C CA . ALA B 1 79 ? 45.96685 4.16075 48.20027 1.000 22.55897 79 ALA B CA 1
ATOM 4167 C C . ALA B 1 79 ? 46.50561 5.54238 48.55022 1.000 28.48082 79 ALA B C 1
ATOM 4168 O O . ALA B 1 79 ? 47.20312 6.15313 47.74602 1.000 31.51233 79 ALA B O 1
ATOM 4170 N N . THR B 1 80 ? 46.20059 6.04666 49.74572 1.000 28.46584 80 THR B N 1
ATOM 4171 C CA . THR B 1 80 ? 46.76159 7.31938 50.18478 1.000 28.46943 80 THR B CA 1
ATOM 4172 C C . THR B 1 80 ? 47.99037 7.08843 51.05397 1.000 35.27353 80 THR B C 1
ATOM 4173 O O . THR B 1 80 ? 48.33241 5.95270 51.40932 1.000 30.79158 80 THR B O 1
ATOM 4177 N N . ASP B 1 81 ? 48.65268 8.20966 51.39259 1.000 34.87646 81 ASP B N 1
ATOM 4178 C CA . ASP B 1 81 ? 49.79844 8.27916 52.29157 1.000 42.53016 81 ASP B CA 1
ATOM 4179 C C . ASP B 1 81 ? 49.40146 8.49926 53.74096 1.000 42.69267 81 ASP B C 1
ATOM 4180 O O . ASP B 1 81 ? 50.27733 8.74076 54.58009 1.000 39.44985 81 ASP B O 1
ATOM 4185 N N . ASP B 1 82 ? 48.11012 8.46656 54.04479 1.000 30.80645 82 ASP B N 1
ATOM 4186 C CA . ASP B 1 82 ? 47.58060 8.88295 55.33809 1.000 36.34752 82 ASP B CA 1
ATOM 4187 C C . ASP B 1 82 ? 46.99853 7.64427 56.00329 1.000 37.06908 82 ASP B C 1
ATOM 4188 O O . ASP B 1 82 ? 45.97171 7.12612 55.55177 1.000 29.76863 82 ASP B O 1
ATOM 4193 N N . ASP B 1 83 ? 47.66423 7.15889 57.05950 1.000 31.06821 83 ASP B N 1
ATOM 4194 C CA . ASP B 1 83 ? 47.18671 5.94973 57.73036 1.000 36.68699 83 ASP B CA 1
ATOM 4195 C C . ASP B 1 83 ? 45.77485 6.13394 58.25323 1.000 34.41850 83 ASP B C 1
ATOM 4196 O O . ASP B 1 83 ? 44.99204 5.17740 58.28477 1.000 32.59960 83 ASP B O 1
ATOM 4201 N N . THR B 1 84 ? 45.44022 7.35123 58.69009 1.000 31.54753 84 THR B N 1
ATOM 4202 C CA . THR B 1 84 ? 44.10697 7.61552 59.21793 1.000 29.63850 84 THR B CA 1
ATOM 4203 C C . THR B 1 84 ? 43.05556 7.52755 58.12628 1.000 29.30680 84 THR B C 1
ATOM 4204 O O . THR B 1 84 ? 41.99196 6.93454 58.33429 1.000 31.56428 84 THR B O 1
ATOM 4208 N N . VAL B 1 85 ? 43.32355 8.11827 56.95984 1.000 28.20476 85 VAL B N 1
ATOM 4209 C CA . VAL B 1 85 ? 42.36904 7.99575 55.85712 1.000 27.00690 85 VAL B CA 1
ATOM 4210 C C . VAL B 1 85 ? 42.21538 6.53550 55.44813 1.000 26.76973 85 VAL B C 1
ATOM 4211 O O . VAL B 1 85 ? 41.09360 6.05237 55.23904 1.000 26.57046 85 VAL B O 1
ATOM 4215 N N . ASN B 1 86 ? 43.33477 5.80819 55.32219 1.000 24.66985 86 ASN B N 1
ATOM 4216 C CA . ASN B 1 86 ? 43.24490 4.42236 54.84752 1.000 23.84840 86 ASN B CA 1
ATOM 4217 C C . ASN B 1 86 ? 42.45496 3.55521 55.81387 1.000 27.77216 86 ASN B C 1
ATOM 4218 O O . ASN B 1 86 ? 41.69961 2.67106 55.38883 1.000 27.36383 86 ASN B O 1
ATOM 4223 N N . GLN B 1 87 ? 42.62452 3.77545 57.12130 1.000 24.84662 87 GLN B N 1
ATOM 4224 C CA . GLN B 1 87 ? 41.84917 2.99532 58.08456 1.000 29.29402 87 GLN B CA 1
ATOM 4225 C C . GLN B 1 87 ? 40.37009 3.35236 58.03352 1.000 28.11405 87 GLN B C 1
ATOM 4226 O O . GLN B 1 87 ? 39.51573 2.48300 58.25272 1.000 27.43465 87 GLN B O 1
ATOM 4232 N N . ARG B 1 88 ? 40.04362 4.62074 57.76138 1.000 25.08521 88 ARG B N 1
ATOM 4233 C CA . ARG B 1 88 ? 38.64323 4.98484 57.57677 1.000 25.38311 88 ARG B CA 1
ATOM 4234 C C . ARG B 1 88 ? 38.05226 4.26247 56.37694 1.000 24.83389 88 ARG B C 1
ATOM 4235 O O . ARG B 1 88 ? 36.89614 3.81751 56.41926 1.000 29.26770 88 ARG B O 1
ATOM 4243 N N . VAL B 1 89 ? 38.82146 4.16955 55.28971 1.000 24.22177 89 VAL B N 1
ATOM 4244 C CA . VAL B 1 89 ? 38.34461 3.47133 54.09879 1.000 23.67783 89 VAL B CA 1
ATOM 4245 C C . VAL B 1 89 ? 38.15948 2.00234 54.40063 1.000 25.41645 89 VAL B C 1
ATOM 4246 O O . VAL B 1 89 ? 37.15394 1.39209 54.01435 1.000 23.20742 89 VAL B O 1
ATOM 4250 N N . SER B 1 90 ? 39.15985 1.41016 55.05211 1.000 22.98666 90 SER B N 1
ATOM 4251 C CA . SER B 1 90 ? 39.13251 -0.01737 55.36414 1.000 27.02688 90 SER B CA 1
ATOM 4252 C C . SER B 1 90 ? 37.95339 -0.35671 56.27441 1.000 25.75539 90 SER B C 1
ATOM 4253 O O . SER B 1 90 ? 37.28824 -1.38841 56.09917 1.000 22.88329 90 SER B O 1
ATOM 4256 N N . ASP B 1 91 ? 37.66245 0.51507 57.23943 1.000 24.40106 91 ASP B N 1
ATOM 4257 C CA . ASP B 1 91 ? 36.56519 0.25389 58.16842 1.000 29.32285 91 ASP B CA 1
ATOM 4258 C C . ASP B 1 91 ? 35.20952 0.37883 57.48622 1.000 29.20963 91 ASP B C 1
ATOM 4259 O O . ASP B 1 91 ? 34.29773 -0.41490 57.75484 1.000 28.44667 91 ASP B O 1
ATOM 4264 N N . ALA B 1 92 ? 35.05584 1.38302 56.61981 1.000 26.29286 92 ALA B N 1
ATOM 4265 C CA . ALA B 1 92 ? 33.79752 1.58014 55.91515 1.000 26.07567 92 ALA B CA 1
ATOM 4266 C C . ALA B 1 92 ? 33.53171 0.43522 54.94982 1.000 24.31681 92 ALA B C 1
ATOM 4267 O O . ALA B 1 92 ? 32.39242 -0.03129 54.82889 1.000 24.66034 92 ALA B O 1
ATOM 4269 N N . ALA B 1 93 ? 34.57349 -0.02613 54.25333 1.000 23.55992 93 ALA B N 1
ATOM 4270 C CA . ALA B 1 93 ? 34.40008 -1.14704 53.33349 1.000 23.07419 93 ALA B CA 1
ATOM 4271 C C . ALA B 1 93 ? 34.03817 -2.41672 54.08851 1.000 27.76867 93 ALA B C 1
ATOM 4272 O O . ALA B 1 93 ? 33.16922 -3.18677 53.65602 1.000 23.20618 93 ALA B O 1
ATOM 4274 N N . GLU B 1 94 ? 34.68773 -2.64910 55.22742 1.000 23.93980 94 GLU B N 1
ATOM 4275 C CA . GLU B 1 94 ? 34.40940 -3.85675 56.00594 1.000 24.99586 94 GLU B CA 1
ATOM 4276 C C . GLU B 1 94 ? 32.95961 -3.89901 56.48787 1.000 27.77699 94 GLU B C 1
ATOM 4277 O O . GLU B 1 94 ? 32.30683 -4.95070 56.43229 1.000 24.18314 94 GLU B O 1
ATOM 4283 N N . SER B 1 95 ? 32.44130 -2.76964 56.97533 1.000 25.33641 95 SER B N 1
ATOM 4284 C CA . SER B 1 95 ? 31.04832 -2.72604 57.41530 1.000 29.92401 95 SER B CA 1
ATOM 4285 C C . SER B 1 95 ? 30.07553 -3.02875 56.27612 1.000 31.27856 95 SER B C 1
ATOM 4286 O O . SER B 1 95 ? 28.96808 -3.51489 56.53397 1.000 31.02596 95 SER B O 1
ATOM 4289 N N . ARG B 1 96 ? 30.48441 -2.79761 55.02959 1.000 28.20255 96 ARG B N 1
ATOM 4290 C CA . ARG B 1 96 ? 29.67239 -3.04046 53.84481 1.000 26.57014 96 ARG B CA 1
ATOM 4291 C C . ARG B 1 96 ? 29.97925 -4.37647 53.16318 1.000 25.62059 96 ARG B C 1
ATOM 4292 O O . ARG B 1 96 ? 29.40406 -4.65764 52.10138 1.000 24.66404 96 ARG B O 1
ATOM 4300 N N . ARG B 1 97 ? 30.85603 -5.19965 53.74743 1.000 24.08934 97 ARG B N 1
ATOM 4301 C CA . ARG B 1 97 ? 31.30017 -6.47044 53.15469 1.000 23.55950 97 ARG B CA 1
ATOM 4302 C C . ARG B 1 97 ? 31.86026 -6.26583 51.74570 1.000 25.59638 97 ARG B C 1
ATOM 4303 O O . ARG B 1 97 ? 31.60587 -7.04911 50.82614 1.000 24.04014 97 ARG B O 1
ATOM 4311 N N . ILE B 1 98 ? 32.64838 -5.20743 51.57771 1.000 22.75284 98 ILE B N 1
ATOM 4312 C CA . ILE B 1 98 ? 33.32793 -4.91324 50.32138 1.000 22.13818 98 ILE B CA 1
ATOM 4313 C C . ILE B 1 98 ? 34.79857 -5.28622 50.47042 1.000 21.46709 98 ILE B C 1
ATOM 4314 O O . ILE B 1 98 ? 35.49419 -4.73443 51.32843 1.000 21.74882 98 ILE B O 1
ATOM 4319 N N . PHE B 1 99 ? 35.29665 -6.18147 49.61642 1.000 21.01567 99 PHE B N 1
ATOM 4320 C CA . PHE B 1 99 ? 36.71185 -6.51414 49.68625 1.000 20.49188 99 PHE B CA 1
ATOM 4321 C C . PHE B 1 99 ? 37.54861 -5.26406 49.46403 1.000 20.37037 99 PHE B C 1
ATOM 4322 O O . PHE B 1 99 ? 37.25934 -4.45281 48.58090 1.000 20.47274 99 PHE B O 1
ATOM 4330 N N . CYS B 1 100 ? 38.56652 -5.09787 50.29758 1.000 20.27788 100 CYS B N 1
ATOM 4331 C CA . CYS B 1 100 ? 39.31768 -3.85215 50.35078 1.000 20.49768 100 CYS B CA 1
ATOM 4332 C C . CYS B 1 100 ? 40.80263 -4.16121 50.50575 1.000 22.63462 100 CYS B C 1
ATOM 4333 O O . CYS B 1 100 ? 41.18128 -5.05461 51.26824 1.000 24.11981 100 CYS B O 1
ATOM 4336 N N . ASN B 1 101 ? 41.63703 -3.44316 49.76187 1.000 20.73955 101 ASN B N 1
ATOM 4337 C CA . ASN B 1 101 ? 43.08750 -3.56557 49.84983 1.000 20.15230 101 ASN B CA 1
ATOM 4338 C C . ASN B 1 101 ? 43.63198 -2.23339 50.32939 1.000 24.04930 101 ASN B C 1
ATOM 4339 O O . ASN B 1 101 ? 43.24412 -1.18956 49.80606 1.000 22.32707 101 ASN B O 1
ATOM 4344 N N . VAL B 1 102 ? 44.52227 -2.26659 51.31425 1.000 22.95778 102 VAL B N 1
ATOM 4345 C CA . VAL B 1 102 ? 45.28928 -1.08357 51.70386 1.000 21.01891 102 VAL B CA 1
ATOM 4346 C C . VAL B 1 102 ? 46.69374 -1.25034 51.14700 1.000 29.07832 102 VAL B C 1
ATOM 4347 O O . VAL B 1 102 ? 47.44223 -2.12728 51.59516 1.000 29.28906 102 VAL B O 1
ATOM 4351 N N . VAL B 1 103 ? 47.07755 -0.38709 50.20175 1.000 23.31726 103 VAL B N 1
ATOM 4352 C CA . VAL B 1 103 ? 48.30451 -0.64638 49.44639 1.000 24.73380 103 VAL B CA 1
ATOM 4353 C C . VAL B 1 103 ? 49.50931 -0.75484 50.37843 1.000 35.77988 103 VAL B C 1
ATOM 4354 O O . VAL B 1 103 ? 50.32548 -1.67417 50.25203 1.000 36.33322 103 VAL B O 1
ATOM 4358 N N . ASP B 1 104 ? 49.62696 0.13533 51.35291 1.000 31.56083 104 ASP B N 1
ATOM 4359 C CA . ASP B 1 104 ? 50.83377 0.08917 52.16985 1.000 47.75642 104 ASP B CA 1
ATOM 4360 C C . ASP B 1 104 ? 50.74897 -0.88838 53.34868 1.000 46.54406 104 ASP B C 1
ATOM 4361 O O . ASP B 1 104 ? 51.68321 -0.92947 54.15436 1.000 39.79926 104 ASP B O 1
ATOM 4366 N N . ALA B 1 105 ? 49.68193 -1.68633 53.46028 1.000 35.01708 105 ALA B N 1
ATOM 4367 C CA . ALA B 1 105 ? 49.45811 -2.52794 54.63892 1.000 31.47298 105 ALA B CA 1
ATOM 4368 C C . ALA B 1 105 ? 48.67819 -3.78533 54.26767 1.000 39.15894 105 ALA B C 1
ATOM 4369 O O . ALA B 1 105 ? 47.48229 -3.90989 54.56441 1.000 36.01664 105 ALA B O 1
ATOM 4371 N N . PRO B 1 106 ? 49.34979 -4.78004 53.67862 1.000 43.01332 106 PRO B N 1
ATOM 4372 C CA . PRO B 1 106 ? 48.61148 -5.90921 53.08087 1.000 47.14207 106 PRO B CA 1
ATOM 4373 C C . PRO B 1 106 ? 47.80464 -6.74394 54.07233 1.000 49.78108 106 PRO B C 1
ATOM 4374 O O . PRO B 1 106 ? 46.81311 -7.36184 53.66953 1.000 52.13469 106 PRO B O 1
ATOM 4378 N N . LYS B 1 107 ? 48.17826 -6.78595 55.34699 1.000 43.47015 107 LYS B N 1
ATOM 4379 C CA . LYS B 1 107 ? 47.40765 -7.53850 56.32931 1.000 54.50535 107 LYS B CA 1
ATOM 4380 C C . LYS B 1 107 ? 46.37561 -6.68470 57.06221 1.000 50.34496 107 LYS B C 1
ATOM 4381 O O . LYS B 1 107 ? 45.65751 -7.20300 57.92472 1.000 50.73231 107 LYS B O 1
ATOM 4387 N N . ALA B 1 108 ? 46.26280 -5.40338 56.72630 1.000 39.77766 108 ALA B N 1
ATOM 4388 C CA . ALA B 1 108 ? 45.29224 -4.52438 57.35969 1.000 34.97243 108 ALA B CA 1
ATOM 4389 C C . ALA B 1 108 ? 43.92848 -4.55867 56.69326 1.000 44.60115 108 ALA B C 1
ATOM 4390 O O . ALA B 1 108 ? 43.00992 -3.87754 57.15884 1.000 63.18500 108 ALA B O 1
ATOM 4392 N N . ALA B 1 109 ? 43.76317 -5.32309 55.62361 1.000 38.85615 109 ALA B N 1
ATOM 4393 C CA . ALA B 1 109 ? 42.54682 -5.22345 54.83107 1.000 52.74542 109 ALA B CA 1
ATOM 4394 C C . ALA B 1 109 ? 42.08679 -6.62944 54.46370 1.000 35.92129 109 ALA B C 1
ATOM 4395 O O . ALA B 1 109 ? 42.59156 -7.63243 54.97746 1.000 35.61426 109 ALA B O 1
ATOM 4397 N N . SER B 1 110 ? 41.12846 -6.72193 53.54631 1.000 22.76344 110 SER B N 1
ATOM 4398 C CA . SER B 1 110 ? 40.51428 -8.00825 53.25903 1.000 20.37831 110 SER B CA 1
ATOM 4399 C C . SER B 1 110 ? 40.94612 -8.62804 51.93457 1.000 19.91937 110 SER B C 1
ATOM 4400 O O . SER B 1 110 ? 40.56622 -9.77291 51.66398 1.000 22.36329 110 SER B O 1
ATOM 4403 N N . PHE B 1 111 ? 41.73115 -7.93255 51.10465 1.000 21.02746 111 PHE B N 1
ATOM 4404 C CA . PHE B 1 111 ? 42.37779 -8.65093 50.01061 1.000 19.32381 111 PHE B CA 1
ATOM 4405 C C . PHE B 1 111 ? 43.75255 -8.07040 49.72080 1.000 21.80950 111 PHE B C 1
ATOM 4406 O O . PHE B 1 111 ? 44.04473 -6.90389 49.99594 1.000 21.11148 111 PHE B O 1
ATOM 4414 N N . ILE B 1 112 ? 44.59158 -8.92665 49.15747 1.000 19.11062 112 ILE B N 1
ATOM 4415 C CA . ILE B 1 112 ? 45.94344 -8.58425 48.73120 1.000 22.37233 112 ILE B CA 1
ATOM 4416 C C . ILE B 1 112 ? 45.98927 -8.61299 47.20928 1.000 24.56273 112 ILE B C 1
ATOM 4417 O O . ILE B 1 112 ? 45.36157 -9.46929 46.57757 1.000 21.75007 112 ILE B O 1
ATOM 4422 N N A MET B 1 113 ? 46.70910 -7.65926 46.62222 0.729 24.19628 113 MET B N 1
ATOM 4423 N N B MET B 1 113 ? 46.75128 -7.68820 46.61583 0.271 24.40773 113 MET B N 1
ATOM 4424 C CA A MET B 1 113 ? 46.86319 -7.63506 45.17710 0.729 26.91470 113 MET B CA 1
ATOM 4425 C CA B MET B 1 113 ? 46.86024 -7.61891 45.16476 0.271 26.10980 113 MET B CA 1
ATOM 4426 C C A MET B 1 113 ? 48.11065 -8.43298 44.79532 0.729 26.09753 113 MET B C 1
ATOM 4427 C C B MET B 1 113 ? 48.11258 -8.36102 44.69806 0.271 25.20307 113 MET B C 1
ATOM 4428 O O A MET B 1 113 ? 49.20683 -8.08766 45.24214 0.729 23.90965 113 MET B O 1
ATOM 4429 O O B MET B 1 113 ? 49.22520 -7.88239 44.94339 0.271 22.62428 113 MET B O 1
ATOM 4438 N N . PRO B 1 114 ? 47.96169 -9.49523 44.01369 1.000 24.05165 114 PRO B N 1
ATOM 4439 C CA . PRO B 1 114 ? 49.14385 -10.30859 43.67044 1.000 21.28206 114 PRO B CA 1
ATOM 4440 C C . PRO B 1 114 ? 49.86973 -9.72178 42.46988 1.000 23.37621 114 PRO B C 1
ATOM 4441 O O . PRO B 1 114 ? 49.38815 -8.81082 41.80306 1.000 24.10299 114 PRO B O 1
ATOM 4445 N N A SER B 1 115 ? 51.04372 -10.28665 42.18523 0.110 25.66502 115 SER B N 1
ATOM 4446 N N B SER B 1 115 ? 51.07103 -10.25097 42.22781 0.890 25.62763 115 SER B N 1
ATOM 4447 C CA A SER B 1 115 ? 51.73621 -9.98589 40.93808 0.110 25.96568 115 SER B CA 1
ATOM 4448 C CA B SER B 1 115 ? 51.72881 -10.01763 40.94721 0.890 27.74208 115 SER B CA 1
ATOM 4449 C C A SER B 1 115 ? 51.11143 -10.80381 39.81356 0.110 24.35902 115 SER B C 1
ATOM 4450 C C B SER B 1 115 ? 50.94570 -10.75543 39.87218 0.890 22.36341 115 SER B C 1
ATOM 4451 O O A SER B 1 115 ? 50.90923 -12.01349 39.95618 0.110 24.40227 115 SER B O 1
ATOM 4452 O O B SER B 1 115 ? 50.45038 -11.86113 40.10543 0.890 24.75511 115 SER B O 1
ATOM 4457 N N . ILE B 1 116 ? 50.80441 -10.14278 38.69835 1.000 21.72369 116 ILE B N 1
ATOM 4458 C CA . ILE B 1 116 ? 49.95597 -10.70092 37.64661 1.000 21.64724 116 ILE B CA 1
ATOM 4459 C C . ILE B 1 116 ? 50.75412 -10.90046 36.36543 1.000 29.18478 116 ILE B C 1
ATOM 4460 O O . ILE B 1 116 ? 51.52874 -10.02680 35.95787 1.000 30.28366 116 ILE B O 1
ATOM 4465 N N . ILE B 1 117 ? 50.53854 -12.04641 35.72033 1.000 29.83438 117 ILE B N 1
ATOM 4466 C CA . ILE B 1 117 ? 51.04240 -12.31642 34.37416 1.000 29.23476 117 ILE B CA 1
ATOM 4467 C C . ILE B 1 117 ? 49.81722 -12.49648 33.48341 1.000 25.87335 117 ILE B C 1
ATOM 4468 O O . ILE B 1 117 ? 49.04133 -13.44144 33.66918 1.000 27.99463 117 ILE B O 1
ATOM 4473 N N . ASP B 1 118 ? 49.62256 -11.57472 32.55260 1.000 24.97170 118 ASP B N 1
ATOM 4474 C CA . ASP B 1 118 ? 48.38154 -11.46866 31.78607 1.000 27.08810 118 ASP B CA 1
ATOM 4475 C C . ASP B 1 118 ? 48.62434 -12.00204 30.38132 1.000 28.16512 118 ASP B C 1
ATOM 4476 O O . ASP B 1 118 ? 49.38007 -11.40907 29.60392 1.000 30.26059 118 ASP B O 1
ATOM 4481 N N . ARG B 1 119 ? 47.99931 -13.12597 30.07117 1.000 29.49140 119 ARG B N 1
ATOM 4482 C CA . ARG B 1 119 ? 47.91161 -13.68822 28.72524 1.000 29.05640 119 ARG B CA 1
ATOM 4483 C C . ARG B 1 119 ? 46.44563 -13.95879 28.38722 1.000 30.53499 119 ARG B C 1
ATOM 4484 O O . ARG B 1 119 ? 46.08961 -15.00936 27.84874 1.000 27.46584 119 ARG B O 1
ATOM 4492 N N . SER B 1 120 ? 45.58834 -12.97879 28.70704 1.000 31.14641 120 SER B N 1
ATOM 4493 C CA . SER B 1 120 ? 44.14287 -13.17153 28.76237 1.000 33.75694 120 SER B CA 1
ATOM 4494 C C . SER B 1 120 ? 43.64297 -13.87094 27.50228 1.000 29.44959 120 SER B C 1
ATOM 4495 O O . SER B 1 120 ? 44.02991 -13.48131 26.39177 1.000 33.10695 120 SER B O 1
ATOM 4498 N N . PRO B 1 121 ? 42.77175 -14.87774 27.62246 1.000 32.69628 121 PRO B N 1
ATOM 4499 C CA . PRO B 1 121 ? 42.06200 -15.37630 28.80915 1.000 32.44795 121 PRO B CA 1
ATOM 4500 C C . PRO B 1 121 ? 42.90527 -16.05467 29.85738 1.000 37.45993 121 PRO B C 1
ATOM 4501 O O . PRO B 1 121 ? 42.41093 -16.24215 30.96976 1.000 36.93406 121 PRO B O 1
ATOM 4505 N N . LEU B 1 122 ? 44.11784 -16.47532 29.50906 1.000 35.90285 122 LEU B N 1
ATOM 4506 C CA . LEU B 1 122 ? 44.96262 -17.17144 30.46919 1.000 26.29498 122 LEU B CA 1
ATOM 4507 C C . LEU B 1 122 ? 45.59235 -16.15723 31.41414 1.000 26.85702 122 LEU B C 1
ATOM 4508 O O . LEU B 1 122 ? 46.13112 -15.14307 30.97340 1.000 26.54808 122 LEU B O 1
ATOM 4513 N N . MET B 1 123 ? 45.53110 -16.42704 32.71144 1.000 28.24995 123 MET B N 1
ATOM 4514 C CA . MET B 1 123 ? 46.12249 -15.50702 33.66649 1.000 28.49532 123 MET B CA 1
ATOM 4515 C C . MET B 1 123 ? 46.79633 -16.29982 34.76520 1.000 22.30688 123 MET B C 1
ATOM 4516 O O . MET B 1 123 ? 46.31451 -17.35185 35.17564 1.000 24.54105 123 MET B O 1
ATOM 4521 N N . VAL B 1 124 ? 47.90454 -15.75546 35.25456 1.000 24.24725 124 VAL B N 1
ATOM 4522 C CA . VAL B 1 124 ? 48.64581 -16.32177 36.36868 1.000 19.58442 124 VAL B CA 1
ATOM 4523 C C . VAL B 1 124 ? 48.83489 -15.21851 37.39941 1.000 24.73575 124 VAL B C 1
ATOM 4524 O O . VAL B 1 124 ? 49.08948 -14.06273 37.04192 1.000 27.69123 124 VAL B O 1
ATOM 4528 N N . ALA B 1 125 ? 48.71777 -15.57672 38.67506 1.000 20.70500 125 ALA B N 1
ATOM 4529 C CA . ALA B 1 125 ? 48.87186 -14.62834 39.76724 1.000 22.31328 125 ALA B CA 1
ATOM 4530 C C . ALA B 1 125 ? 49.73496 -15.25275 40.84667 1.000 20.04264 125 ALA B C 1
ATOM 4531 O O . ALA B 1 125 ? 49.58189 -16.43883 41.16604 1.000 26.64971 125 ALA B O 1
ATOM 4533 N N . VAL B 1 126 ? 50.62458 -14.43644 41.42346 1.000 20.54118 126 VAL B N 1
ATOM 4534 C CA . VAL B 1 126 ? 51.59147 -14.87109 42.42256 1.000 19.75295 126 VAL B CA 1
ATOM 4535 C C . VAL B 1 126 ? 51.48294 -13.97780 43.65031 1.000 23.74814 126 VAL B C 1
ATOM 4536 O O . VAL B 1 126 ? 51.48861 -12.74824 43.52485 1.000 21.98860 126 VAL B O 1
ATOM 4540 N N . SER B 1 127 ? 51.44696 -14.59173 44.83469 1.000 24.22859 127 SER B N 1
ATOM 4541 C CA . SER B 1 127 ? 51.43638 -13.80986 46.06626 1.000 28.10294 127 SER B CA 1
ATOM 4542 C C . SER B 1 127 ? 51.92267 -14.66796 47.21359 1.000 22.75598 127 SER B C 1
ATOM 4543 O O . SER B 1 127 ? 51.73256 -15.88170 47.21771 1.000 29.19155 127 SER B O 1
ATOM 4546 N N . ALA B 1 128 ? 52.56466 -14.02221 48.19092 1.000 25.71107 128 ALA B N 1
ATOM 4547 C CA . ALA B 1 128 ? 52.98869 -14.70757 49.39991 1.000 30.59407 128 ALA B CA 1
ATOM 4548 C C . ALA B 1 128 ? 52.34674 -14.06992 50.62715 1.000 34.24491 128 ALA B C 1
ATOM 4549 O O . ALA B 1 128 ? 52.90839 -14.10129 51.72218 1.000 29.56881 128 ALA B O 1
ATOM 4551 N N . GLY B 1 129 ? 51.15954 -13.49191 50.44795 1.000 32.22678 129 GLY B N 1
ATOM 4552 C CA . GLY B 1 129 ? 50.42766 -12.91958 51.56076 1.000 42.30843 129 GLY B CA 1
ATOM 4553 C C . GLY B 1 129 ? 51.07195 -11.71838 52.21267 1.000 43.28189 129 GLY B C 1
ATOM 4554 O O . GLY B 1 129 ? 50.81030 -11.45090 53.39071 1.000 44.23873 129 GLY B O 1
ATOM 4555 N N . GLY B 1 130 ? 51.90987 -10.97961 51.48431 1.000 43.79830 130 GLY B N 1
ATOM 4556 C CA . GLY B 1 130 ? 52.62390 -9.85225 52.04308 1.000 40.35403 130 GLY B CA 1
ATOM 4557 C C . GLY B 1 130 ? 53.95056 -10.18606 52.70186 1.000 34.65859 130 GLY B C 1
ATOM 4558 O O . GLY B 1 130 ? 54.67529 -9.26758 53.09264 1.000 36.74467 130 GLY B O 1
ATOM 4559 N N . THR B 1 131 ? 54.29029 -11.46645 52.84612 1.000 28.56538 131 THR B N 1
ATOM 4560 C CA . THR B 1 131 ? 55.54030 -11.82771 53.49872 1.000 32.21867 131 THR B CA 1
ATOM 4561 C C . THR B 1 131 ? 56.75201 -11.60063 52.60521 1.000 30.60450 131 THR B C 1
ATOM 4562 O O . THR B 1 131 ? 57.85907 -11.44308 53.12519 1.000 32.65540 131 THR B O 1
ATOM 4566 N N . SER B 1 132 ? 56.57300 -11.60341 51.27396 1.000 29.49057 132 SER B N 1
ATOM 4567 C CA . SER B 1 132 ? 57.71518 -11.71669 50.36991 1.000 27.96988 132 SER B CA 1
ATOM 4568 C C . SER B 1 132 ? 57.46312 -11.03704 49.03124 1.000 31.40107 132 SER B C 1
ATOM 4569 O O . SER B 1 132 ? 57.55475 -11.70123 47.99038 1.000 27.93601 132 SER B O 1
ATOM 4572 N N . PRO B 1 133 ? 57.17303 -9.73433 48.99418 1.000 33.78874 133 PRO B N 1
ATOM 4573 C CA . PRO B 1 133 ? 56.84410 -9.11450 47.69591 1.000 34.64113 133 PRO B CA 1
ATOM 4574 C C . PRO B 1 133 ? 57.98242 -9.16818 46.69175 1.000 30.39957 133 PRO B C 1
ATOM 4575 O O . PRO B 1 133 ? 57.72483 -9.21734 45.48284 1.000 30.92610 133 PRO B O 1
ATOM 4579 N N . VAL B 1 134 ? 59.23803 -9.19830 47.14412 1.000 26.44103 134 VAL B N 1
ATOM 4580 C CA . VAL B 1 134 ? 60.34021 -9.29643 46.19199 1.000 28.27117 134 VAL B CA 1
ATOM 4581 C C . VAL B 1 134 ? 60.38302 -10.68024 45.55662 1.000 28.84690 134 VAL B C 1
ATOM 4582 O O . VAL B 1 134 ? 60.71209 -10.82189 44.37351 1.000 26.12915 134 VAL B O 1
ATOM 4586 N N . LEU B 1 135 ? 60.05509 -11.72250 46.32856 1.000 25.39998 135 LEU B N 1
ATOM 4587 C CA . LEU B 1 135 ? 59.99467 -13.06956 45.76368 1.000 25.40621 135 LEU B CA 1
ATOM 4588 C C . LEU B 1 135 ? 58.87546 -13.17942 44.74167 1.000 23.52872 135 LEU B C 1
ATOM 4589 O O . LEU B 1 135 ? 59.03809 -13.82499 43.69421 1.000 23.73199 135 LEU B O 1
ATOM 4594 N N . ALA B 1 136 ? 57.71580 -12.58981 45.04416 1.000 22.67381 136 ALA B N 1
ATOM 4595 C CA . ALA B 1 136 ? 56.63266 -12.56638 44.06079 1.000 26.37378 136 ALA B CA 1
ATOM 4596 C C . ALA B 1 136 ? 57.08537 -11.89988 42.76211 1.000 25.57447 136 ALA B C 1
ATOM 4597 O O . ALA B 1 136 ? 56.76831 -12.37676 41.66320 1.000 26.92389 136 ALA B O 1
ATOM 4599 N N . ARG B 1 137 ? 57.84089 -10.80331 42.87759 1.000 24.17640 137 ARG B N 1
ATOM 4600 C CA . ARG B 1 137 ? 58.40983 -10.12014 41.71701 1.000 30.67456 137 ARG B CA 1
ATOM 4601 C C . ARG B 1 137 ? 59.37873 -11.01537 40.94561 1.000 30.58770 137 ARG B C 1
ATOM 4602 O O . ARG B 1 137 ? 59.36737 -11.03856 39.70457 1.000 28.15519 137 ARG B O 1
ATOM 4610 N N . LEU B 1 138 ? 60.25426 -11.73053 41.65865 1.000 25.75021 138 LEU B N 1
ATOM 4611 C CA . LEU B 1 138 ? 61.21811 -12.60187 40.99003 1.000 26.54967 138 LEU B CA 1
ATOM 4612 C C . LEU B 1 138 ? 60.51126 -13.73799 40.26685 1.000 27.77638 138 LEU B C 1
ATOM 4613 O O . LEU B 1 138 ? 60.93923 -14.16690 39.19126 1.000 26.68640 138 LEU B O 1
ATOM 4618 N N . LEU B 1 139 ? 59.42271 -14.24323 40.84598 1.000 23.47942 139 LEU B N 1
ATOM 4619 C CA . LEU B 1 139 ? 58.66190 -15.29354 40.17746 1.000 25.15533 139 LEU B CA 1
ATOM 4620 C C . LEU B 1 139 ? 57.88913 -14.74145 38.98670 1.000 28.90742 139 LEU B C 1
ATOM 4621 O O . LEU B 1 139 ? 57.80582 -15.38951 37.93487 1.000 26.38345 139 LEU B O 1
ATOM 4626 N N A ARG B 1 140 ? 57.30776 -13.55097 39.14534 0.550 22.13474 140 ARG B N 1
ATOM 4627 N N B ARG B 1 140 ? 57.30428 -13.55113 39.12676 0.450 25.56506 140 ARG B N 1
ATOM 4628 C CA A ARG B 1 140 ? 56.63013 -12.87893 38.03934 0.550 25.41150 140 ARG B CA 1
ATOM 4629 C CA B ARG B 1 140 ? 56.62206 -12.94958 37.98478 0.450 23.75855 140 ARG B CA 1
ATOM 4630 C C A ARG B 1 140 ? 57.55929 -12.72993 36.84124 0.550 22.43069 140 ARG B C 1
ATOM 4631 C C B ARG B 1 140 ? 57.57732 -12.76413 36.81552 0.450 22.44413 140 ARG B C 1
ATOM 4632 O O A ARG B 1 140 ? 57.18660 -13.04650 35.70323 0.550 24.83246 140 ARG B O 1
ATOM 4633 O O B ARG B 1 140 ? 57.23517 -13.08117 35.66789 0.450 25.09795 140 ARG B O 1
ATOM 4648 N N . GLU B 1 141 ? 58.78666 -12.26230 37.08841 1.000 23.13102 141 GLU B N 1
ATOM 4649 C CA . GLU B 1 141 ? 59.77057 -12.10288 36.02171 1.000 23.89335 141 GLU B CA 1
ATOM 4650 C C . GLU B 1 141 ? 60.06527 -13.42878 35.32775 1.000 33.39527 141 GLU B C 1
ATOM 4651 O O . GLU B 1 141 ? 60.16425 -13.49034 34.09236 1.000 25.82741 141 GLU B O 1
ATOM 4657 N N . LYS B 1 142 ? 60.23101 -14.50038 36.10387 1.000 25.21645 142 LYS B N 1
ATOM 4658 C CA . LYS B 1 142 ? 60.47214 -15.80942 35.49912 1.000 26.97245 142 LYS B CA 1
ATOM 4659 C C . LYS B 1 142 ? 59.29259 -16.24517 34.63560 1.000 29.48408 142 LYS B C 1
ATOM 4660 O O . LYS B 1 142 ? 59.47940 -16.76860 33.52850 1.000 30.00276 142 LYS B O 1
ATOM 4666 N N . LEU B 1 143 ? 58.06846 -16.03152 35.11568 1.000 24.42795 143 LEU B N 1
ATOM 4667 C CA . LEU B 1 143 ? 56.90185 -16.46130 34.35766 1.000 22.68618 143 LEU B CA 1
ATOM 4668 C C . LEU B 1 143 ? 56.71943 -15.62683 33.09871 1.000 30.48517 143 LEU B C 1
ATOM 4669 O O . LEU B 1 143 ? 56.30245 -16.15242 32.05943 1.000 25.78971 143 LEU B O 1
ATOM 4674 N N . GLU B 1 144 ? 57.02222 -14.32543 33.16241 1.000 25.41385 144 GLU B N 1
ATOM 4675 C CA . GLU B 1 144 ? 56.89335 -13.50677 31.95875 1.000 28.85850 144 GLU B CA 1
ATOM 4676 C C . GLU B 1 144 ? 57.83375 -13.99431 30.86075 1.000 28.67432 144 GLU B C 1
ATOM 4677 O O . GLU B 1 144 ? 57.48438 -13.95046 29.67612 1.000 30.72668 144 GLU B O 1
ATOM 4683 N N . SER B 1 145 ? 59.01987 -14.48768 31.23216 1.000 24.44159 145 SER B N 1
ATOM 4684 C CA . SER B 1 145 ? 59.95070 -14.99566 30.22722 1.000 25.33506 145 SER B CA 1
ATOM 4685 C C . SER B 1 145 ? 59.48278 -16.31828 29.63093 1.000 31.14912 145 SER B C 1
ATOM 4686 O O . SER B 1 145 ? 59.81202 -16.62595 28.48211 1.000 32.90677 145 SER B O 1
ATOM 4689 N N . LEU B 1 146 ? 58.71955 -17.10569 30.38521 1.000 28.88396 146 LEU B N 1
ATOM 4690 C CA . LEU B 1 146 ? 58.33945 -18.45479 29.96856 1.000 29.25764 146 LEU B CA 1
ATOM 4691 C C . LEU B 1 146 ? 57.08269 -18.50738 29.11478 1.000 28.30378 146 LEU B C 1
ATOM 4692 O O . LEU B 1 146 ? 56.93784 -19.42281 28.29327 1.000 27.06351 146 LEU B O 1
ATOM 4697 N N . LEU B 1 147 ? 56.15750 -17.57745 29.30177 1.000 24.92874 147 LEU B N 1
ATOM 4698 C CA . LEU B 1 147 ? 54.86207 -17.66693 28.64014 1.000 28.57294 147 LEU B CA 1
ATOM 4699 C C . LEU B 1 147 ? 54.87517 -16.85898 27.35885 1.000 27.82257 147 LEU B C 1
ATOM 4700 O O . LEU B 1 147 ? 55.00252 -15.62898 27.42602 1.000 25.76809 147 LEU B O 1
ATOM 4705 N N . PRO B 1 148 ? 54.72783 -17.48489 26.18858 1.000 32.55224 148 PRO B N 1
ATOM 4706 C CA . PRO B 1 148 ? 54.77219 -16.72353 24.93515 1.000 30.42215 148 PRO B CA 1
ATOM 4707 C C . PRO B 1 148 ? 53.77953 -15.56498 24.94051 1.000 30.70798 148 PRO B C 1
ATOM 4708 O O . PRO B 1 148 ? 52.72336 -15.61425 25.57159 1.000 31.50881 148 PRO B O 1
ATOM 4712 N N . GLN B 1 149 ? 54.14809 -14.50509 24.23091 1.000 26.28347 149 GLN B N 1
ATOM 4713 C CA . GLN B 1 149 ? 53.37319 -13.26832 24.24081 1.000 27.68848 149 GLN B CA 1
ATOM 4714 C C . GLN B 1 149 ? 51.94613 -13.46297 23.73403 1.000 31.69226 149 GLN B C 1
ATOM 4715 O O . GLN B 1 149 ? 51.02317 -12.78189 24.19578 1.000 34.85409 149 GLN B O 1
ATOM 4721 N N . HIS B 1 150 ? 51.74324 -14.35634 22.77367 1.000 36.03454 150 HIS B N 1
ATOM 4722 C CA . HIS B 1 150 ? 50.43763 -14.47927 22.13802 1.000 40.73244 150 HIS B CA 1
ATOM 4723 C C . HIS B 1 150 ? 49.67778 -15.71224 22.60061 1.000 39.86177 150 HIS B C 1
ATOM 4724 O O . HIS B 1 150 ? 48.70985 -16.11543 21.95162 1.000 33.08362 150 HIS B O 1
ATOM 4731 N N . LEU B 1 151 ? 50.09650 -16.30563 23.72046 1.000 30.07732 151 LEU B N 1
ATOM 4732 C CA . LEU B 1 151 ? 49.47910 -17.53133 24.20502 1.000 27.91315 151 LEU B CA 1
ATOM 4733 C C . LEU B 1 151 ? 47.97273 -17.37709 24.38416 1.000 28.47470 151 LEU B C 1
ATOM 4734 O O . LEU B 1 151 ? 47.22415 -18.34279 24.19238 1.000 31.14168 151 LEU B O 1
ATOM 4739 N N . GLY B 1 152 ? 47.51017 -16.18323 24.75540 1.000 26.09849 152 GLY B N 1
ATOM 4740 C CA . GLY B 1 152 ? 46.07988 -16.00344 24.98511 1.000 31.62564 152 GLY B CA 1
ATOM 4741 C C . GLY B 1 152 ? 45.25026 -16.21574 23.73254 1.000 33.14960 152 GLY B C 1
ATOM 4742 O O . GLY B 1 152 ? 44.14142 -16.75442 23.79028 1.000 34.38715 152 GLY B O 1
ATOM 4743 N N . GLN B 1 153 ? 45.77457 -15.80262 22.57902 1.000 32.73814 153 GLN B N 1
ATOM 4744 C CA . GLN B 1 153 ? 45.03992 -16.01134 21.34122 1.000 38.12872 153 GLN B CA 1
ATOM 4745 C C . GLN B 1 153 ? 44.88951 -17.49406 21.04000 1.000 34.00261 153 GLN B C 1
ATOM 4746 O O . GLN B 1 153 ? 43.84681 -17.92814 20.53527 1.000 34.73373 153 GLN B O 1
ATOM 4752 N N . VAL B 1 154 ? 45.93165 -18.27696 21.32406 1.000 27.25394 154 VAL B N 1
ATOM 4753 C CA . VAL B 1 154 ? 45.85785 -19.73073 21.21132 1.000 31.22741 154 VAL B CA 1
ATOM 4754 C C . VAL B 1 154 ? 44.82508 -20.28747 22.18193 1.000 34.37226 154 VAL B C 1
ATOM 4755 O O . VAL B 1 154 ? 44.03674 -21.17530 21.83542 1.000 35.56837 154 VAL B O 1
ATOM 4759 N N . ALA B 1 155 ? 44.82437 -19.78266 23.41652 1.000 35.27652 155 ALA B N 1
ATOM 4760 C CA . ALA B 1 155 ? 43.86131 -20.24848 24.40934 1.000 41.22872 155 ALA B CA 1
ATOM 4761 C C . ALA B 1 155 ? 42.42847 -19.99617 23.95463 1.000 41.15685 155 ALA B C 1
ATOM 4762 O O . ALA B 1 155 ? 41.56058 -20.86530 24.09825 1.000 41.00883 155 ALA B O 1
ATOM 4764 N N . ARG B 1 156 ? 42.15457 -18.81079 23.40819 1.000 37.25100 156 ARG B N 1
ATOM 4765 C CA . ARG B 1 156 ? 40.79659 -18.52889 22.95461 1.000 42.93199 156 ARG B CA 1
ATOM 4766 C C . ARG B 1 156 ? 40.40313 -19.43713 21.80022 1.000 51.74475 156 ARG B C 1
ATOM 4767 O O . ARG B 1 156 ? 39.29317 -19.98573 21.78340 1.000 53.44004 156 ARG B O 1
ATOM 4775 N N . TYR B 1 157 ? 41.31307 -19.63855 20.84562 1.000 45.59324 157 TYR B N 1
ATOM 4776 C CA . TYR B 1 157 ? 41.02598 -20.52450 19.72634 1.000 47.83294 157 TYR B CA 1
ATOM 4777 C C . TYR B 1 157 ? 40.79641 -21.96166 20.18684 1.000 51.38636 157 TYR B C 1
ATOM 4778 O O . TYR B 1 157 ? 39.96087 -22.66980 19.61066 1.000 49.54332 157 TYR B O 1
ATOM 4787 N N . ALA B 1 158 ? 41.50787 -22.39730 21.23129 1.000 47.29467 158 ALA B N 1
ATOM 4788 C CA . ALA B 1 158 ? 41.37012 -23.76536 21.72590 1.000 45.52917 158 ALA B CA 1
ATOM 4789 C C . ALA B 1 158 ? 39.94949 -24.04385 22.19043 1.000 55.71847 158 ALA B C 1
ATOM 4790 O O . ALA B 1 158 ? 39.36057 -25.07423 21.84359 1.000 52.99391 158 ALA B O 1
ATOM 4792 N N . GLY B 1 159 ? 39.38917 -23.13853 22.99474 1.000 60.34646 159 GLY B N 1
ATOM 4793 C CA . GLY B 1 159 ? 38.03713 -23.31643 23.48878 1.000 68.56301 159 GLY B CA 1
ATOM 4794 C C . GLY B 1 159 ? 36.99162 -23.39709 22.40225 1.000 71.50663 159 GLY B C 1
ATOM 4795 O O . GLY B 1 159 ? 35.90444 -23.93362 22.64164 1.000 85.08709 159 GLY B O 1
ATOM 4796 N N . GLN B 1 160 ? 37.29084 -22.87727 21.21249 1.000 61.51090 160 GLN B N 1
ATOM 4797 C CA . GLN B 1 160 ? 36.36401 -22.98252 20.09579 1.000 63.88921 160 GLN B CA 1
ATOM 4798 C C . GLN B 1 160 ? 36.47954 -24.30936 19.36011 1.000 66.83209 160 GLN B C 1
ATOM 4799 O O . GLN B 1 160 ? 35.56504 -24.67232 18.61313 1.000 65.27023 160 GLN B O 1
ATOM 4805 N N . LEU B 1 161 ? 37.57398 -25.03907 19.55397 1.000 67.13952 161 LEU B N 1
ATOM 4806 C CA . LEU B 1 161 ? 37.77438 -26.34769 18.94831 1.000 64.76571 161 LEU B CA 1
ATOM 4807 C C . LEU B 1 161 ? 37.49018 -27.48753 19.92001 1.000 60.30824 161 LEU B C 1
ATOM 4808 O O . LEU B 1 161 ? 37.75887 -28.64719 19.58944 1.000 54.90825 161 LEU B O 1
ATOM 4813 N N A ARG B 1 162 ? 36.95945 -27.17820 21.10701 0.438 62.54957 162 ARG B N 1
ATOM 4814 N N B ARG B 1 162 ? 36.94297 -27.18121 21.09950 0.562 62.68597 162 ARG B N 1
ATOM 4815 C CA A ARG B 1 162 ? 36.78701 -28.17597 22.15961 0.438 62.74339 162 ARG B CA 1
ATOM 4816 C CA B ARG B 1 162 ? 36.79517 -28.17823 22.15699 0.562 62.78161 162 ARG B CA 1
ATOM 4817 C C A ARG B 1 162 ? 35.98936 -29.37655 21.66828 0.438 66.63382 162 ARG B C 1
ATOM 4818 C C B ARG B 1 162 ? 35.98375 -29.37828 21.68374 0.562 66.73451 162 ARG B C 1
ATOM 4819 O O A ARG B 1 162 ? 36.47153 -30.51500 21.69114 0.438 66.26243 162 ARG B O 1
ATOM 4820 O O B ARG B 1 162 ? 36.45281 -30.52185 21.73304 0.562 66.07157 162 ARG B O 1
ATOM 4835 N N . ALA B 1 163 ? 34.75700 -29.13264 21.21686 1.000 70.51855 163 ALA B N 1
ATOM 4836 C CA . ALA B 1 163 ? 33.90393 -30.22850 20.77361 1.000 73.58539 163 ALA B CA 1
ATOM 4837 C C . ALA B 1 163 ? 34.49646 -30.96022 19.57635 1.000 66.41975 163 ALA B C 1
ATOM 4838 O O . ALA B 1 163 ? 34.46430 -32.19335 19.53755 1.000 64.66402 163 ALA B O 1
ATOM 4840 N N . ARG B 1 164 ? 35.07004 -30.23775 18.60978 1.000 56.68869 164 ARG B N 1
ATOM 4841 C CA . ARG B 1 164 ? 35.61403 -30.93105 17.44581 1.000 61.68896 164 ARG B CA 1
ATOM 4842 C C . ARG B 1 164 ? 36.75904 -31.86230 17.83059 1.000 65.55834 164 ARG B C 1
ATOM 4843 O O . ARG B 1 164 ? 36.92772 -32.92089 17.21634 1.000 64.40431 164 ARG B O 1
ATOM 4851 N N . VAL B 1 165 ? 37.54394 -31.50076 18.84719 1.000 63.58994 165 VAL B N 1
ATOM 4852 C CA . VAL B 1 165 ? 38.65506 -32.35317 19.26165 1.000 62.46061 165 VAL B CA 1
ATOM 4853 C C . VAL B 1 165 ? 38.13611 -33.66084 19.84982 1.000 60.48288 165 VAL B C 1
ATOM 4854 O O . VAL B 1 165 ? 38.62093 -34.74707 19.50742 1.000 59.65084 165 VAL B O 1
ATOM 4858 N N . LYS B 1 166 ? 37.13086 -33.56898 20.72816 1.000 58.44528 166 LYS B N 1
ATOM 4859 C CA . LYS B 1 166 ? 36.57388 -34.74117 21.40074 1.000 72.53846 166 LYS B CA 1
ATOM 4860 C C . LYS B 1 166 ? 36.16925 -35.84861 20.42735 1.000 83.75307 166 LYS B C 1
ATOM 4861 O O . LYS B 1 166 ? 36.37697 -37.03519 20.70879 1.000 84.93188 166 LYS B O 1
ATOM 4867 N N . LYS B 1 167 ? 35.59628 -35.48681 19.27553 1.000 85.34095 167 LYS B N 1
ATOM 4868 C CA . LYS B 1 167 ? 34.95531 -36.48522 18.41830 1.000 91.27701 167 LYS B CA 1
ATOM 4869 C C . LYS B 1 167 ? 35.94619 -37.25639 17.55542 1.000 84.85125 167 LYS B C 1
ATOM 4870 O O . LYS B 1 167 ? 35.69217 -38.42081 17.22266 1.000 92.92975 167 LYS B O 1
ATOM 4876 N N . GLN B 1 168 ? 37.06868 -36.63711 17.17611 1.000 77.63351 168 GLN B N 1
ATOM 4877 C CA . GLN B 1 168 ? 38.08417 -37.34433 16.40535 1.000 78.92010 168 GLN B CA 1
ATOM 4878 C C . GLN B 1 168 ? 39.10738 -38.05339 17.28481 1.000 79.94176 168 GLN B C 1
ATOM 4879 O O . GLN B 1 168 ? 39.86795 -38.88389 16.77342 1.000 82.16741 168 GLN B O 1
ATOM 4885 N N . PHE B 1 169 ? 39.14511 -37.74509 18.58255 1.000 85.04942 169 PHE B N 1
ATOM 4886 C CA . PHE B 1 169 ? 40.01368 -38.41720 19.54873 1.000 86.87134 169 PHE B CA 1
ATOM 4887 C C . PHE B 1 169 ? 39.12800 -38.85212 20.71213 1.000 85.93123 169 PHE B C 1
ATOM 4888 O O . PHE B 1 169 ? 38.86205 -38.06250 21.62314 1.000 90.21519 169 PHE B O 1
ATOM 4896 N N . ALA B 1 170 ? 38.64720 -40.09802 20.66654 1.000 82.67530 170 ALA B N 1
ATOM 4897 C CA . ALA B 1 170 ? 37.78447 -40.59074 21.73543 1.000 77.75915 170 ALA B CA 1
ATOM 4898 C C . ALA B 1 170 ? 38.56998 -40.80395 23.02154 1.000 81.51189 170 ALA B C 1
ATOM 4899 O O . ALA B 1 170 ? 38.12367 -40.40256 24.10361 1.000 83.71092 170 ALA B O 1
ATOM 4901 N N . THR B 1 171 ? 39.74363 -41.42295 22.92565 1.000 83.60082 171 THR B N 1
ATOM 4902 C CA . THR B 1 171 ? 40.54087 -41.67611 24.11659 1.000 84.40163 171 THR B CA 1
ATOM 4903 C C . THR B 1 171 ? 41.14407 -40.37760 24.63564 1.000 85.42286 171 THR B C 1
ATOM 4904 O O . THR B 1 171 ? 41.65188 -39.55690 23.86216 1.000 81.60616 171 THR B O 1
ATOM 4908 N N . MET B 1 172 ? 41.07524 -40.18813 25.95548 1.000 86.01194 172 MET B N 1
ATOM 4909 C CA . MET B 1 172 ? 41.68086 -39.00801 26.55627 1.000 81.80095 172 MET B CA 1
ATOM 4910 C C . MET B 1 172 ? 43.19623 -39.02773 26.39747 1.000 78.69858 172 MET B C 1
ATOM 4911 O O . MET B 1 172 ? 43.83644 -37.97078 26.42017 1.000 79.44973 172 MET B O 1
ATOM 4916 N N . GLY B 1 173 ? 43.78286 -40.21169 26.22598 1.000 79.69275 173 GLY B N 1
ATOM 4917 C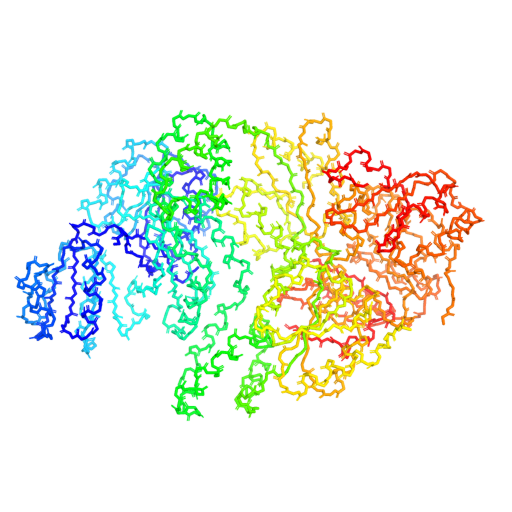 CA . GLY B 1 173 ? 45.19296 -40.32634 25.91045 1.000 77.93494 173 GLY B CA 1
ATOM 4918 C C . GLY B 1 173 ? 45.57150 -39.53078 24.67871 1.000 78.88818 173 GLY B C 1
ATOM 4919 O O . GLY B 1 173 ? 46.27925 -38.52482 24.78229 1.000 74.95875 173 GLY B O 1
ATOM 4920 N N . GLU B 1 174 ? 45.09144 -39.96425 23.50877 1.000 81.69009 174 GLU B N 1
ATOM 4921 C CA . GLU B 1 174 ? 45.32343 -39.21090 22.27942 1.000 79.31137 174 GLU B CA 1
ATOM 4922 C C . GLU B 1 174 ? 44.85271 -37.76637 22.40800 1.000 77.20489 174 GLU B C 1
ATOM 4923 O O . GLU B 1 174 ? 45.50540 -36.84542 21.90421 1.000 80.56296 174 GLU B O 1
ATOM 4929 N N . ARG B 1 175 ? 43.72427 -37.55155 23.08825 1.000 70.94310 175 ARG B N 1
ATOM 4930 C CA . ARG B 1 175 ? 43.09232 -36.23426 23.11124 1.000 68.19709 175 ARG B CA 1
ATOM 4931 C C . ARG B 1 175 ? 43.99466 -35.18637 23.75371 1.000 75.34097 175 ARG B C 1
ATOM 4932 O O . ARG B 1 175 ? 44.18453 -34.09198 23.20954 1.000 70.31489 175 ARG B O 1
ATOM 4940 N N . ARG B 1 176 ? 44.54584 -35.49400 24.92749 1.000 81.81834 176 ARG B N 1
ATOM 4941 C CA . ARG B 1 176 ? 45.44050 -34.54162 25.57103 1.000 83.90092 176 ARG B CA 1
ATOM 4942 C C . ARG B 1 176 ? 46.73685 -34.37880 24.78465 1.000 77.05651 176 ARG B C 1
ATOM 4943 O O . ARG B 1 176 ? 47.31625 -33.28651 24.76923 1.000 74.03772 176 ARG B O 1
ATOM 4951 N N . ARG B 1 177 ? 47.20187 -35.44559 24.12615 1.000 67.16429 177 ARG B N 1
ATOM 4952 C CA . ARG B 1 177 ? 48.38743 -35.34348 23.28019 1.000 60.82075 177 ARG B CA 1
ATOM 4953 C C . ARG B 1 177 ? 48.16856 -34.34985 22.14396 1.000 65.29273 177 ARG B C 1
ATOM 4954 O O . ARG B 1 177 ? 49.10149 -33.64494 21.73527 1.000 64.31291 177 ARG B O 1
ATOM 4962 N N . PHE B 1 178 ? 46.94290 -34.28659 21.61403 1.000 60.04419 178 PHE B N 1
ATOM 4963 C CA . PHE B 1 178 ? 46.62194 -33.27158 20.61521 1.000 57.85450 178 PHE B CA 1
ATOM 4964 C C . PHE B 1 178 ? 46.77028 -31.87312 21.19677 1.000 55.84018 178 PHE B C 1
ATOM 4965 O O . PHE B 1 178 ? 47.45032 -31.01684 20.62078 1.000 53.19332 178 PHE B O 1
ATOM 4973 N N . TRP B 1 179 ? 46.10850 -31.61680 22.32757 1.000 52.67686 179 TRP B N 1
ATOM 4974 C CA . TRP B 1 179 ? 46.20200 -30.30591 22.95891 1.000 54.73445 179 TRP B CA 1
ATOM 4975 C C . TRP B 1 179 ? 47.64651 -29.93236 23.25636 1.000 55.64949 179 TRP B C 1
ATOM 4976 O O . TRP B 1 179 ? 48.00585 -28.75223 23.19209 1.000 53.48017 179 TRP B O 1
ATOM 4987 N N . GLU B 1 180 ? 48.49276 -30.92393 23.54782 1.000 60.63849 180 GLU B N 1
ATOM 4988 C CA . GLU B 1 180 ? 49.90618 -30.65197 23.78571 1.000 69.24174 180 GLU B CA 1
ATOM 4989 C C . GLU B 1 180 ? 50.59088 -30.14576 22.52153 1.000 65.45678 180 GLU B C 1
ATOM 4990 O O . GLU B 1 180 ? 51.39479 -29.20771 22.57885 1.000 67.39737 180 GLU B O 1
ATOM 4996 N N . LYS B 1 181 ? 50.28367 -30.75353 21.37187 1.000 55.77923 181 LYS B N 1
ATOM 4997 C CA . LYS B 1 181 ? 50.83521 -30.28642 20.10115 1.000 55.79220 181 LYS B CA 1
ATOM 4998 C C . LYS B 1 181 ? 50.23902 -28.94046 19.69397 1.000 50.99388 181 LYS B C 1
ATOM 4999 O O . LYS B 1 181 ? 50.91674 -28.12022 19.06112 1.000 53.18778 181 LYS B O 1
ATOM 5005 N N . PHE B 1 182 ? 48.98478 -28.69796 20.07616 1.000 42.85688 182 PHE B N 1
ATOM 5006 C CA . PHE B 1 182 ? 48.25462 -27.50033 19.67203 1.000 39.49872 182 PHE B CA 1
ATOM 5007 C C . PHE B 1 182 ? 48.80522 -26.24801 20.35162 1.000 42.72728 182 PHE B C 1
ATOM 5008 O O . PHE B 1 182 ? 49.10150 -25.24553 19.69062 1.000 32.35152 182 PHE B O 1
ATOM 5016 N N . PHE B 1 183 ? 48.93002 -26.27877 21.67582 1.000 40.06016 183 PHE B N 1
ATOM 5017 C CA . PHE B 1 183 ? 49.40342 -25.11897 22.42211 1.000 41.67929 183 PHE B CA 1
ATOM 5018 C C . PHE B 1 183 ? 50.88069 -24.83303 22.19739 1.000 47.08501 183 PHE B C 1
ATOM 5019 O O . PHE B 1 183 ? 51.42288 -23.90261 22.80289 1.000 48.09044 183 PHE B O 1
ATOM 5027 N N . VAL B 1 184 ? 51.51072 -25.59186 21.31136 1.000 47.01054 184 VAL B N 1
ATOM 5028 C CA . VAL B 1 184 ? 52.92823 -25.47096 21.00914 1.000 52.89741 184 VAL B CA 1
ATOM 5029 C C . VAL B 1 184 ? 53.18945 -25.03304 19.56852 1.000 56.10912 184 VAL B C 1
ATOM 5030 O O . VAL B 1 184 ? 54.27623 -24.49964 19.28553 1.000 59.70092 184 VAL B O 1
ATOM 5034 N N . ASN B 1 185 ? 52.20693 -25.15369 18.66860 1.000 53.35178 185 ASN B N 1
ATOM 5035 C CA . ASN B 1 185 ? 52.41369 -24.97864 17.23086 1.000 51.83401 185 ASN B CA 1
ATOM 5036 C C . ASN B 1 185 ? 52.65910 -23.51084 16.88300 1.000 51.17594 185 ASN B C 1
ATOM 5037 O O . ASN B 1 185 ? 51.81380 -22.65106 17.15272 1.000 49.17025 185 ASN B O 1
ATOM 5042 N N . ASP B 1 186 ? 53.81454 -23.22944 16.27087 1.000 51.67552 186 ASP B N 1
ATOM 5043 C CA . ASP B 1 186 ? 54.22659 -21.84544 16.02757 1.000 54.71147 186 ASP B CA 1
ATOM 5044 C C . ASP B 1 186 ? 53.44055 -21.21733 14.88439 1.000 47.08150 186 ASP B C 1
ATOM 5045 O O . ASP B 1 186 ? 52.97251 -20.07922 14.99348 1.000 47.98046 186 ASP B O 1
ATOM 5050 N N . ARG B 1 187 ? 53.30617 -21.93406 13.76734 1.000 50.13648 187 ARG B N 1
ATOM 5051 C CA . ARG B 1 187 ? 52.54437 -21.38890 12.64813 1.000 61.64719 187 ARG B CA 1
ATOM 5052 C C . ARG B 1 187 ? 51.11481 -21.04474 13.05773 1.000 63.29166 187 ARG B C 1
ATOM 5053 O O . ARG B 1 187 ? 50.54116 -20.07256 12.55220 1.000 58.59046 187 ARG B O 1
ATOM 5061 N N . LEU B 1 188 ? 50.53290 -21.80575 13.98790 1.000 57.04268 188 LEU B N 1
ATOM 5062 C CA . LEU B 1 188 ? 49.18801 -21.48579 14.45180 1.000 47.19594 188 LEU B CA 1
ATOM 5063 C C . LEU B 1 188 ? 49.18089 -20.20503 15.27196 1.000 35.73689 188 LEU B C 1
ATOM 5064 O O . LEU B 1 188 ? 48.38588 -19.29503 15.01257 1.000 41.45621 188 LEU B O 1
ATOM 5069 N N . ALA B 1 189 ? 50.06816 -20.10410 16.26555 1.000 39.94312 189 ALA B N 1
ATOM 5070 C CA . ALA B 1 189 ? 50.06982 -18.91720 17.11258 1.000 37.24240 189 ALA B CA 1
ATOM 5071 C C . ALA B 1 189 ? 50.40935 -17.66800 16.30660 1.000 41.92199 189 ALA B C 1
ATOM 5072 O O . ALA B 1 189 ? 49.90194 -16.57901 16.59850 1.000 34.94512 189 ALA B O 1
ATOM 5074 N N . GLN B 1 190 ? 51.24328 -17.81937 15.28138 1.000 47.19523 190 GLN B N 1
ATOM 5075 C CA . GLN B 1 190 ? 51.59665 -16.69992 14.41531 1.000 49.69987 190 GLN B CA 1
ATOM 5076 C C . GLN B 1 190 ? 50.42937 -16.31797 13.52081 1.000 43.30683 190 GLN B C 1
ATOM 5077 O O . GLN B 1 190 ? 50.08118 -15.13720 13.40404 1.000 52.83321 190 GLN B O 1
ATOM 5083 N N . SER B 1 191 ? 49.82114 -17.31080 12.86841 1.000 42.95870 191 SER B N 1
ATOM 5084 C CA . SER B 1 191 ? 48.66448 -17.04296 12.02808 1.000 46.33341 191 SER B CA 1
ATOM 5085 C C . SER B 1 191 ? 47.55404 -16.36704 12.82067 1.000 48.88317 191 SER B C 1
ATOM 5086 O O . SER B 1 191 ? 46.86109 -15.48746 12.30047 1.000 51.08374 191 SER B O 1
ATOM 5089 N N . LEU B 1 192 ? 47.37662 -16.74642 14.08747 1.000 43.40753 192 LEU B N 1
ATOM 5090 C CA . LEU B 1 192 ? 46.35524 -16.08924 14.89130 1.000 38.96171 192 LEU B CA 1
ATOM 5091 C C . LEU B 1 192 ? 46.72852 -14.64059 15.17502 1.000 45.51621 192 LEU B C 1
ATOM 5092 O O . LEU B 1 192 ? 45.91165 -13.73245 14.98802 1.000 43.92912 192 LEU B O 1
ATOM 5097 N N . ALA B 1 193 ? 47.96244 -14.40650 15.63237 1.000 43.08401 193 ALA B N 1
ATOM 5098 C CA . ALA B 1 193 ? 48.37338 -13.05706 16.00812 1.000 38.17498 193 ALA B CA 1
ATOM 5099 C C . ALA B 1 193 ? 48.36304 -12.11690 14.81013 1.000 39.67008 193 ALA B C 1
ATOM 5100 O O . ALA B 1 193 ? 48.02482 -10.93320 14.94300 1.000 42.61712 193 ALA B O 1
ATOM 5102 N N . ASN B 1 194 ? 48.74437 -12.61672 13.64260 1.000 39.01193 194 ASN B N 1
ATOM 5103 C CA . ASN B 1 194 ? 48.80625 -11.80767 12.43257 1.000 48.82713 194 ASN B CA 1
ATOM 5104 C C . ASN B 1 194 ? 47.47117 -11.73446 11.70513 1.000 56.92232 194 ASN B C 1
ATOM 5105 O O . ASN B 1 194 ? 47.40308 -11.12994 10.62897 1.000 56.22643 194 ASN B O 1
ATOM 5110 N N . ALA B 1 195 ? 46.42154 -12.34542 12.26019 1.000 57.35625 195 ALA B N 1
ATOM 5111 C CA . ALA B 1 195 ? 45.09167 -12.35779 11.64971 1.000 54.09724 195 ALA B CA 1
ATOM 5112 C C . ALA B 1 195 ? 45.14081 -12.87042 10.21523 1.000 58.90714 195 ALA B C 1
ATOM 5113 O O . ALA B 1 195 ? 44.40579 -12.40362 9.34214 1.000 65.96070 195 ALA B O 1
ATOM 5115 N N . ASP B 1 196 ? 46.02167 -13.84024 9.96541 1.000 56.67276 196 ASP B N 1
ATOM 5116 C CA . ASP B 1 196 ? 46.12081 -14.48364 8.65303 1.000 58.53152 196 ASP B CA 1
ATOM 5117 C C . ASP B 1 196 ? 45.15190 -15.66014 8.63578 1.000 61.04166 196 ASP B C 1
ATOM 5118 O O . ASP B 1 196 ? 45.52120 -16.80981 8.88830 1.000 57.26728 196 ASP B O 1
ATOM 5123 N N . GLU B 1 197 ? 43.89350 -15.36837 8.30440 1.000 76.86906 197 GLU B N 1
ATOM 5124 C CA . GLU B 1 197 ? 42.80785 -16.29491 8.59790 1.000 80.34160 197 GLU B CA 1
ATOM 5125 C C . GLU B 1 197 ? 42.83034 -17.55012 7.73624 1.000 78.08449 197 GLU B C 1
ATOM 5126 O O . GLU B 1 197 ? 42.20503 -18.54854 8.11390 1.000 62.31318 197 GLU B O 1
ATOM 5132 N N . LYS B 1 198 ? 43.52724 -17.53714 6.59807 1.000 86.26785 198 LYS B N 1
ATOM 5133 C CA . LYS B 1 198 ? 43.59703 -18.75990 5.80711 1.000 94.90461 198 LYS B CA 1
ATOM 5134 C C . LYS B 1 198 ? 44.68861 -19.69475 6.31358 1.000 87.71727 198 LYS B C 1
ATOM 5135 O O . LYS B 1 198 ? 44.56648 -20.91447 6.16921 1.000 87.62093 198 LYS B O 1
ATOM 5141 N N . ALA B 1 199 ? 45.74628 -19.15307 6.91954 1.000 79.34772 199 ALA B N 1
ATOM 5142 C CA . ALA B 1 199 ? 46.74407 -20.00957 7.55381 1.000 77.69642 199 ALA B CA 1
ATOM 5143 C C . ALA B 1 199 ? 46.18820 -20.65095 8.82014 1.000 76.22942 199 ALA B C 1
ATOM 5144 O O . ALA B 1 199 ? 46.51043 -21.80401 9.13382 1.000 75.27577 199 ALA B O 1
ATOM 5146 N N . VAL B 1 200 ? 45.35243 -19.92049 9.56090 1.000 68.94422 200 VAL B N 1
ATOM 5147 C CA . VAL B 1 200 ? 44.71558 -20.49951 10.73978 1.000 61.59146 200 VAL B CA 1
ATOM 5148 C C . VAL B 1 200 ? 43.86843 -21.69937 10.33818 1.000 63.20692 200 VAL B C 1
ATOM 5149 O O . VAL B 1 200 ? 43.99014 -22.78994 10.90985 1.000 59.44042 200 VAL B O 1
ATOM 5153 N N . ASN B 1 201 ? 43.00171 -21.51755 9.33683 1.000 65.24117 201 ASN B N 1
ATOM 5154 C CA . ASN B 1 201 ? 42.19994 -22.63427 8.85325 1.000 69.14211 201 ASN B CA 1
ATOM 5155 C C . ASN B 1 201 ? 43.07235 -23.72592 8.24875 1.000 73.56240 201 ASN B C 1
ATOM 5156 O O . ASN B 1 201 ? 42.75958 -24.91420 8.38600 1.000 76.73861 201 ASN B O 1
ATOM 5161 N N . ALA B 1 202 ? 44.17206 -23.34902 7.59217 1.000 73.15112 202 ALA B N 1
ATOM 5162 C CA . ALA B 1 202 ? 45.08612 -24.34383 7.03935 1.000 71.68474 202 ALA B CA 1
ATOM 5163 C C . ALA B 1 202 ? 45.74121 -25.15837 8.14641 1.000 68.59257 202 ALA B C 1
ATOM 5164 O O . ALA B 1 202 ? 45.57381 -26.38207 8.21754 1.000 73.20235 202 ALA B O 1
ATOM 5166 N N . THR B 1 203 ? 46.48747 -24.48787 9.02823 1.000 69.09294 203 THR B N 1
ATOM 5167 C CA . THR B 1 203 ? 47.18243 -25.18430 10.10698 1.000 68.12878 203 THR B CA 1
ATOM 5168 C C . THR B 1 203 ? 46.22242 -25.94763 11.00750 1.000 64.66572 203 THR B C 1
ATOM 5169 O O . THR B 1 203 ? 46.58369 -27.00434 11.53765 1.000 70.80618 203 THR B O 1
ATOM 5173 N N . THR B 1 204 ? 45.00435 -25.43422 11.19919 1.000 55.21392 204 THR B N 1
ATOM 5174 C CA . THR B 1 204 ? 44.00302 -26.19337 11.93612 1.000 55.91195 204 THR B CA 1
ATOM 5175 C C . THR B 1 204 ? 43.75666 -27.53893 11.26833 1.000 67.98410 204 THR B C 1
ATOM 5176 O O . THR B 1 204 ? 43.75173 -28.57972 11.93181 1.000 61.18927 204 THR B O 1
ATOM 5180 N N . GLU B 1 205 ? 43.57339 -27.54045 9.94300 1.000 77.26948 205 GLU B N 1
ATOM 5181 C CA . GLU B 1 205 ? 43.27707 -28.78902 9.24752 1.000 78.47965 205 GLU B CA 1
ATOM 5182 C C . GLU B 1 205 ? 44.49477 -29.69337 9.18391 1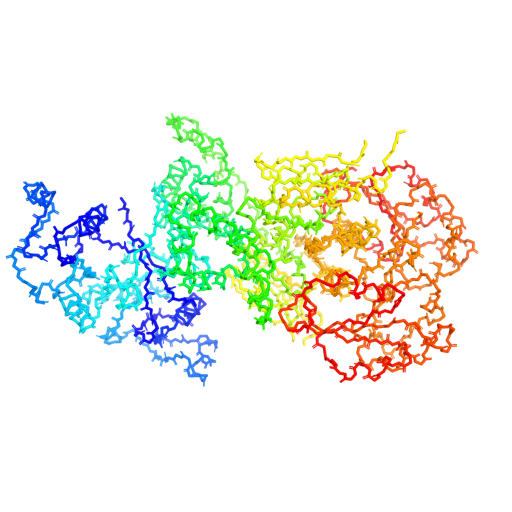.000 77.84323 205 GLU B C 1
ATOM 5183 O O . GLU B 1 205 ? 44.36210 -30.92319 9.22194 1.000 82.87258 205 GLU B O 1
ATOM 5189 N N . ARG B 1 206 ? 45.68304 -29.10022 9.10643 1.000 74.79064 206 ARG B N 1
ATOM 5190 C CA . ARG B 1 206 ? 46.90146 -29.89028 9.08245 1.000 82.14432 206 ARG B CA 1
ATOM 5191 C C . ARG B 1 206 ? 47.18913 -30.52401 10.43885 1.000 88.76847 206 ARG B C 1
ATOM 5192 O O . ARG B 1 206 ? 47.74779 -31.62876 10.50605 1.000 96.13708 206 ARG B O 1
ATOM 5200 N N . LEU B 1 207 ? 46.81598 -29.84206 11.52408 1.000 84.51067 207 LEU B N 1
ATOM 5201 C CA . LEU B 1 207 ? 46.99220 -30.41311 12.85354 1.000 73.90255 207 LEU B CA 1
ATOM 5202 C C . LEU B 1 207 ? 46.11539 -31.64268 13.04466 1.000 75.92321 207 LEU B C 1
ATOM 5203 O O . LEU B 1 207 ? 46.51780 -32.59829 13.72051 1.000 74.19443 207 LEU B O 1
ATOM 5208 N N . PHE B 1 208 ? 44.91167 -31.63485 12.46131 1.000 76.59674 208 PHE B N 1
ATOM 5209 C CA . PHE B 1 208 ? 44.02694 -32.79019 12.54714 1.000 82.20636 208 PHE B CA 1
ATOM 5210 C C . PHE B 1 208 ? 44.41912 -33.88721 11.56642 1.000 84.85175 208 PHE B C 1
ATOM 5211 O O . PHE B 1 208 ? 44.22823 -35.07019 11.86133 1.000 79.50717 208 PHE B O 1
ATOM 5219 N N . SER B 1 209 ? 44.95821 -33.52115 10.40269 1.000 87.54960 209 SER B N 1
ATOM 5220 C CA . SER B 1 209 ? 45.17291 -34.49046 9.33152 1.000 89.43564 209 SER B CA 1
ATOM 5221 C C . SER B 1 209 ? 46.41870 -35.33528 9.57634 1.000 91.45361 209 SER B C 1
ATOM 5222 O O . SER B 1 209 ? 46.34799 -36.56651 9.60205 1.000 102.81259 209 SER B O 1
ATOM 5225 N N . GLU B 1 210 ? 47.57353 -34.69197 9.73178 1.000 86.18349 210 GLU B N 1
ATOM 5226 C CA . GLU B 1 210 ? 48.82831 -35.41927 9.91049 1.000 83.82942 210 GLU B CA 1
ATOM 5227 C C . GLU B 1 210 ? 48.73254 -36.32317 11.15043 1.000 79.45723 210 GLU B C 1
ATOM 5228 O O . GLU B 1 210 ? 48.01130 -35.99329 12.10292 1.000 73.44407 210 GLU B O 1
ATOM 5234 N N . PRO B 1 211 ? 49.39672 -37.51361 11.14064 1.000 88.86847 211 PRO B N 1
ATOM 5235 C CA . PRO B 1 211 ? 49.51774 -38.30371 12.36128 1.000 86.12688 211 PRO B CA 1
ATOM 5236 C C . PRO B 1 211 ? 49.75142 -37.52612 13.65002 1.000 80.65795 211 PRO B C 1
ATOM 5237 O O . PRO B 1 211 ? 50.48287 -36.52576 13.68806 1.000 81.38856 211 PRO B O 1
ATOM 5241 N N . LEU B 1 212 ? 49.13463 -38.01798 14.74594 1.000 76.09911 212 LEU B N 1
ATOM 5242 C CA . LEU B 1 212 ? 49.31127 -37.37884 16.05207 1.000 72.48097 212 LEU B CA 1
ATOM 5243 C C . LEU B 1 212 ? 50.77500 -37.36822 16.47134 1.000 74.93279 212 LEU B C 1
ATOM 5244 O O . LEU B 1 212 ? 51.21042 -36.45223 17.17770 1.000 72.08765 212 LEU B O 1
ATOM 5249 N N . ASP B 1 213 ? 51.54223 -38.37822 16.03966 1.000 79.45893 213 ASP B N 1
ATOM 5250 C CA . ASP B 1 213 ? 52.95660 -38.47285 16.38987 1.000 83.14252 213 ASP B CA 1
ATOM 5251 C C . ASP B 1 213 ? 53.72496 -37.24692 15.92396 1.000 71.07402 213 ASP B C 1
ATOM 5252 O O . ASP B 1 213 ? 54.61163 -36.75350 16.62949 1.000 71.97821 213 ASP B O 1
ATOM 5257 N N . HIS B 1 214 ? 53.39671 -36.74961 14.73477 1.000 61.29028 214 HIS B N 1
ATOM 5258 C CA . HIS B 1 214 ? 54.23972 -35.82393 14.00037 1.000 58.05760 214 HIS B CA 1
ATOM 5259 C C . HIS B 1 214 ? 54.02650 -34.38916 14.45852 1.000 58.40373 214 HIS B C 1
ATOM 5260 O O . HIS B 1 214 ? 52.89256 -33.93881 14.65674 1.000 62.85975 214 HIS B O 1
ATOM 5267 N N . ARG B 1 215 ? 55.13780 -33.67971 14.62603 1.000 50.62725 215 ARG B N 1
ATOM 5268 C CA . ARG B 1 215 ? 55.11760 -32.24020 14.82095 1.000 50.70367 215 ARG B CA 1
ATOM 5269 C C . ARG B 1 215 ? 56.35854 -31.64598 14.17644 1.000 46.81135 215 ARG B C 1
ATOM 5270 O O . ARG B 1 215 ? 57.05800 -30.82385 14.78235 1.000 48.12205 215 ARG B O 1
ATOM 5278 N N . GLY B 1 216 ? 56.63667 -32.05340 12.94146 1.000 46.37578 216 GLY B N 1
ATOM 5279 C CA . GLY B 1 216 ? 57.92189 -31.77939 12.32227 1.000 44.78262 216 GLY B CA 1
ATOM 5280 C C . GLY B 1 216 ? 58.05451 -30.32913 11.87719 1.000 40.59668 216 GLY B C 1
ATOM 5281 O O . GLY B 1 216 ? 57.27208 -29.85018 11.03955 1.000 39.33803 216 GLY B O 1
ATOM 5282 N N . GLU B 1 217 ? 59.05586 -29.63418 12.39549 1.000 36.04188 217 GLU B N 1
ATOM 5283 C CA . GLU B 1 217 ? 59.33232 -28.27009 11.97733 1.000 44.06051 217 GLU B CA 1
ATOM 5284 C C . GLU B 1 217 ? 60.74944 -27.94375 12.41223 1.000 38.43947 217 GLU B C 1
ATOM 5285 O O . GLU B 1 217 ? 61.32417 -28.63211 13.25773 1.000 34.75976 217 GLU B O 1
ATOM 5291 N N . VAL B 1 218 ? 61.31128 -26.89202 11.82062 1.000 30.57231 218 VAL B N 1
ATOM 5292 C CA . VAL B 1 218 ? 62.65614 -26.44136 12.16189 1.000 28.83423 218 VAL B CA 1
ATOM 5293 C C . VAL B 1 218 ? 62.58826 -24.98075 12.57441 1.000 29.88747 218 VAL B C 1
ATOM 5294 O O . VAL B 1 218 ? 62.06699 -24.14860 11.82908 1.000 28.27067 218 VAL B O 1
ATOM 5298 N N . VAL B 1 219 ? 63.12581 -24.66073 13.74114 1.000 25.02825 219 VAL B N 1
ATOM 5299 C CA . VAL B 1 219 ? 63.26530 -23.27013 14.15916 1.000 23.04062 219 VAL B CA 1
ATOM 5300 C C . VAL B 1 219 ? 64.74583 -22.93348 14.21544 1.000 29.63324 219 VAL B C 1
ATOM 5301 O O . VAL B 1 219 ? 65.50649 -23.58764 14.93573 1.000 25.62078 219 VAL B O 1
ATOM 5305 N N . LEU B 1 220 ? 65.16273 -21.91590 13.45756 1.000 21.23265 220 LEU B N 1
ATOM 5306 C CA . LEU B 1 220 ? 66.52594 -21.41375 13.54710 1.000 22.29359 220 LEU B CA 1
ATOM 5307 C C . LEU B 1 220 ? 66.57395 -20.37173 14.66111 1.000 26.19622 220 LEU B C 1
ATOM 5308 O O . LEU B 1 220 ? 65.84884 -19.37924 14.59101 1.000 24.12063 220 LEU B O 1
ATOM 5313 N N . VAL B 1 221 ? 67.41021 -20.58481 15.68094 1.000 19.07488 221 VAL B N 1
ATOM 5314 C CA . VAL B 1 221 ? 67.43532 -19.70958 16.85272 1.000 19.84538 221 VAL B CA 1
ATOM 5315 C C . VAL B 1 221 ? 68.82888 -19.11330 17.02966 1.000 19.82884 221 VAL B C 1
ATOM 5316 O O . VAL B 1 221 ? 69.81096 -19.84721 17.16105 1.000 21.22904 221 VAL B O 1
ATOM 5320 N N . GLY B 1 222 ? 68.89995 -17.78798 17.07213 1.000 20.88204 222 GLY B N 1
ATOM 5321 C CA . GLY B 1 222 ? 70.13753 -17.10839 17.38959 1.000 17.38210 222 GLY B CA 1
ATOM 5322 C C . GLY B 1 222 ? 70.42321 -17.14091 18.87998 1.000 18.69449 222 GLY B C 1
ATOM 5323 O O . GLY B 1 222 ? 69.65739 -16.61792 19.69165 1.000 22.56964 222 GLY B O 1
ATOM 5324 N N . ALA B 1 223 ? 71.52624 -17.76087 19.24849 1.000 17.61854 223 ALA B N 1
ATOM 5325 C CA . ALA B 1 223 ? 71.87628 -17.89447 20.65548 1.000 21.35799 223 ALA B CA 1
ATOM 5326 C C . ALA B 1 223 ? 72.50381 -16.63942 21.22732 1.000 19.50869 223 ALA B C 1
ATOM 5327 O O . ALA B 1 223 ? 72.70242 -16.56363 22.44822 1.000 23.31256 223 ALA B O 1
ATOM 5329 N N . GLY B 1 224 ? 72.89893 -15.69687 20.38340 1.000 15.88212 224 GLY B N 1
ATOM 5330 C CA . GLY B 1 224 ? 73.63743 -14.55267 20.88198 1.000 18.82716 224 GLY B CA 1
ATOM 5331 C C . GLY B 1 224 ? 75.09827 -14.91556 21.05595 1.000 20.81025 224 GLY B C 1
ATOM 5332 O O . GLY B 1 224 ? 75.52762 -16.05212 20.80262 1.000 22.26727 224 GLY B O 1
ATOM 5333 N N . PRO B 1 225 ? 75.90714 -13.94692 21.48132 1.000 18.87806 225 PRO B N 1
ATOM 5334 C CA . PRO B 1 225 ? 77.36366 -14.13182 21.41942 1.000 20.06310 225 PRO B CA 1
ATOM 5335 C C . PRO B 1 225 ? 77.94936 -14.92147 22.57693 1.000 22.26289 225 PRO B C 1
ATOM 5336 O O . PRO B 1 225 ? 79.11805 -15.31817 22.49788 1.000 25.30575 225 PRO B O 1
ATOM 5340 N N . GLY B 1 226 ? 77.18215 -15.21513 23.62748 1.000 21.35755 226 GLY B N 1
ATOM 5341 C CA . GLY B 1 226 ? 77.72134 -16.08796 24.64716 1.000 23.33919 226 GLY B CA 1
ATOM 5342 C C . GLY B 1 226 ? 76.97782 -15.96700 25.96187 1.000 27.21563 226 GLY B C 1
ATOM 5343 O O . GLY B 1 226 ? 76.57669 -16.97268 26.54073 1.000 25.72776 226 GLY B O 1
ATOM 5344 N N . ASP B 1 227 ? 76.80332 -14.74264 26.44278 1.000 21.91501 227 ASP B N 1
ATOM 5345 C CA . ASP B 1 227 ? 76.09436 -14.51614 27.70023 1.000 23.72210 227 ASP B CA 1
ATOM 5346 C C . ASP B 1 227 ? 74.69445 -15.09855 27.59901 1.000 18.24472 227 ASP B C 1
ATOM 5347 O O . ASP B 1 227 ? 73.93381 -14.72271 26.70522 1.000 18.84956 227 ASP B O 1
ATOM 5352 N N . ALA B 1 228 ? 74.33720 -16.00821 28.51326 1.000 19.65810 228 ALA B N 1
ATOM 5353 C CA . ALA B 1 228 ? 73.00108 -16.61046 28.40305 1.000 22.55111 228 ALA B CA 1
ATOM 5354 C C . ALA B 1 228 ? 71.88253 -15.60079 28.63673 1.000 23.66956 228 ALA B C 1
ATOM 5355 O O . ALA B 1 228 ? 70.73167 -15.86262 28.25076 1.000 22.53657 228 ALA B O 1
ATOM 5357 N N . GLY B 1 229 ? 72.18033 -14.47256 29.27980 1.000 24.12723 229 GLY B N 1
ATOM 5358 C CA . GLY B 1 229 ? 71.18288 -13.42175 29.40533 1.000 24.86156 229 GLY B CA 1
ATOM 5359 C C . GLY B 1 229 ? 70.83291 -12.73825 28.09922 1.000 20.10776 229 GLY B C 1
ATOM 5360 O O . GLY B 1 229 ? 69.86811 -11.95922 28.06161 1.000 19.99078 229 GLY B O 1
ATOM 5361 N N . LEU B 1 230 ? 71.59646 -12.98230 27.03732 1.000 16.00656 230 LEU B N 1
ATOM 5362 C CA . LEU B 1 230 ? 71.33276 -12.32942 25.76271 1.000 15.38776 230 LEU B CA 1
ATOM 5363 C C . LEU B 1 230 ? 70.52192 -13.19209 24.80639 1.000 21.06062 230 LEU B C 1
ATOM 5364 O O . LEU B 1 230 ? 70.22341 -12.74613 23.69174 1.000 20.17281 230 LEU B O 1
ATOM 5369 N N . LEU B 1 231 ? 70.12181 -14.39490 25.21383 1.000 15.13246 231 LEU B N 1
ATOM 5370 C CA . LEU B 1 231 ? 69.07903 -15.08934 24.46587 1.000 15.80841 231 LEU B CA 1
ATOM 5371 C C . LEU B 1 231 ? 67.78178 -14.28658 24.54256 1.000 20.22250 231 LEU B C 1
ATOM 5372 O O . LEU B 1 231 ? 67.48735 -13.66259 25.56333 1.000 20.20309 231 LEU B O 1
ATOM 5377 N N . THR B 1 232 ? 67.00716 -14.29694 23.45543 1.000 16.55302 232 THR B N 1
ATOM 5378 C CA . THR B 1 232 ? 65.69821 -13.65388 23.44200 1.000 16.39152 232 THR B CA 1
ATOM 5379 C C . THR B 1 232 ? 64.68292 -14.49638 24.21556 1.000 18.03217 232 THR B C 1
ATOM 5380 O O . THR B 1 232 ? 64.86424 -15.69883 24.42352 1.000 17.46640 232 THR B O 1
ATOM 5384 N N . LEU B 1 233 ? 63.59986 -13.83910 24.65644 1.000 15.94024 233 LEU B N 1
ATOM 5385 C CA . LEU B 1 233 ? 62.52365 -14.57360 25.31806 1.000 16.86475 233 LEU B CA 1
ATOM 5386 C C . LEU B 1 233 ? 62.00243 -15.67103 24.40107 1.000 18.79301 233 LEU B C 1
ATOM 5387 O O . LEU B 1 233 ? 61.85138 -16.82679 24.80890 1.000 17.92762 233 LEU B O 1
ATOM 5392 N N . LYS B 1 234 ? 61.75386 -15.32967 23.14158 1.000 16.58044 234 LYS B N 1
ATOM 5393 C CA . LYS B 1 234 ? 61.22998 -16.33356 22.21834 1.000 20.32396 234 LYS B CA 1
ATOM 5394 C C . LYS B 1 234 ? 62.23394 -17.45238 21.98143 1.000 18.49327 234 LYS B C 1
ATOM 5395 O O . LYS B 1 234 ? 61.84407 -18.61810 21.85376 1.000 21.71816 234 LYS B O 1
ATOM 5401 N N . GLY B 1 235 ? 63.52712 -17.13257 21.94992 1.000 17.26747 235 GLY B N 1
ATOM 5402 C CA . GLY B 1 235 ? 64.51894 -18.18247 21.77431 1.000 17.37393 235 GLY B CA 1
ATOM 5403 C C . GLY B 1 235 ? 64.52126 -19.16304 22.92607 1.000 19.44187 235 GLY B C 1
ATOM 5404 O O . GLY B 1 235 ? 64.59801 -20.37884 22.72428 1.000 19.73674 235 GLY B O 1
ATOM 5405 N N . LEU B 1 236 ? 64.42158 -18.64898 24.15390 1.000 17.17952 236 LEU B N 1
ATOM 5406 C CA . LEU B 1 236 ? 64.28590 -19.51690 25.31634 1.000 19.73998 236 LEU B CA 1
ATOM 5407 C C . LEU B 1 236 ? 63.03070 -20.37496 25.20892 1.000 19.98209 236 LEU B C 1
ATOM 5408 O O . LEU B 1 236 ? 63.06328 -21.58514 25.47505 1.000 22.55935 236 LEU B O 1
ATOM 5413 N N . GLN B 1 237 ? 61.91136 -19.76365 24.82340 1.000 18.76669 237 GLN B N 1
ATOM 5414 C CA . GLN B 1 237 ? 60.67458 -20.52599 24.71378 1.000 20.00089 237 GLN B CA 1
ATOM 5415 C C . GLN B 1 237 ? 60.81650 -21.64537 23.68826 1.000 21.59338 237 GLN B C 1
ATOM 5416 O O . GLN B 1 237 ? 60.32803 -22.76298 23.89960 1.000 26.55828 237 GLN B O 1
ATOM 5422 N N . GLN B 1 238 ? 61.50712 -21.36799 22.58432 1.000 24.79349 238 GLN B N 1
ATOM 5423 C CA . GLN B 1 238 ? 61.65341 -22.37850 21.53810 1.000 23.95071 238 GLN B CA 1
ATOM 5424 C C . GLN B 1 238 ? 62.56495 -23.51333 21.98569 1.000 26.32035 238 GLN B C 1
ATOM 5425 O O . GLN B 1 238 ? 62.27366 -24.68575 21.71563 1.000 24.21225 238 GLN B O 1
ATOM 5431 N N . ILE B 1 239 ? 63.64991 -23.20910 22.70789 1.000 22.79857 239 ILE B N 1
ATOM 5432 C CA . ILE B 1 239 ? 64.50659 -24.31070 23.13096 1.000 27.92291 239 ILE B CA 1
ATOM 5433 C C . ILE B 1 239 ? 63.87249 -25.10568 24.26009 1.000 37.17389 239 ILE B C 1
ATOM 5434 O O . ILE B 1 239 ? 64.21743 -26.27845 24.44991 1.000 37.41679 239 ILE B O 1
ATOM 5439 N N . GLN B 1 240 ? 62.91475 -24.52786 24.98352 1.000 23.37892 240 GLN B N 1
ATOM 5440 C CA . GLN B 1 240 ? 62.22248 -25.31027 25.99745 1.000 28.21922 240 GLN B CA 1
ATOM 5441 C C . GLN B 1 240 ? 61.19855 -26.25813 25.39649 1.000 31.25061 240 GLN B C 1
ATOM 5442 O O . GLN B 1 240 ? 60.81587 -27.23288 26.05123 1.000 32.95323 240 GLN B O 1
ATOM 5448 N N A GLN B 1 241 ? 60.74862 -26.01187 24.16524 0.604 30.95648 241 GLN B N 1
ATOM 5449 N N B GLN B 1 241 ? 60.77033 -25.99698 24.16432 0.396 31.26614 241 GLN B N 1
ATOM 5450 C CA A GLN B 1 241 ? 59.74756 -26.85792 23.52182 0.604 35.18464 241 GLN B CA 1
ATOM 5451 C CA B GLN B 1 241 ? 59.75477 -26.79153 23.49325 0.396 34.63065 241 GLN B CA 1
ATOM 5452 C C A GLN B 1 241 ? 60.33649 -27.87204 22.54526 0.604 31.58552 241 GLN B C 1
ATOM 5453 C C B GLN B 1 241 ? 60.32215 -27.59322 22.32142 0.396 31.48966 241 GLN B C 1
ATOM 5454 O O A GLN B 1 241 ? 59.60045 -28.72999 22.04936 0.604 29.70240 241 GLN B O 1
ATOM 5455 O O B GLN B 1 241 ? 59.56490 -28.02651 21.45209 0.396 30.85406 241 GLN B O 1
ATOM 5466 N N . ALA B 1 242 ? 61.63808 -27.81162 22.28588 1.000 27.51371 242 ALA B N 1
ATOM 5467 C CA . ALA B 1 242 ? 62.25590 -28.60491 21.22976 1.000 27.31125 242 ALA B CA 1
ATOM 5468 C C . ALA B 1 242 ? 62.31129 -30.08631 21.57814 1.000 30.73461 242 ALA B C 1
ATOM 5469 O O . ALA B 1 242 ? 62.55978 -30.45760 22.72744 1.000 32.89629 242 ALA B O 1
ATOM 5471 N N . ASP B 1 243 ? 62.08174 -30.93538 20.57129 1.000 31.69777 243 ASP B N 1
ATOM 5472 C CA . ASP B 1 243 ? 62.37128 -32.35615 20.73390 1.000 33.19935 243 ASP B CA 1
ATOM 5473 C C . ASP B 1 243 ? 63.85647 -32.64361 20.58475 1.000 33.09990 243 ASP B C 1
ATOM 5474 O O . ASP B 1 243 ? 64.37557 -33.57957 21.20677 1.000 34.35943 243 ASP B O 1
ATOM 5479 N N . ILE B 1 244 ? 64.54745 -31.87169 19.74941 1.000 31.85764 244 ILE B N 1
ATOM 5480 C CA . ILE B 1 244 ? 65.96605 -32.07668 19.48705 1.000 31.96034 244 ILE B CA 1
ATOM 5481 C C . ILE B 1 244 ? 66.59192 -30.72764 19.20669 1.000 32.75136 244 ILE B C 1
ATOM 5482 O O . ILE B 1 244 ? 65.97415 -29.86378 18.57379 1.000 29.08919 244 ILE B O 1
ATOM 5487 N N . VAL B 1 245 ? 67.81415 -30.54654 19.68251 1.000 30.92871 245 VAL B N 1
ATOM 5488 C CA . VAL B 1 245 ? 68.53839 -29.29462 19.54188 1.000 27.23039 245 VAL B CA 1
ATOM 5489 C C . VAL B 1 245 ? 69.84386 -29.59248 18.81769 1.000 31.72258 245 VAL B C 1
ATOM 5490 O O . VAL B 1 245 ? 70.64360 -30.41028 19.28435 1.000 29.83887 245 VAL B O 1
ATOM 5494 N N . VAL B 1 246 ? 70.04886 -28.94372 17.67900 1.000 27.67307 246 VAL B N 1
ATOM 5495 C CA . VAL B 1 246 ? 71.24276 -29.11979 16.86119 1.000 31.80416 246 VAL B CA 1
ATOM 5496 C C . VAL B 1 246 ? 72.11488 -27.88703 17.06939 1.000 34.45636 246 VAL B C 1
ATOM 5497 O O . VAL B 1 246 ? 71.67945 -26.75627 16.81745 1.000 31.92133 246 VAL B O 1
ATOM 5501 N N . TYR B 1 247 ? 73.33522 -28.08216 17.56221 1.000 27.32590 247 TYR B N 1
ATOM 5502 C CA . TYR B 1 247 ? 74.14915 -26.94486 17.97668 1.000 32.55879 247 TYR B CA 1
ATOM 5503 C C . TYR B 1 247 ? 75.60957 -27.19740 17.61456 1.000 27.25764 247 TYR B C 1
ATOM 5504 O O . TYR B 1 247 ? 75.97392 -28.28096 17.17293 1.000 29.98932 247 TYR B O 1
ATOM 5513 N N . ASP B 1 248 ? 76.44410 -26.16773 17.77938 1.000 42.95236 248 ASP B N 1
ATOM 5514 C CA . ASP B 1 248 ? 77.86353 -26.25963 17.42504 1.000 46.42302 248 ASP B CA 1
ATOM 5515 C C . ASP B 1 248 ? 78.68874 -25.51549 18.47594 1.000 44.56979 248 ASP B C 1
ATOM 5516 O O . ASP B 1 248 ? 78.16365 -25.05885 19.49512 1.000 38.89053 248 ASP B O 1
ATOM 5521 N N . ARG B 1 249 ? 79.99150 -25.36855 18.19443 1.000 44.03668 249 ARG B N 1
ATOM 5522 C CA . ARG B 1 249 ? 80.94291 -24.83893 19.17401 1.000 47.63823 249 ARG B CA 1
ATOM 5523 C C . ARG B 1 249 ? 80.63893 -23.39943 19.57604 1.000 42.05650 249 ARG B C 1
ATOM 5524 O O . ARG B 1 249 ? 80.92640 -23.00137 20.70981 1.000 43.57140 249 ARG B O 1
ATOM 5532 N N . LEU B 1 250 ? 80.08452 -22.59525 18.67153 1.000 37.18099 250 LEU B N 1
ATOM 5533 C CA . LEU B 1 250 ? 79.88922 -21.18332 18.97676 1.000 38.43705 250 LEU B CA 1
ATOM 5534 C C . LEU B 1 250 ? 78.61484 -20.91078 19.76204 1.000 33.49726 250 LEU B C 1
ATOM 5535 O O . LEU B 1 250 ? 78.30050 -19.74279 20.01889 1.000 34.51362 250 LEU B O 1
ATOM 5540 N N . VAL B 1 251 ? 77.88100 -21.94883 20.14917 1.000 28.57953 251 VAL B N 1
ATOM 5541 C CA . VAL B 1 251 ? 76.79896 -21.82412 21.11693 1.000 25.94439 251 VAL B CA 1
ATOM 5542 C C . VAL B 1 251 ? 77.40807 -22.06016 22.49085 1.000 30.33029 251 VAL B C 1
ATOM 5543 O O . VAL B 1 251 ? 77.98867 -23.11979 22.74415 1.000 29.64218 251 VAL B O 1
ATOM 5547 N N . SER B 1 252 ? 77.29395 -21.07508 23.37513 1.000 29.44185 252 SER B N 1
ATOM 5548 C CA . SER B 1 252 ? 77.99379 -21.16480 24.65544 1.000 28.77105 252 SER B CA 1
ATOM 5549 C C . SER B 1 252 ? 77.42809 -22.28593 25.51842 1.000 28.62640 252 SER B C 1
ATOM 5550 O O . SER B 1 252 ? 76.25624 -22.65683 25.40669 1.000 25.53665 252 SER B O 1
ATOM 5553 N N . ASP B 1 253 ? 78.28011 -22.81791 26.40555 1.000 28.87354 253 ASP B N 1
ATOM 5554 C CA . ASP B 1 253 ? 77.81921 -23.77974 27.39835 1.000 35.24083 253 ASP B CA 1
ATOM 5555 C C . ASP B 1 253 ? 76.68390 -23.20552 28.23135 1.000 32.01930 253 ASP B C 1
ATOM 5556 O O . ASP B 1 253 ? 75.77267 -23.93554 28.64257 1.000 31.09255 253 ASP B O 1
ATOM 5561 N N . ASP B 1 254 ? 76.73549 -21.90046 28.51241 1.000 31.43771 254 ASP B N 1
ATOM 5562 C CA . ASP B 1 254 ? 75.69495 -21.28928 29.33456 1.000 32.93007 254 ASP B CA 1
ATOM 5563 C C . ASP B 1 254 ? 74.34615 -21.34208 28.63516 1.000 26.91661 254 ASP B C 1
ATOM 5564 O O . ASP B 1 254 ? 73.32263 -21.61043 29.27153 1.000 27.67504 254 ASP B O 1
ATOM 5569 N N . ILE B 1 255 ? 74.32701 -21.07919 27.32804 1.000 23.64471 255 ILE B N 1
ATOM 5570 C CA . ILE B 1 255 ? 73.08875 -21.22595 26.56594 1.000 24.12890 255 ILE B CA 1
ATOM 5571 C C . ILE B 1 255 ? 72.62888 -22.68161 26.59487 1.000 23.59754 255 ILE B C 1
ATOM 5572 O 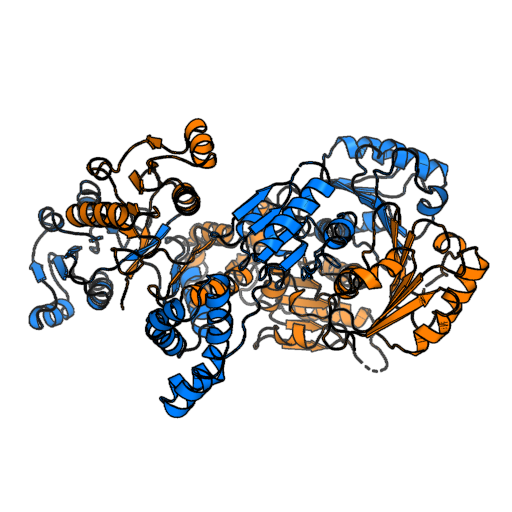O . ILE B 1 255 ? 71.45141 -22.97897 26.81883 1.000 27.79409 255 ILE B O 1
ATOM 5577 N N . MET B 1 256 ? 73.54863 -23.61323 26.34568 1.000 27.37401 256 MET B N 1
ATOM 5578 C CA . MET B 1 256 ? 73.14898 -25.02027 26.31378 1.000 28.92481 256 MET B CA 1
ATOM 5579 C C . MET B 1 256 ? 72.59189 -25.48095 27.65660 1.000 33.39576 256 MET B C 1
ATOM 5580 O O . MET B 1 256 ? 71.77332 -26.40534 27.70263 1.000 31.79484 256 MET B O 1
ATOM 5585 N N . ASN B 1 257 ? 73.00469 -24.84988 28.75843 1.000 33.55709 257 ASN B N 1
ATOM 5586 C CA . ASN B 1 257 ? 72.44084 -25.22251 30.05205 1.000 36.04341 257 ASN B CA 1
ATOM 5587 C C . ASN B 1 257 ? 70.96105 -24.87657 30.16287 1.000 37.93065 257 ASN B C 1
ATOM 5588 O O . ASN B 1 257 ? 70.27801 -25.42299 31.02890 1.000 37.06854 257 ASN B O 1
ATOM 5593 N N . LEU B 1 258 ? 70.45050 -23.98772 29.31191 1.000 28.52532 258 LEU B N 1
ATOM 5594 C CA . LEU B 1 258 ? 69.03426 -23.65095 29.31629 1.000 30.46027 258 LEU B CA 1
ATOM 5595 C C . LEU B 1 258 ? 68.19297 -24.62283 28.51259 1.000 36.43963 258 LEU B C 1
ATOM 5596 O O . LEU B 1 258 ? 66.96063 -24.50545 28.52636 1.000 37.86149 258 LEU B O 1
ATOM 5601 N N . VAL B 1 259 ? 68.81859 -25.57138 27.82109 1.000 42.62468 259 VAL B N 1
ATOM 5602 C CA . VAL B 1 259 ? 68.10463 -26.48523 26.93511 1.000 38.61840 259 VAL B CA 1
ATOM 5603 C C . VAL B 1 259 ? 67.36660 -27.52826 27.76078 1.000 44.58767 259 VAL B C 1
ATOM 5604 O O . VAL B 1 259 ? 67.89824 -28.05415 28.75067 1.000 42.04637 259 VAL B O 1
ATOM 5608 N N . ALA B 1 260 ? 66.13364 -27.83251 27.33454 1.000 46.73002 260 ALA B N 1
ATOM 5609 C CA . ALA B 1 260 ? 65.26640 -28.76186 28.04730 1.000 59.39608 260 ALA B CA 1
ATOM 5610 C C . ALA B 1 260 ? 65.98740 -30.06706 28.36937 1.000 55.00408 260 ALA B C 1
ATOM 5611 O O . ALA B 1 260 ? 66.71598 -30.61654 27.53687 1.000 58.64725 260 ALA B O 1
ATOM 5613 N N . ARG B 1 261 ? 65.77845 -30.54674 29.60157 1.000 54.31102 261 ARG B N 1
ATOM 5614 C CA . ARG B 1 261 ? 66.35316 -31.81486 30.05513 1.000 61.68697 261 ARG B CA 1
ATOM 5615 C C . ARG B 1 261 ? 66.05911 -32.96172 29.09216 1.000 63.33100 261 ARG B C 1
ATOM 5616 O O . ARG B 1 261 ? 66.94211 -33.77424 28.78655 1.000 59.73227 261 ARG B O 1
ATOM 5624 N N . ASP B 1 262 ? 64.81689 -33.05387 28.62138 1.000 67.23877 262 ASP B N 1
ATOM 5625 C CA . ASP B 1 262 ? 64.35762 -34.18027 27.81772 1.000 78.27464 262 ASP B CA 1
ATOM 5626 C C . ASP B 1 262 ? 64.70744 -34.05095 26.33929 1.000 66.71295 262 ASP B C 1
ATOM 5627 O O . ASP B 1 262 ? 64.44073 -34.98531 25.57489 1.000 66.60481 262 ASP B O 1
ATOM 5632 N N . ALA B 1 263 ? 65.29286 -32.93154 25.91902 1.000 48.84195 263 ALA B N 1
ATOM 5633 C CA . ALA B 1 263 ? 65.63071 -32.72963 24.51550 1.000 44.95490 263 ALA B CA 1
ATOM 5634 C C . ALA B 1 263 ? 66.85092 -33.56597 24.14080 1.000 50.85266 263 ALA B C 1
ATOM 5635 O O . ALA B 1 263 ? 67.84074 -33.60791 24.87995 1.000 53.79821 263 ALA B O 1
ATOM 5637 N N . ASP B 1 264 ? 66.76648 -34.25385 23.00620 1.000 46.45305 264 ASP B N 1
ATOM 5638 C CA . ASP B 1 264 ? 67.95600 -34.84393 22.41382 1.000 40.71978 264 ASP B CA 1
ATOM 5639 C C . ASP B 1 264 ? 68.84861 -33.72940 21.89248 1.000 45.06654 264 ASP B C 1
ATOM 5640 O O . ASP B 1 264 ? 68.36372 -32.70339 21.41096 1.000 42.69606 264 ASP B O 1
ATOM 5645 N N . ARG B 1 265 ? 70.15657 -33.90865 22.01469 1.000 36.92126 265 ARG B N 1
ATOM 5646 C CA . ARG B 1 265 ? 71.09131 -32.91733 21.50215 1.000 36.35697 265 ARG B CA 1
ATOM 5647 C C . ARG B 1 265 ? 71.90906 -33.55038 20.39270 1.000 34.71991 265 ARG B C 1
ATOM 5648 O O . ARG B 1 265 ? 72.26597 -34.72847 20.46970 1.000 37.05793 265 ARG B O 1
ATOM 5656 N N . VAL B 1 266 ? 72.18040 -32.77657 19.34773 1.000 33.81539 266 VAL B N 1
ATOM 5657 C CA . VAL B 1 266 ? 73.03540 -33.21892 18.25082 1.000 35.49147 266 VAL B CA 1
ATOM 5658 C C . VAL B 1 266 ? 74.10014 -32.15431 18.04316 1.000 34.15526 266 VAL B C 1
ATOM 5659 O O . VAL B 1 266 ? 73.77227 -31.00393 17.74493 1.000 32.16686 266 VAL B O 1
ATOM 5663 N N . PHE B 1 267 ? 75.36474 -32.53316 18.20572 1.000 41.38782 267 PHE B N 1
ATOM 5664 C CA . PHE B 1 267 ? 76.48394 -31.60381 18.09905 1.000 38.08059 267 PHE B CA 1
ATOM 5665 C C . PHE B 1 267 ? 77.05308 -31.70438 16.68933 1.000 40.52670 267 PHE B C 1
ATOM 5666 O O . PHE B 1 267 ? 77.41945 -32.79578 16.25030 1.000 39.07927 267 PHE B O 1
ATOM 5674 N N . VAL B 1 268 ? 77.08832 -30.58260 15.96772 1.000 41.24462 268 VAL B N 1
ATOM 5675 C CA . VAL B 1 268 ? 77.57160 -30.57986 14.59189 1.000 48.41885 268 VAL B CA 1
ATOM 5676 C C . VAL B 1 268 ? 78.79154 -29.68660 14.40430 1.000 55.02547 268 VAL B C 1
ATOM 5677 O O . VAL B 1 268 ? 79.20738 -29.44960 13.26956 1.000 57.32145 268 VAL B O 1
ATOM 5681 N N . GLY B 1 269 ? 79.38101 -29.19208 15.49067 1.000 54.14867 269 GLY B N 1
ATOM 5682 C CA . GLY B 1 269 ? 80.65700 -28.50870 15.40334 1.000 67.58300 269 GLY B CA 1
ATOM 5683 C C . GLY B 1 269 ? 81.78883 -29.47279 15.09928 1.000 87.56935 269 GLY B C 1
ATOM 5684 O O . GLY B 1 269 ? 81.72781 -30.22517 14.11940 1.000 87.10438 269 GLY B O 1
ATOM 5685 N N . LYS B 1 270 ? 82.82554 -29.45773 15.93341 1.000 103.65150 270 LYS B N 1
ATOM 5686 C CA . LYS B 1 270 ? 83.92216 -30.41721 15.83365 1.000 112.70617 270 LYS B CA 1
ATOM 5687 C C . LYS B 1 270 ? 84.88449 -30.25822 17.00617 1.000 111.86038 270 LYS B C 1
ATOM 5688 O O . LYS B 1 270 ? 85.41639 -29.17327 17.24156 1.000 109.82319 270 LYS B O 1
ATOM 5694 N N . HIS B 1 275 ? 89.82918 -33.05136 9.98657 1.000 140.13893 275 HIS B N 1
ATOM 5695 C CA . HIS B 1 275 ? 88.78115 -32.79271 10.96911 1.000 137.77983 275 HIS B CA 1
ATOM 5696 C C . HIS B 1 275 ? 87.97972 -31.52861 10.66336 1.000 133.73573 275 HIS B C 1
ATOM 5697 O O . HIS B 1 275 ? 88.42261 -30.42146 10.98170 1.000 135.73846 275 HIS B O 1
ATOM 5704 N N . CYS B 1 276 ? 86.80241 -31.69818 10.05879 1.000 127.88875 276 CYS B N 1
ATOM 5705 C CA . CYS B 1 276 ? 85.84419 -30.61847 9.83259 1.000 118.64560 276 CYS B CA 1
ATOM 5706 C C . CYS B 1 276 ? 84.58512 -31.20167 9.20144 1.000 115.83370 276 CYS B C 1
ATOM 5707 O O . CYS B 1 276 ? 84.63814 -32.24419 8.54811 1.000 121.36943 276 CYS B O 1
ATOM 5710 N N . VAL B 1 277 ? 83.46375 -30.50960 9.38870 1.000 105.41753 277 VAL B N 1
ATOM 5711 C CA . VAL B 1 277 ? 82.15501 -30.96074 8.91095 1.000 98.34743 277 VAL B CA 1
ATOM 5712 C C . VAL B 1 277 ? 81.71962 -30.10493 7.72327 1.000 95.62821 277 VAL B C 1
ATOM 5713 O O . VAL B 1 277 ? 81.91428 -28.87879 7.73771 1.000 98.39234 277 VAL B O 1
ATOM 5717 N N . PRO B 1 278 ? 81.16357 -30.69029 6.66439 1.000 88.00711 278 PRO B N 1
ATOM 5718 C CA . PRO B 1 278 ? 80.60279 -29.86808 5.58838 1.000 78.14702 278 PRO B CA 1
ATOM 5719 C C . PRO B 1 278 ? 79.20592 -29.38052 5.94022 1.000 66.90260 278 PRO B C 1
ATOM 5720 O O . PRO B 1 278 ? 78.46762 -30.01490 6.69836 1.000 63.31800 278 PRO B O 1
ATOM 5724 N N . GLN B 1 279 ? 78.85076 -28.22336 5.37733 1.000 67.33713 279 GLN B N 1
ATOM 5725 C CA . GLN B 1 279 ? 77.52794 -27.66206 5.63236 1.000 57.76397 279 GLN B CA 1
ATOM 5726 C C . GLN B 1 279 ? 76.42009 -28.57977 5.13220 1.000 53.65008 279 GLN B C 1
ATOM 5727 O O . GLN B 1 279 ? 75.32697 -28.60707 5.71332 1.000 51.05667 279 GLN B O 1
ATOM 5733 N N . GLU B 1 280 ? 76.68411 -29.34129 4.06646 1.000 56.30152 280 GLU B N 1
ATOM 5734 C CA . GLU B 1 280 ? 75.65163 -30.19852 3.49452 1.000 62.04385 280 GLU B CA 1
ATOM 5735 C C . GLU B 1 280 ? 75.23447 -31.29545 4.46594 1.000 62.35738 280 GLU B C 1
ATOM 5736 O O . GLU B 1 280 ? 74.05609 -31.66526 4.52099 1.000 61.67651 280 GLU B O 1
ATOM 5742 N N . GLU B 1 281 ? 76.17933 -31.82211 5.25014 1.000 63.50583 281 GLU B N 1
ATOM 5743 C CA . GLU B 1 281 ? 75.80851 -32.80087 6.26820 1.000 63.12368 281 GLU B CA 1
ATOM 5744 C C . GLU B 1 281 ? 74.91033 -32.18077 7.32884 1.000 55.57133 281 GLU B C 1
ATOM 5745 O O . GLU B 1 281 ? 73.92305 -32.79649 7.75265 1.000 48.47741 281 GLU B O 1
ATOM 5751 N N . ILE B 1 282 ? 75.22893 -30.95541 7.76188 1.000 55.54011 282 ILE B N 1
ATOM 5752 C CA . ILE B 1 282 ? 74.37039 -30.24661 8.70870 1.000 57.02079 282 ILE B CA 1
ATOM 5753 C C . ILE B 1 282 ? 72.97567 -30.06542 8.12207 1.000 54.72129 282 ILE B C 1
ATOM 5754 O O . ILE B 1 282 ? 71.96358 -30.33529 8.78470 1.000 45.57356 282 ILE B O 1
ATOM 5759 N N . ASN B 1 283 ? 72.90670 -29.60171 6.86576 1.000 52.15102 283 ASN B N 1
ATOM 5760 C CA . ASN B 1 283 ? 71.62196 -29.43842 6.18882 1.000 46.95365 283 ASN B CA 1
ATOM 5761 C C . ASN B 1 283 ? 70.81081 -30.73059 6.21882 1.000 48.58554 283 ASN B C 1
ATOM 5762 O O . ASN B 1 283 ? 69.60321 -30.70829 6.48575 1.000 60.94246 283 ASN B O 1
ATOM 5767 N N . GLN B 1 284 ? 71.45936 -31.86981 5.95906 1.000 56.05194 284 GLN B N 1
ATOM 5768 C CA . GLN B 1 284 ? 70.73366 -33.13398 5.89301 1.000 59.19371 284 GLN B CA 1
ATOM 5769 C C . GLN B 1 284 ? 70.28251 -33.60681 7.26961 1.000 62.75596 284 GLN B C 1
ATOM 5770 O O . GLN B 1 284 ? 69.23783 -34.25788 7.38573 1.000 57.71185 284 GLN B O 1
ATOM 5776 N N . ILE B 1 285 ? 71.05633 -33.31536 8.31672 1.000 62.55741 285 ILE B N 1
ATOM 5777 C CA . ILE B 1 285 ? 70.63364 -33.67674 9.66781 1.000 53.48271 285 ILE B CA 1
ATOM 5778 C C . ILE B 1 285 ? 69.33182 -32.97159 10.01676 1.000 50.01793 285 ILE B C 1
ATOM 5779 O O . ILE B 1 285 ? 68.37758 -33.59426 10.49573 1.000 51.08502 285 ILE B O 1
ATOM 5784 N N . LEU B 1 286 ? 69.27204 -31.65979 9.77369 1.000 40.28235 286 LEU B N 1
ATOM 5785 C CA . LEU B 1 286 ? 68.04046 -30.91947 10.01820 1.000 45.60363 286 LEU B CA 1
ATOM 5786 C C . LEU B 1 286 ? 66.89144 -31.52675 9.24071 1.000 48.29120 286 LEU B C 1
ATOM 5787 O O . LEU B 1 286 ? 65.80687 -31.76649 9.78508 1.000 50.53362 286 LEU B O 1
ATOM 5792 N N . LEU B 1 287 ? 67.11767 -31.76672 7.95047 1.000 53.69011 287 LEU B N 1
ATOM 5793 C CA . LEU B 1 287 ? 66.11945 -32.41256 7.11725 1.000 48.08931 287 LEU B CA 1
ATOM 5794 C C . LEU B 1 287 ? 65.69915 -33.75236 7.70605 1.000 46.13199 287 LEU B C 1
ATOM 5795 O O . LEU B 1 287 ? 64.50689 -34.01015 7.90601 1.000 54.39276 287 LEU B O 1
ATOM 5800 N N . ARG B 1 288 ? 66.67778 -34.61146 8.00721 1.000 46.70162 288 ARG B N 1
ATOM 5801 C CA . ARG B 1 288 ? 66.38267 -35.96764 8.46623 1.000 49.34731 288 ARG B CA 1
ATOM 5802 C C . ARG B 1 288 ? 65.61483 -35.96196 9.78455 1.000 47.69883 288 ARG B C 1
ATOM 5803 O O . ARG B 1 288 ? 64.68382 -36.75261 9.97917 1.000 49.53450 288 ARG B O 1
ATOM 5811 N N . GLU B 1 289 ? 65.97799 -35.06880 10.69662 1.000 53.97913 289 GLU B N 1
ATOM 5812 C CA . GLU B 1 289 ? 65.30910 -35.05214 11.98941 1.000 48.92634 289 GLU B CA 1
ATOM 5813 C C . GLU B 1 289 ? 63.90118 -34.47164 11.88909 1.000 48.01050 289 GLU B C 1
ATOM 5814 O O . GLU B 1 289 ? 62.97497 -34.95441 12.55459 1.000 55.19089 289 GLU B O 1
ATOM 5820 N N . ALA B 1 290 ? 63.71940 -33.43381 11.06897 1.000 43.26892 290 ALA B N 1
ATOM 5821 C CA . ALA B 1 290 ? 62.38387 -32.88524 10.86257 1.000 41.18772 290 ALA B CA 1
ATOM 5822 C C . ALA B 1 290 ? 61.48118 -33.86103 10.12315 1.000 57.02965 290 ALA B C 1
ATOM 5823 O O . ALA B 1 290 ? 60.27231 -33.91335 10.38608 1.000 56.54415 290 ALA B O 1
ATOM 5825 N N . GLN B 1 291 ? 62.04355 -34.64870 9.20678 1.000 46.92852 291 GLN B N 1
ATOM 5826 C CA . GLN B 1 291 ? 61.23464 -35.63025 8.49690 1.000 54.50958 291 GLN B CA 1
ATOM 5827 C C . GLN B 1 291 ? 60.77456 -36.76494 9.40059 1.000 52.20411 291 GLN B C 1
ATOM 5828 O O . GLN B 1 291 ? 59.77213 -37.41510 9.09239 1.000 61.88025 291 GLN B O 1
ATOM 5834 N N . LYS B 1 292 ? 61.45113 -36.99386 10.52308 1.000 63.66626 292 LYS B N 1
ATOM 5835 C CA . LYS B 1 292 ? 60.97689 -37.97736 11.48711 1.000 63.17211 292 LYS B CA 1
ATOM 5836 C C . LYS B 1 292 ? 59.84968 -37.45327 12.37148 1.000 60.49439 292 LYS B C 1
ATOM 5837 O O . LYS B 1 292 ? 59.38431 -38.18412 13.25112 1.000 62.20428 292 LYS B O 1
ATOM 5843 N N . GLY B 1 293 ? 59.38764 -36.22546 12.15708 1.000 48.76437 293 GLY B N 1
ATOM 5844 C CA . GLY B 1 293 ? 58.30487 -35.68009 12.94452 1.000 47.66434 293 GLY B CA 1
ATOM 5845 C C . GLY B 1 293 ? 58.72849 -34.92629 14.18358 1.000 53.14663 293 GLY B C 1
ATOM 5846 O O . GLY B 1 293 ? 57.87890 -34.63710 15.03370 1.000 53.32103 293 GLY B O 1
ATOM 5847 N N . LYS B 1 294 ? 60.00778 -34.59857 14.31273 1.000 42.76406 294 LYS B N 1
ATOM 5848 C CA . LYS B 1 294 ? 60.52735 -33.93776 15.49605 1.000 40.11434 294 LYS B CA 1
ATOM 5849 C C . LYS B 1 294 ? 60.41068 -32.42714 15.35777 1.000 39.42309 294 LYS B C 1
ATOM 5850 O O . LYS B 1 294 ? 60.54342 -31.87079 14.26753 1.000 37.83019 294 LYS B O 1
ATOM 5856 N N . ARG B 1 295 ? 60.16029 -31.77172 16.48411 1.000 35.66720 295 ARG B N 1
ATOM 5857 C CA . ARG B 1 295 ? 60.29802 -30.32205 16.58000 1.000 33.06142 295 ARG B CA 1
ATOM 5858 C C . ARG B 1 295 ? 61.77877 -30.00321 16.76961 1.000 31.47783 295 ARG B C 1
ATOM 5859 O O . ARG B 1 295 ? 62.33854 -30.25852 17.83827 1.000 30.99441 295 ARG B O 1
ATOM 5867 N N . VAL B 1 296 ? 62.41747 -29.44009 15.74140 1.000 30.85450 296 VAL B N 1
ATOM 5868 C CA . VAL B 1 296 ? 63.86696 -29.26654 15.69772 1.000 29.93418 296 VAL B CA 1
ATOM 5869 C C . VAL B 1 296 ? 64.21247 -27.80734 15.96760 1.000 30.48468 296 VAL B C 1
ATOM 5870 O O . VAL B 1 296 ? 63.67203 -26.90635 15.31300 1.000 27.50336 296 VAL B O 1
ATOM 5874 N N . VAL B 1 297 ? 65.14271 -27.56634 16.88551 1.000 26.26771 297 VAL B N 1
ATOM 5875 C CA . VAL B 1 297 ? 65.72683 -26.23375 17.05249 1.000 24.21280 297 VAL B CA 1
ATOM 5876 C C . VAL B 1 297 ? 67.18384 -26.31379 16.61951 1.000 29.63068 297 VAL B C 1
ATOM 5877 O O . VAL B 1 297 ? 67.95374 -27.13861 17.13592 1.000 27.49155 297 VAL B O 1
ATOM 5881 N N . ARG B 1 298 ? 67.53352 -25.51678 15.60923 1.000 26.28194 298 ARG B N 1
ATOM 5882 C CA . ARG B 1 298 ? 68.91985 -25.33060 15.18101 1.000 23.65313 298 ARG B CA 1
ATOM 5883 C C . ARG B 1 298 ? 69.45836 -24.08178 15.87329 1.000 24.65671 298 ARG B C 1
ATOM 5884 O O . ARG B 1 298 ? 69.07200 -22.95557 15.54271 1.000 22.15216 298 ARG B O 1
ATOM 5892 N N . LEU B 1 299 ? 70.29851 -24.28269 16.88246 1.000 22.11304 299 LEU B N 1
ATOM 5893 C CA . LEU B 1 299 ? 70.86055 -23.17825 17.65058 1.000 24.97261 299 LEU B CA 1
ATOM 5894 C C . LEU B 1 299 ? 72.17163 -22.73939 17.01265 1.000 26.65040 299 LEU B C 1
ATOM 5895 O O . LEU B 1 299 ? 73.06689 -23.56348 16.81559 1.000 27.44065 299 LEU B O 1
ATOM 5900 N N . LYS B 1 300 ? 72.29850 -21.44790 16.70311 1.000 25.23555 300 LYS B N 1
ATOM 5901 C CA . LYS B 1 300 ? 73.52077 -20.94185 16.08734 1.000 27.33499 300 LYS B CA 1
ATOM 5902 C C . LYS B 1 300 ? 74.05317 -19.76532 16.88762 1.000 22.92610 300 LYS B C 1
ATOM 5903 O O . LYS B 1 300 ? 73.28408 -18.98681 17.44382 1.000 21.07356 300 LYS B O 1
ATOM 5909 N N . GLY B 1 301 ? 75.37823 -19.64040 16.93338 1.000 22.23542 301 GLY B N 1
ATOM 5910 C CA . GLY B 1 301 ? 75.96644 -18.50526 17.62861 1.000 25.91328 301 GLY B CA 1
ATOM 5911 C C . GLY B 1 301 ? 75.51104 -17.18610 17.02883 1.000 22.48498 301 GLY B C 1
ATOM 5912 O O . GLY B 1 301 ? 75.37389 -17.04545 15.80699 1.000 22.35302 301 GLY B O 1
ATOM 5913 N N . GLY B 1 302 ? 75.25895 -16.21165 17.89727 1.000 18.46720 302 GLY B N 1
ATOM 5914 C CA . GLY B 1 302 ? 74.98397 -14.85758 17.40397 1.000 17.80284 302 GLY B CA 1
ATOM 5915 C C . GLY B 1 302 ? 73.62358 -14.77329 16.72267 1.000 18.83170 302 GLY B C 1
ATOM 5916 O O . GLY B 1 302 ? 72.60622 -15.20312 17.26901 1.000 19.24900 302 GLY B O 1
ATOM 5917 N N . ASP B 1 303 ? 73.59679 -14.20626 15.50924 1.000 17.05272 303 ASP B N 1
ATOM 5918 C CA . ASP B 1 303 ? 72.38531 -14.10295 14.69644 1.000 19.21575 303 ASP B CA 1
ATOM 5919 C C . ASP B 1 303 ? 72.47063 -15.08739 13.54806 1.000 25.20985 303 ASP B C 1
ATOM 5920 O O . ASP B 1 303 ? 73.52750 -15.18821 12.91660 1.000 25.37296 303 ASP B O 1
ATOM 5925 N N . PRO B 1 304 ? 71.39668 -15.81984 13.24516 1.000 20.48690 304 PRO B N 1
ATOM 5926 C CA . PRO B 1 304 ? 71.49032 -16.87868 12.21825 1.000 23.82310 304 PRO B CA 1
ATOM 5927 C C . PRO B 1 304 ? 71.76741 -16.36178 10.81101 1.000 25.60676 304 PRO B C 1
ATOM 5928 O O . PRO B 1 304 ? 72.29835 -17.11264 9.98172 1.000 27.04895 304 PRO B O 1
ATOM 5932 N N . PHE B 1 305 ? 71.41733 -15.11363 10.50663 1.000 17.53176 305 PHE B N 1
ATOM 5933 C CA . PHE B 1 305 ? 71.51470 -14.59661 9.14160 1.000 23.90795 305 PHE B CA 1
ATOM 5934 C C . PHE B 1 305 ? 72.70378 -13.64693 8.93174 1.000 32.81436 305 PHE B C 1
ATOM 5935 O O . PHE B 1 305 ? 72.79572 -13.00237 7.88032 1.000 27.88095 305 PHE B O 1
ATOM 5943 N N . ILE B 1 306 ? 73.61639 -13.53253 9.89198 1.000 28.04942 306 ILE B N 1
ATOM 5944 C CA . ILE B 1 306 ? 74.81941 -12.71160 9.72422 1.000 25.94676 306 ILE B CA 1
ATOM 5945 C C . ILE B 1 306 ? 76.01476 -13.65510 9.73800 1.000 28.18115 306 ILE B C 1
ATOM 5946 O O . ILE B 1 306 ? 76.48250 -14.07554 10.80346 1.000 31.58231 306 ILE B O 1
ATOM 5951 N N . PHE B 1 307 ? 76.50024 -14.00768 8.54534 1.000 28.14511 307 PHE B N 1
ATOM 5952 C CA . PHE B 1 307 ? 77.63477 -14.92600 8.38146 1.000 30.55720 307 PHE B CA 1
ATOM 5953 C C . PHE B 1 307 ? 77.41148 -16.24710 9.11518 1.000 37.41982 307 PHE B C 1
ATOM 5954 O O . PHE B 1 307 ? 78.36623 -16.91636 9.50806 1.000 38.20160 307 PHE B O 1
ATOM 5962 N N . GLY B 1 308 ? 76.15349 -16.63808 9.30535 1.000 32.92898 308 GLY B N 1
ATOM 5963 C CA . GLY B 1 308 ? 75.84128 -17.89517 9.95488 1.000 31.04141 308 GLY B CA 1
ATOM 5964 C C . GLY B 1 308 ? 75.41400 -19.01859 9.04168 1.000 35.93454 308 GLY B C 1
ATOM 5965 O O . GLY B 1 308 ? 75.20541 -20.13532 9.52060 1.000 34.70259 308 GLY B O 1
ATOM 5966 N N . ARG B 1 309 ? 75.27995 -18.75715 7.73956 1.000 30.12752 309 ARG B N 1
ATOM 5967 C CA . ARG B 1 309 ? 74.79736 -19.72803 6.75253 1.000 34.45476 309 ARG B CA 1
ATOM 5968 C C . ARG B 1 309 ? 73.38239 -20.21947 7.06977 1.000 29.74914 309 ARG B C 1
ATOM 5969 O O . ARG B 1 309 ? 72.98626 -21.30699 6.63304 1.000 31.41243 309 ARG B O 1
ATOM 5977 N N . GLY B 1 310 ? 72.61388 -19.40623 7.79920 1.000 27.85601 310 GLY B N 1
ATOM 5978 C CA . GLY B 1 310 ? 71.22481 -19.74733 8.08370 1.000 27.18873 310 GLY B CA 1
ATOM 5979 C C . GLY B 1 310 ? 70.38873 -19.90321 6.82660 1.000 32.13915 310 GLY B C 1
ATOM 5980 O O . GLY B 1 310 ? 69.58394 -20.83073 6.71661 1.000 35.08902 310 GLY B O 1
ATOM 5981 N N . GLY B 1 311 ? 70.55936 -18.99308 5.86656 1.000 26.81302 311 GLY B N 1
ATOM 5982 C CA . GLY B 1 311 ? 69.85669 -19.13432 4.59586 1.000 26.57905 311 GLY B CA 1
ATOM 5983 C C . GLY B 1 311 ? 70.06147 -20.49097 3.95681 1.000 29.83720 311 GLY B C 1
ATOM 5984 O O . GLY B 1 311 ? 69.11247 -21.10210 3.45869 1.000 38.06984 311 GLY B O 1
ATOM 5985 N N . GLU B 1 312 ? 71.31007 -20.97271 3.93980 1.000 35.06448 312 GLU B N 1
ATOM 5986 C CA . GLU B 1 312 ? 71.60587 -22.26253 3.31996 1.000 40.35497 312 GLU B CA 1
ATOM 5987 C C . GLU B 1 312 ? 70.84374 -23.38263 4.00333 1.000 31.65753 312 GLU B C 1
ATOM 5988 O O . GLU B 1 312 ? 70.35702 -24.31244 3.34744 1.000 33.82402 312 GLU B O 1
ATOM 5994 N N . GLU B 1 313 ? 70.75048 -23.32132 5.32895 1.000 35.49803 313 GLU B N 1
ATOM 5995 C CA . GLU B 1 313 ? 70.06853 -24.38833 6.04093 1.000 41.19731 313 GLU B CA 1
ATOM 5996 C C . GLU B 1 313 ? 68.57149 -24.36471 5.77368 1.000 37.76175 313 GLU B C 1
ATOM 5997 O O . GLU B 1 313 ? 67.94275 -25.42377 5.69935 1.000 42.28334 313 GLU B O 1
ATOM 6003 N N . LEU B 1 314 ? 67.99252 -23.18413 5.57219 1.000 32.22082 314 LEU B N 1
ATOM 6004 C CA . LEU B 1 314 ? 66.55698 -23.10181 5.31536 1.000 34.06392 314 LEU B CA 1
ATOM 6005 C C . LEU B 1 314 ? 66.19202 -23.42519 3.87029 1.000 39.65353 314 LEU B C 1
ATOM 6006 O O . LEU B 1 314 ? 65.07407 -23.89317 3.60871 1.000 36.49805 314 LEU B O 1
ATOM 6011 N N . GLU B 1 315 ? 67.08230 -23.17878 2.90459 1.000 36.82324 315 GLU B N 1
ATOM 6012 C CA . GLU B 1 315 ? 66.67598 -23.50981 1.53955 1.000 45.65739 315 GLU B CA 1
ATOM 6013 C C . GLU B 1 315 ? 66.59829 -25.01862 1.33146 1.000 48.22716 315 GLU B C 1
ATOM 6014 O O . GLU B 1 315 ? 65.79766 -25.48641 0.51599 1.000 53.40505 315 GLU B O 1
ATOM 6020 N N . THR B 1 316 ? 67.37590 -25.80027 2.08587 1.000 47.27767 316 THR B N 1
ATOM 6021 C CA . THR B 1 316 ? 67.18561 -27.24818 2.05169 1.000 56.45173 316 THR B CA 1
ATOM 6022 C C . THR B 1 316 ? 65.78104 -27.62399 2.51340 1.000 50.04669 316 THR B C 1
ATOM 6023 O O . THR B 1 316 ? 65.11722 -28.46040 1.89239 1.000 48.94797 316 THR B O 1
ATOM 6027 N N . LEU B 1 317 ? 65.30413 -26.98695 3.58798 1.000 52.52117 317 LEU B N 1
ATOM 6028 C CA . LEU B 1 317 ? 63.99151 -27.29317 4.14871 1.000 49.74487 317 LEU B CA 1
ATOM 6029 C C . LEU B 1 317 ? 62.84958 -26.81134 3.26194 1.000 48.64751 317 LEU B C 1
ATOM 6030 O O . LEU B 1 317 ? 61.80157 -27.46385 3.19853 1.000 47.99609 317 LEU B O 1
ATOM 6035 N N . CYS B 1 318 ? 63.01106 -25.66478 2.59790 1.000 45.84429 318 CYS B N 1
ATOM 6036 C CA . CYS B 1 318 ? 61.94407 -25.17330 1.73127 1.000 55.87929 318 CYS B CA 1
ATOM 6037 C C . CYS B 1 318 ? 61.64726 -26.15343 0.60241 1.000 64.52271 318 CYS B C 1
ATOM 6038 O O . CYS B 1 318 ? 60.49068 -26.28608 0.17596 1.000 54.30313 318 CYS B O 1
ATOM 6041 N N . HIS B 1 319 ? 62.67226 -26.85519 0.11699 1.000 72.23246 319 HIS B N 1
ATOM 6042 C CA . HIS B 1 319 ? 62.45702 -27.87773 -0.90241 1.000 83.45658 319 HIS B CA 1
ATOM 6043 C C . HIS B 1 319 ? 61.52023 -28.97126 -0.39903 1.000 81.30423 319 HIS B C 1
ATOM 6044 O O . HIS B 1 319 ? 60.57678 -29.36823 -1.09440 1.000 87.08978 319 HIS B O 1
ATOM 6051 N N . ALA B 1 320 ? 61.75899 -29.46076 0.81873 1.000 65.24139 320 ALA B N 1
ATOM 6052 C CA . ALA B 1 320 ? 61.09371 -30.65674 1.31851 1.000 61.89232 320 ALA B CA 1
ATOM 6053 C C . ALA B 1 320 ? 59.70833 -30.39484 1.88957 1.000 56.81928 320 ALA B C 1
ATOM 6054 O O . ALA B 1 320 ? 59.05804 -31.34370 2.33988 1.000 65.04331 320 ALA B O 1
ATOM 6056 N N . GLY B 1 321 ? 59.23691 -29.15382 1.88940 1.000 51.90026 321 GLY B N 1
ATOM 6057 C CA . GLY B 1 321 ? 57.93618 -28.88285 2.46778 1.000 53.30589 321 GLY B CA 1
ATOM 6058 C C . GLY B 1 321 ? 57.91080 -28.88139 3.97650 1.000 57.23770 321 GLY B C 1
ATOM 6059 O O . GLY B 1 321 ? 56.85141 -29.10815 4.56966 1.000 79.10553 321 GLY B O 1
ATOM 6060 N N . ILE B 1 322 ? 59.04706 -28.62471 4.62068 1.000 52.32385 322 ILE B N 1
ATOM 6061 C CA . ILE B 1 322 ? 59.15513 -28.62721 6.07058 1.000 41.27776 322 ILE B CA 1
ATOM 6062 C C . ILE B 1 322 ? 58.90962 -27.21635 6.56892 1.000 43.47230 322 ILE B C 1
ATOM 6063 O O . ILE B 1 322 ? 59.62178 -26.29236 6.14039 1.000 36.96999 322 ILE B O 1
ATOM 6068 N N . PRO B 1 323 ? 57.94324 -26.97792 7.45727 1.000 43.11945 323 PRO B N 1
ATOM 6069 C CA . PRO B 1 323 ? 57.75557 -25.62788 8.00204 1.000 43.38925 323 PRO B CA 1
ATOM 6070 C C . PRO B 1 323 ? 58.96511 -25.17477 8.80828 1.000 39.40807 323 PRO B C 1
ATOM 6071 O O . PRO B 1 323 ? 59.59487 -25.96331 9.51743 1.000 33.58252 323 PRO B O 1
ATOM 6075 N N . PHE B 1 324 ? 59.28695 -23.88597 8.70120 1.000 33.40406 324 PHE B N 1
ATOM 6076 C CA . PHE B 1 324 ? 60.40075 -23.33581 9.45165 1.000 29.10566 324 PHE B CA 1
ATOM 6077 C C . PHE B 1 324 ? 60.07428 -21.91834 9.90328 1.000 27.85295 324 PHE B C 1
ATOM 6078 O O . PHE B 1 324 ? 59.16656 -21.26712 9.37819 1.000 29.29255 324 PHE B O 1
ATOM 6086 N N . SER B 1 325 ? 60.84008 -21.45019 10.88406 1.000 24.84083 325 SER B N 1
ATOM 6087 C CA . SER B 1 325 ? 60.81302 -20.05679 11.29842 1.000 29.88863 325 SER B CA 1
ATOM 6088 C C . SER B 1 325 ? 62.19450 -19.70456 11.81362 1.000 22.93378 325 SER B C 1
ATOM 6089 O O . SER B 1 325 ? 63.05356 -20.57194 11.95410 1.000 22.32430 325 SER B O 1
ATOM 6092 N N . VAL B 1 326 ? 62.40817 -18.41328 12.07854 1.000 20.17233 326 VAL B N 1
ATOM 6093 C CA . VAL B 1 326 ? 63.70453 -17.88624 12.48982 1.000 18.82747 326 VAL B CA 1
ATOM 6094 C C . VAL B 1 326 ? 63.50866 -16.95412 13.67592 1.000 27.51785 326 VAL B C 1
ATOM 6095 O O . VAL B 1 326 ? 62.66653 -16.05298 13.62073 1.000 20.84054 326 VAL B O 1
ATOM 6099 N N . VAL B 1 327 ? 64.31197 -17.13831 14.70942 1.000 16.91822 327 VAL B N 1
ATOM 6100 C CA . VAL B 1 327 ? 64.37112 -16.22904 15.85798 1.000 17.89040 327 VAL B CA 1
ATOM 6101 C C . VAL B 1 327 ? 65.71149 -15.50962 15.79031 1.000 19.03809 327 VAL B C 1
ATOM 6102 O O . VAL B 1 327 ? 66.75640 -16.13710 16.00471 1.000 18.59017 327 VAL B O 1
ATOM 6106 N N . PRO B 1 328 ? 65.74304 -14.20844 15.50823 1.000 18.30929 328 PRO B N 1
ATOM 6107 C CA . PRO B 1 328 ? 67.02644 -13.51576 15.41292 1.000 19.49067 328 PRO B CA 1
ATOM 6108 C C . PRO B 1 328 ? 67.71548 -13.49462 16.76285 1.000 23.28987 328 PRO B C 1
ATOM 6109 O O . PRO B 1 328 ? 67.09278 -13.67767 17.81553 1.000 18.54221 328 PRO B O 1
ATOM 6113 N N . GLY B 1 329 ? 69.03722 -13.32246 16.71740 1.000 17.67085 329 GLY B N 1
ATOM 6114 C CA . GLY B 1 329 ? 69.83104 -13.22342 17.92742 1.000 17.44457 329 GLY B CA 1
ATOM 6115 C C . GLY B 1 329 ? 70.73764 -12.00758 17.89172 1.000 21.27672 329 GLY B C 1
ATOM 6116 O O . GLY B 1 329 ? 70.85679 -11.32446 16.87726 1.000 20.43997 329 GLY B O 1
ATOM 6117 N N . ILE B 1 330 ? 71.37860 -11.74433 19.03006 1.000 20.62478 330 ILE B N 1
ATOM 6118 C CA . ILE B 1 330 ? 72.31307 -10.62835 19.16500 1.000 18.63324 330 ILE B CA 1
ATOM 6119 C C . ILE B 1 330 ? 73.58089 -11.00884 18.40289 1.000 19.38340 330 ILE B C 1
ATOM 6120 O O . ILE B 1 330 ? 74.26126 -11.96249 18.77612 1.000 19.86730 330 ILE B O 1
ATOM 6125 N N . THR B 1 331 ? 73.90310 -10.28507 17.33870 1.000 20.67682 331 THR B N 1
ATOM 6126 C CA . THR B 1 331 ? 75.09286 -10.63792 16.58527 1.000 16.54259 331 THR B CA 1
ATOM 6127 C C . THR B 1 331 ? 76.33975 -10.25033 17.37995 1.000 23.18882 331 THR B C 1
ATOM 6128 O O . THR B 1 331 ? 76.27967 -9.46451 18.33429 1.000 19.96520 331 THR B O 1
ATOM 6132 N N . ALA B 1 332 ? 77.48081 -10.84864 17.01088 1.000 19.83302 332 ALA B N 1
ATOM 6133 C CA . ALA B 1 332 ? 78.70346 -10.60083 17.77538 1.000 17.07090 332 ALA B CA 1
ATOM 6134 C C . ALA B 1 332 ? 79.03534 -9.11886 17.81325 1.000 21.25641 332 ALA B C 1
ATOM 6135 O O . ALA B 1 332 ? 79.51549 -8.60949 18.83624 1.000 22.57445 332 ALA B O 1
ATOM 6137 N N . ALA B 1 333 ? 78.79817 -8.40351 16.70697 1.000 19.60220 333 ALA B N 1
ATOM 6138 C CA . ALA B 1 333 ? 79.13255 -6.98034 16.69674 1.000 19.71192 333 ALA B CA 1
ATOM 6139 C C . ALA B 1 333 ? 78.35033 -6.21777 17.76427 1.000 25.85689 333 ALA B C 1
ATOM 6140 O O . ALA B 1 333 ? 78.91330 -5.37062 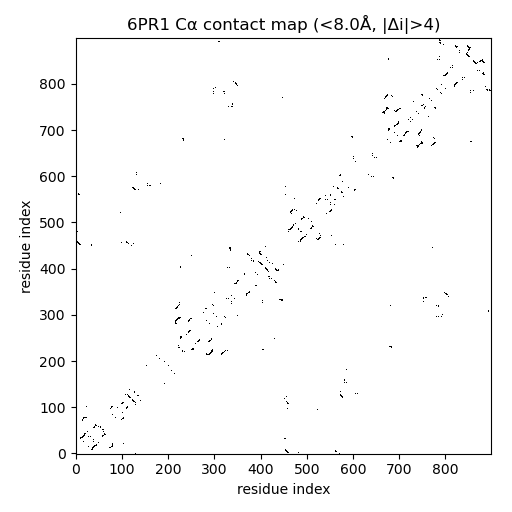18.46224 1.000 24.00782 333 ALA B O 1
ATOM 6142 N N . SER B 1 334 ? 77.04827 -6.48947 17.89428 1.000 21.12199 334 SER B N 1
ATOM 6143 C CA . SER B 1 334 ? 76.23638 -5.79446 18.89839 1.000 21.42021 334 SER B CA 1
ATOM 6144 C C . SER B 1 334 ? 76.65256 -6.16520 20.31291 1.000 23.46870 334 SER B C 1
ATOM 6145 O O . SER B 1 334 ? 76.69923 -5.30711 21.20627 1.000 21.74277 334 SER B O 1
ATOM 6148 N N . GLY B 1 335 ? 76.90717 -7.45010 20.55535 1.000 19.32238 335 GLY B N 1
ATOM 6149 C CA . GLY B 1 335 ? 77.28912 -7.86234 21.89555 1.000 22.84431 335 GLY B CA 1
ATOM 6150 C C . GLY B 1 335 ? 78.65356 -7.33986 22.29377 1.000 25.16312 335 GLY B C 1
ATOM 6151 O O . GLY B 1 335 ? 78.83001 -6.79657 23.38774 1.000 24.79513 335 GLY B O 1
ATOM 6152 N N . CYS B 1 336 ? 79.64456 -7.49562 21.41555 1.000 22.86769 336 CYS B N 1
ATOM 6153 C CA . CYS B 1 336 ? 80.97824 -6.99138 21.72889 1.000 23.17534 336 CYS B CA 1
ATOM 6154 C C . CYS B 1 336 ? 80.97370 -5.47881 21.90111 1.000 26.47607 336 CYS B C 1
ATOM 6155 O O . CYS B 1 336 ? 81.70499 -4.94181 22.73780 1.000 27.94064 336 CYS B O 1
ATOM 6158 N N . SER B 1 337 ? 80.17278 -4.77843 21.10100 1.000 25.70191 337 SER B N 1
ATOM 6159 C CA . SER B 1 337 ? 80.07599 -3.32726 21.22862 1.000 30.03989 337 SER B CA 1
ATOM 6160 C C . SER B 1 337 ? 79.57494 -2.94358 22.61791 1.000 27.30530 337 SER B C 1
ATOM 6161 O O . SER B 1 337 ? 80.22347 -2.17452 23.33820 1.000 27.30451 337 SER B O 1
ATOM 6164 N N . ALA B 1 338 ? 78.44406 -3.51781 23.03289 1.000 24.82422 338 ALA B N 1
ATOM 6165 C CA . ALA B 1 338 ? 77.85636 -3.14691 24.31519 1.000 25.29429 338 ALA B CA 1
ATOM 6166 C C . ALA B 1 338 ? 78.79545 -3.47401 25.46687 1.000 30.38053 338 ALA B C 1
ATOM 6167 O O . ALA B 1 338 ? 78.95209 -2.67633 26.40066 1.000 29.70299 338 ALA B O 1
ATOM 6169 N N . TYR B 1 339 ? 79.41986 -4.64785 25.42377 1.000 21.82079 339 TYR B N 1
ATOM 6170 C CA . TYR B 1 339 ? 80.20099 -5.12058 26.56517 1.000 23.12995 339 TYR B CA 1
ATOM 6171 C C . TYR B 1 339 ? 81.63424 -4.61619 26.57899 1.000 32.99654 339 TYR B C 1
ATOM 6172 O O . TYR B 1 339 ? 82.31402 -4.79424 27.59294 1.000 29.15137 339 TYR B O 1
ATOM 6181 N N . SER B 1 340 ? 82.12648 -4.01885 25.49068 1.000 31.33287 340 SER B N 1
ATOM 6182 C CA . SER B 1 340 ? 83.46819 -3.43995 25.50843 1.000 29.00813 340 SER B CA 1
ATOM 6183 C C . SER B 1 340 ? 83.45070 -1.93393 25.69659 1.000 36.91903 340 SER B C 1
ATOM 6184 O O . SER B 1 340 ? 84.52045 -1.33588 25.84048 1.000 38.63372 340 SER B O 1
ATOM 6187 N N . GLY B 1 341 ? 82.26924 -1.31672 25.71403 1.000 31.77628 341 GLY B N 1
ATOM 6188 C CA . GLY B 1 341 ? 82.18608 0.12757 25.79661 1.000 29.51286 341 GLY B CA 1
ATOM 6189 C C . GLY B 1 341 ? 82.56425 0.81660 24.50959 1.000 37.27203 341 GLY B C 1
ATOM 6190 O O . GLY B 1 341 ? 83.04028 1.95353 24.54138 1.000 33.86924 341 GLY B O 1
ATOM 6191 N N . ILE B 1 342 ? 82.38327 0.14918 23.37297 1.000 29.79232 342 ILE B N 1
ATOM 6192 C CA . ILE B 1 342 ? 82.69630 0.72839 22.06708 1.000 27.55130 342 ILE B CA 1
ATOM 6193 C C . ILE B 1 342 ? 81.41934 0.80076 21.23730 1.000 32.86433 342 ILE B C 1
ATOM 6194 O O . ILE B 1 342 ? 81.08301 -0.17185 20.54490 1.000 34.77412 342 ILE B O 1
ATOM 6199 N N . PRO B 1 343 ? 80.68336 1.91497 21.26527 1.000 28.09930 343 PRO B N 1
ATOM 6200 C CA . PRO B 1 343 ? 79.47188 2.00601 20.43896 1.000 27.27049 343 PRO B CA 1
ATOM 6201 C C . PRO B 1 343 ? 79.84534 1.93445 18.96740 1.000 25.19657 343 PRO B C 1
ATOM 6202 O O . PRO B 1 343 ? 80.87402 2.46022 18.56004 1.000 31.65634 343 PRO B O 1
ATOM 6206 N N . LEU B 1 344 ? 79.01259 1.26232 18.16350 1.000 22.93335 344 LEU B N 1
ATOM 6207 C CA . LEU B 1 344 ? 79.34263 1.15004 16.73851 1.000 26.93639 344 LEU B CA 1
ATOM 6208 C C . LEU B 1 344 ? 79.13441 2.46093 15.99285 1.000 26.52431 344 LEU B C 1
ATOM 6209 O O . LEU B 1 344 ? 79.75595 2.68282 14.93953 1.000 27.84965 344 LEU B O 1
ATOM 6214 N N . THR B 1 345 ? 78.29413 3.34152 16.51918 1.000 27.49349 345 THR B N 1
ATOM 6215 C CA . THR B 1 345 ? 78.17188 4.69419 16.01140 1.000 24.31363 345 THR B CA 1
ATOM 6216 C C . THR B 1 345 ? 78.15370 5.66507 17.18489 1.000 32.24669 345 THR B C 1
ATOM 6217 O O . THR B 1 345 ? 77.81894 5.30267 18.31463 1.000 27.89723 345 THR B O 1
ATOM 6221 N N . HIS B 1 346 ? 78.46478 6.92433 16.89372 1.000 31.07966 346 HIS B N 1
ATOM 6222 C CA . HIS B 1 346 ? 78.54909 7.95186 17.92737 1.000 30.72215 346 HIS B CA 1
ATOM 6223 C C . HIS B 1 346 ? 78.65513 9.30282 17.24762 1.000 31.13562 346 HIS B C 1
ATOM 6224 O O . HIS B 1 346 ? 79.58320 9.52011 16.46561 1.000 39.01371 346 HIS B O 1
ATOM 6231 N N . ARG B 1 347 ? 77.71720 10.20128 17.54202 1.000 31.99603 347 ARG B N 1
ATOM 6232 C CA . ARG B 1 347 ? 77.72180 11.54280 16.97553 1.000 33.94142 347 ARG B CA 1
ATOM 6233 C C . ARG B 1 347 ? 77.97410 11.47592 15.47517 1.000 42.20569 347 ARG B C 1
ATOM 6234 O O . ARG B 1 347 ? 77.29859 10.73244 14.75801 1.000 41.96319 347 ARG B O 1
ATOM 6242 N N . ASP B 1 348 ? 78.99608 12.19063 15.01739 1.000 42.78184 348 ASP B N 1
ATOM 6243 C CA . ASP B 1 348 ? 79.35951 12.27165 13.61130 1.000 49.16331 348 ASP B CA 1
ATOM 6244 C C . ASP B 1 348 ? 80.45719 11.28728 13.22568 1.000 43.73849 348 ASP B C 1
ATOM 6245 O O . ASP B 1 348 ? 80.99294 11.38314 12.11413 1.000 41.85723 348 ASP B O 1
ATOM 6250 N N . TYR B 1 349 ? 80.80771 10.35645 14.12491 1.000 39.11492 349 TYR B N 1
ATOM 6251 C CA . TYR B 1 349 ? 82.00028 9.53166 13.92762 1.000 38.94399 349 TYR B CA 1
ATOM 6252 C C . TYR B 1 349 ? 81.87068 8.64019 12.69760 1.000 36.57383 349 TYR B C 1
ATOM 6253 O O . TYR B 1 349 ? 82.82919 8.48264 11.92783 1.000 38.06092 349 TYR B O 1
ATOM 6262 N N . ALA B 1 350 ? 80.70084 8.04207 12.50129 1.000 30.41905 350 ALA B N 1
ATOM 6263 C CA . ALA B 1 350 ? 80.51727 7.05688 11.44273 1.000 31.42058 350 ALA B CA 1
ATOM 6264 C C . ALA B 1 350 ? 79.16514 7.23577 10.77045 1.000 30.96499 350 ALA B C 1
ATOM 6265 O O . ALA B 1 350 ? 78.12774 7.23352 11.44316 1.000 35.09560 350 ALA B O 1
ATOM 6267 N N . GLN B 1 351 ? 79.18024 7.37117 9.43997 1.000 27.93354 351 GLN B N 1
ATOM 6268 C CA . GLN B 1 351 ? 77.94400 7.35048 8.66951 1.000 29.46701 351 GLN B CA 1
ATOM 6269 C C . GLN B 1 351 ? 77.45737 5.93582 8.41983 1.000 26.84941 351 GLN B C 1
ATOM 6270 O O . GLN B 1 351 ? 76.28507 5.73531 8.06752 1.000 25.34721 351 GLN B O 1
ATOM 6276 N N . SER B 1 352 ? 78.32243 4.94815 8.60210 1.000 28.17694 352 SER B N 1
ATOM 6277 C CA . SER B 1 352 ? 77.90550 3.57505 8.38603 1.000 27.17680 352 SER B CA 1
ATOM 6278 C C . SER B 1 352 ? 78.75560 2.63032 9.21809 1.000 31.13744 352 SER B C 1
ATOM 6279 O O . SER B 1 352 ? 79.90387 2.93039 9.56182 1.000 30.11544 352 SER B O 1
ATOM 6282 N N . VAL B 1 353 ? 78.14932 1.49739 9.55570 1.000 25.24326 353 VAL B N 1
ATOM 6283 C CA . VAL B 1 353 ? 78.80564 0.37989 10.21988 1.000 22.41406 353 VAL B CA 1
ATOM 6284 C C . VAL B 1 353 ? 78.93745 -0.72564 9.19194 1.000 27.70171 353 VAL B C 1
ATOM 6285 O O . VAL B 1 353 ? 77.95687 -1.06275 8.51298 1.000 26.84199 353 VAL B O 1
ATOM 6289 N N . ARG B 1 354 ? 80.13076 -1.28674 9.06810 1.000 26.31716 354 ARG B N 1
ATOM 6290 C CA . ARG B 1 354 ? 80.36096 -2.35078 8.10366 1.000 25.76211 354 ARG B CA 1
ATOM 6291 C C . ARG B 1 354 ? 80.68395 -3.63832 8.84263 1.000 26.86204 354 ARG B C 1
ATOM 6292 O O . ARG B 1 354 ? 81.67378 -3.70628 9.57885 1.000 27.20783 354 ARG B O 1
ATOM 6300 N N . LEU B 1 355 ? 79.85730 -4.65536 8.63187 1.000 24.11017 355 LEU B N 1
ATOM 6301 C CA . LEU B 1 355 ? 80.12161 -6.00155 9.13627 1.000 20.47015 355 LEU B CA 1
ATOM 6302 C C . LEU B 1 355 ? 80.70679 -6.78366 7.97256 1.000 23.62649 355 LEU B C 1
ATOM 6303 O O . LEU B 1 355 ? 80.01639 -7.01523 6.97794 1.000 25.41765 355 LEU B O 1
ATOM 6308 N N . VAL B 1 356 ? 81.98037 -7.15438 8.06729 1.000 23.79312 356 VAL B N 1
ATOM 6309 C CA . VAL B 1 356 ? 82.67839 -7.75180 6.93096 1.000 24.96101 356 VAL B CA 1
ATOM 6310 C C . VAL B 1 356 ? 83.34461 -9.04994 7.37940 1.000 33.37663 356 VAL B C 1
ATOM 6311 O O . VAL B 1 356 ? 83.77224 -9.19012 8.53220 1.000 29.99655 356 VAL B O 1
ATOM 6315 N N . THR B 1 357 ? 83.40839 -10.01663 6.46359 1.000 31.54974 357 THR B N 1
ATOM 6316 C CA . THR B 1 357 ? 84.00319 -11.30806 6.75880 1.000 33.25009 357 THR B CA 1
ATOM 6317 C C . THR B 1 357 ? 85.44101 -11.35920 6.27205 1.000 44.14302 357 THR B C 1
ATOM 6318 O O . THR B 1 357 ? 85.76681 -10.88159 5.17912 1.000 43.20584 357 THR B O 1
ATOM 6322 N N . GLY B 1 358 ? 86.30054 -11.94918 7.09050 1.000 42.70238 358 GLY B N 1
ATOM 6323 C CA . GLY B 1 358 ? 87.65520 -12.22883 6.66391 1.000 54.52891 358 GLY B CA 1
ATOM 6324 C C . GLY B 1 358 ? 87.74861 -13.50453 5.84683 1.000 63.49681 358 GLY B C 1
ATOM 6325 O O . GLY B 1 358 ? 86.99460 -14.45249 6.06684 1.000 63.35451 358 GLY B O 1
ATOM 6326 N N . GLY B 1 363 ? 85.53591 -17.66597 -4.27869 1.000 109.73261 363 GLY B N 1
ATOM 6327 C CA . GLY B 1 363 ? 85.74495 -16.47184 -3.48254 1.000 111.37052 363 GLY B CA 1
ATOM 6328 C C . GLY B 1 363 ? 86.74065 -15.50167 -4.09184 1.000 118.99555 363 GLY B C 1
ATOM 6329 O O . GLY B 1 363 ? 87.74675 -15.90957 -4.67947 1.000 120.88140 363 GLY B O 1
ATOM 6330 N N . GLY B 1 364 ? 86.45462 -14.20838 -3.94945 1.000 119.56724 364 GLY B N 1
ATOM 6331 C CA . GLY B 1 364 ? 87.33625 -13.16909 -4.44536 1.000 118.26787 364 GLY B CA 1
ATOM 6332 C C . GLY B 1 364 ? 88.29049 -12.64787 -3.38926 1.000 114.15092 364 GLY B C 1
ATOM 6333 O O . GLY B 1 364 ? 89.12541 -13.39993 -2.87863 1.000 124.34825 364 GLY B O 1
ATOM 6334 N N . GLU B 1 365 ? 88.17185 -11.36518 -3.04837 1.000 99.08496 365 GLU B N 1
ATOM 6335 C CA . GLU B 1 365 ? 89.05073 -10.72938 -2.07332 1.000 81.46012 365 GLU B CA 1
ATOM 6336 C C . GLU B 1 365 ? 88.43390 -9.39321 -1.67126 1.000 65.82775 365 GLU B C 1
ATOM 6337 O O . GLU B 1 365 ? 87.63955 -8.81196 -2.41613 1.000 65.21567 365 GLU B O 1
ATOM 6343 N N . LEU B 1 366 ? 88.79733 -8.92258 -0.47568 1.000 54.12595 366 LEU B N 1
ATOM 6344 C CA . LEU B 1 366 ? 88.24094 -7.68611 0.06535 1.000 53.22377 366 LEU B CA 1
ATOM 6345 C C . LEU B 1 366 ? 88.59827 -6.47574 -0.80056 1.000 57.56516 366 LEU B C 1
ATOM 6346 O O . LEU B 1 366 ? 89.65196 -6.42388 -1.44269 1.000 59.81439 366 LEU B O 1
ATOM 6351 N N . ASP B 1 367 ? 87.69362 -5.49336 -0.80942 1.000 55.52022 367 ASP B N 1
ATOM 6352 C CA . ASP B 1 367 ? 87.84527 -4.24443 -1.56330 1.000 54.60749 367 ASP B CA 1
ATOM 6353 C C . ASP B 1 367 ? 88.52740 -3.23705 -0.64282 1.000 57.10130 367 ASP B C 1
ATOM 6354 O O . ASP B 1 367 ? 87.87938 -2.50194 0.10712 1.000 48.63413 367 ASP B O 1
ATOM 6359 N N . TRP B 1 368 ? 89.86063 -3.20507 -0.69695 1.000 57.49458 368 TRP B N 1
ATOM 6360 C CA . TRP B 1 368 ? 90.62994 -2.51837 0.33865 1.000 51.97163 368 TRP B CA 1
ATOM 6361 C C . TRP B 1 368 ? 90.45506 -1.00551 0.27363 1.000 50.66193 368 TRP B C 1
ATOM 6362 O O . TRP B 1 368 ? 90.39513 -0.33815 1.31366 1.000 48.24291 368 TRP B O 1
ATOM 6373 N N . GLU B 1 369 ? 90.39783 -0.44264 -0.93262 1.000 47.58168 369 GLU B N 1
ATOM 6374 C CA . GLU B 1 369 ? 90.13217 0.98792 -1.05895 1.000 50.42587 369 GLU B CA 1
ATOM 6375 C C . GLU B 1 369 ? 88.77782 1.33941 -0.46321 1.000 48.66364 369 GLU B C 1
ATOM 6376 O O . GLU B 1 369 ? 88.62111 2.38433 0.17861 1.000 47.55454 369 GLU B O 1
ATOM 6382 N N . ASN B 1 370 ? 87.78894 0.46652 -0.66730 1.000 46.07890 370 ASN B N 1
ATOM 6383 C CA . ASN B 1 370 ? 86.46307 0.66698 -0.09644 1.000 42.54088 370 ASN B CA 1
ATOM 6384 C C . ASN B 1 370 ? 86.50103 0.58210 1.42328 1.000 39.68415 370 ASN B C 1
ATOM 6385 O O . ASN B 1 370 ? 85.86323 1.38488 2.11326 1.000 35.82257 370 ASN B O 1
ATOM 6390 N N . LEU B 1 371 ? 87.23973 -0.38505 1.96540 1.000 40.20705 371 LEU B N 1
ATOM 6391 C CA . LEU B 1 371 ? 87.28903 -0.53479 3.41734 1.000 40.99405 371 LEU B CA 1
ATOM 6392 C C . LEU B 1 371 ? 88.00889 0.63427 4.08352 1.000 40.05947 371 LEU B C 1
ATOM 6393 O O . LEU B 1 371 ? 87.70188 0.97766 5.23295 1.000 35.94318 371 LEU B O 1
ATOM 6398 N N . ALA B 1 372 ? 88.93772 1.27401 3.37385 1.000 39.39646 372 ALA B N 1
ATOM 6399 C CA . ALA B 1 372 ? 89.76806 2.31462 3.96809 1.000 43.23830 372 ALA B CA 1
ATOM 6400 C C . ALA B 1 372 ? 89.09033 3.68073 4.04225 1.000 44.38679 372 ALA B C 1
ATOM 6401 O O . ALA B 1 372 ? 89.65544 4.59259 4.66003 1.000 41.59609 372 ALA B O 1
ATOM 6403 N N . ALA B 1 373 ? 87.91352 3.84661 3.44079 1.000 40.24807 373 ALA B N 1
ATOM 6404 C CA . ALA B 1 373 ? 87.27958 5.15770 3.35251 1.000 47.05078 373 ALA B CA 1
ATOM 6405 C C . ALA B 1 373 ? 86.88063 5.67097 4.73463 1.000 43.87190 373 ALA B C 1
ATOM 6406 O O . ALA B 1 373 ? 86.61840 4.89528 5.65761 1.000 39.56542 373 ALA B O 1
ATOM 6408 N N . GLU B 1 374 ? 86.82626 6.99917 4.86343 1.000 47.67780 374 GLU B N 1
ATOM 6409 C CA . GLU B 1 374 ? 86.58813 7.65480 6.14116 1.000 41.97730 374 GLU B CA 1
ATOM 6410 C C . GLU B 1 374 ? 85.12835 7.51908 6.57041 1.000 39.52891 374 GLU B C 1
ATOM 6411 O O . GLU B 1 374 ? 84.25414 7.14038 5.79026 1.000 36.45329 374 GLU B O 1
ATOM 6417 N N . LYS B 1 375 ? 84.88202 7.81304 7.85340 1.000 39.07953 375 LYS B N 1
ATOM 6418 C CA . LYS B 1 375 ? 83.53345 7.86820 8.43216 1.000 33.22890 375 LYS B CA 1
ATOM 6419 C C . LYS B 1 375 ? 82.85520 6.49961 8.45036 1.000 32.90731 375 LYS B C 1
ATOM 6420 O O . LYS B 1 375 ? 81.64754 6.39524 8.22086 1.000 32.21911 375 LYS B O 1
ATOM 6426 N N . GLN B 1 376 ? 83.61558 5.44782 8.75555 1.000 30.37013 376 GLN B N 1
ATOM 6427 C CA . GLN B 1 376 ? 83.06166 4.10967 8.92859 1.000 28.43565 376 GLN B CA 1
ATOM 6428 C C . GLN B 1 376 ? 83.49591 3.53336 10.26659 1.000 28.80233 376 GLN B C 1
ATOM 6429 O O . GLN B 1 376 ? 84.54626 3.89930 10.80214 1.000 32.09796 376 GLN B O 1
ATOM 6435 N N . THR B 1 377 ? 82.69660 2.60819 10.78035 1.000 26.90988 377 THR B N 1
ATOM 6436 C CA . THR B 1 377 ? 83.12958 1.67139 11.80699 1.000 26.62971 377 THR B CA 1
ATOM 6437 C C . THR B 1 377 ? 83.22920 0.29802 11.15148 1.000 30.01871 377 THR B C 1
ATOM 6438 O O . THR B 1 377 ? 82.21309 -0.25467 10.71094 1.000 31.47062 377 THR B O 1
ATOM 6442 N N . LEU B 1 378 ? 84.44195 -0.24489 11.07590 1.000 28.80835 378 LEU B N 1
ATOM 6443 C CA . LEU B 1 378 ? 84.64332 -1.56703 10.48475 1.000 26.16694 378 LEU B CA 1
ATOM 6444 C C . LEU B 1 378 ? 84.59289 -2.63433 11.56208 1.000 32.04204 378 LEU B C 1
ATOM 6445 O O . LEU B 1 378 ? 85.20193 -2.48149 12.62484 1.000 30.38760 378 LEU B O 1
ATOM 6450 N N . VAL B 1 379 ? 83.88814 -3.72480 11.28611 1.000 26.30010 379 VAL B N 1
ATOM 6451 C CA . VAL B 1 379 ? 83.82571 -4.84719 12.21473 1.000 24.41050 379 VAL B CA 1
ATOM 6452 C C . VAL B 1 379 ? 84.14513 -6.11277 11.43149 1.000 29.70399 379 VAL B C 1
ATOM 6453 O O . VAL B 1 379 ? 83.31424 -6.58019 10.64533 1.000 28.62106 379 VAL B O 1
ATOM 6457 N N . PHE B 1 380 ? 85.33008 -6.67886 11.65875 1.000 25.43436 380 PHE B N 1
ATOM 6458 C CA . PHE B 1 380 ? 85.76167 -7.87699 10.94568 1.000 26.29754 380 PHE B CA 1
ATOM 6459 C C . PHE B 1 380 ? 85.38025 -9.13472 11.72358 1.000 31.89976 380 PHE B C 1
ATOM 6460 O O . PHE B 1 380 ? 85.80096 -9.30810 12.87471 1.000 31.80671 380 PHE B O 1
ATOM 6468 N N . TYR B 1 381 ? 84.57224 -9.99431 11.09306 1.000 27.34501 381 TYR B N 1
ATOM 6469 C CA . TYR B 1 381 ? 84.26571 -11.33599 11.58116 1.000 29.66575 381 TYR B CA 1
ATOM 6470 C C . TYR B 1 381 ? 85.24334 -12.31906 10.94789 1.000 34.16950 381 TYR B C 1
ATOM 6471 O O . TYR B 1 381 ? 85.57385 -12.19145 9.76718 1.000 34.13022 381 TYR B O 1
ATOM 6480 N N . MET B 1 382 ? 85.70545 -13.30058 11.72767 1.000 30.11553 382 MET B N 1
ATOM 6481 C CA . MET B 1 382 ? 86.61934 -14.33630 11.22009 1.000 38.53826 382 MET B CA 1
ATOM 6482 C C . MET B 1 382 ? 87.85441 -13.72975 10.55779 1.000 40.02090 382 MET B C 1
ATOM 6483 O O . MET B 1 382 ? 88.27457 -14.14472 9.47439 1.000 43.57698 382 MET B O 1
ATOM 6488 N N . GLY B 1 383 ? 88.44394 -12.73257 11.20627 1.000 41.28624 383 GLY B N 1
ATOM 6489 C CA . GLY B 1 383 ? 89.51900 -12.01078 10.54691 1.000 41.25898 383 GLY B CA 1
ATOM 6490 C C . GLY B 1 383 ? 90.86922 -12.09247 11.22540 1.000 49.41025 383 GLY B C 1
ATOM 6491 O O . GLY B 1 383 ? 91.82938 -11.45804 10.77521 1.000 48.54140 383 GLY B O 1
ATOM 6492 N N . LEU B 1 384 ? 90.95960 -12.87698 12.30267 1.000 43.76837 384 LEU B N 1
ATOM 6493 C CA . LEU B 1 384 ? 92.20091 -12.95378 13.06606 1.000 52.57632 384 LEU B CA 1
ATOM 6494 C C . LEU B 1 384 ? 93.37306 -13.35350 12.18355 1.000 58.18645 384 LEU B C 1
ATOM 6495 O O . LEU B 1 384 ? 94.45256 -12.75752 12.25812 1.000 65.16225 384 LEU B O 1
ATOM 6500 N N . ASN B 1 385 ? 93.17567 -14.35691 11.32842 1.000 59.84173 385 ASN B N 1
ATOM 6501 C CA . ASN B 1 385 ? 94.29320 -14.89001 10.55826 1.000 70.51777 385 ASN B CA 1
ATOM 6502 C C . ASN B 1 385 ? 94.74650 -13.93450 9.46237 1.000 68.32175 385 ASN B C 1
ATOM 6503 O O . ASN B 1 385 ? 95.91062 -13.97304 9.05549 1.000 64.95093 385 ASN B O 1
ATOM 6508 N N . GLN B 1 386 ? 93.87084 -13.07363 8.96743 1.000 69.44862 386 GLN B N 1
ATOM 6509 C CA . GLN B 1 386 ? 94.30144 -12.10535 7.97061 1.000 73.64799 386 GLN B CA 1
ATOM 6510 C C . GLN B 1 386 ? 94.57387 -10.74747 8.58297 1.000 62.41228 386 GLN B C 1
ATOM 6511 O O . GLN B 1 386 ? 94.61297 -9.75216 7.85567 1.000 63.67153 386 GLN B O 1
ATOM 6517 N N . ALA B 1 387 ? 94.73224 -10.68825 9.90621 1.000 55.70161 387 ALA B N 1
ATOM 6518 C CA . ALA B 1 387 ? 94.88167 -9.41287 10.59610 1.000 55.82893 387 ALA B CA 1
ATOM 6519 C C . ALA B 1 387 ? 96.10162 -8.64734 10.10444 1.000 60.09476 387 ALA B C 1
ATOM 6520 O O . ALA B 1 387 ? 96.02116 -7.44193 9.83822 1.000 58.19174 387 ALA B O 1
ATOM 6522 N N . ALA B 1 388 ? 97.25088 -9.32467 10.00857 1.000 63.17074 388 ALA B N 1
ATOM 6523 C CA . ALA B 1 388 ? 98.46293 -8.66353 9.53821 1.000 56.91178 388 ALA B CA 1
ATOM 6524 C C . ALA B 1 388 ? 98.24916 -8.03186 8.17227 1.000 59.22554 388 ALA B C 1
ATOM 6525 O O . ALA B 1 388 ? 98.71693 -6.91638 7.91109 1.000 64.35206 388 ALA B O 1
ATOM 6527 N N . THR B 1 389 ? 97.53032 -8.72721 7.29009 1.000 64.34696 389 THR B N 1
ATOM 6528 C CA . THR B 1 389 ? 97.20839 -8.16232 5.98473 1.000 70.59380 389 THR B CA 1
ATOM 6529 C C . THR B 1 389 ? 96.25965 -6.97604 6.11020 1.000 66.83141 389 THR B C 1
ATOM 6530 O O . THR B 1 389 ? 96.38410 -5.99477 5.36995 1.000 67.31259 389 THR B O 1
ATOM 6534 N N . ILE B 1 390 ? 95.30093 -7.04787 7.03566 1.000 58.79918 390 ILE B N 1
ATOM 6535 C CA . ILE B 1 390 ? 94.35454 -5.94884 7.20009 1.000 52.61460 390 ILE B CA 1
ATOM 6536 C C . ILE B 1 390 ? 95.08995 -4.67208 7.57888 1.000 53.63766 390 ILE B C 1
ATOM 6537 O O . ILE B 1 390 ? 94.81781 -3.59502 7.03379 1.000 48.54175 390 ILE B O 1
ATOM 6542 N N . GLN B 1 391 ? 96.05182 -4.77691 8.49966 1.000 46.82949 391 GLN B N 1
ATOM 6543 C CA . GLN B 1 391 ? 96.83262 -3.60967 8.89392 1.000 52.19557 391 GLN B CA 1
ATOM 6544 C C . GLN B 1 391 ? 97.57868 -3.02473 7.70363 1.000 56.03289 391 GLN B C 1
ATOM 6545 O O . GLN B 1 391 ? 97.52008 -1.81550 7.45635 1.000 55.32666 391 GLN B O 1
ATOM 6551 N N . GLU B 1 392 ? 98.27005 -3.87598 6.93914 1.000 64.51594 392 GLU B N 1
ATOM 6552 C CA . GLU B 1 392 ? 99.08807 -3.37796 5.83702 1.000 72.68815 392 GLU B CA 1
ATOM 6553 C C . GLU B 1 392 ? 98.22882 -2.73744 4.74879 1.000 64.86632 392 GLU B C 1
ATOM 6554 O O . GLU B 1 392 ? 98.58798 -1.68431 4.20909 1.000 59.12469 392 GLU B O 1
ATOM 6560 N N . LYS B 1 393 ? 97.07254 -3.33425 4.43817 1.000 57.57684 393 LYS B N 1
ATOM 6561 C CA . LYS B 1 393 ? 96.25993 -2.84248 3.33002 1.000 59.23432 393 LYS B CA 1
ATOM 6562 C C . LYS B 1 393 ? 95.53511 -1.55085 3.69095 1.000 56.54015 393 LYS B C 1
ATOM 6563 O O . LYS B 1 393 ? 95.49667 -0.61913 2.88061 1.000 56.12851 393 LYS B O 1
ATOM 6569 N N . LEU B 1 394 ? 94.94333 -1.47646 4.89023 1.000 48.49200 394 LEU B N 1
ATOM 6570 C CA . LEU B 1 394 ? 94.30221 -0.23148 5.30855 1.000 47.98939 394 LEU B CA 1
ATOM 6571 C C . LEU B 1 394 ? 95.30491 0.92044 5.33041 1.000 55.00000 394 LEU B C 1
ATOM 6572 O O . LEU B 1 394 ? 94.99320 2.03314 4.89029 1.000 51.85665 394 LEU B O 1
ATOM 6577 N N . ILE B 1 395 ? 96.52503 0.66349 5.81205 1.000 57.78412 395 ILE B N 1
ATOM 6578 C CA . ILE B 1 395 ? 97.56498 1.69060 5.81192 1.000 58.02617 395 ILE B CA 1
ATOM 6579 C C . ILE B 1 395 ? 97.90895 2.09564 4.38410 1.000 62.97875 395 ILE B C 1
ATOM 6580 O O . ILE B 1 395 ? 98.02225 3.28615 4.06482 1.000 56.82077 395 ILE B O 1
ATOM 6585 N N . ALA B 1 396 ? 98.07538 1.10487 3.50248 1.000 63.12053 396 ALA B N 1
ATOM 6586 C CA . ALA B 1 396 ? 98.47854 1.38732 2.12947 1.000 65.87658 396 ALA B CA 1
ATOM 6587 C C . ALA B 1 396 ? 97.40103 2.14376 1.36423 1.000 60.09162 396 ALA B C 1
ATOM 6588 O O . ALA B 1 396 ? 97.71628 2.87856 0.42559 1.000 58.45952 396 ALA B O 1
ATOM 6590 N N . PHE B 1 397 ? 96.13305 1.98665 1.74271 1.000 58.09478 397 PHE B N 1
ATOM 6591 C CA . PHE B 1 397 ? 95.04414 2.62519 1.01819 1.000 54.26723 397 PHE B CA 1
ATOM 6592 C C . PHE B 1 397 ? 94.53749 3.88343 1.71115 1.000 53.50159 397 PHE B C 1
ATOM 6593 O O . PHE B 1 397 ? 93.39455 4.29667 1.47856 1.000 55.42688 397 PHE B O 1
ATOM 6601 N N . GLY B 1 398 ? 95.35684 4.48847 2.56481 1.000 54.44695 398 GLY B N 1
ATOM 6602 C CA . GLY B 1 398 ? 95.12187 5.83889 3.02452 1.000 59.73241 398 GLY B CA 1
ATOM 6603 C C . GLY B 1 398 ? 94.41740 6.00642 4.35150 1.000 50.45504 398 GLY B C 1
ATOM 6604 O O . GLY B 1 398 ? 94.08183 7.14264 4.70475 1.000 59.92958 398 GLY B O 1
ATOM 6605 N N . MET B 1 399 ? 94.16010 4.92859 5.08999 1.000 49.33475 399 MET B N 1
ATOM 6606 C CA . MET B 1 399 ? 93.58670 5.09136 6.41969 1.000 51.88110 399 MET B CA 1
ATOM 6607 C C . MET B 1 399 ? 94.64637 5.64773 7.36191 1.000 54.37110 399 MET B C 1
ATOM 6608 O O . MET B 1 399 ? 95.77895 5.15968 7.39157 1.000 51.45036 399 MET B O 1
ATOM 6613 N N . GLN B 1 400 ? 94.27365 6.67133 8.12789 1.000 55.82734 400 GLN B N 1
ATOM 6614 C CA . GLN B 1 400 ? 95.21408 7.33384 9.02174 1.000 61.56935 400 GLN B CA 1
ATOM 6615 C C . GLN B 1 400 ? 95.82215 6.34388 10.00761 1.000 62.01550 400 GLN B C 1
ATOM 6616 O O . GLN B 1 400 ? 95.11603 5.52492 10.60265 1.000 54.22942 400 GLN B O 1
ATOM 6622 N N . ALA B 1 401 ? 97.14501 6.43058 10.18140 1.000 55.30376 401 ALA B N 1
ATOM 6623 C CA . ALA B 1 401 ? 97.86223 5.49067 11.03534 1.000 56.04930 401 ALA B CA 1
ATOM 6624 C C . ALA B 1 401 ? 97.45224 5.59715 12.49900 1.000 59.69307 401 ALA B C 1
ATOM 6625 O O . ALA B 1 401 ? 97.67188 4.64792 13.26255 1.000 58.61755 401 ALA B O 1
ATOM 6627 N N . ASP B 1 402 ? 96.85917 6.72190 12.90880 1.000 60.68899 402 ASP B N 1
ATOM 6628 C CA . ASP B 1 402 ? 96.39833 6.91501 14.27875 1.000 62.70021 402 ASP B CA 1
ATOM 6629 C C . ASP B 1 402 ? 94.94191 6.49514 14.48287 1.000 58.34095 402 ASP B C 1
ATOM 6630 O O . ASP B 1 402 ? 94.31826 6.89919 15.47122 1.000 50.01018 402 ASP B O 1
ATOM 6635 N N . MET B 1 403 ? 94.38661 5.71182 13.57490 1.000 51.12494 403 MET B N 1
ATOM 6636 C CA . MET B 1 403 ? 93.01442 5.25045 13.74394 1.000 47.20497 403 MET B CA 1
ATOM 6637 C C . MET B 1 403 ? 92.94954 4.22336 14.86924 1.000 44.06584 403 MET B C 1
ATOM 6638 O O . MET B 1 403 ? 93.68633 3.23386 14.83704 1.000 47.54341 403 MET B O 1
ATOM 6643 N N . PRO B 1 404 ? 92.09403 4.41974 15.86877 1.000 42.76211 404 PRO B N 1
ATOM 6644 C CA . PRO B 1 404 ? 91.99911 3.44676 16.96591 1.000 42.99542 404 PRO B CA 1
ATOM 6645 C C . PRO B 1 404 ? 91.49139 2.09522 16.48140 1.000 45.88254 404 PRO B C 1
ATOM 6646 O O . PRO B 1 404 ? 90.64476 2.01272 15.58952 1.000 39.24121 404 PRO B O 1
ATOM 6650 N N . VAL B 1 405 ? 92.00281 1.02581 17.09844 1.000 39.84015 405 VAL B N 1
ATOM 6651 C CA . VAL B 1 405 ? 91.54505 -0.32706 16.81547 1.000 37.88961 405 VAL B CA 1
ATOM 6652 C C . VAL B 1 405 ? 91.35697 -1.06614 18.12930 1.000 43.95297 405 VAL B C 1
ATOM 6653 O O . VAL B 1 405 ? 91.98227 -0.75114 19.14516 1.000 43.72406 405 VAL B O 1
ATOM 6657 N N . ALA B 1 406 ? 90.49891 -2.08111 18.08852 1.000 35.13053 406 ALA B N 1
ATOM 6658 C CA . ALA B 1 406 ? 90.26298 -2.92247 19.24726 1.000 35.26033 406 ALA B CA 1
ATOM 6659 C C . ALA B 1 406 ? 89.99200 -4.34407 18.78845 1.000 38.10715 406 ALA B C 1
ATOM 6660 O O . ALA B 1 406 ? 89.43108 -4.57560 17.71488 1.000 37.04957 406 ALA B O 1
ATOM 6662 N N . LEU B 1 407 ? 90.37445 -5.29596 19.62394 1.000 34.44396 407 LEU B N 1
ATOM 6663 C CA . LEU B 1 407 ? 89.97505 -6.67985 19.43697 1.000 32.70806 407 LEU B CA 1
ATOM 6664 C C . LEU B 1 407 ? 89.21532 -7.12618 20.67031 1.000 32.77496 407 LEU B C 1
ATOM 6665 O O . LEU B 1 407 ? 89.61874 -6.82188 21.79804 1.000 36.44020 407 LEU B O 1
ATOM 6670 N N . VAL B 1 408 ? 88.10785 -7.83055 20.45347 1.000 30.79879 408 VAL B N 1
ATOM 6671 C CA . VAL B 1 408 ? 87.28381 -8.36077 21.53276 1.000 33.18891 408 VAL B CA 1
ATOM 6672 C C . VAL B 1 408 ? 87.19031 -9.86487 21.34125 1.000 29.83835 408 VAL B C 1
ATOM 6673 O O . VAL B 1 408 ? 86.63180 -10.32943 20.33817 1.000 31.75820 408 VAL B O 1
ATOM 6677 N N . GLU B 1 409 ? 87.71921 -10.61641 22.30580 1.000 31.29672 409 GLU B N 1
ATOM 6678 C CA . GLU B 1 409 ? 87.73228 -12.07522 22.30572 1.000 29.36542 409 GLU B CA 1
ATOM 6679 C C . GLU B 1 409 ? 86.70697 -12.59456 23.30431 1.000 30.08462 409 GLU B C 1
ATOM 6680 O O . GLU B 1 409 ? 86.64652 -12.10638 24.43604 1.000 34.64966 409 GLU B O 1
ATOM 6686 N N . ASN B 1 410 ? 85.90694 -13.58442 22.88964 1.000 29.05418 410 ASN B N 1
ATOM 6687 C CA . ASN B 1 410 ? 84.85032 -14.14149 23.73502 1.000 28.02241 410 ASN B CA 1
ATOM 6688 C C . ASN B 1 410 ? 83.98697 -13.02720 24.31281 1.000 29.11906 410 ASN B C 1
ATOM 6689 O O . ASN B 1 410 ? 83.75967 -12.94404 25.52230 1.000 27.02028 410 ASN B O 1
ATOM 6694 N N . GLY B 1 411 ? 83.54161 -12.14582 23.42194 1.000 28.59024 411 GLY B N 1
ATOM 6695 C CA . GLY B 1 411 ? 82.72654 -11.02409 23.84580 1.000 27.77749 411 GLY B CA 1
ATOM 6696 C C . GLY B 1 411 ? 81.46667 -11.49612 24.54558 1.000 29.18234 411 GLY B C 1
ATOM 6697 O O . GLY B 1 411 ? 80.81570 -12.45750 24.12414 1.000 25.72887 411 GLY B O 1
ATOM 6698 N N . THR B 1 412 ? 81.12475 -10.79810 25.62553 1.000 26.33985 412 THR B N 1
ATOM 6699 C CA . THR B 1 412 ? 79.95090 -10.93798 26.48877 1.000 22.66717 412 THR B CA 1
ATOM 6700 C C . THR B 1 412 ? 80.11552 -12.05096 27.49278 1.000 23.69837 412 THR B C 1
ATOM 6701 O O . THR B 1 412 ? 79.26956 -12.17728 28.37830 1.000 27.58698 412 THR B O 1
ATOM 6705 N N . SER B 1 413 ? 81.17533 -12.84915 27.42112 1.000 25.31306 413 SER B N 1
ATOM 6706 C CA . SER B 1 413 ? 81.36524 -13.96468 28.33767 1.000 24.89277 413 SER B CA 1
ATOM 6707 C C . SER B 1 413 ? 82.21241 -13.54015 29.53012 1.000 29.28350 413 SER B C 1
ATOM 6708 O O . SER B 1 413 ? 82.86879 -12.49710 29.52094 1.000 31.51468 413 SER B O 1
ATOM 6711 N N . VAL B 1 414 ? 82.21839 -14.39383 30.55988 1.000 26.84140 414 VAL B N 1
ATOM 6712 C CA . VAL B 1 414 ? 83.01342 -14.12280 31.75062 1.000 29.38770 414 VAL B CA 1
ATOM 6713 C C . VAL B 1 414 ? 84.51044 -14.16802 31.49494 1.000 36.75800 414 VAL B C 1
ATOM 6714 O O . VAL B 1 414 ? 85.28543 -13.85726 32.40101 1.000 38.63982 414 VAL B O 1
ATOM 6718 N N . LYS B 1 415 ? 84.95342 -14.56252 30.30174 1.000 33.39087 415 LYS B N 1
ATOM 6719 C CA . LYS B 1 415 ? 86.37875 -14.51777 29.99239 1.000 35.08765 415 LYS B CA 1
ATOM 6720 C C . LYS B 1 415 ? 86.68019 -13.53814 28.86390 1.000 34.71128 415 LYS B C 1
ATOM 6721 O O . LYS B 1 415 ? 87.73506 -13.63422 28.22532 1.000 39.44806 415 LYS B O 1
ATOM 6727 N N . GLN B 1 416 ? 85.78359 -12.58704 28.62161 1.000 32.82990 416 GLN B N 1
ATOM 6728 C CA . GLN B 1 416 ? 86.00825 -11.58876 27.58127 1.000 31.19079 416 GLN B CA 1
ATOM 6729 C C . GLN B 1 416 ? 87.34208 -10.88881 27.80591 1.000 37.63621 416 GLN B C 1
ATOM 6730 O O . GLN B 1 416 ? 87.69210 -10.53626 28.93509 1.000 34.86782 416 GLN B O 1
ATOM 6736 N N . ARG B 1 417 ? 88.10818 -10.73155 26.72734 1.000 32.92183 417 ARG B N 1
ATOM 6737 C CA . ARG B 1 417 ? 89.34286 -9.95673 26.74218 1.000 36.91155 417 ARG B CA 1
ATOM 6738 C C . ARG B 1 417 ? 89.26125 -8.90720 25.64303 1.000 34.69767 417 ARG B C 1
ATOM 6739 O O . ARG B 1 417 ? 88.84307 -9.21511 24.52215 1.000 38.11835 417 ARG B O 1
ATOM 6747 N N . VAL B 1 418 ? 89.60440 -7.66644 25.97728 1.000 37.92042 418 VAL B N 1
ATOM 6748 C CA . VAL B 1 418 ? 89.60942 -6.55806 25.02586 1.000 37.40250 418 VAL B CA 1
ATOM 6749 C C . VAL B 1 418 ? 91.00051 -5.94009 25.04234 1.000 43.07330 418 VAL B C 1
ATOM 6750 O O . VAL B 1 418 ? 91.50171 -5.55606 26.10817 1.000 39.42173 418 VAL B O 1
ATOM 6754 N N . VAL B 1 419 ? 91.63209 -5.87124 23.87028 1.000 43.43721 419 VAL B N 1
ATOM 6755 C CA . VAL B 1 419 ? 92.91217 -5.19808 23.68724 1.000 49.26680 419 VAL B CA 1
ATOM 6756 C C . VAL B 1 419 ? 92.69680 -4.10370 22.64979 1.000 50.26163 419 VAL B C 1
ATOM 6757 O O . VAL B 1 419 ? 91.78190 -4.19409 21.82578 1.000 43.83188 419 VAL B O 1
ATOM 6761 N N . HIS B 1 420 ? 93.50684 -3.04946 22.70726 1.000 45.22726 420 HIS B N 1
ATOM 6762 C CA . HIS B 1 420 ? 93.24255 -1.89432 21.85371 1.000 42.24854 420 HIS B CA 1
ATOM 6763 C C . HIS B 1 420 ? 94.52009 -1.08598 21.66619 1.000 54.15472 420 HIS B C 1
ATOM 6764 O O . HIS B 1 420 ? 95.55237 -1.35779 22.28298 1.000 53.47346 420 HIS B O 1
ATOM 6771 N N . GLY B 1 421 ? 94.42627 -0.07449 20.81309 1.000 45.54886 421 GLY B N 1
ATOM 6772 C CA . GLY B 1 421 ? 95.54997 0.75718 20.39684 1.000 52.42089 421 GLY B CA 1
ATOM 6773 C C . GLY B 1 421 ? 95.18032 1.50210 19.12056 1.000 51.87004 421 GLY B C 1
ATOM 6774 O O . GLY B 1 421 ? 94.01267 1.81396 18.89291 1.000 48.58407 421 GLY B O 1
ATOM 6775 N N . VAL B 1 422 ? 96.19479 1.75870 18.29628 1.000 60.29641 422 VAL B N 1
ATOM 6776 C CA . VAL B 1 422 ? 96.00679 2.37040 16.98620 1.000 57.13022 422 VAL B CA 1
ATOM 6777 C C . VAL B 1 422 ? 96.32588 1.35142 15.89325 1.000 55.97224 422 VAL B C 1
ATOM 6778 O O . VAL B 1 422 ? 96.83839 0.26225 16.14852 1.000 55.14563 422 VAL B O 1
ATOM 6782 N N . LEU B 1 423 ? 96.03478 1.74164 14.64939 1.000 53.71929 423 LEU B N 1
ATOM 6783 C CA . LEU B 1 423 ? 96.08702 0.80974 13.52763 1.000 57.55736 423 LEU B CA 1
ATOM 6784 C C . LEU B 1 423 ? 97.48127 0.22896 13.30899 1.000 60.14290 423 LEU B C 1
ATOM 6785 O O . LEU B 1 423 ? 97.60604 -0.93513 12.90753 1.000 54.64931 423 LEU B O 1
ATOM 6790 N N . THR B 1 424 ? 98.53961 1.01001 13.56086 1.000 62.22624 424 THR B N 1
ATOM 6791 C CA . THR B 1 424 ? 99.89046 0.52016 13.29313 1.000 68.45943 424 THR B CA 1
ATOM 6792 C C . THR B 1 424 ? 100.31747 -0.61340 14.22496 1.000 70.48099 424 THR B C 1
ATOM 6793 O O . THR B 1 424 ? 101.38971 -1.18815 14.01082 1.000 64.74107 424 THR B O 1
ATOM 6797 N N . GLN B 1 425 ? 99.51071 -0.96540 15.22954 1.000 59.63397 425 GLN B N 1
ATOM 6798 C CA A GLN B 1 425 ? 99.83693 -2.10877 16.07641 0.228 63.24690 425 GLN B CA 1
ATOM 6799 C CA B GLN B 1 425 ? 99.77478 -2.06896 16.14098 0.772 63.20184 425 GLN B CA 1
ATOM 6800 C C . GLN B 1 425 ? 98.82461 -3.24178 15.95062 1.000 63.95515 425 GLN B C 1
ATOM 6801 O O . GLN B 1 425 ? 98.87265 -4.18807 16.74271 1.000 71.72855 425 GLN B O 1
ATOM 6812 N N . LEU B 1 426 ? 97.94030 -3.19218 14.94650 1.000 66.52712 426 LEU B N 1
ATOM 6813 C CA . LEU B 1 426 ? 96.87686 -4.18903 14.82495 1.000 60.61609 426 LEU B CA 1
ATOM 6814 C C . LEU B 1 426 ? 97.42567 -5.59667 14.61255 1.000 60.97174 426 LEU B C 1
ATOM 6815 O O . LEU B 1 426 ? 96.90656 -6.56439 15.18401 1.000 57.02088 426 LEU B O 1
ATOM 6820 N N . GLY B 1 427 ? 98.47737 -5.73340 13.80579 1.000 62.48814 427 GLY B N 1
ATOM 6821 C CA . GLY B 1 427 ? 98.90591 -7.06071 13.38827 1.000 66.63085 427 GLY B CA 1
ATOM 6822 C C . GLY B 1 427 ? 99.32739 -7.95258 14.54167 1.000 71.94095 427 GLY B C 1
ATOM 6823 O O . GLY B 1 427 ? 99.07860 -9.16238 14.52729 1.000 75.15355 427 GLY B O 1
ATOM 6824 N N . GLU B 1 428 ? 99.96996 -7.37506 15.55638 1.000 70.55308 428 GLU B N 1
ATOM 6825 C CA . GLU B 1 428 ? 100.42455 -8.15451 16.69741 1.000 77.14130 428 GLU B CA 1
ATOM 6826 C C . GLU B 1 428 ? 99.58293 -7.96429 17.95093 1.000 69.50275 428 GLU B C 1
ATOM 6827 O O . GLU B 1 428 ? 99.71168 -8.76400 18.88328 1.000 74.64471 428 GLU B O 1
ATOM 6833 N N . LEU B 1 429 ? 98.72714 -6.94268 18.00790 1.000 66.60191 429 LEU B N 1
ATOM 6834 C CA . LEU B 1 429 ? 97.60323 -7.01583 18.93626 1.000 59.87212 429 LEU B CA 1
ATOM 6835 C C . LEU B 1 429 ? 96.78067 -8.26754 18.66265 1.000 55.87984 429 LEU B C 1
ATOM 6836 O O . LEU B 1 429 ? 96.26256 -8.90009 19.59009 1.000 61.71350 429 LEU B O 1
ATOM 6841 N N . ALA B 1 430 ? 96.68148 -8.65649 17.38831 1.000 53.50160 430 ALA B N 1
ATOM 6842 C CA . ALA B 1 430 ? 95.89255 -9.81167 16.97902 1.000 52.61171 430 ALA B CA 1
ATOM 6843 C C . ALA B 1 430 ? 96.49408 -11.13428 17.43094 1.000 63.51332 430 ALA B C 1
ATOM 6844 O O . ALA B 1 430 ? 95.77220 -12.13716 17.50892 1.000 59.99012 430 ALA B O 1
ATOM 6846 N N . GLN B 1 431 ? 97.79720 -11.17102 17.70614 1.000 76.76747 431 GLN B N 1
ATOM 6847 C CA . GLN B 1 431 ? 98.39084 -12.40149 18.21245 1.000 85.36587 431 GLN B CA 1
ATOM 6848 C C . GLN B 1 431 ? 97.96689 -12.67259 19.65123 1.000 80.32436 431 GLN B C 1
ATOM 6849 O O . GLN B 1 431 ? 97.90584 -13.83622 20.06912 1.000 80.52916 431 GLN B O 1
ATOM 6855 N N . GLN B 1 432 ? 97.64939 -11.61958 20.41008 1.000 77.24666 432 GLN B N 1
ATOM 6856 C CA . GLN B 1 432 ? 97.28075 -11.72378 21.81836 1.000 69.73846 432 GLN B CA 1
ATOM 6857 C C . GLN B 1 432 ? 95.86092 -12.23663 22.04297 1.000 62.92071 432 GLN B C 1
ATOM 6858 O O . GLN B 1 432 ? 95.40167 -12.24828 23.19045 1.000 61.53200 432 GLN B O 1
ATOM 6864 N N . VAL B 1 433 ? 95.14659 -12.63995 20.99474 1.000 55.84899 433 VAL B N 1
ATOM 6865 C CA . VAL B 1 433 ? 93.80280 -13.18203 21.12503 1.000 51.90370 433 VAL B CA 1
ATOM 6866 C C . VAL B 1 433 ? 93.70342 -14.41186 20.23495 1.000 52.16602 433 VAL B C 1
ATOM 6867 O O . VAL B 1 433 ? 94.54193 -14.64819 19.36419 1.000 61.05441 433 VAL B O 1
ATOM 6871 N N . GLU B 1 434 ? 92.66678 -15.20432 20.47484 1.000 50.83949 434 GLU B N 1
ATOM 6872 C CA . GLU B 1 434 ? 92.32049 -16.32687 19.62068 1.000 57.38516 434 GLU B CA 1
ATOM 6873 C C . GLU B 1 434 ? 90.82064 -16.29373 19.35779 1.000 50.34515 434 GLU B C 1
ATOM 6874 O O . GLU B 1 434 ? 90.07385 -15.53228 19.97710 1.000 49.94426 434 GLU B O 1
ATOM 6880 N N . SER B 1 435 ? 90.38057 -17.13237 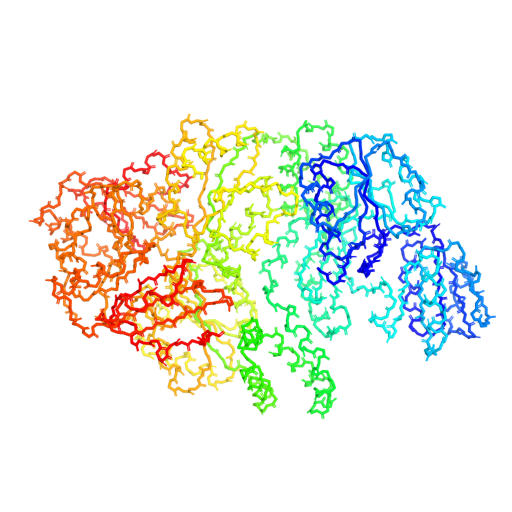18.42858 1.000 48.15111 435 SER B N 1
ATOM 6881 C CA . SER B 1 435 ? 88.97296 -17.17743 18.09086 1.000 51.36955 435 SER B CA 1
ATOM 6882 C C . SER B 1 435 ? 88.16544 -17.70144 19.27763 1.000 50.19140 435 SER B C 1
ATOM 6883 O O . SER B 1 435 ? 88.66428 -18.50338 20.07518 1.000 51.52178 435 SER B O 1
ATOM 6886 N N . PRO B 1 436 ? 86.91115 -17.24762 19.43099 1.000 44.49294 436 PRO B N 1
ATOM 6887 C CA . PRO B 1 436 ? 86.24088 -16.27201 18.56586 1.000 38.99896 436 PRO B CA 1
ATOM 6888 C C . PRO B 1 436 ? 86.58092 -14.83258 18.94203 1.000 42.04200 436 PRO B C 1
ATOM 6889 O O . PRO B 1 436 ? 86.50638 -14.49005 20.12053 1.000 37.54015 436 PRO B O 1
ATOM 6893 N N . ALA B 1 437 ? 86.94829 -14.00244 17.96335 1.000 32.87717 437 ALA B N 1
ATOM 6894 C CA . ALA B 1 437 ? 87.30306 -12.61625 18.23639 1.000 39.90981 437 ALA B CA 1
ATOM 6895 C C . ALA B 1 437 ? 86.81992 -11.72278 17.10668 1.000 37.38150 437 ALA B C 1
ATOM 6896 O O . ALA B 1 437 ? 86.72845 -12.15479 15.95377 1.000 33.18677 437 ALA B O 1
ATOM 6898 N N . LEU B 1 438 ? 86.51624 -10.47015 17.45755 1.000 29.51056 438 LEU B N 1
ATOM 6899 C CA . LEU B 1 438 ? 86.16556 -9.42298 16.50661 1.000 30.09504 438 LEU B CA 1
ATOM 6900 C C . LEU B 1 438 ? 87.27030 -8.37519 16.45926 1.000 37.10040 438 LEU B C 1
ATOM 6901 O O . LEU B 1 438 ? 87.92509 -8.09247 17.46862 1.000 35.17825 438 LEU B O 1
ATOM 6906 N N . ILE B 1 439 ? 87.47469 -7.80076 15.27625 1.000 32.56518 439 ILE B N 1
ATOM 6907 C CA . ILE B 1 439 ? 88.33895 -6.64229 15.08349 1.000 35.47427 439 ILE B CA 1
ATOM 6908 C C . ILE B 1 439 ? 87.44570 -5.44304 14.79667 1.000 35.15906 439 ILE B C 1
ATOM 6909 O O . ILE B 1 439 ? 86.62302 -5.49072 13.87731 1.000 33.82068 439 ILE B O 1
ATOM 6914 N N . ILE B 1 440 ? 87.60782 -4.36999 15.56838 1.000 35.85531 440 ILE B N 1
ATOM 6915 C CA . ILE B 1 440 ? 86.83094 -3.14256 15.38324 1.000 31.77870 440 ILE B CA 1
ATOM 6916 C C . ILE B 1 440 ? 87.79540 -2.01173 15.06010 1.000 32.28186 440 ILE B C 1
ATOM 6917 O O . ILE B 1 440 ? 88.70921 -1.72397 15.84312 1.000 34.51924 440 ILE B O 1
ATOM 6922 N N . VAL B 1 441 ? 87.56829 -1.35495 13.92469 1.000 29.97242 441 VAL B N 1
ATOM 6923 C CA . VAL B 1 441 ? 88.40913 -0.27577 13.42296 1.000 31.96346 441 VAL B CA 1
ATOM 6924 C C . VAL B 1 441 ? 87.54064 0.96546 13.24496 1.000 31.38528 441 VAL B C 1
ATOM 6925 O O . VAL B 1 441 ? 86.55463 0.93039 12.50056 1.000 30.67799 441 VAL B O 1
ATOM 6929 N N . GLY B 1 442 ? 87.91118 2.05875 13.89448 1.000 35.66234 442 GLY B N 1
ATOM 6930 C CA . GLY B 1 442 ? 87.21143 3.31748 13.69561 1.000 32.78737 442 GLY B CA 1
ATOM 6931 C C . GLY B 1 442 ? 87.33615 4.22520 14.90265 1.000 40.10037 442 GLY B C 1
ATOM 6932 O O . GLY B 1 442 ? 87.72052 3.81294 15.99641 1.000 37.13935 442 GLY B O 1
ATOM 6933 N N . ARG B 1 443 ? 86.97413 5.49769 14.69630 1.000 34.75723 443 ARG B N 1
ATOM 6934 C CA . ARG B 1 443 ? 87.13519 6.50756 15.74445 1.000 41.20090 443 ARG B CA 1
ATOM 6935 C C . ARG B 1 443 ? 86.34699 6.17027 17.00936 1.000 43.63759 443 ARG B C 1
ATOM 6936 O O . ARG B 1 443 ? 86.72573 6.61237 18.10014 1.000 36.81970 443 ARG B O 1
ATOM 6944 N N . VAL B 1 444 ? 85.26044 5.39716 16.89404 1.000 36.88110 444 VAL B N 1
ATOM 6945 C CA . VAL B 1 444 ? 84.45900 5.05009 18.07036 1.000 32.89557 444 VAL B CA 1
ATOM 6946 C C . VAL B 1 444 ? 85.24201 4.24993 19.10203 1.000 36.78225 444 VAL B C 1
ATOM 6947 O O . VAL B 1 444 ? 84.85136 4.21746 20.27505 1.000 37.52243 444 VAL B O 1
ATOM 6951 N N . VAL B 1 445 ? 86.33847 3.59675 18.70168 1.000 32.99463 445 VAL B N 1
ATOM 6952 C CA . VAL B 1 445 ? 87.07606 2.74728 19.63586 1.000 33.65694 445 VAL B CA 1
ATOM 6953 C C . VAL B 1 445 ? 87.63380 3.57526 20.78635 1.000 41.52745 445 VAL B C 1
ATOM 6954 O O . VAL B 1 445 ? 87.77400 3.08111 21.91212 1.000 44.02807 445 VAL B O 1
ATOM 6958 N N . ALA B 1 446 ? 87.93261 4.85247 20.53138 1.000 43.35050 446 ALA B N 1
ATOM 6959 C CA . ALA B 1 446 ? 88.45850 5.73323 21.56601 1.000 40.41427 446 ALA B CA 1
ATOM 6960 C C . ALA B 1 446 ? 87.47386 5.95218 22.70773 1.000 39.94543 446 ALA B C 1
ATOM 6961 O O . ALA B 1 446 ? 87.89643 6.33443 23.80667 1.000 47.71948 446 ALA B O 1
ATOM 6963 N N . LEU B 1 447 ? 86.17716 5.72069 22.48082 1.000 37.49805 447 LEU B N 1
ATOM 6964 C CA . LEU B 1 447 ? 85.18108 5.91674 23.52989 1.000 39.41165 447 LEU B CA 1
ATOM 6965 C C . LEU B 1 447 ? 85.26498 4.88211 24.64115 1.000 46.19806 447 LEU B C 1
ATOM 6966 O O . LEU B 1 447 ? 84.61311 5.06302 25.67655 1.000 44.33220 447 LEU B O 1
ATOM 6971 N N . ARG B 1 448 ? 86.04070 3.81300 24.45467 1.000 39.25106 448 ARG B N 1
ATOM 6972 C CA . ARG B 1 448 ? 86.09047 2.74734 25.45102 1.000 43.66361 448 ARG B CA 1
ATOM 6973 C C . ARG B 1 448 ? 86.59958 3.25177 26.79861 1.000 51.88716 448 ARG B C 1
ATOM 6974 O O . ARG B 1 448 ? 86.09000 2.85203 27.85388 1.000 46.78077 448 ARG B O 1
ATOM 6982 N N . ASP B 1 449 ? 87.61223 4.12158 26.79411 1.000 55.69164 449 ASP B N 1
ATOM 6983 C CA . ASP B 1 449 ? 88.16465 4.56030 28.07254 1.000 66.04757 449 ASP B CA 1
ATOM 6984 C C . ASP B 1 449 ? 87.12357 5.28076 28.91950 1.000 56.84763 449 ASP B C 1
ATOM 6985 O O . ASP B 1 449 ? 87.24917 5.31040 30.14521 1.000 63.74856 449 ASP B O 1
ATOM 6990 N N . LYS B 1 450 ? 86.07353 5.81146 28.29935 1.000 50.97925 450 LYS B N 1
ATOM 6991 C CA . LYS B 1 450 ? 84.98321 6.45904 29.01580 1.000 53.98647 450 LYS B CA 1
ATOM 6992 C C . LYS B 1 450 ? 83.80935 5.51592 29.30737 1.000 51.52420 450 LYS B C 1
ATOM 6993 O O . LYS B 1 450 ? 83.21040 5.58898 30.38651 1.000 52.64554 450 LYS B O 1
ATOM 6999 N N . LEU B 1 451 ? 83.48170 4.61051 28.38422 1.000 37.92412 451 LEU B N 1
ATOM 7000 C CA . LEU B 1 451 ? 82.23967 3.84049 28.43986 1.000 35.94779 451 LEU B CA 1
ATOM 7001 C C . LEU B 1 451 ? 82.42107 2.41134 28.92586 1.000 41.54614 451 LEU B C 1
ATOM 7002 O O . LEU B 1 451 ? 81.43087 1.67548 29.02751 1.000 37.90029 451 LEU B O 1
ATOM 7007 N N . ASN B 1 452 ? 83.64687 1.98783 29.20249 1.000 45.16999 452 ASN B N 1
ATOM 7008 C CA . ASN B 1 452 ? 83.88587 0.60973 29.60499 1.000 44.37764 452 ASN B CA 1
ATOM 7009 C C . ASN B 1 452 ? 83.26722 0.35606 30.97677 1.000 43.25384 452 ASN B C 1
ATOM 7010 O O . ASN B 1 452 ? 83.55602 1.07130 31.94036 1.000 44.64754 452 ASN B O 1
ATOM 7015 N N . TRP B 1 453 ? 82.40343 -0.65376 31.06355 1.000 38.11214 453 TRP B N 1
ATOM 7016 C CA . TRP B 1 453 ? 81.73959 -1.00036 32.31667 1.000 35.35828 453 TRP B CA 1
ATOM 7017 C C . TRP B 1 453 ? 81.87688 -2.46461 32.70431 1.000 39.03808 453 TRP B C 1
ATOM 7018 O O . TRP B 1 453 ? 81.66752 -2.79194 33.88021 1.000 34.89126 453 TRP B O 1
ATOM 7029 N N . PHE B 1 454 ? 82.22099 -3.34599 31.76930 1.000 37.00032 454 PHE B N 1
ATOM 7030 C CA . PHE B 1 454 ? 82.28817 -4.78500 31.98201 1.000 40.65034 454 PHE B CA 1
ATOM 7031 C C . PHE B 1 454 ? 83.69291 -5.20191 32.41248 1.000 43.62758 454 PHE B C 1
ATOM 7032 O O . PHE B 1 454 ? 84.68433 -4.57181 32.04177 1.000 47.02698 454 PHE B O 1
ATOM 7040 N N . SER B 1 455 ? 83.76914 -6.28071 33.19581 1.000 51.60502 455 SER B N 1
ATOM 7041 C CA . SER B 1 455 ? 85.05527 -6.78463 33.67764 1.000 65.80470 455 SER B CA 1
ATOM 7042 C C . SER B 1 455 ? 85.93756 -7.27010 32.52368 1.000 60.60715 455 SER B C 1
ATOM 7043 O O . SER B 1 455 ? 85.47114 -7.97561 31.62308 1.000 48.50516 455 SER B O 1
ATOM 7046 N N . ASN B 1 456 ? 87.21971 -6.90316 32.55603 1.000 54.02310 456 ASN B N 1
ATOM 7047 C CA . ASN B 1 456 ? 88.18335 -7.31732 31.54143 1.000 58.97943 456 ASN B CA 1
ATOM 7048 C C . ASN B 1 456 ? 89.10066 -8.40070 32.09735 1.000 66.30664 456 ASN B C 1
ATOM 7049 O O . ASN B 1 456 ? 89.51621 -8.34336 33.26064 1.000 65.42033 456 ASN B O 1
ATOM 7054 N N . HIS B 1 457 ? 89.40596 -9.38984 31.25928 1.000 75.75984 457 HIS B N 1
ATOM 7055 C CA . HIS B 1 457 ? 90.18322 -10.55501 31.67678 1.000 85.97963 457 HIS B CA 1
ATOM 7056 C C . HIS B 1 457 ? 91.35527 -10.80825 30.73112 1.000 95.29967 457 HIS B C 1
ATOM 7057 O O . HIS B 1 457 ? 91.93266 -9.87204 30.17594 1.000 98.17646 457 HIS B O 1
#

Nearest PDB structures (foldseek):
  6pr1-assembly1_A  TM=1.002E+00  e=2.185E-92  Salmonella enterica subsp. enterica serovar Typhimurium
  6pr0-assembly1_A  TM=9.993E-01  e=2.257E-88  Salmonella enterica subsp. enterica serovar Typhimurium
  6pr3-assembly1_A  TM=9.983E-01  e=1.126E-87  Salmonella enterica subsp. enterica serovar Typhimurium
  6p5z-assembly1_A  TM=9.984E-01  e=2.822E-87  Salmonella enterica subsp. enterica serovar Typhimurium
  6veb-assembly1_A  TM=9.991E-01  e=1.482E-85  Salmonella enterica subsp. enterica

Radius of gyration: 30.0 Å; Cα contacts (8 Å, |Δi|>4): 2023; chains: 2; bounding box: 85×61×76 Å

GO terms:
  GO:0051266 sirohydrochlorin ferrochelatase activity (F, EXP)
  GO:0004851 uroporphyrin-III C-methyltransferase activity (F, EXP)
  GO:0043115 precorrin-2 dehydrogenase activity (F, EXP)

Organism: Salmonella typhimurium (strain LT2 / SGSC1412 / ATCC 700720) (NCBI:txid99287)